Protein AF-A0A423W7C4-F1 (afdb_monomer_lite)

Sequence (1079 aa):
MPYPRAEAPSHVPDEETIESLLGQRNQTSKASSKVKPLQELNYLQRQRTGIIEPGKRKLRIQGDPWGHYFSWAGNVAHPEDARIYDILNPLCQRLQEYKMKETEDVTAIRELLDMVPTTDVQALASNLADDGRYEILVNDDTEIVITCRIGSKSVRLMQAMDIDANDSNSFGATKRAALSASKTRQLTPDPPMTIDLQQYLMALKLVQDSKWHELEERGQSIKDMKEEVGTGKTGHEASSKKLVQLHKEEARYKKDLTKFFKSLRATIREQYWLQKTAQQRALCRNACLEVQQSEETE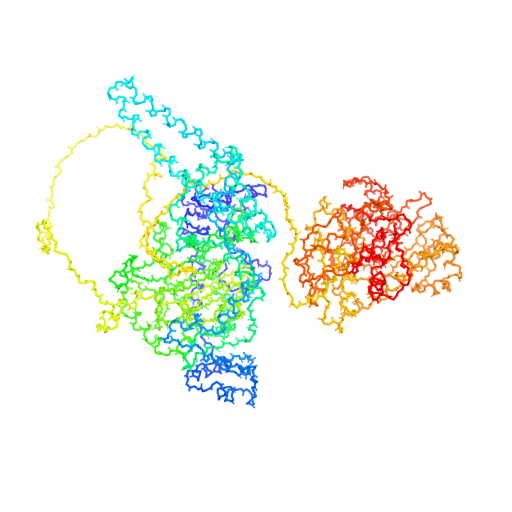LQRILSVVKDHWQNKWNKLWLDDDFFHHYLLDQTAAQHGWDLVEDDIFIVTDRNRQVIFANIENLGELLFGREAMETLVRCLDMWTFFTPLPRPETSRHVVDEHIRRLHPGLDPSAVSIDHLHKAVMAVAHYGCWARKGDPYGKNMVRTLDTKFARSDMLDYPHALFPDFARAALGMASKMARFLIQPLDPAYYDECVRVFSSLPENARVSTDDEDFISLFALGVNGYTQRHRDVKDIDGGLAGLFSIGDYEGGNLCVPELGIKVPYRPGTCLIIRGGALDHLVQDFTGTRYFIICTNHESCRQHALRKMGDPRAKALPVDNKPLVGSQGGFDDSHDGAKDKDAPDDEDLGGGGLSEEDLDESDESDDDDMAAPCVNYRTDADDDLTYTNKQLHGPNVLLIEKKKTFDIAQDTMPPSQTVVIGAGVIGLSCALELQSAGQDDNNNSITIIARDFPTTFALVDPSTQINFTSPWGGAHNRWVPPTPGGPAHEARDHRLALATFRRMRALRAGHPEAGITFLRGVEYLESPGPEYEALARGGPDSAAAAALGIEGFRVLRGDELPDDRVRLGFEYDTWCVNPMVYCAFLLNRFVFRGGRVVRREVRDPGEVFEMRDLGGPVTMVVNASGTGFGDPKSFIIRGQTCLVANPCDATVTRQYADGRWAFSVPRGFEGGTIIGGTKEPDNWDRAPSPEVRERLCRDFVATYPSIADGSGSVTVLGDVVGRRPARRGGARLEREEVAPGRTVVHAYGLGGRGYELSWGVAETVAGLVAGAAGSTRARM

Secondary structure (DSSP, 8-state):
--S-GGGS-TTS-TTHHHHHHHTS---SSTTGGGSPBGGGS-HHHHTTS----TTS-BS-BTBBSS-BB-TTBSS-B-TT-GGGHHHHHHHHHHHHH------HHHHHHHHHHHHTTTS-HHHHHHHHSGGG-EEEEEESSSEEEEEEEETTEEEEEEEETT--TT-TTTGGGSHHHHHHHHHHHHH--PPPPPHHHHHHHHHHHHTT-HHHHHHHHHHHHHHHHHHHHHTT-S-HHHHHHHHHHHHHHHHHHHHHHHHHHHHHHHHHHHIIIIIS-HHHHHHHHHHHHHHTT---HHHHHHHHHHHHT--GGGG-GGGS--HHHHHHHHHHHHHHTSEE---SEEEEE-TT--EEEEEETTHHHHHH-HHHHHHHHHHHHHHHHHSPPBPP-TTT-TTHHHHHHH-GGG-TTTS-GGGGGG---EEEEEEEEEPTT-TT--SEEE-TTTTTTT-S--HHHHHHHHHHIIIIIHHHHHHHHHHHHHH-HHHHHHHHHHHHHS-TTT----STT---SEEEEEES----SEE-TTBPTT--EEEEEEEEEEE--EEEGGGTEEE---TT-EEEE-TTTS-BEE--EEEEEEEEEEE-BHHHHHHHHHHHT-TTSPPPP---S------------------------------PPPTTSSSSS--SS--S---S-EETT--S-----------------------------SS-PPEEEEEE--SHHHHHHHHHHHHHTTT-TTEEEEEEESS----GGG--TTTSTT--TTT---B----PPPTT--HHHHHHHHHHHHHHHHHHHHHHH-GGG-EEEEEEEEEESS--HHHHHHHTTSSS-HHHHHTT-TT-EEPPGGGSSSTT--EEEEEEEEEE-HHHHHHHHHHHHHHTT-EEEE---SSGGGGGG--TTSS-EEEEEE--SS-SS-TTEEEEEEEEEEES---SEEEEEE-TTS-EEEEEE-TTT--EEEE---EET----SPPHHHHHHHHHHHHHH-GGGS-TTSS--EEEEEEEEEEEETTS-EEEEEEEETTEEEEEEE-BGGGTTTTHHHHHHHHHHHHTT-S-------

pLDDT: mean 82.15, std 19.83, range [21.61, 98.44]

Radius of gyration: 36.12 Å; chains: 1; bounding box: 104×90×93 Å

Organism: Cytospora chrysosperma (NCBI:txid252740)

Structure (mmCIF, N/CA/C/O backbone):
data_AF-A0A423W7C4-F1
#
_entry.id   AF-A0A423W7C4-F1
#
loop_
_atom_site.group_PDB
_atom_site.id
_atom_site.type_symbol
_atom_site.label_atom_id
_atom_site.label_alt_id
_atom_site.label_comp_id
_atom_site.label_asym_id
_atom_site.label_entity_id
_atom_site.label_seq_id
_atom_site.pdbx_PDB_ins_code
_atom_site.Cartn_x
_atom_site.Cartn_y
_atom_site.Cartn_z
_atom_site.occupancy
_atom_site.B_iso_or_equiv
_atom_site.auth_seq_id
_atom_site.auth_comp_id
_atom_site.auth_asym_id
_atom_site.auth_atom_id
_atom_site.pdbx_PDB_model_num
ATOM 1 N N . MET A 1 1 ? -15.620 -19.522 -20.533 1.00 50.84 1 MET A N 1
ATOM 2 C CA . MET A 1 1 ? -16.108 -20.436 -19.477 1.00 50.84 1 MET A CA 1
ATOM 3 C C . MET A 1 1 ? -17.087 -19.665 -18.594 1.00 50.84 1 MET A C 1
ATOM 5 O O . MET A 1 1 ? -16.634 -18.763 -17.905 1.00 50.84 1 MET A O 1
ATOM 9 N N . PRO A 1 2 ? -18.402 -19.941 -18.636 1.00 48.75 2 PRO A N 1
ATOM 10 C CA . PRO A 1 2 ? -19.407 -19.268 -17.795 1.00 48.75 2 PRO A CA 1
ATOM 11 C C . PRO A 1 2 ? -19.483 -19.833 -16.355 1.00 48.75 2 PRO A C 1
ATOM 13 O O . PRO A 1 2 ? -20.507 -19.694 -15.691 1.00 48.75 2 PRO A O 1
ATOM 16 N N . TYR A 1 3 ? -18.427 -20.502 -15.878 1.00 52.16 3 TYR A N 1
ATOM 17 C CA . TYR A 1 3 ? -18.395 -21.204 -14.589 1.00 52.16 3 TYR A CA 1
ATOM 18 C C . TYR A 1 3 ? -17.648 -20.381 -13.517 1.00 52.16 3 TYR A C 1
ATOM 20 O O . TYR A 1 3 ? -16.704 -19.666 -13.870 1.00 52.16 3 TYR A O 1
ATOM 28 N N . PRO A 1 4 ? -18.021 -20.483 -12.225 1.00 51.31 4 PRO A N 1
ATOM 29 C CA . PRO A 1 4 ? -17.250 -19.978 -11.094 1.00 51.31 4 PRO A CA 1
ATOM 30 C C . PRO A 1 4 ? -15.826 -20.514 -11.111 1.00 51.31 4 PRO A C 1
ATOM 32 O O . PRO A 1 4 ? -15.572 -21.631 -11.572 1.00 51.31 4 PRO A O 1
ATOM 35 N N . ARG A 1 5 ? -14.888 -19.741 -10.557 1.00 51.41 5 ARG A N 1
ATOM 36 C CA . ARG A 1 5 ? -13.474 -20.122 -10.552 1.00 51.41 5 ARG A CA 1
ATOM 37 C C . ARG A 1 5 ? -13.242 -21.488 -9.903 1.00 51.41 5 ARG A C 1
ATOM 39 O O . ARG A 1 5 ? -12.449 -22.271 -10.421 1.00 51.41 5 ARG A O 1
ATOM 46 N N . ALA A 1 6 ? -13.971 -21.789 -8.831 1.00 52.22 6 ALA A N 1
ATOM 47 C CA . ALA A 1 6 ? -13.904 -23.065 -8.124 1.00 52.22 6 ALA A CA 1
ATOM 48 C C . ALA A 1 6 ? -14.233 -24.299 -8.994 1.00 52.22 6 ALA A C 1
ATOM 50 O O . ALA A 1 6 ? -13.788 -25.403 -8.683 1.00 52.22 6 ALA A O 1
ATOM 51 N N . GLU A 1 7 ? -14.985 -24.129 -10.086 1.00 54.44 7 GLU A N 1
ATOM 52 C CA . GLU A 1 7 ? -15.352 -25.203 -11.021 1.00 54.44 7 GLU A CA 1
ATOM 53 C C . GLU A 1 7 ? -14.369 -25.325 -12.199 1.00 54.44 7 GLU A C 1
ATOM 55 O O . GLU A 1 7 ? -14.372 -26.326 -12.920 1.00 54.44 7 GLU A O 1
ATOM 60 N N . ALA A 1 8 ? -13.503 -24.326 -12.402 1.00 52.47 8 ALA A N 1
ATOM 61 C CA . ALA A 1 8 ? -12.466 -24.372 -13.421 1.00 52.47 8 ALA A CA 1
ATOM 62 C C . ALA A 1 8 ? -11.263 -25.202 -12.923 1.00 52.47 8 ALA A C 1
ATOM 64 O O . ALA A 1 8 ? -10.787 -24.983 -11.806 1.00 52.47 8 ALA A O 1
ATOM 65 N N . PRO A 1 9 ? -10.719 -26.133 -13.731 1.00 50.97 9 PRO A N 1
ATOM 66 C CA . PRO A 1 9 ? -9.531 -26.899 -13.364 1.00 50.97 9 PRO A CA 1
ATOM 67 C C . PRO A 1 9 ? -8.367 -26.009 -12.893 1.00 50.97 9 PRO A C 1
ATOM 69 O O . PRO A 1 9 ? -8.157 -24.912 -13.409 1.00 50.97 9 PRO A O 1
ATOM 72 N N . SER A 1 10 ? -7.553 -26.495 -11.952 1.00 43.53 10 SER A N 1
ATOM 73 C CA . SER A 1 10 ? -6.454 -25.720 -11.338 1.00 43.53 10 SER A CA 1
ATOM 74 C C . SER A 1 10 ? -5.362 -25.248 -12.311 1.00 43.53 10 SER A C 1
ATOM 76 O O . SER A 1 10 ? -4.554 -24.398 -11.955 1.00 43.53 10 SER A O 1
ATOM 78 N N . HIS A 1 11 ? -5.329 -25.786 -13.532 1.00 42.53 11 HIS A N 1
ATOM 79 C CA . HIS A 1 11 ? -4.391 -25.416 -14.595 1.00 42.53 11 HIS A CA 1
ATOM 80 C C . HIS A 1 11 ? -4.951 -24.381 -15.583 1.00 42.53 11 HIS A C 1
ATOM 82 O O . HIS A 1 11 ? -4.221 -23.943 -16.467 1.00 42.53 11 HIS A O 1
ATOM 88 N N . VAL A 1 12 ? -6.233 -24.024 -15.464 1.00 40.00 12 VAL A N 1
ATOM 89 C CA . VAL A 1 12 ? -6.873 -22.980 -16.268 1.00 40.00 12 VAL A CA 1
ATOM 90 C C . VAL A 1 12 ? -6.557 -21.621 -15.632 1.00 40.00 12 VAL A C 1
ATOM 92 O O . VAL A 1 12 ? -6.913 -21.437 -14.466 1.00 40.00 12 VAL A O 1
ATOM 95 N N . PRO A 1 13 ? -5.884 -20.686 -16.326 1.00 49.12 13 PRO A N 1
ATOM 96 C CA . PRO A 1 13 ? -5.660 -19.327 -15.826 1.00 49.12 13 PRO A CA 1
ATOM 97 C C . PRO A 1 13 ? -6.981 -18.548 -15.702 1.00 49.12 13 PRO A C 1
ATOM 99 O O . PRO A 1 13 ? -7.876 -18.726 -16.527 1.00 49.12 13 PRO A O 1
ATOM 102 N N . ASP A 1 14 ? -7.095 -17.628 -14.737 1.00 48.34 14 ASP A N 1
ATOM 103 C CA . ASP A 1 14 ? -8.279 -16.746 -14.567 1.00 48.34 14 ASP A CA 1
ATOM 104 C C . ASP A 1 14 ? -8.577 -15.902 -15.827 1.00 48.34 14 ASP A C 1
ATOM 106 O O . ASP A 1 14 ? -9.700 -15.468 -16.098 1.00 48.34 14 ASP A O 1
ATOM 110 N N . GLU A 1 15 ? -7.538 -15.722 -16.632 1.00 54.56 15 GLU A N 1
ATOM 111 C CA . GLU A 1 15 ? -7.458 -14.911 -17.837 1.00 54.56 15 GLU A CA 1
ATOM 112 C C . GLU A 1 15 ? -8.025 -15.631 -19.070 1.00 54.56 15 GLU A C 1
ATOM 114 O O . GLU A 1 15 ? -8.334 -14.980 -20.065 1.00 54.56 15 GLU A O 1
ATOM 119 N N . GLU A 1 16 ? -8.271 -16.947 -19.004 1.00 61.59 16 GLU A N 1
ATOM 120 C CA . GLU A 1 16 ? -8.528 -17.790 -20.181 1.00 61.59 16 GLU A CA 1
ATOM 121 C C . GLU A 1 16 ? -9.729 -17.320 -21.017 1.00 61.59 16 GLU A C 1
ATOM 123 O O . GLU A 1 16 ? -9.721 -17.412 -22.241 1.00 61.59 16 GLU A O 1
ATOM 128 N N . THR A 1 17 ? -10.771 -16.765 -20.389 1.00 66.62 17 THR A N 1
ATOM 129 C CA . THR A 1 17 ? -11.941 -16.278 -21.138 1.00 66.62 17 THR A CA 1
ATOM 130 C C . THR A 1 17 ? -11.703 -14.899 -21.763 1.00 66.62 17 THR A C 1
ATOM 132 O O . THR A 1 17 ? -12.075 -14.728 -22.919 1.00 66.62 17 THR A O 1
ATOM 135 N N . ILE A 1 18 ? -11.058 -13.944 -21.076 1.00 75.56 18 ILE A N 1
ATOM 136 C CA . ILE A 1 18 ? -10.733 -12.638 -21.691 1.00 75.56 18 ILE A CA 1
ATOM 137 C C . ILE A 1 18 ? -9.652 -12.825 -22.756 1.00 75.56 18 ILE A C 1
ATOM 139 O O . ILE A 1 18 ? -9.803 -12.342 -23.872 1.00 75.56 18 ILE A O 1
ATOM 143 N N . GLU A 1 19 ? -8.606 -13.598 -22.473 1.00 73.00 19 GLU A N 1
ATOM 144 C CA . GLU A 1 19 ? -7.581 -13.943 -23.456 1.00 73.00 19 GLU A CA 1
ATOM 145 C C . GLU A 1 19 ? -8.164 -14.684 -24.661 1.00 73.00 19 GLU A C 1
ATOM 147 O O . GLU A 1 19 ? -7.761 -14.421 -25.796 1.00 73.00 19 GLU A O 1
ATOM 152 N N . SER A 1 20 ? -9.136 -15.579 -24.453 1.00 75.75 20 SER A N 1
ATOM 153 C CA . SER A 1 20 ? -9.864 -16.221 -25.553 1.00 75.75 20 SER A CA 1
ATOM 154 C C . SER A 1 20 ? -10.657 -15.205 -26.379 1.00 75.75 20 SER A C 1
ATOM 156 O O . SER A 1 20 ? -10.642 -15.281 -27.610 1.00 75.75 20 SER A O 1
ATOM 158 N N . LEU A 1 21 ? -11.289 -14.209 -25.744 1.00 79.31 21 LEU A N 1
ATOM 159 C CA . LEU A 1 21 ? -11.977 -13.125 -26.454 1.00 79.31 21 LEU A CA 1
ATOM 160 C C . LEU A 1 21 ? -10.997 -12.271 -27.271 1.00 79.31 21 LEU A C 1
ATOM 162 O O . LEU A 1 21 ? -11.236 -12.088 -28.471 1.00 79.31 21 LEU A O 1
ATOM 166 N N . LEU A 1 22 ? -9.878 -11.854 -26.667 1.00 80.44 22 LEU A N 1
ATOM 167 C CA . LEU A 1 22 ? -8.764 -11.139 -27.313 1.00 80.44 22 LEU A CA 1
ATOM 168 C C . LEU A 1 22 ? -8.119 -11.958 -28.447 1.00 80.44 22 LEU A C 1
ATOM 170 O O . LEU A 1 22 ? -7.477 -11.410 -29.348 1.00 80.44 22 LEU A O 1
ATOM 174 N N . GLY A 1 23 ? -8.312 -13.279 -28.426 1.00 78.56 23 GLY A N 1
ATOM 175 C CA . GLY A 1 23 ? -7.709 -14.211 -29.367 1.00 78.56 23 GLY A CA 1
ATOM 176 C C . GLY A 1 23 ? -8.435 -14.503 -30.650 1.00 78.56 23 GLY A C 1
ATOM 177 O O . GLY A 1 23 ? -7.897 -15.222 -31.495 1.00 78.56 23 GLY A O 1
ATOM 178 N N . GLN A 1 24 ? -9.612 -13.925 -30.851 1.00 81.31 24 GLN A N 1
ATOM 179 C CA . GLN A 1 24 ? -10.356 -14.121 -32.087 1.00 81.31 24 GLN A CA 1
ATOM 180 C C . GLN A 1 24 ? -10.406 -12.828 -32.888 1.00 81.31 24 GLN A C 1
ATOM 182 O O . GLN A 1 24 ? -10.507 -11.731 -32.349 1.00 81.31 24 GLN A O 1
ATOM 187 N N . ARG A 1 25 ? -10.348 -12.965 -34.212 1.00 84.06 25 ARG A N 1
ATOM 188 C CA . ARG A 1 25 ? -10.375 -11.828 -35.135 1.00 84.06 25 ARG A CA 1
ATOM 189 C C . ARG A 1 25 ? -11.736 -11.140 -35.139 1.00 84.06 25 ARG A C 1
ATOM 191 O O . ARG A 1 25 ? -12.763 -11.804 -35.249 1.00 84.06 25 ARG A O 1
ATOM 198 N N . ASN A 1 26 ? -11.714 -9.813 -35.159 1.00 85.56 26 ASN A N 1
ATOM 199 C CA . ASN A 1 26 ? -12.873 -8.999 -35.493 1.00 85.56 26 ASN A CA 1
ATOM 200 C C . ASN A 1 26 ? -13.035 -8.937 -37.023 1.00 85.56 26 ASN A C 1
ATOM 202 O O . ASN A 1 26 ? -12.111 -8.543 -37.736 1.00 85.56 26 ASN A O 1
ATOM 206 N N . GLN A 1 27 ? -14.197 -9.356 -37.526 1.00 82.25 27 GLN A N 1
ATOM 207 C CA . GLN A 1 27 ? -14.521 -9.388 -38.957 1.00 82.25 27 GLN A CA 1
ATOM 208 C C . GLN A 1 27 ? -15.587 -8.354 -39.360 1.00 82.25 27 GLN A C 1
ATOM 210 O O . GLN A 1 27 ? -16.037 -8.378 -40.503 1.00 82.25 27 GLN A O 1
ATOM 215 N N . THR A 1 28 ? -15.978 -7.439 -38.462 1.00 77.19 28 THR A N 1
ATOM 216 C CA . THR A 1 28 ? -17.050 -6.455 -38.711 1.00 77.19 28 THR A CA 1
ATOM 217 C C . THR A 1 28 ? -16.696 -5.437 -39.797 1.00 77.19 28 THR A C 1
ATOM 219 O O . THR A 1 28 ? -17.584 -4.934 -40.480 1.00 77.19 28 THR A O 1
ATOM 222 N N . SER A 1 29 ? -15.405 -5.162 -40.028 1.00 78.69 29 SER A N 1
ATOM 223 C CA . SER A 1 29 ? -14.942 -4.267 -41.092 1.00 78.69 29 SER A CA 1
ATOM 224 C C . SER A 1 29 ? -13.652 -4.761 -41.751 1.00 78.69 29 SER A C 1
ATOM 226 O O . SER A 1 29 ? -12.850 -5.487 -41.162 1.00 78.69 29 SER A O 1
ATOM 228 N N . LYS A 1 30 ? -13.378 -4.287 -42.973 1.00 76.62 30 LYS A N 1
ATOM 229 C CA . LYS A 1 30 ? -12.125 -4.573 -43.700 1.00 76.62 30 LYS A CA 1
ATOM 230 C C . LYS A 1 30 ? -10.877 -3.997 -43.007 1.00 76.62 30 LYS A C 1
ATOM 232 O O . LYS A 1 30 ? -9.755 -4.410 -43.310 1.00 76.62 30 LYS A O 1
ATOM 237 N N . ALA A 1 31 ? -11.046 -3.003 -42.132 1.00 74.19 31 ALA A N 1
ATOM 238 C CA . ALA A 1 31 ? -9.961 -2.394 -41.366 1.00 74.19 31 ALA A CA 1
ATOM 239 C C . ALA A 1 31 ? -9.659 -3.191 -40.085 1.00 74.19 31 ALA A C 1
ATOM 241 O O . ALA A 1 31 ? -8.486 -3.491 -39.826 1.00 74.19 31 ALA A O 1
ATOM 242 N N . SER A 1 32 ? -10.696 -3.595 -39.340 1.00 74.94 32 SER A N 1
ATOM 243 C CA . SER A 1 32 ? -10.579 -4.451 -38.148 1.00 74.94 32 SER A CA 1
ATOM 244 C C . SER A 1 32 ? -10.126 -5.870 -38.508 1.00 74.94 32 SER A C 1
ATOM 246 O O . SER A 1 32 ? -9.252 -6.414 -37.836 1.00 74.94 32 SER A O 1
ATOM 248 N N . SER A 1 33 ? -10.535 -6.399 -39.669 1.00 79.19 33 SER A N 1
ATOM 249 C CA . SER A 1 33 ? -10.112 -7.721 -40.166 1.00 79.19 33 SER A CA 1
ATOM 250 C C . SER A 1 33 ? -8.611 -7.849 -40.459 1.00 79.19 33 SER A C 1
ATOM 252 O O . SER A 1 33 ? -8.104 -8.955 -40.658 1.00 79.19 33 SER A O 1
ATOM 254 N N . LYS A 1 34 ? -7.887 -6.723 -40.538 1.00 82.50 34 LYS A N 1
ATOM 255 C CA . LYS A 1 34 ? -6.426 -6.682 -40.723 1.00 82.50 34 LYS A CA 1
ATOM 256 C C . LYS A 1 34 ? -5.661 -6.639 -39.399 1.00 82.50 34 LYS A C 1
ATOM 258 O O . LYS A 1 34 ? -4.431 -6.704 -39.421 1.00 82.50 34 LYS A O 1
ATOM 263 N N . VAL A 1 35 ? -6.337 -6.452 -38.265 1.00 85.19 35 VAL A N 1
ATOM 264 C CA . VAL A 1 35 ? -5.711 -6.516 -36.940 1.00 85.19 35 VAL A CA 1
ATOM 265 C C . VAL A 1 35 ? -5.502 -7.980 -36.580 1.00 85.19 35 VAL A C 1
ATOM 267 O O . VAL A 1 35 ? -6.437 -8.775 -36.598 1.00 85.19 35 VAL A O 1
ATOM 270 N N . LYS A 1 36 ? -4.257 -8.341 -36.271 1.00 86.00 36 LYS A N 1
ATOM 271 C CA . LYS A 1 36 ? -3.949 -9.672 -35.750 1.00 86.00 36 LYS A CA 1
ATOM 272 C C . LYS A 1 36 ? -4.377 -9.750 -34.281 1.00 86.00 36 LYS A C 1
ATOM 274 O O . LYS A 1 36 ? -4.036 -8.819 -33.550 1.00 86.00 36 LYS A O 1
ATOM 279 N N . PRO A 1 37 ? -5.064 -10.820 -33.854 1.00 88.31 37 PRO A N 1
ATOM 280 C CA . PRO A 1 37 ? -5.343 -11.073 -32.448 1.00 88.31 37 PRO A CA 1
ATOM 281 C C . PRO A 1 37 ? -4.047 -11.392 -31.694 1.00 88.31 37 PRO A C 1
ATOM 283 O O . PRO A 1 37 ? -3.040 -11.773 -32.303 1.00 88.31 37 PRO A O 1
ATOM 286 N N . LEU A 1 38 ? -4.079 -11.254 -30.371 1.00 83.44 38 LEU A N 1
ATOM 287 C CA . LEU A 1 38 ? -2.935 -11.407 -29.466 1.00 83.44 38 LEU A CA 1
ATOM 288 C C . LEU A 1 38 ? -2.125 -12.700 -29.714 1.00 83.44 38 LEU A C 1
ATOM 290 O O . LEU A 1 38 ? -0.892 -12.689 -29.738 1.00 83.44 38 LEU A O 1
ATOM 294 N N . GLN A 1 39 ? -2.808 -13.810 -29.979 1.00 83.81 39 GLN A N 1
ATOM 295 C CA . GLN A 1 39 ? -2.260 -15.154 -30.172 1.00 83.81 39 GLN A CA 1
ATOM 296 C C . GLN A 1 39 ? -1.478 -15.268 -31.487 1.00 83.81 39 GLN A C 1
ATOM 298 O O . GLN A 1 39 ? -0.548 -16.064 -31.581 1.00 83.81 39 GLN A O 1
ATOM 303 N N . GLU A 1 40 ? -1.799 -14.442 -32.486 1.00 87.75 40 GLU A N 1
ATOM 304 C CA . GLU A 1 40 ? -1.090 -14.387 -33.769 1.00 87.75 40 GLU A CA 1
ATOM 305 C C . GLU A 1 40 ? 0.123 -13.440 -33.755 1.00 87.75 40 GLU A C 1
ATOM 307 O O . GLU A 1 40 ? 0.877 -13.372 -34.735 1.00 87.75 40 GLU A O 1
ATOM 312 N N . LEU A 1 41 ? 0.313 -12.680 -32.672 1.00 84.25 41 LEU A N 1
ATOM 313 C CA . LEU A 1 41 ? 1.458 -11.796 -32.493 1.00 84.25 41 LEU A CA 1
ATOM 314 C C . LEU A 1 41 ? 2.626 -12.547 -31.852 1.00 84.25 41 LEU A C 1
ATOM 316 O O . LEU A 1 41 ? 2.485 -13.171 -30.798 1.00 84.25 41 LEU A O 1
ATOM 320 N N . ASN A 1 42 ? 3.812 -12.424 -32.450 1.00 84.38 42 ASN A N 1
ATOM 321 C CA . ASN A 1 42 ? 5.050 -12.900 -31.830 1.00 84.38 42 ASN A CA 1
ATOM 322 C C . ASN A 1 42 ? 5.511 -11.970 -30.688 1.00 84.38 42 ASN A C 1
ATOM 324 O O . ASN A 1 42 ? 5.035 -10.844 -30.568 1.00 84.38 42 ASN A O 1
ATOM 328 N N . TYR A 1 43 ? 6.474 -12.412 -29.874 1.00 74.31 43 TYR A N 1
ATOM 329 C CA . TYR A 1 43 ? 6.962 -11.668 -28.700 1.00 74.31 43 TYR A CA 1
ATOM 330 C C . TYR A 1 43 ? 7.353 -10.206 -28.997 1.00 74.31 43 TYR A C 1
ATOM 332 O O . TYR A 1 43 ? 6.924 -9.290 -28.300 1.00 74.31 43 TYR A O 1
ATOM 340 N N . LEU A 1 44 ? 8.114 -9.961 -30.070 1.00 75.50 44 LEU A N 1
ATOM 341 C CA . LEU A 1 44 ? 8.534 -8.605 -30.449 1.00 75.50 44 LEU A CA 1
ATOM 342 C C . LEU A 1 44 ? 7.372 -7.754 -30.970 1.00 75.50 44 LEU A C 1
ATOM 344 O O . LEU A 1 44 ? 7.377 -6.537 -30.801 1.00 75.50 44 LEU A O 1
ATOM 348 N N . GLN A 1 45 ? 6.390 -8.382 -31.618 1.00 77.69 45 GLN A N 1
ATOM 349 C CA . GLN A 1 45 ? 5.167 -7.713 -32.040 1.00 77.69 45 GLN A CA 1
ATOM 350 C C . GLN A 1 45 ? 4.319 -7.331 -30.832 1.00 77.69 45 GLN A C 1
ATOM 352 O O . GLN A 1 45 ? 3.899 -6.183 -30.795 1.00 77.69 45 GLN A O 1
ATOM 357 N N . ARG A 1 46 ? 4.153 -8.230 -29.846 1.00 76.69 46 ARG A N 1
ATOM 358 C CA . ARG A 1 46 ? 3.463 -7.979 -28.563 1.00 76.69 46 ARG A CA 1
ATOM 359 C C . ARG A 1 46 ? 4.087 -6.815 -27.790 1.00 76.69 46 ARG A C 1
ATOM 361 O O . ARG A 1 46 ? 3.381 -5.942 -27.323 1.00 76.69 46 ARG A O 1
ATOM 368 N N . GLN A 1 47 ? 5.415 -6.740 -27.747 1.00 68.62 47 GLN A N 1
ATOM 369 C CA . GLN A 1 47 ? 6.150 -5.639 -27.102 1.00 68.62 47 GLN A CA 1
ATOM 370 C C . GLN A 1 47 ? 5.987 -4.275 -27.803 1.00 68.62 47 GLN A C 1
ATOM 372 O O . GLN A 1 47 ? 6.296 -3.241 -27.223 1.00 68.62 47 GLN A O 1
ATOM 377 N N . ARG A 1 48 ? 5.548 -4.252 -29.068 1.00 70.19 48 ARG A N 1
ATOM 378 C CA . ARG A 1 48 ? 5.414 -3.030 -29.887 1.00 70.19 48 ARG A CA 1
ATOM 379 C C . ARG A 1 48 ? 3.972 -2.708 -30.250 1.00 70.19 48 ARG A C 1
ATOM 381 O O . ARG A 1 48 ? 3.729 -1.830 -31.078 1.00 70.19 48 ARG A O 1
ATOM 388 N N . THR A 1 49 ? 3.020 -3.444 -29.696 1.00 70.69 49 THR A N 1
ATOM 389 C CA . THR A 1 49 ? 1.615 -3.186 -29.959 1.00 70.69 49 THR A CA 1
ATOM 390 C C . THR A 1 49 ? 1.215 -1.837 -29.392 1.00 70.69 49 THR A C 1
ATOM 392 O O . THR A 1 49 ? 1.700 -1.427 -28.346 1.00 70.69 49 THR A O 1
ATOM 395 N N . GLY A 1 50 ? 0.335 -1.117 -30.078 1.00 66.94 50 GLY A N 1
ATOM 396 C CA . GLY A 1 50 ? -0.046 0.218 -29.636 1.00 66.94 50 GLY A CA 1
ATOM 397 C C . GLY A 1 50 ? -0.939 0.198 -28.387 1.00 66.94 50 GLY A C 1
ATOM 398 O O . GLY A 1 50 ? -2.132 -0.055 -28.517 1.00 66.94 50 GLY A O 1
ATOM 399 N N . ILE A 1 51 ? -0.404 0.630 -27.249 1.00 73.06 51 ILE A N 1
ATOM 400 C CA . ILE A 1 51 ? -0.950 0.495 -25.882 1.00 73.06 51 ILE A CA 1
ATOM 401 C C . ILE A 1 51 ? -1.884 1.663 -25.441 1.00 73.06 51 ILE A C 1
ATOM 403 O O . ILE A 1 51 ? -2.021 1.981 -24.284 1.00 73.06 51 ILE A O 1
ATOM 407 N N . ILE A 1 52 ? -2.632 2.279 -26.362 1.00 76.12 52 ILE A N 1
ATOM 408 C CA . ILE A 1 52 ? -3.507 3.459 -26.115 1.00 76.12 52 ILE A CA 1
ATOM 409 C C . ILE A 1 52 ? -2.789 4.669 -25.488 1.00 76.12 52 ILE A C 1
ATOM 411 O O . ILE A 1 52 ? -1.673 4.597 -24.989 1.00 76.12 52 ILE A O 1
ATOM 415 N N . GLU A 1 53 ? -3.400 5.842 -25.605 1.00 69.38 53 GLU A N 1
ATOM 416 C CA . GLU A 1 53 ? -2.837 7.037 -24.997 1.00 69.38 53 GLU A CA 1
ATOM 417 C C . GLU A 1 53 ? -3.971 7.822 -24.295 1.00 69.38 53 GLU A C 1
ATOM 419 O O . GLU A 1 53 ? -4.915 8.234 -24.982 1.00 69.38 53 GLU A O 1
ATOM 424 N N . PRO A 1 54 ? -3.936 8.034 -22.958 1.00 64.62 54 PRO A N 1
ATOM 425 C CA . PRO A 1 54 ? -5.096 8.499 -22.188 1.00 64.62 54 PRO A CA 1
ATOM 426 C C . PRO A 1 54 ? -5.647 9.832 -22.663 1.00 64.62 54 PRO A C 1
ATOM 428 O O . PRO A 1 54 ? -5.027 10.836 -22.384 1.00 64.62 54 PRO A O 1
ATOM 431 N N . GLY A 1 55 ? -6.788 9.855 -23.353 1.00 67.81 55 GLY A N 1
ATOM 432 C CA . GLY A 1 55 ? -7.408 11.039 -23.971 1.00 67.81 55 GLY A CA 1
ATOM 433 C C . GLY A 1 55 ? -7.598 10.927 -25.467 1.00 67.81 55 GLY A C 1
ATOM 434 O O . GLY A 1 55 ? -8.514 11.530 -26.007 1.00 67.81 55 GLY A O 1
ATOM 435 N N . LYS A 1 56 ? -6.804 10.115 -26.159 1.00 76.12 56 LYS A N 1
ATOM 436 C CA . LYS A 1 56 ? -7.020 9.910 -27.590 1.00 76.12 56 LYS A CA 1
ATOM 437 C C . LYS A 1 56 ? -7.972 8.756 -27.791 1.00 76.12 56 LYS A C 1
ATOM 439 O O . LYS A 1 56 ? -7.792 7.700 -27.195 1.00 76.12 56 LYS A O 1
ATOM 444 N N . ARG A 1 57 ? -8.955 8.942 -28.670 1.00 83.19 57 ARG A N 1
ATOM 445 C CA . ARG A 1 57 ? -9.769 7.830 -29.156 1.00 83.19 57 ARG A CA 1
ATOM 446 C C . ARG A 1 57 ? -8.862 6.871 -29.924 1.00 83.19 57 ARG A C 1
ATOM 448 O O . ARG A 1 57 ? -8.059 7.298 -30.751 1.00 83.19 57 ARG A O 1
ATOM 455 N N . LYS A 1 58 ? -9.005 5.577 -29.669 1.00 84.44 58 LYS A N 1
ATOM 456 C CA . LYS A 1 58 ? -8.318 4.516 -30.393 1.00 84.44 58 LYS A CA 1
ATOM 457 C C . LYS A 1 58 ? -9.270 3.346 -30.605 1.00 84.44 58 LYS A C 1
ATOM 459 O O . LYS A 1 58 ? -9.438 2.503 -29.736 1.00 84.44 58 LYS A O 1
ATOM 464 N N . LEU A 1 59 ? -9.865 3.304 -31.794 1.00 82.56 59 LEU A N 1
ATOM 465 C CA . LEU A 1 59 ? -10.750 2.217 -32.240 1.00 82.56 59 LEU A CA 1
ATOM 466 C C . LEU A 1 59 ? -9.987 1.006 -32.791 1.00 82.56 59 LEU A C 1
ATOM 468 O O . LEU A 1 59 ? -10.578 0.025 -33.221 1.00 82.56 59 LEU A O 1
ATOM 472 N N . ARG A 1 60 ? -8.657 1.098 -32.863 1.00 78.44 60 ARG A N 1
ATOM 473 C CA . ARG A 1 60 ? -7.811 0.046 -33.414 1.00 78.44 60 ARG A CA 1
ATOM 474 C C . ARG A 1 60 ? -6.624 -0.199 -32.503 1.00 78.44 60 ARG A C 1
ATOM 476 O O . ARG A 1 60 ? -5.662 0.575 -32.498 1.00 78.44 60 ARG A O 1
ATOM 483 N N . ILE A 1 61 ? -6.682 -1.297 -31.763 1.00 85.44 61 ILE A N 1
ATOM 484 C CA . ILE A 1 61 ? -5.635 -1.722 -30.841 1.00 85.44 61 ILE A CA 1
ATOM 485 C C . ILE A 1 61 ? -4.967 -2.961 -31.441 1.00 85.44 61 ILE A C 1
ATOM 487 O O . ILE A 1 61 ? -5.600 -3.949 -31.788 1.00 85.44 61 ILE A O 1
ATOM 491 N N . GLN A 1 62 ? -3.662 -2.893 -31.692 1.00 85.50 62 GLN A N 1
ATOM 492 C CA . GLN A 1 62 ? -2.972 -3.992 -32.367 1.00 85.50 62 GLN A CA 1
ATOM 493 C C . GLN A 1 62 ? -2.869 -5.189 -31.426 1.00 85.50 62 GLN A C 1
ATOM 495 O O . GLN A 1 62 ? -2.084 -5.099 -30.512 1.00 85.50 62 GLN A O 1
ATOM 500 N N . GLY A 1 63 ? -3.531 -6.316 -31.673 1.00 85.44 63 GLY A N 1
ATOM 501 C CA . GLY A 1 63 ? -3.542 -7.446 -30.727 1.00 85.44 63 GLY A CA 1
ATOM 502 C C . GLY A 1 63 ? -4.859 -7.579 -29.977 1.00 85.44 63 GLY A C 1
ATOM 503 O O . GLY A 1 63 ? -5.156 -8.663 -29.494 1.00 85.44 63 GLY A O 1
ATOM 504 N N . ASP A 1 64 ? -5.668 -6.524 -29.976 1.00 87.62 64 ASP A N 1
ATOM 505 C CA . ASP A 1 64 ? -7.031 -6.527 -29.469 1.00 87.62 64 ASP A CA 1
ATOM 506 C C . ASP A 1 64 ? -7.972 -6.019 -30.580 1.00 87.62 64 ASP A C 1
ATOM 508 O O . ASP A 1 64 ? -8.135 -4.812 -30.780 1.00 87.62 64 ASP A O 1
ATOM 512 N N . PRO A 1 65 ? -8.523 -6.932 -31.397 1.00 85.44 65 PRO A N 1
ATOM 513 C CA . PRO A 1 65 ? -9.281 -6.556 -32.582 1.00 85.44 65 PRO A CA 1
ATOM 514 C C . PRO A 1 65 ? -10.703 -6.054 -32.271 1.00 85.44 65 PRO A C 1
ATOM 516 O O . PRO A 1 65 ? -11.338 -5.505 -33.172 1.00 85.44 65 PRO A O 1
ATOM 519 N N . TRP A 1 66 ? -11.196 -6.236 -31.044 1.00 87.25 66 TRP A N 1
ATOM 520 C CA . TRP A 1 66 ? -12.523 -5.801 -30.588 1.00 87.25 66 TRP A CA 1
ATOM 521 C C . TRP A 1 66 ? -12.453 -4.614 -29.610 1.00 87.25 66 TRP A C 1
ATOM 523 O O . TRP A 1 66 ? -13.456 -3.934 -29.409 1.00 87.25 66 TRP A O 1
ATOM 533 N N . GLY A 1 67 ? -11.276 -4.340 -29.041 1.00 88.69 67 GLY A N 1
ATOM 534 C CA . GLY A 1 67 ? -11.056 -3.278 -28.071 1.00 88.69 67 GLY A CA 1
ATOM 535 C C . GLY A 1 67 ? -11.117 -1.867 -28.646 1.00 88.69 67 GLY A C 1
ATOM 536 O O . GLY A 1 67 ? -10.362 -1.477 -29.545 1.00 88.69 67 GLY A O 1
ATOM 537 N N . HIS A 1 68 ? -12.000 -1.067 -28.061 1.00 86.25 68 HIS A N 1
ATOM 538 C CA . HIS A 1 68 ? -12.203 0.346 -28.332 1.00 86.25 68 HIS A CA 1
ATOM 539 C C . HIS A 1 68 ? -11.810 1.160 -27.097 1.00 86.25 68 HIS A C 1
ATOM 541 O O . HIS A 1 68 ? -12.420 1.054 -26.034 1.00 86.25 68 HIS A O 1
ATOM 547 N N . TYR A 1 69 ? -10.813 2.034 -27.238 1.00 86.12 69 TYR A N 1
ATOM 548 C CA . TYR A 1 69 ? -10.528 3.055 -26.236 1.00 86.12 69 TYR A CA 1
ATOM 549 C C . TYR A 1 69 ? -11.172 4.371 -26.650 1.00 86.12 69 TYR A C 1
ATOM 551 O O . TYR A 1 69 ? -10.680 5.061 -27.546 1.00 86.12 69 TYR A O 1
ATOM 559 N N . PHE A 1 70 ? -12.288 4.735 -26.028 1.00 83.25 70 PHE A N 1
ATOM 560 C CA . PHE A 1 70 ? -12.895 6.033 -26.296 1.00 83.25 70 PHE A CA 1
ATOM 561 C C . PHE A 1 70 ? -12.102 7.146 -25.615 1.00 83.25 70 PHE A C 1
ATOM 563 O O . PHE A 1 70 ? -11.514 6.988 -24.545 1.00 83.25 70 PHE A O 1
ATOM 570 N N . SER A 1 71 ? -12.105 8.318 -26.238 1.00 75.06 71 SER A N 1
ATOM 571 C CA . SER A 1 71 ? -11.383 9.491 -25.751 1.00 75.06 71 SER A CA 1
ATOM 572 C C . SER A 1 71 ? -11.925 10.028 -24.422 1.00 75.06 71 SER A C 1
ATOM 574 O O . SER A 1 71 ? -11.280 10.881 -23.818 1.00 75.06 71 SER A O 1
ATOM 576 N N . TRP A 1 72 ? -13.060 9.519 -23.951 1.00 74.38 72 TRP A N 1
ATOM 577 C CA . TRP A 1 72 ? -13.681 9.793 -22.657 1.00 74.38 72 TRP A CA 1
ATOM 578 C C . TRP A 1 72 ? -13.710 8.565 -21.739 1.00 74.38 72 TRP A C 1
ATOM 580 O O . TRP A 1 72 ? -14.161 8.697 -20.604 1.00 74.38 72 TRP A O 1
ATOM 590 N N . ALA A 1 73 ? -13.243 7.394 -22.193 1.00 76.38 73 ALA A N 1
ATOM 591 C CA . ALA A 1 73 ? -13.351 6.158 -21.430 1.00 76.38 73 ALA A CA 1
ATOM 592 C C . ALA A 1 73 ? -12.197 5.958 -20.436 1.00 76.38 73 ALA A C 1
ATOM 594 O O . ALA A 1 73 ? -11.045 6.352 -20.683 1.00 76.38 73 ALA A O 1
ATOM 595 N N . GLY A 1 74 ? -12.526 5.356 -19.292 1.00 78.56 74 GLY A N 1
ATOM 596 C CA . GLY A 1 74 ? -11.588 4.934 -18.248 1.00 78.56 74 GLY A CA 1
ATOM 597 C C . GLY A 1 74 ? -10.949 3.563 -18.507 1.00 78.56 74 GLY A C 1
ATOM 598 O O . GLY A 1 74 ? -10.005 3.195 -17.809 1.00 78.56 74 GLY A O 1
ATOM 599 N N . ASN A 1 75 ? -11.437 2.839 -19.518 1.00 88.25 75 ASN A N 1
ATOM 600 C CA . ASN A 1 75 ? -11.059 1.477 -19.896 1.00 88.25 75 ASN A CA 1
ATOM 601 C C . ASN A 1 75 ? -11.003 1.293 -21.421 1.00 88.25 75 ASN A C 1
ATOM 603 O O . ASN A 1 75 ? -11.507 2.118 -22.185 1.00 88.25 75 ASN A O 1
ATOM 607 N N . VAL A 1 76 ? -10.429 0.167 -21.850 1.00 88.56 76 VAL A N 1
ATOM 608 C CA . VAL A 1 76 ? -10.619 -0.377 -23.200 1.00 88.56 76 VAL A CA 1
ATOM 609 C C . VAL A 1 76 ? -11.846 -1.278 -23.188 1.00 88.56 76 VAL A C 1
ATOM 611 O O . VAL A 1 76 ? -11.858 -2.293 -22.498 1.00 88.56 76 VAL A O 1
ATOM 614 N N . ALA A 1 77 ? -12.870 -0.886 -23.935 1.00 89.25 77 ALA A N 1
ATOM 615 C CA . ALA A 1 77 ? -14.171 -1.537 -23.938 1.00 89.25 77 ALA A CA 1
ATOM 616 C C . ALA A 1 77 ? -14.400 -2.363 -25.199 1.00 89.25 77 ALA A C 1
ATOM 618 O O . ALA A 1 77 ? -13.826 -2.071 -26.244 1.00 89.25 77 ALA A O 1
ATOM 619 N N . HIS A 1 78 ? -15.298 -3.340 -25.118 1.00 89.94 78 HIS A N 1
ATOM 620 C CA . HIS A 1 78 ? -15.598 -4.275 -26.205 1.00 89.94 78 HIS A CA 1
ATOM 621 C C . HIS A 1 78 ? -17.077 -4.234 -26.615 1.00 89.94 78 HIS A C 1
ATOM 623 O O . HIS A 1 78 ? -17.722 -5.278 -26.696 1.00 89.94 78 HIS A O 1
ATOM 629 N N . PRO A 1 79 ? -17.654 -3.047 -26.875 1.00 87.19 79 PRO A N 1
ATOM 630 C CA . PRO A 1 79 ? -19.103 -2.886 -26.961 1.00 87.19 79 PRO A CA 1
ATOM 631 C C . PRO A 1 79 ? -19.773 -3.624 -28.126 1.00 87.19 79 PRO A C 1
ATOM 633 O O . PRO A 1 79 ? -20.966 -3.907 -28.070 1.00 87.19 79 PRO A O 1
ATOM 636 N N . GLU A 1 80 ? -19.016 -3.941 -29.176 1.00 85.06 80 GLU A N 1
ATOM 637 C CA . GLU A 1 80 ? -19.501 -4.654 -30.364 1.00 85.06 80 GLU A CA 1
ATOM 638 C C . GLU A 1 80 ? -19.342 -6.176 -30.256 1.00 85.06 80 GLU A C 1
ATOM 640 O O . GLU A 1 80 ? -19.786 -6.913 -31.140 1.00 85.06 80 GLU A O 1
ATOM 645 N N . ASP A 1 81 ? -18.693 -6.666 -29.199 1.00 86.19 81 ASP A N 1
ATOM 646 C CA . ASP A 1 81 ? -18.380 -8.079 -29.055 1.00 86.19 81 ASP A CA 1
ATOM 647 C C . ASP A 1 81 ? -19.601 -8.884 -28.592 1.00 86.19 81 ASP A C 1
ATOM 649 O O . ASP A 1 81 ? -19.813 -9.138 -27.406 1.00 86.19 81 ASP A O 1
ATOM 653 N N . ALA A 1 82 ? -20.403 -9.333 -29.558 1.00 84.06 82 ALA A N 1
ATOM 654 C CA . ALA A 1 82 ? -21.612 -10.117 -29.311 1.00 84.06 82 ALA A CA 1
ATOM 655 C C . ALA A 1 82 ? -21.359 -11.427 -28.535 1.00 84.06 82 ALA A C 1
ATOM 657 O O . ALA A 1 82 ? -22.280 -11.964 -27.923 1.00 84.06 82 ALA A O 1
ATOM 658 N N . ARG A 1 83 ? -20.122 -11.944 -28.505 1.00 84.19 83 ARG A N 1
ATOM 659 C CA . ARG A 1 83 ? -19.774 -13.169 -27.757 1.00 84.19 83 ARG A CA 1
ATOM 660 C C . ARG A 1 83 ? -19.886 -12.971 -26.250 1.00 84.19 83 ARG A C 1
ATOM 662 O O . ARG A 1 83 ? -19.996 -13.946 -25.511 1.00 84.19 83 ARG A O 1
ATOM 669 N N . ILE A 1 84 ? -19.875 -11.720 -25.783 1.00 85.06 84 ILE A N 1
ATOM 670 C CA . ILE A 1 84 ? -20.058 -11.421 -24.367 1.00 85.06 84 ILE A CA 1
ATOM 671 C C . ILE A 1 84 ? -21.414 -11.925 -23.856 1.00 85.06 84 ILE A C 1
ATOM 673 O O . ILE A 1 84 ? -21.514 -12.268 -22.683 1.00 85.06 84 ILE A O 1
ATOM 677 N N . TYR A 1 85 ? -22.447 -12.004 -24.708 1.00 84.94 85 TYR A N 1
ATOM 678 C CA . TYR A 1 85 ? -23.776 -12.484 -24.312 1.00 84.94 85 TYR A CA 1
ATOM 679 C C . TYR A 1 85 ? -23.721 -13.902 -23.765 1.00 84.94 85 TYR A C 1
ATOM 681 O O . TYR A 1 85 ? -24.320 -14.184 -22.728 1.00 84.94 85 TYR A O 1
ATOM 689 N N . ASP A 1 86 ? -22.945 -14.762 -24.422 1.00 84.25 86 ASP A N 1
ATOM 690 C CA . ASP A 1 86 ? -22.772 -16.164 -24.046 1.00 84.25 86 ASP A CA 1
ATOM 691 C C . ASP A 1 86 ? -22.041 -16.324 -22.698 1.00 84.25 86 ASP A C 1
ATOM 693 O O . ASP A 1 86 ? -21.988 -17.421 -22.142 1.00 84.25 86 ASP A O 1
ATOM 697 N N . ILE A 1 87 ? -21.475 -15.236 -22.160 1.00 85.00 87 ILE A N 1
ATOM 698 C CA . ILE A 1 87 ? -20.748 -15.201 -20.888 1.00 85.00 87 ILE A CA 1
ATOM 699 C C . ILE A 1 87 ? -21.550 -14.442 -19.824 1.00 85.00 87 ILE A C 1
ATOM 701 O O . ILE A 1 87 ? -21.826 -14.989 -18.759 1.00 85.00 87 ILE A O 1
ATOM 705 N N . LEU A 1 88 ? -21.930 -13.190 -20.095 1.00 88.38 88 LEU A N 1
ATOM 706 C CA . LEU A 1 88 ? -22.588 -12.306 -19.133 1.00 88.38 88 LEU A CA 1
ATOM 707 C C . LEU A 1 88 ? -24.007 -12.752 -18.794 1.00 88.38 88 LEU A C 1
ATOM 709 O O . LEU A 1 88 ? -24.382 -12.695 -17.626 1.00 88.38 88 LEU A O 1
ATOM 713 N N . ASN A 1 89 ? -24.793 -13.211 -19.772 1.00 90.06 89 ASN A N 1
ATOM 714 C CA . ASN A 1 89 ? -26.181 -13.589 -19.513 1.00 90.06 89 ASN A CA 1
ATOM 715 C C . ASN A 1 89 ? -26.283 -14.797 -18.552 1.00 90.06 89 ASN A C 1
ATOM 717 O O . ASN A 1 89 ? -26.983 -14.679 -17.546 1.00 90.06 89 ASN A O 1
ATOM 721 N N . PRO A 1 90 ? -25.528 -15.905 -18.735 1.00 90.12 90 PRO A N 1
ATOM 722 C CA . PRO A 1 90 ? -25.487 -16.989 -17.747 1.00 90.12 90 PRO A CA 1
ATOM 723 C C . PRO A 1 90 ? -25.025 -16.547 -16.352 1.00 90.12 90 PRO A C 1
ATOM 725 O O . PRO A 1 90 ? -25.597 -16.982 -15.353 1.00 90.12 90 PRO A O 1
ATOM 728 N N . LEU A 1 91 ? -24.024 -15.660 -16.264 1.00 91.62 91 LEU A N 1
ATOM 729 C CA . LEU A 1 91 ? -23.572 -15.111 -14.979 1.00 91.62 91 LEU A CA 1
ATOM 730 C C . LEU A 1 91 ? -24.689 -14.312 -14.294 1.00 91.62 91 LEU A C 1
ATOM 732 O O . LEU A 1 91 ? -24.929 -14.492 -13.101 1.00 91.62 91 LEU A 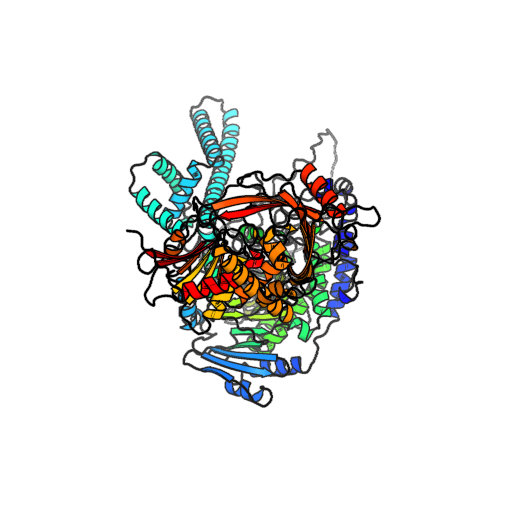O 1
ATOM 736 N N . CYS A 1 92 ? -25.407 -13.473 -15.047 1.00 95.00 92 CYS A N 1
ATOM 737 C CA . CYS A 1 92 ? -26.535 -12.700 -14.530 1.00 95.00 92 CYS A CA 1
ATOM 738 C C . CYS A 1 92 ? -27.685 -13.604 -14.067 1.00 95.00 92 CYS A C 1
ATOM 740 O O . CYS A 1 92 ? -28.282 -13.337 -13.025 1.00 95.00 92 CYS A O 1
ATOM 742 N N . GLN A 1 93 ? -27.995 -14.671 -14.806 1.00 93.88 93 GLN A N 1
ATOM 743 C CA . GLN A 1 93 ? -29.018 -15.648 -14.418 1.00 93.88 93 GLN A CA 1
ATOM 744 C C . GLN A 1 93 ? -28.633 -16.363 -13.118 1.00 93.88 93 GLN A C 1
ATOM 746 O O . GLN A 1 93 ? -29.412 -16.352 -12.167 1.00 93.88 93 GLN A O 1
ATOM 751 N N . ARG A 1 94 ? -27.400 -16.877 -13.025 1.00 92.69 94 ARG A N 1
ATOM 752 C CA . ARG A 1 94 ? -26.891 -17.550 -11.818 1.00 92.69 94 ARG A CA 1
ATOM 753 C C . ARG A 1 94 ? -26.899 -16.629 -10.597 1.00 92.69 94 ARG A C 1
ATOM 755 O O . ARG A 1 94 ? -27.304 -17.040 -9.514 1.00 92.69 94 ARG A O 1
ATOM 762 N N . LEU A 1 95 ? -26.513 -15.362 -10.762 1.00 95.12 95 LEU A N 1
ATOM 763 C CA . LEU A 1 95 ? -26.565 -14.377 -9.675 1.00 95.12 95 LEU A CA 1
ATOM 764 C C . LEU A 1 95 ? -27.982 -14.150 -9.134 1.00 95.12 95 LEU A C 1
ATOM 766 O O . LEU A 1 95 ? -28.157 -13.981 -7.929 1.00 95.12 95 LEU A O 1
ATOM 770 N N . GLN A 1 96 ? -28.996 -14.177 -10.000 1.00 94.38 96 GLN A N 1
ATOM 771 C CA . GLN A 1 96 ? -30.400 -14.009 -9.606 1.00 94.38 96 GLN A CA 1
ATOM 772 C C . GLN A 1 96 ? -30.979 -15.243 -8.882 1.00 94.38 96 GLN A C 1
ATOM 774 O O . GLN A 1 96 ? -31.958 -15.128 -8.125 1.00 94.38 96 GLN A O 1
ATOM 779 N N . GLU A 1 97 ? -30.376 -16.419 -9.077 1.00 94.62 97 GLU A N 1
ATOM 780 C CA . GLU A 1 97 ? -30.752 -17.662 -8.396 1.00 94.62 97 GLU A CA 1
ATOM 781 C C . GLU A 1 97 ? -30.298 -17.686 -6.932 1.00 94.62 97 GLU A C 1
ATOM 783 O O . GLU A 1 97 ? -31.039 -18.198 -6.087 1.00 94.62 97 GLU A O 1
ATOM 788 N N . TYR A 1 98 ? -29.145 -17.088 -6.600 1.00 94.56 98 TYR A N 1
ATOM 789 C CA . TYR A 1 98 ? -28.672 -17.029 -5.215 1.00 94.56 98 TYR A CA 1
ATOM 790 C C . TYR A 1 98 ? -29.656 -16.268 -4.319 1.00 94.56 98 TYR A C 1
ATOM 792 O O . TYR A 1 98 ? -30.082 -15.144 -4.603 1.00 94.56 98 TYR A O 1
ATOM 800 N N . LYS A 1 99 ? -30.014 -16.896 -3.197 1.00 93.56 99 LYS A N 1
ATOM 801 C CA . LYS A 1 99 ? -30.875 -16.321 -2.159 1.00 93.56 99 LYS A CA 1
ATOM 802 C C . LYS A 1 99 ? -30.060 -16.037 -0.907 1.00 93.56 99 LYS A C 1
ATOM 804 O O . LYS A 1 99 ? -29.037 -16.681 -0.677 1.00 93.56 99 LYS A O 1
ATOM 809 N N . MET A 1 100 ? -30.530 -15.075 -0.113 1.00 94.44 100 MET A N 1
ATOM 810 C CA . MET A 1 100 ? -29.969 -14.852 1.215 1.00 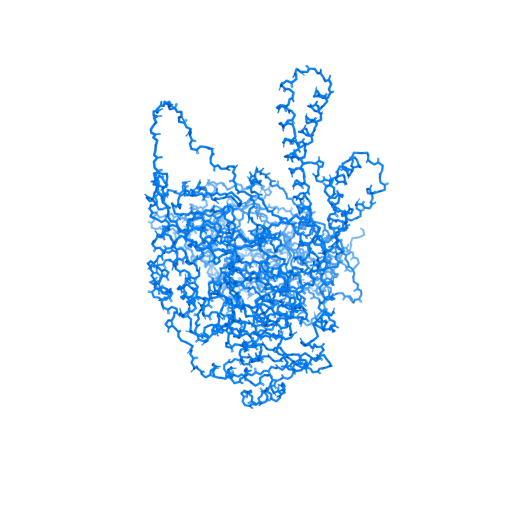94.44 100 MET A CA 1
ATOM 811 C C . MET A 1 100 ? -30.106 -16.129 2.045 1.00 94.44 100 MET A C 1
ATOM 813 O O . MET A 1 100 ? -31.150 -16.784 2.033 1.00 94.44 100 MET A O 1
ATOM 817 N N . LYS A 1 101 ? -29.034 -16.488 2.739 1.00 94.12 101 LYS A N 1
ATOM 818 C CA . LYS A 1 101 ? -28.981 -17.606 3.668 1.00 94.12 101 LYS A CA 1
ATOM 819 C C . LYS A 1 101 ? -29.520 -17.155 5.018 1.00 94.12 101 LYS A C 1
ATOM 821 O O . LYS A 1 101 ? -29.164 -16.090 5.501 1.00 94.12 101 LYS A O 1
ATOM 826 N N . GLU A 1 102 ? -30.304 -18.015 5.648 1.00 92.69 102 GLU A N 1
ATOM 827 C CA . GLU A 1 102 ? -30.782 -17.832 7.020 1.00 92.69 102 GLU A CA 1
ATOM 828 C C . GLU A 1 102 ? -29.952 -18.736 7.943 1.00 92.69 102 GLU A C 1
ATOM 830 O O . GLU A 1 102 ? -30.383 -19.817 8.344 1.00 92.69 102 GLU A O 1
ATOM 835 N N . THR A 1 103 ? -28.691 -18.354 8.169 1.00 93.50 103 THR A N 1
ATOM 836 C CA . THR A 1 103 ? -27.806 -19.023 9.138 1.00 93.50 103 THR A CA 1
ATOM 837 C C . THR A 1 103 ? -27.997 -18.431 10.534 1.00 93.50 103 THR A C 1
ATOM 839 O O . THR A 1 103 ? -28.508 -17.323 10.667 1.00 93.50 103 THR A O 1
ATOM 842 N N . GLU A 1 104 ? -27.527 -19.130 11.572 1.00 90.81 104 GLU A N 1
ATOM 843 C CA . GLU A 1 104 ? -27.567 -18.630 12.957 1.00 90.81 104 GLU A CA 1
ATOM 844 C C . GLU A 1 104 ? -26.897 -17.252 13.095 1.00 90.81 104 GLU A C 1
ATOM 846 O O . GLU A 1 104 ? -27.484 -16.346 13.679 1.00 90.81 104 GLU A O 1
ATOM 851 N N . ASP A 1 105 ? -25.724 -17.059 12.477 1.00 91.44 105 ASP A N 1
ATOM 852 C CA . ASP A 1 105 ? -25.037 -15.761 12.453 1.00 91.44 105 ASP A CA 1
ATOM 853 C C . ASP A 1 105 ? -25.884 -14.677 11.753 1.00 91.44 105 ASP A C 1
ATOM 855 O O . ASP A 1 105 ? -25.955 -13.551 12.236 1.00 91.44 105 ASP A O 1
ATOM 859 N N . VAL A 1 106 ? -26.555 -14.983 10.631 1.00 94.69 106 VAL A N 1
ATOM 860 C CA . VAL A 1 106 ? -27.408 -14.002 9.925 1.00 94.69 106 VAL A CA 1
ATOM 861 C C . VAL A 1 106 ? -28.620 -13.618 10.770 1.00 94.69 106 VAL A C 1
ATOM 863 O O . VAL A 1 106 ? -28.956 -12.436 10.844 1.00 94.69 106 VAL A O 1
ATOM 866 N N . THR A 1 107 ? -29.257 -14.588 11.428 1.00 93.38 107 THR A N 1
ATOM 867 C CA . THR A 1 107 ? -30.376 -14.329 12.341 1.00 93.38 107 THR A CA 1
ATOM 868 C C . THR A 1 107 ? -29.931 -13.462 13.517 1.00 93.38 107 THR A C 1
ATOM 870 O O . THR A 1 107 ? -30.570 -12.450 13.790 1.00 93.38 107 THR A O 1
ATOM 873 N N . ALA A 1 108 ? -28.798 -13.783 14.146 1.00 92.25 108 ALA A N 1
ATOM 874 C CA . ALA A 1 108 ? -28.279 -13.023 15.279 1.00 92.25 108 ALA A CA 1
ATOM 875 C C . ALA A 1 108 ? -27.882 -11.585 14.895 1.00 92.25 108 ALA A C 1
ATOM 877 O O . ALA A 1 108 ? -28.131 -10.641 15.645 1.00 92.25 108 ALA A O 1
ATOM 878 N N . ILE A 1 109 ? -27.319 -11.387 13.697 1.00 95.19 109 ILE A N 1
ATOM 879 C CA . ILE A 1 109 ? -27.054 -10.043 13.168 1.00 95.19 109 ILE A CA 1
ATOM 880 C C . ILE A 1 109 ? -28.362 -9.297 12.923 1.00 95.19 109 ILE A C 1
ATOM 882 O O . ILE A 1 109 ? -28.458 -8.130 13.281 1.00 95.19 109 ILE A O 1
ATOM 886 N N . ARG A 1 110 ? -29.383 -9.937 12.346 1.00 95.38 110 ARG A N 1
ATOM 887 C CA . ARG A 1 110 ? -30.683 -9.292 12.117 1.00 95.38 110 ARG A CA 1
ATOM 888 C C . ARG A 1 110 ? -31.310 -8.818 13.432 1.00 95.38 110 ARG A C 1
ATOM 890 O O . ARG A 1 110 ? -31.714 -7.664 13.519 1.00 95.38 110 ARG A O 1
ATOM 897 N N . GLU A 1 111 ? -31.293 -9.665 14.460 1.00 93.94 111 GLU A N 1
ATOM 898 C CA . GLU A 1 111 ? -31.753 -9.313 15.809 1.00 93.94 111 GLU A CA 1
ATOM 899 C C . GLU A 1 111 ? -30.961 -8.135 16.400 1.00 93.94 111 GLU A C 1
ATOM 901 O O . GLU A 1 111 ? -31.559 -7.207 16.947 1.00 93.94 111 GLU A O 1
ATOM 906 N N . LEU A 1 112 ? -29.631 -8.115 16.232 1.00 95.31 112 LEU A N 1
ATOM 907 C CA . LEU A 1 112 ? -28.803 -6.966 16.610 1.00 95.31 112 LEU A CA 1
ATOM 908 C C . LEU A 1 112 ? -29.267 -5.687 15.905 1.00 95.31 112 LEU A C 1
ATOM 910 O O . LEU A 1 112 ? -29.498 -4.674 16.568 1.00 95.31 112 LEU A O 1
ATOM 914 N N . LEU A 1 113 ? -29.396 -5.726 14.578 1.00 97.00 113 LEU A N 1
ATOM 915 C CA . LEU A 1 113 ? -29.755 -4.561 13.771 1.00 97.00 113 LEU A CA 1
ATOM 916 C C . LEU A 1 113 ? -31.141 -4.011 14.143 1.00 97.00 113 LEU A C 1
ATOM 918 O O . LEU A 1 113 ? -31.292 -2.796 14.236 1.00 97.00 113 LEU A O 1
ATOM 922 N N . ASP A 1 114 ? -32.118 -4.879 14.423 1.00 95.75 114 ASP A N 1
ATOM 923 C CA . ASP A 1 114 ? -33.471 -4.488 14.850 1.00 95.75 114 ASP A CA 1
ATOM 924 C C . ASP A 1 114 ? -33.480 -3.800 16.228 1.00 95.75 114 ASP A C 1
ATOM 926 O O . ASP A 1 114 ? -34.282 -2.899 16.500 1.00 95.75 114 ASP A O 1
ATOM 930 N N . MET A 1 115 ? -32.585 -4.217 17.126 1.00 95.38 115 MET A N 1
ATOM 931 C CA . MET A 1 115 ? -32.525 -3.685 18.487 1.00 95.38 115 MET A CA 1
ATOM 932 C C . MET A 1 115 ? -31.749 -2.365 18.592 1.00 95.38 115 MET A C 1
ATOM 934 O O . MET A 1 115 ? -32.060 -1.566 19.483 1.00 95.38 115 MET A O 1
ATOM 938 N N . VAL A 1 116 ? -30.778 -2.109 17.704 1.00 96.19 116 VAL A N 1
ATOM 939 C CA . VAL A 1 116 ? -29.898 -0.919 17.739 1.00 96.19 116 VAL A CA 1
ATOM 940 C C . VAL A 1 116 ? -30.664 0.409 17.865 1.00 96.19 116 VAL A C 1
ATOM 942 O O . VAL A 1 116 ? -30.327 1.186 18.760 1.00 96.19 116 VAL A O 1
ATOM 945 N N . PRO A 1 117 ? -31.708 0.702 17.063 1.00 94.19 117 PRO A N 1
ATOM 946 C CA . PRO A 1 117 ? -32.370 2.011 17.123 1.00 94.19 117 PRO A CA 1
ATOM 947 C C . PRO A 1 117 ? -33.189 2.237 18.404 1.00 94.19 117 PRO A C 1
ATOM 949 O O . PRO A 1 117 ? -33.509 3.373 18.766 1.00 94.19 117 PRO A O 1
ATOM 952 N N . THR A 1 118 ? -33.575 1.159 19.095 1.00 92.75 118 THR A N 1
ATOM 953 C CA . THR A 1 118 ? -34.585 1.198 20.166 1.00 92.75 118 THR A CA 1
ATOM 954 C C . THR A 1 118 ? -34.039 0.849 21.548 1.00 92.75 118 THR A C 1
ATOM 956 O O . THR A 1 118 ? -34.670 1.193 22.551 1.00 92.75 118 THR A O 1
ATOM 959 N N . THR A 1 119 ? -32.863 0.228 21.626 1.00 93.50 119 THR A N 1
ATOM 960 C CA . THR A 1 119 ? -32.284 -0.294 22.869 1.00 93.50 119 THR A CA 1
ATOM 961 C C . THR A 1 119 ? -31.089 0.550 23.312 1.00 93.50 119 THR A C 1
ATOM 963 O O . THR A 1 119 ? -30.309 1.029 22.495 1.00 93.50 119 THR A O 1
ATOM 966 N N . ASP A 1 120 ? -30.939 0.754 24.623 1.00 92.00 120 ASP A N 1
ATOM 967 C CA . ASP A 1 120 ? -29.732 1.360 25.200 1.00 92.00 120 ASP A CA 1
ATOM 968 C C . ASP A 1 120 ? -28.484 0.519 24.879 1.00 92.00 120 ASP A C 1
ATOM 970 O O . ASP A 1 120 ? -28.556 -0.706 24.914 1.00 92.00 120 ASP A O 1
ATOM 974 N N . VAL A 1 121 ? -27.339 1.149 24.595 1.00 90.56 121 VAL A N 1
ATOM 975 C CA . VAL A 1 121 ? -26.135 0.445 24.114 1.00 90.56 121 VAL A CA 1
ATOM 976 C C . VAL A 1 121 ? -25.597 -0.592 25.114 1.00 90.56 121 VAL A C 1
ATOM 978 O O . VAL A 1 121 ? -25.125 -1.653 24.703 1.00 90.56 121 VAL A O 1
ATOM 981 N N . GLN A 1 122 ? -25.717 -0.349 26.426 1.00 89.06 122 GLN A N 1
ATOM 982 C CA . GLN A 1 122 ? -25.314 -1.318 27.454 1.00 89.06 122 GLN A CA 1
ATOM 983 C C . GLN A 1 122 ? -26.330 -2.451 27.574 1.00 89.06 122 GLN A C 1
ATOM 985 O O . GLN A 1 122 ? -25.945 -3.614 27.691 1.00 89.06 122 GLN A O 1
ATOM 990 N N . ALA A 1 123 ? -27.624 -2.128 27.512 1.00 89.81 123 ALA A N 1
ATOM 991 C CA . ALA A 1 123 ? -28.678 -3.138 27.501 1.00 89.81 123 ALA A CA 1
ATOM 992 C C . ALA A 1 123 ? -28.598 -4.025 26.248 1.00 89.81 123 ALA A C 1
ATOM 994 O O . ALA A 1 123 ? -28.766 -5.236 26.348 1.00 89.81 123 ALA A O 1
ATOM 995 N N . LEU A 1 124 ? -28.284 -3.443 25.089 1.00 88.94 124 LEU A N 1
ATOM 996 C CA . LEU A 1 124 ? -28.077 -4.143 23.825 1.00 88.94 124 LEU A CA 1
ATOM 997 C C . LEU A 1 124 ? -26.948 -5.168 23.957 1.00 88.94 124 LEU A C 1
ATOM 999 O O . LEU A 1 124 ? -27.160 -6.350 23.694 1.00 88.94 124 LEU A O 1
ATOM 1003 N N . ALA A 1 125 ? -25.786 -4.733 24.454 1.00 86.69 125 ALA A N 1
ATOM 1004 C CA . ALA A 1 125 ? -24.651 -5.617 24.692 1.00 86.69 125 ALA A CA 1
ATOM 1005 C C . ALA A 1 125 ? -24.972 -6.702 25.734 1.00 86.69 125 ALA A C 1
ATOM 1007 O O . ALA A 1 125 ? -24.638 -7.862 25.531 1.00 86.69 125 ALA A O 1
ATOM 1008 N N . SER A 1 126 ? -25.670 -6.363 26.821 1.00 87.31 126 SER A N 1
ATOM 1009 C CA . SER A 1 126 ? -26.049 -7.341 27.846 1.00 87.31 126 SER A CA 1
ATOM 1010 C C . SER A 1 126 ? -27.055 -8.386 27.354 1.00 87.31 126 SER A C 1
ATOM 1012 O O . SER A 1 126 ? -27.027 -9.510 27.850 1.00 87.31 126 SER A O 1
ATOM 1014 N N . ASN A 1 127 ? -27.965 -8.014 26.452 1.00 85.81 127 ASN A N 1
ATOM 1015 C CA . ASN A 1 127 ? -29.028 -8.895 25.967 1.00 85.81 127 ASN A CA 1
ATOM 1016 C C . ASN A 1 127 ? -28.545 -9.847 24.869 1.00 85.81 127 ASN A C 1
ATOM 1018 O O . ASN A 1 127 ? -29.047 -10.964 24.787 1.00 85.81 127 ASN A O 1
ATOM 1022 N N . LEU A 1 128 ? -27.609 -9.396 24.027 1.00 83.44 128 LEU A N 1
ATOM 1023 C CA . LEU A 1 128 ? -27.177 -10.128 22.833 1.00 83.44 128 LEU A CA 1
ATOM 1024 C C . LEU A 1 128 ? -25.817 -10.812 22.978 1.00 83.44 128 LEU A C 1
ATOM 1026 O O . LEU A 1 128 ? -25.514 -11.701 22.188 1.00 83.44 128 LEU A O 1
ATOM 1030 N N . ALA A 1 129 ? -24.991 -10.410 23.948 1.00 84.25 129 ALA A N 1
ATOM 1031 C CA . ALA A 1 129 ? -23.683 -11.024 24.120 1.00 84.25 129 ALA A CA 1
ATOM 1032 C C . ALA A 1 129 ? -23.789 -12.499 24.521 1.00 84.25 129 ALA A C 1
ATOM 1034 O O . ALA A 1 129 ? -24.568 -12.859 25.411 1.00 84.25 129 ALA A O 1
ATOM 1035 N N . ASP A 1 130 ? -22.912 -13.325 23.951 1.00 75.44 130 ASP A N 1
ATOM 103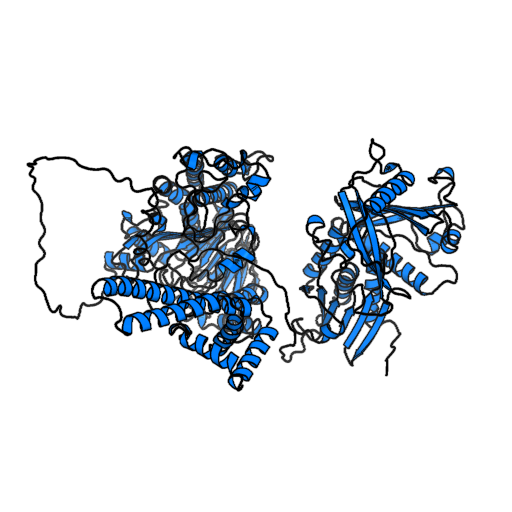6 C CA . ASP A 1 130 ? -22.742 -14.713 24.374 1.00 75.44 130 ASP A CA 1
ATOM 1037 C C . ASP A 1 130 ? -22.464 -14.765 25.896 1.00 75.44 130 ASP A C 1
ATOM 1039 O O . ASP A 1 130 ? -21.550 -14.113 26.417 1.00 75.44 130 ASP A O 1
ATOM 1043 N N . ASP A 1 131 ? -23.279 -15.520 26.637 1.00 74.62 131 ASP A N 1
ATOM 1044 C CA . ASP A 1 131 ? -23.252 -15.614 28.107 1.00 74.62 131 ASP A CA 1
ATOM 1045 C C . ASP A 1 131 ? -23.449 -14.276 28.866 1.00 74.62 131 ASP A C 1
ATOM 1047 O O . ASP A 1 131 ? -23.129 -14.189 30.055 1.00 74.62 131 ASP A O 1
ATOM 1051 N N . GLY A 1 132 ? -23.939 -13.220 28.204 1.00 73.94 132 GLY A N 1
ATOM 1052 C CA . GLY A 1 132 ? -24.119 -11.880 28.781 1.00 73.94 132 GLY A CA 1
ATOM 1053 C C . GLY A 1 132 ? -22.813 -11.117 29.047 1.00 73.94 132 GLY A C 1
ATOM 1054 O O . GLY A 1 132 ? -22.801 -10.172 29.839 1.00 73.94 132 GLY A O 1
ATOM 1055 N N . ARG A 1 133 ? -21.690 -11.530 28.437 1.00 83.75 133 ARG A N 1
ATOM 1056 C CA . ARG A 1 133 ? -20.361 -10.940 28.678 1.00 83.75 133 ARG A CA 1
ATOM 1057 C C . ARG A 1 133 ? -20.011 -9.858 27.651 1.00 83.75 133 ARG A C 1
ATOM 1059 O O . ARG A 1 133 ? -19.827 -10.153 26.475 1.00 83.75 133 ARG A O 1
ATOM 1066 N N . TYR A 1 134 ? -19.819 -8.625 28.115 1.00 92.50 134 TYR A N 1
ATOM 1067 C CA . TYR A 1 134 ? -19.353 -7.493 27.306 1.00 92.50 134 TYR A CA 1
ATOM 1068 C C . TYR A 1 134 ? -18.319 -6.649 28.066 1.00 92.50 134 TYR A C 1
ATOM 1070 O O . TYR A 1 134 ? -18.224 -6.721 29.293 1.00 92.50 134 TYR A O 1
ATOM 1078 N N . GLU A 1 135 ? -17.554 -5.837 27.338 1.00 93.56 135 GLU A N 1
ATOM 1079 C CA . GLU A 1 135 ? -16.541 -4.932 27.884 1.00 93.56 135 GLU A CA 1
ATOM 1080 C C . GLU A 1 135 ? -16.825 -3.487 27.458 1.00 93.56 135 GLU A C 1
ATOM 1082 O O . GLU A 1 135 ? -17.064 -3.207 26.285 1.00 93.56 135 GLU A O 1
ATOM 1087 N N . ILE A 1 136 ? -16.792 -2.557 28.415 1.00 95.44 136 ILE A N 1
ATOM 1088 C CA . ILE A 1 136 ? -16.897 -1.118 28.151 1.00 95.44 136 ILE A CA 1
ATOM 1089 C C . ILE A 1 136 ? -15.482 -0.582 27.924 1.00 95.44 136 ILE A C 1
ATOM 1091 O O . ILE A 1 136 ? -14.688 -0.530 28.861 1.00 95.44 136 ILE A O 1
ATOM 1095 N N . LEU A 1 137 ? -15.182 -0.174 26.691 1.00 94.12 137 LEU A N 1
ATOM 1096 C CA . LEU A 1 137 ? -13.879 0.367 26.298 1.00 94.12 137 LEU A CA 1
ATOM 1097 C C . LEU A 1 137 ? -13.757 1.857 26.641 1.00 94.12 137 LEU A C 1
ATOM 1099 O O . LEU A 1 137 ? -12.704 2.307 27.089 1.00 94.12 137 LEU A O 1
ATOM 1103 N N . VAL A 1 138 ? -14.839 2.616 26.441 1.00 94.31 138 VAL A N 1
ATOM 1104 C CA . VAL A 1 138 ? -14.915 4.060 26.714 1.00 94.31 138 VAL A CA 1
ATOM 1105 C C . VAL A 1 138 ? -16.290 4.393 27.287 1.00 94.31 138 VAL A C 1
ATOM 1107 O O . VAL A 1 138 ? -17.299 3.824 26.870 1.00 94.31 138 VAL A O 1
ATOM 1110 N N . ASN A 1 139 ? -16.329 5.296 28.263 1.00 95.56 139 ASN A N 1
ATOM 1111 C CA . ASN A 1 139 ? -17.559 5.858 28.812 1.00 95.56 139 ASN A CA 1
ATOM 1112 C C . ASN A 1 139 ? -17.253 7.241 29.399 1.00 95.56 139 ASN A C 1
ATOM 1114 O O . ASN A 1 139 ? -16.786 7.350 30.537 1.00 95.56 139 ASN A O 1
ATOM 1118 N N . ASP A 1 140 ? -17.470 8.280 28.600 1.00 93.25 140 ASP A N 1
ATOM 1119 C CA . ASP A 1 140 ? -17.259 9.673 28.984 1.00 93.25 140 ASP A CA 1
ATOM 1120 C C . ASP A 1 140 ? -18.389 10.593 28.482 1.00 93.25 140 ASP A C 1
ATOM 1122 O O . ASP A 1 140 ? -19.459 10.138 28.080 1.00 93.25 140 ASP A O 1
ATOM 1126 N N . ASP A 1 141 ? -18.199 11.914 28.578 1.00 90.31 141 ASP A N 1
ATOM 1127 C CA . ASP A 1 141 ? -19.208 12.896 28.166 1.00 90.31 141 ASP A CA 1
ATOM 1128 C C . ASP A 1 141 ? -19.382 12.999 26.641 1.00 90.31 141 ASP A C 1
ATOM 1130 O O . ASP A 1 141 ? -20.327 13.640 26.177 1.00 90.31 141 ASP A O 1
ATOM 1134 N N . THR A 1 142 ? -18.488 12.382 25.868 1.00 91.50 142 THR A N 1
ATOM 1135 C CA . THR A 1 142 ? -18.494 12.379 24.405 1.00 91.50 142 THR A CA 1
ATOM 1136 C C . THR A 1 142 ? -18.971 11.058 23.827 1.00 91.50 142 THR A C 1
ATOM 1138 O O . THR A 1 142 ? -19.674 11.081 22.818 1.00 91.50 142 THR A O 1
ATOM 1141 N N . GLU A 1 143 ? -18.651 9.915 24.438 1.00 94.31 143 GLU A N 1
ATOM 1142 C CA . GLU A 1 143 ? -19.019 8.609 23.893 1.00 94.31 143 GLU A CA 1
ATOM 1143 C C . GLU A 1 143 ? -19.130 7.472 24.908 1.00 94.31 143 GLU A C 1
ATOM 1145 O O . GLU A 1 143 ? -18.517 7.467 25.975 1.00 94.31 143 GLU A O 1
ATOM 1150 N N . ILE A 1 144 ? -19.897 6.459 24.505 1.00 96.62 144 ILE A N 1
ATOM 1151 C CA . ILE A 1 144 ? -19.923 5.138 25.128 1.00 96.62 144 ILE A CA 1
ATOM 1152 C C . ILE A 1 144 ? -19.515 4.126 24.059 1.00 96.62 144 ILE A C 1
ATOM 1154 O O . ILE A 1 144 ? -20.181 4.023 23.030 1.00 96.62 144 ILE A O 1
ATOM 1158 N N . VAL A 1 145 ? -18.441 3.374 24.301 1.00 96.81 145 VAL A N 1
ATOM 1159 C CA . VAL A 1 145 ? -17.935 2.338 23.391 1.00 96.81 145 VAL A CA 1
ATOM 1160 C C . VAL A 1 145 ? -17.907 1.001 24.112 1.00 96.81 145 VAL A C 1
ATOM 1162 O O . VAL A 1 145 ? -17.314 0.873 25.184 1.00 96.81 145 VAL A O 1
ATOM 1165 N N . ILE A 1 146 ? -18.533 -0.004 23.509 1.00 96.00 146 ILE A N 1
ATOM 1166 C CA . ILE A 1 146 ? -18.664 -1.356 24.055 1.00 96.00 146 ILE A CA 1
ATOM 1167 C C . ILE A 1 146 ? -18.206 -2.367 23.012 1.00 96.00 146 ILE A C 1
ATOM 1169 O O . ILE A 1 146 ? -18.500 -2.210 21.829 1.00 96.00 146 ILE A O 1
ATOM 1173 N N . THR A 1 147 ? -17.519 -3.417 23.451 1.00 95.69 147 THR A N 1
ATOM 1174 C CA . THR A 1 147 ? -17.243 -4.600 22.633 1.00 95.69 147 THR A CA 1
ATOM 1175 C C . THR A 1 147 ? -17.871 -5.845 23.254 1.00 95.69 147 THR A C 1
ATOM 1177 O O . THR A 1 147 ? -17.942 -5.993 24.478 1.00 95.69 147 THR A O 1
ATOM 1180 N N . CYS A 1 148 ? -18.381 -6.729 22.405 1.00 94.38 148 CYS A N 1
ATOM 1181 C CA . CYS A 1 148 ? -18.960 -8.009 22.788 1.00 94.38 148 CYS A CA 1
ATOM 1182 C C . CYS A 1 148 ? -18.825 -9.026 21.645 1.00 94.38 148 CYS A C 1
ATOM 1184 O O . CYS A 1 148 ? -18.251 -8.740 20.591 1.00 94.38 148 CYS A O 1
ATOM 1186 N N . ARG A 1 149 ? -19.335 -10.238 21.866 1.00 93.44 149 ARG A N 1
ATOM 1187 C CA . ARG A 1 149 ? -19.411 -11.288 20.851 1.00 93.44 149 ARG A CA 1
ATOM 1188 C C . ARG A 1 149 ? -20.851 -11.731 20.667 1.00 93.44 149 ARG A C 1
ATOM 1190 O O . ARG A 1 149 ? -21.554 -11.893 21.661 1.00 93.44 149 ARG A O 1
ATOM 1197 N N . ILE A 1 150 ? -21.243 -11.930 19.414 1.00 89.38 150 ILE A N 1
ATOM 1198 C CA . ILE A 1 150 ? -22.534 -12.503 19.035 1.00 89.38 150 ILE A CA 1
ATOM 1199 C C . ILE A 1 150 ? -22.235 -13.680 18.109 1.00 89.38 150 ILE A C 1
ATOM 1201 O O . ILE A 1 150 ? -21.771 -13.488 16.979 1.00 89.38 150 ILE A O 1
ATOM 1205 N N . GLY A 1 151 ? -22.429 -14.901 18.610 1.00 84.88 151 GLY A N 1
ATOM 1206 C CA . GLY A 1 151 ? -22.085 -16.118 17.882 1.00 84.88 151 GLY A CA 1
ATOM 1207 C C . GLY A 1 151 ? -20.602 -16.161 17.489 1.00 84.88 151 GLY A C 1
ATOM 1208 O O . GLY A 1 151 ? -19.686 -16.085 18.319 1.00 84.88 151 GLY A O 1
ATOM 1209 N N . SER A 1 152 ? -20.322 -16.289 16.190 1.00 86.69 152 SER A N 1
ATOM 1210 C CA . SER A 1 152 ? -18.932 -16.319 15.718 1.00 86.69 152 SER A CA 1
ATOM 1211 C C . SER A 1 152 ? -18.272 -14.932 15.636 1.00 86.69 152 SER A C 1
ATOM 1213 O O . SER A 1 152 ? -17.040 -14.866 15.572 1.00 86.69 152 SER A O 1
ATOM 1215 N N . LYS A 1 153 ? -19.040 -13.836 15.719 1.00 93.38 153 LYS A N 1
ATOM 1216 C CA . LYS A 1 153 ? -18.612 -12.480 15.336 1.00 93.38 153 LYS A CA 1
ATOM 1217 C C . LYS A 1 153 ? -18.211 -11.600 16.517 1.00 93.38 153 LYS A C 1
ATOM 1219 O O . LYS A 1 153 ? -18.843 -11.639 17.573 1.00 93.38 153 LYS A O 1
ATOM 1224 N N . SER A 1 154 ? -17.170 -10.786 16.337 1.00 95.69 154 SER A N 1
ATOM 1225 C CA . SER A 1 154 ? -16.883 -9.656 17.233 1.00 95.69 154 SER A CA 1
ATOM 1226 C C . SER A 1 154 ? -17.736 -8.441 16.867 1.00 95.69 154 SER A C 1
ATOM 1228 O O . SER A 1 154 ? -17.929 -8.127 15.694 1.00 95.69 154 SER A O 1
ATOM 1230 N N . VAL A 1 155 ? -18.264 -7.759 17.882 1.00 96.94 155 VAL A N 1
ATOM 1231 C CA . VAL A 1 155 ? -19.161 -6.614 17.712 1.00 96.94 155 VAL A CA 1
ATOM 1232 C C . VAL A 1 155 ? -18.663 -5.454 18.553 1.00 96.94 155 VAL A C 1
ATOM 1234 O O . VAL A 1 155 ? -18.533 -5.585 19.771 1.00 96.94 155 VAL A O 1
ATOM 1237 N N . ARG A 1 156 ? -18.460 -4.297 17.924 1.00 97.56 156 ARG A N 1
ATOM 1238 C CA . ARG A 1 156 ? -18.220 -3.026 18.604 1.00 97.56 156 ARG A CA 1
ATOM 1239 C C . ARG A 1 156 ? -19.383 -2.068 18.373 1.00 97.56 156 ARG A C 1
ATOM 1241 O O . ARG A 1 156 ? -19.788 -1.800 17.245 1.00 97.56 156 ARG A O 1
ATOM 1248 N N . LEU A 1 157 ? -19.906 -1.529 19.464 1.00 97.56 157 LEU A N 1
ATOM 1249 C CA . LEU A 1 157 ? -20.995 -0.564 19.477 1.00 97.56 157 LEU A CA 1
ATOM 1250 C C . LEU A 1 157 ? -20.481 0.751 20.041 1.00 97.56 157 LEU A C 1
ATOM 1252 O O . LEU A 1 157 ? -19.800 0.766 21.065 1.00 97.56 157 LEU A O 1
ATOM 1256 N N . MET A 1 158 ? -20.822 1.848 19.382 1.00 96.88 158 MET A N 1
ATOM 1257 C CA . MET A 1 158 ? -20.419 3.184 19.786 1.00 96.88 158 MET A CA 1
ATOM 1258 C C . MET A 1 158 ? -21.622 4.119 19.769 1.00 96.88 158 MET A C 1
ATOM 1260 O O . MET A 1 158 ? -22.258 4.308 18.737 1.00 96.88 158 MET A O 1
ATOM 1264 N N . GLN A 1 159 ? -21.906 4.750 20.902 1.00 97.56 159 GLN A N 1
ATOM 1265 C CA . GLN A 1 159 ? -22.885 5.824 20.987 1.00 97.56 159 GLN A CA 1
ATOM 1266 C C . GLN A 1 159 ? -22.161 7.161 21.152 1.00 97.56 159 GLN A C 1
ATOM 1268 O O . GLN A 1 159 ? -21.507 7.411 22.163 1.00 97.56 159 GLN A O 1
ATOM 1273 N N . ALA A 1 160 ? -22.275 8.020 20.144 1.00 96.50 160 ALA A N 1
ATOM 1274 C CA . ALA A 1 160 ? -21.699 9.353 20.092 1.00 96.50 160 ALA A CA 1
ATOM 1275 C C . ALA A 1 160 ? -22.610 10.370 20.794 1.00 96.50 160 ALA A C 1
ATOM 1277 O O . ALA A 1 160 ? -23.574 10.859 20.214 1.00 96.50 160 ALA A O 1
ATOM 1278 N N . MET A 1 161 ? -22.300 10.711 22.043 1.00 95.56 161 MET A N 1
ATOM 1279 C CA . MET A 1 161 ? -23.115 11.597 22.884 1.00 95.56 161 MET A CA 1
ATOM 1280 C C . MET A 1 161 ? -23.029 13.079 22.486 1.00 95.56 161 MET A C 1
ATOM 1282 O O . MET A 1 161 ? -23.898 13.870 22.864 1.00 95.56 161 MET A O 1
ATOM 1286 N N . ASP A 1 162 ? -22.006 13.457 21.717 1.00 94.00 162 ASP A N 1
ATOM 1287 C CA . ASP A 1 162 ? -21.750 14.814 21.225 1.00 94.00 162 ASP A CA 1
ATOM 1288 C C . ASP A 1 162 ? -22.148 15.038 19.751 1.00 94.00 162 ASP A C 1
ATOM 1290 O O . ASP A 1 162 ? -21.968 16.146 19.248 1.00 94.00 162 ASP A O 1
ATOM 1294 N N . ILE A 1 163 ? -22.730 14.036 19.078 1.00 95.31 163 ILE A N 1
ATOM 1295 C CA . ILE A 1 163 ? -23.309 14.148 17.726 1.00 95.31 163 ILE A CA 1
ATOM 1296 C C . ILE A 1 163 ? -24.840 14.120 17.819 1.00 95.31 163 ILE A C 1
ATOM 1298 O O . ILE A 1 163 ? -25.402 13.364 18.613 1.00 95.31 163 ILE A O 1
ATOM 1302 N N . ASP A 1 164 ? -25.509 14.916 16.982 1.00 94.44 164 ASP A N 1
ATOM 1303 C CA . ASP A 1 164 ? -26.955 14.856 16.741 1.00 94.44 164 ASP A CA 1
ATOM 1304 C C . ASP A 1 164 ? -27.215 14.753 15.233 1.00 94.44 164 ASP A C 1
ATOM 1306 O O . ASP A 1 164 ? -26.914 15.676 14.475 1.00 94.44 164 ASP A O 1
ATOM 1310 N N . ALA A 1 165 ? -27.775 13.631 14.784 1.00 90.94 165 ALA A N 1
ATOM 1311 C CA . ALA A 1 165 ? -28.011 13.373 13.369 1.00 90.94 165 ALA A CA 1
ATOM 1312 C C . ALA A 1 165 ? -29.053 14.318 12.740 1.00 90.94 165 ALA A C 1
ATOM 1314 O O . ALA A 1 165 ? -29.079 14.449 11.517 1.00 90.94 165 ALA A O 1
ATOM 1315 N N . ASN A 1 166 ? -29.868 15.010 13.547 1.00 89.50 166 ASN A N 1
ATOM 1316 C CA . ASN A 1 166 ? -30.816 16.024 13.071 1.00 89.50 166 ASN A CA 1
ATOM 1317 C C . ASN A 1 166 ? -30.205 17.434 12.994 1.00 89.50 166 ASN A C 1
ATOM 1319 O O . ASN A 1 166 ? -30.851 18.349 12.484 1.00 89.50 166 ASN A O 1
ATOM 1323 N N . ASP A 1 167 ? -28.979 17.623 13.488 1.00 89.12 167 ASP A N 1
ATOM 1324 C CA . ASP A 1 167 ? -28.202 18.850 13.322 1.00 89.12 167 ASP A CA 1
ATOM 1325 C C . ASP A 1 167 ? -26.934 18.544 12.522 1.00 89.12 167 ASP A C 1
ATOM 1327 O O . ASP A 1 167 ? -25.920 18.094 13.059 1.00 89.12 167 ASP A O 1
ATOM 1331 N N . SER A 1 168 ? -26.969 18.833 11.222 1.00 80.69 168 SER A N 1
ATOM 1332 C CA . SER A 1 168 ? -25.838 18.614 10.314 1.00 80.69 168 SER A CA 1
ATOM 1333 C C . SER A 1 168 ? -24.570 19.377 10.720 1.00 80.69 168 SER A C 1
ATOM 1335 O O . SER A 1 168 ? -23.466 18.959 10.368 1.00 80.69 168 SER A O 1
ATOM 1337 N N . ASN A 1 169 ? -24.688 20.450 11.513 1.00 83.81 169 ASN A N 1
ATOM 1338 C CA . ASN A 1 169 ? -23.527 21.179 12.025 1.00 83.81 169 ASN A CA 1
ATOM 1339 C C . ASN A 1 169 ? -22.831 20.446 13.180 1.00 83.81 169 ASN A C 1
ATOM 1341 O O . ASN A 1 169 ? -21.658 20.718 13.447 1.00 83.81 169 ASN A O 1
ATOM 1345 N N . SER A 1 170 ? -23.521 19.518 13.853 1.00 89.88 170 SER A N 1
ATOM 1346 C CA . SER A 1 170 ? -22.989 18.816 15.023 1.00 89.88 170 SER A CA 1
ATOM 1347 C C . SER A 1 170 ? -21.759 17.974 14.671 1.00 89.88 170 SER A C 1
ATOM 1349 O O . SER A 1 170 ? -20.757 18.041 15.379 1.00 89.88 170 SER A O 1
ATOM 1351 N N . PHE A 1 171 ? -21.778 17.283 13.525 1.00 88.12 171 PHE A N 1
ATOM 1352 C CA . PHE A 1 171 ? -20.726 16.364 13.072 1.00 88.12 171 PHE A CA 1
ATOM 1353 C C . PHE A 1 171 ? -19.325 16.995 13.092 1.00 88.12 171 PHE A C 1
ATOM 1355 O O . PHE A 1 171 ? -18.383 16.418 13.638 1.00 88.12 171 PHE A O 1
ATOM 1362 N N . GLY A 1 172 ? -19.191 18.212 12.556 1.00 84.88 172 GLY A N 1
ATOM 1363 C CA . GLY A 1 172 ? -17.917 18.939 12.505 1.00 84.88 172 GLY A CA 1
ATOM 1364 C C . GLY A 1 172 ? -17.584 19.749 13.765 1.00 84.88 172 GLY A C 1
ATOM 1365 O O . GLY A 1 172 ? -16.438 20.173 13.926 1.00 84.88 172 GLY A O 1
ATOM 1366 N N . ALA A 1 173 ? -18.558 19.979 14.651 1.00 87.38 173 ALA A N 1
ATOM 1367 C CA . ALA A 1 173 ? -18.427 20.824 15.843 1.00 87.38 173 ALA A CA 1
ATOM 1368 C C . ALA A 1 173 ? -18.083 20.042 17.128 1.00 87.38 173 ALA A C 1
ATOM 1370 O O . ALA A 1 173 ? -18.063 20.611 18.222 1.00 87.38 173 ALA A O 1
ATOM 1371 N N . THR A 1 174 ? -17.800 18.747 17.007 1.00 90.81 174 THR A N 1
ATOM 1372 C CA . THR A 1 174 ? -17.524 17.850 18.134 1.00 90.81 174 THR A CA 1
ATOM 1373 C C . THR A 1 174 ? -16.083 17.930 18.650 1.00 90.81 174 THR A C 1
ATOM 1375 O O . THR A 1 174 ? -15.148 18.310 17.933 1.00 90.81 174 THR A O 1
ATOM 1378 N N . LYS A 1 175 ? -15.866 17.504 19.907 1.00 88.38 175 LYS A N 1
ATOM 1379 C CA . LYS A 1 175 ? -14.511 17.394 20.486 1.00 88.38 175 LYS A CA 1
ATOM 1380 C C . LYS A 1 175 ? -13.670 16.372 19.711 1.00 88.38 175 LYS A C 1
ATOM 1382 O O . LYS A 1 175 ? -12.495 16.631 19.444 1.00 88.38 175 LYS A O 1
ATOM 1387 N N . ARG A 1 176 ? -14.279 15.253 19.300 1.00 88.88 176 ARG A N 1
ATOM 1388 C CA . ARG A 1 176 ? -13.643 14.203 18.484 1.00 88.88 176 ARG A CA 1
ATOM 1389 C C . ARG A 1 176 ? -13.184 14.714 17.115 1.00 88.88 176 ARG A C 1
ATOM 1391 O O . ARG A 1 176 ? -12.033 14.485 16.745 1.00 88.88 176 ARG A O 1
ATOM 1398 N N . ALA A 1 177 ? -14.010 15.486 16.403 1.00 88.56 177 ALA A N 1
ATOM 1399 C CA . ALA A 1 177 ? -13.661 16.012 15.088 1.00 88.56 177 ALA A CA 1
ATOM 1400 C C . ALA A 1 177 ? -12.550 17.059 15.214 1.00 88.56 177 ALA A C 1
ATOM 1402 O O . ALA A 1 177 ? -11.590 17.058 14.439 1.00 88.56 177 ALA A O 1
ATOM 1403 N N . ALA A 1 178 ? -12.613 17.904 16.250 1.00 88.31 178 ALA A N 1
ATOM 1404 C CA . ALA A 1 178 ? -11.550 18.852 16.563 1.00 88.31 178 ALA A CA 1
ATOM 1405 C C . ALA A 1 178 ? -10.220 18.149 16.893 1.00 88.31 178 ALA A C 1
ATOM 1407 O O . ALA A 1 178 ? -9.166 18.586 16.418 1.00 88.31 178 ALA A O 1
ATOM 1408 N N . LEU A 1 179 ? -10.259 17.049 17.656 1.00 87.88 179 LEU A N 1
ATOM 1409 C CA . LEU A 1 179 ? -9.087 16.233 17.975 1.00 87.88 179 LEU A CA 1
ATOM 1410 C C . LEU A 1 179 ? -8.518 15.559 16.721 1.00 87.88 179 LEU A C 1
ATOM 1412 O O . LEU A 1 179 ? -7.316 15.649 16.485 1.00 87.88 179 LEU A O 1
ATOM 1416 N N . SER A 1 180 ? -9.367 14.962 15.885 1.00 88.56 180 SER A N 1
ATOM 1417 C CA . SER A 1 180 ? -8.994 14.354 14.601 1.00 88.56 180 SER A CA 1
ATOM 1418 C C . SER A 1 180 ? -8.329 15.364 13.654 1.00 88.56 180 SER A C 1
ATOM 1420 O O . SER A 1 180 ? -7.231 15.130 13.133 1.00 88.56 180 SER A O 1
ATOM 1422 N N . ALA A 1 181 ? -8.917 16.556 13.504 1.00 84.75 181 ALA A N 1
ATOM 1423 C CA . ALA A 1 181 ? -8.335 17.636 12.711 1.00 84.75 181 ALA A CA 1
ATOM 1424 C C . ALA A 1 181 ? -7.023 18.159 13.320 1.00 84.75 181 ALA A C 1
ATOM 1426 O O . ALA A 1 181 ? -6.093 18.516 12.594 1.00 84.75 181 ALA A O 1
ATOM 1427 N N . SER A 1 182 ? -6.922 18.211 14.652 1.00 84.69 182 SER A N 1
ATOM 1428 C CA . SER A 1 182 ? -5.687 18.576 15.352 1.00 84.69 182 SER A CA 1
ATOM 1429 C C . SER A 1 182 ? -4.572 17.559 15.100 1.00 84.69 182 SER A C 1
ATOM 1431 O O . SER A 1 182 ? -3.497 17.963 14.663 1.00 84.69 182 SER A O 1
ATOM 1433 N N . LYS A 1 183 ? -4.842 16.255 15.270 1.00 85.69 183 LYS A N 1
ATOM 1434 C CA . LYS A 1 183 ? -3.903 15.163 14.958 1.00 85.69 183 LYS A CA 1
ATOM 1435 C C . LYS A 1 183 ? -3.419 15.262 13.509 1.00 85.69 183 LYS A C 1
ATOM 1437 O O . LYS A 1 183 ? -2.218 15.263 13.260 1.00 85.69 183 LYS A O 1
ATOM 1442 N N . THR A 1 184 ? -4.338 15.456 12.560 1.00 81.88 184 THR A N 1
ATOM 1443 C CA . THR A 1 184 ? -4.004 15.628 11.133 1.00 81.88 184 THR A CA 1
ATOM 1444 C C . THR A 1 184 ? -3.054 16.813 10.904 1.00 81.88 184 THR A C 1
ATOM 1446 O O . THR A 1 184 ? -2.030 16.671 10.236 1.00 81.88 184 THR A O 1
ATOM 1449 N N . ARG A 1 185 ? -3.339 17.978 11.508 1.00 82.94 185 ARG A N 1
ATOM 1450 C CA . ARG A 1 185 ? -2.476 19.173 11.419 1.00 82.94 185 ARG A CA 1
ATOM 1451 C C . ARG A 1 185 ? -1.112 18.982 12.083 1.00 82.94 185 ARG A C 1
ATOM 1453 O O . ARG A 1 185 ? -0.126 19.515 11.589 1.00 82.94 185 ARG A O 1
ATOM 1460 N N . GLN A 1 186 ? -1.045 18.242 13.187 1.00 82.06 186 GLN A N 1
ATOM 1461 C CA . GLN A 1 186 ? 0.217 17.936 13.868 1.00 82.06 186 GLN A CA 1
ATOM 1462 C C . GLN A 1 186 ? 1.101 17.010 13.029 1.00 82.06 186 GLN A C 1
ATOM 1464 O O . GLN A 1 186 ? 2.309 17.221 12.957 1.00 82.06 186 GLN A O 1
ATOM 1469 N N . LEU A 1 187 ? 0.501 16.025 12.355 1.00 80.12 187 LEU A N 1
ATOM 1470 C CA . LEU A 1 187 ? 1.214 15.098 11.475 1.00 80.12 187 LEU A CA 1
ATOM 1471 C C . LEU A 1 187 ? 1.745 15.777 10.200 1.00 80.12 187 LEU A C 1
ATOM 1473 O O . LEU A 1 187 ? 2.775 15.368 9.669 1.00 80.12 187 LEU A O 1
ATOM 1477 N N . THR A 1 188 ? 1.072 16.829 9.720 1.00 79.69 188 THR A N 1
ATOM 1478 C CA . THR A 1 188 ? 1.485 17.602 8.536 1.00 79.69 188 THR A CA 1
ATOM 1479 C C . THR A 1 188 ? 1.435 19.111 8.829 1.00 79.69 188 THR A C 1
ATOM 1481 O O . THR A 1 188 ? 0.488 19.792 8.437 1.00 79.69 188 THR A O 1
ATOM 1484 N N . PRO A 1 189 ? 2.453 19.672 9.507 1.00 76.88 189 PRO A N 1
ATOM 1485 C CA . PRO A 1 189 ? 2.426 21.060 9.984 1.00 76.88 189 PRO A CA 1
ATOM 1486 C C . PRO A 1 189 ? 2.714 22.110 8.896 1.00 76.88 189 PRO A C 1
ATOM 1488 O O . PRO A 1 189 ? 2.738 23.307 9.182 1.00 76.88 189 PRO A O 1
ATOM 1491 N N . ASP A 1 190 ? 2.987 21.694 7.655 1.00 80.25 190 ASP A N 1
ATOM 1492 C CA . ASP A 1 190 ? 3.283 22.624 6.567 1.00 80.25 190 ASP A CA 1
ATOM 1493 C C . ASP A 1 190 ? 2.046 23.472 6.210 1.00 80.25 190 ASP A C 1
ATOM 1495 O O . ASP A 1 190 ? 0.972 22.923 5.969 1.00 80.25 190 ASP A O 1
ATOM 1499 N N . PRO A 1 191 ? 2.176 24.809 6.117 1.00 81.56 191 PRO A N 1
ATOM 1500 C CA . PRO A 1 191 ? 1.064 25.654 5.703 1.00 81.56 191 PRO A CA 1
ATOM 1501 C C . PRO A 1 191 ? 0.751 25.459 4.207 1.00 81.56 191 PRO A C 1
ATOM 1503 O O . PRO A 1 191 ? 1.672 25.172 3.430 1.00 81.56 191 PRO A O 1
ATOM 1506 N N . PRO A 1 192 ? -0.505 25.699 3.774 1.00 81.81 192 PRO A N 1
ATOM 1507 C CA . PRO A 1 192 ? -0.876 25.696 2.359 1.00 81.81 192 PRO A CA 1
ATOM 1508 C C . PRO A 1 192 ? 0.025 26.604 1.506 1.00 81.81 192 PRO A C 1
ATOM 1510 O O . PRO A 1 192 ? 0.548 27.615 1.984 1.00 81.81 192 PRO A O 1
ATOM 1513 N N . MET A 1 193 ? 0.191 26.277 0.220 1.00 87.69 193 MET A N 1
ATOM 1514 C CA . MET A 1 193 ? 0.991 27.096 -0.694 1.00 87.69 193 MET A CA 1
ATOM 1515 C C . MET A 1 193 ? 0.344 28.467 -0.913 1.00 87.69 193 MET A C 1
ATOM 1517 O O . MET A 1 193 ? -0.757 28.557 -1.458 1.00 87.69 193 MET A O 1
ATOM 1521 N N . THR A 1 194 ? 1.055 29.547 -0.587 1.00 89.12 194 THR A N 1
ATOM 1522 C CA . THR A 1 194 ? 0.604 30.907 -0.918 1.00 89.12 194 THR A CA 1
ATOM 1523 C C . THR A 1 194 ? 0.599 31.134 -2.433 1.00 89.12 194 THR A C 1
ATOM 1525 O O . THR A 1 194 ? 1.320 30.465 -3.177 1.00 89.12 194 THR A O 1
ATOM 1528 N N . ILE A 1 195 ? -0.208 32.091 -2.902 1.00 90.06 195 ILE A N 1
ATOM 1529 C CA . ILE A 1 195 ? -0.249 32.491 -4.320 1.00 90.06 195 ILE A CA 1
ATOM 1530 C C . ILE A 1 195 ? 1.149 32.892 -4.802 1.00 90.06 195 ILE A C 1
ATOM 1532 O O . ILE A 1 195 ? 1.613 32.389 -5.822 1.00 90.06 195 ILE A O 1
ATOM 1536 N N . ASP A 1 196 ? 1.846 33.711 -4.019 1.00 90.19 196 ASP A N 1
ATOM 1537 C CA . ASP A 1 196 ? 3.199 34.169 -4.334 1.00 90.19 196 ASP A CA 1
ATOM 1538 C C . ASP A 1 196 ? 4.187 33.012 -4.496 1.00 90.19 196 ASP A C 1
ATOM 1540 O O . ASP A 1 196 ? 4.959 32.983 -5.452 1.00 90.19 196 ASP A O 1
ATOM 1544 N N . LEU A 1 197 ? 4.120 32.012 -3.612 1.00 92.62 197 LEU A N 1
ATOM 1545 C CA . LEU A 1 197 ? 4.973 30.830 -3.698 1.00 92.62 197 LEU A CA 1
ATOM 1546 C C . LEU A 1 197 ? 4.692 30.022 -4.966 1.00 92.62 197 LEU A C 1
ATOM 1548 O O . LEU A 1 197 ? 5.621 29.523 -5.603 1.00 92.62 197 LEU A O 1
ATOM 1552 N N . GLN A 1 198 ? 3.418 29.886 -5.338 1.00 92.94 198 GLN A N 1
ATOM 1553 C CA . GLN A 1 198 ? 3.033 29.214 -6.575 1.00 92.94 198 GLN A CA 1
ATOM 1554 C C . GLN A 1 198 ? 3.574 29.976 -7.790 1.00 92.94 198 GLN A C 1
ATOM 1556 O O . GLN A 1 198 ? 4.215 29.365 -8.641 1.00 92.94 198 GLN A O 1
ATOM 1561 N N . GLN A 1 199 ? 3.395 31.300 -7.841 1.00 93.12 199 GLN A N 1
ATOM 1562 C CA . GLN A 1 199 ? 3.908 32.146 -8.923 1.00 93.12 199 GLN A CA 1
ATOM 1563 C C . GLN A 1 199 ? 5.434 32.078 -9.036 1.00 93.12 199 GLN A C 1
ATOM 1565 O O . GLN A 1 199 ? 5.963 31.911 -10.132 1.00 93.12 199 GLN A O 1
ATOM 1570 N N . TYR A 1 200 ? 6.137 32.139 -7.905 1.00 92.75 200 TYR A N 1
ATOM 1571 C CA . TYR A 1 200 ? 7.591 32.029 -7.841 1.00 92.75 200 TYR A CA 1
ATOM 1572 C C . TYR A 1 200 ? 8.096 30.694 -8.401 1.00 92.75 200 TYR A C 1
ATOM 1574 O O . TYR A 1 200 ? 8.969 30.663 -9.268 1.00 92.75 200 TYR A O 1
ATOM 1582 N N . LEU A 1 201 ? 7.525 29.575 -7.950 1.00 93.31 201 LEU A N 1
ATOM 1583 C CA . LEU A 1 201 ? 7.934 28.249 -8.415 1.00 93.31 201 LEU A CA 1
ATOM 1584 C C . LEU A 1 201 ? 7.559 28.003 -9.883 1.00 93.31 201 LEU A C 1
ATOM 1586 O O . LEU A 1 201 ? 8.309 27.336 -10.596 1.00 93.31 201 LEU A O 1
ATOM 1590 N N . MET A 1 202 ? 6.435 28.558 -10.347 1.00 93.94 202 MET A N 1
ATOM 1591 C CA . MET A 1 202 ? 6.083 28.566 -11.767 1.00 93.94 202 MET A CA 1
ATOM 1592 C C . MET A 1 202 ? 7.110 29.354 -12.579 1.00 93.94 202 MET A C 1
ATOM 1594 O O . MET A 1 202 ? 7.582 28.834 -13.582 1.00 93.94 202 MET A O 1
ATOM 1598 N N . ALA A 1 203 ? 7.511 30.546 -12.127 1.00 91.56 203 ALA A N 1
ATOM 1599 C CA . ALA A 1 203 ? 8.515 31.365 -12.803 1.00 91.56 203 ALA A CA 1
ATOM 1600 C C . ALA A 1 203 ? 9.861 30.634 -12.909 1.00 91.56 203 ALA A C 1
ATOM 1602 O O . ALA A 1 203 ? 10.422 30.557 -13.997 1.00 91.56 203 ALA A O 1
ATOM 1603 N N . LEU A 1 204 ? 10.332 30.005 -11.824 1.00 89.75 204 LEU A N 1
ATOM 1604 C CA . LEU A 1 204 ? 11.565 29.206 -11.845 1.00 89.75 204 LEU A CA 1
ATOM 1605 C C . LEU A 1 204 ? 11.533 28.077 -12.879 1.00 89.75 204 LEU A C 1
ATOM 1607 O O . LEU A 1 204 ? 12.548 27.792 -13.509 1.00 89.75 204 LEU A O 1
ATOM 1611 N N . LYS A 1 205 ? 10.384 27.412 -13.035 1.00 89.94 205 LYS A N 1
ATOM 1612 C CA . LYS A 1 205 ? 10.241 26.323 -14.004 1.00 89.94 205 LYS A CA 1
ATOM 1613 C C . LYS A 1 205 ? 10.071 26.846 -15.429 1.00 89.94 205 LYS A C 1
ATOM 1615 O O . LYS A 1 205 ? 10.602 26.236 -16.348 1.00 89.94 205 LYS A O 1
ATOM 1620 N N . LEU A 1 206 ? 9.412 27.993 -15.591 1.00 89.56 206 LEU A N 1
ATOM 1621 C CA . LEU A 1 206 ? 9.192 28.652 -16.876 1.00 89.56 206 LEU A CA 1
ATOM 1622 C C . LEU A 1 206 ? 10.503 29.080 -17.549 1.00 89.56 206 LEU A C 1
ATOM 1624 O O . LEU A 1 206 ? 10.618 28.959 -18.762 1.00 89.56 206 LEU A O 1
ATOM 1628 N N . VAL A 1 207 ? 11.508 29.497 -16.764 1.00 83.06 207 VAL A N 1
ATOM 1629 C CA . VAL A 1 207 ? 12.859 29.869 -17.247 1.00 83.06 207 VAL A CA 1
ATOM 1630 C C . VAL A 1 207 ? 13.504 28.771 -18.105 1.00 83.06 207 VAL A C 1
ATOM 1632 O O . VAL A 1 207 ? 14.343 29.065 -18.949 1.00 83.06 207 VAL A O 1
ATOM 1635 N N . GLN A 1 208 ? 13.160 27.504 -17.864 1.00 80.06 208 GLN A N 1
ATOM 1636 C CA . GLN A 1 208 ? 13.810 26.340 -18.475 1.00 80.06 208 GLN A CA 1
ATOM 1637 C C . GLN A 1 208 ? 12.850 25.523 -19.357 1.00 80.06 208 GLN A C 1
ATOM 1639 O O . GLN A 1 208 ? 13.194 24.411 -19.760 1.00 80.06 208 GLN A O 1
ATOM 1644 N N . ASP A 1 209 ? 11.640 26.026 -19.625 1.00 85.19 209 ASP A N 1
ATOM 1645 C CA . ASP A 1 209 ? 10.586 25.271 -20.307 1.00 85.19 209 ASP A CA 1
ATOM 1646 C C . ASP A 1 209 ? 10.594 25.535 -21.823 1.00 85.19 209 ASP A C 1
ATOM 1648 O O . ASP A 1 209 ? 10.292 26.632 -22.293 1.00 85.19 209 ASP A O 1
ATOM 1652 N N . SER A 1 210 ? 10.917 24.511 -22.616 1.00 85.06 210 SER A N 1
ATOM 1653 C CA . SER A 1 210 ? 10.991 24.625 -24.079 1.00 85.06 210 SER A CA 1
ATOM 1654 C C . SER A 1 210 ? 9.645 24.950 -24.728 1.00 85.06 210 SER A C 1
ATOM 1656 O O . SER A 1 210 ? 9.602 25.679 -25.717 1.00 85.06 210 SER A O 1
ATOM 1658 N N . LYS A 1 211 ? 8.534 24.463 -24.162 1.00 87.06 211 LYS A N 1
ATOM 1659 C CA . LYS A 1 211 ? 7.188 24.712 -24.692 1.00 87.06 211 LYS A CA 1
ATOM 1660 C C . LYS A 1 211 ? 6.752 26.154 -24.449 1.00 87.06 211 LYS A C 1
ATOM 1662 O O . LYS A 1 211 ? 6.000 26.709 -25.249 1.00 87.06 211 LYS A O 1
ATOM 1667 N N . TRP A 1 212 ? 7.224 26.772 -23.367 1.00 88.44 212 TRP A N 1
ATOM 1668 C CA . TRP A 1 212 ? 7.051 28.207 -23.165 1.00 88.44 212 TRP A CA 1
ATOM 1669 C C . TRP A 1 212 ? 7.745 29.015 -24.260 1.00 88.44 212 TRP A C 1
ATOM 1671 O O . TRP A 1 212 ? 7.105 29.887 -24.837 1.00 88.44 212 TRP A O 1
ATOM 1681 N N . HIS A 1 213 ? 8.998 28.697 -24.595 1.00 86.81 213 HIS A N 1
ATOM 1682 C CA . HIS A 1 213 ? 9.720 29.409 -25.653 1.00 86.81 213 HIS A CA 1
ATOM 1683 C C . HIS A 1 213 ? 9.012 29.303 -27.014 1.00 86.81 213 HIS A C 1
ATOM 1685 O O . HIS A 1 213 ? 8.846 30.315 -27.690 1.00 86.81 213 HIS A O 1
ATOM 1691 N N . GLU A 1 214 ? 8.484 28.126 -27.372 1.00 89.00 214 GLU A N 1
ATOM 1692 C CA . GLU A 1 214 ? 7.660 27.955 -28.582 1.00 89.00 214 GLU A CA 1
ATOM 1693 C C . GLU A 1 214 ? 6.387 28.825 -28.563 1.00 89.00 214 GLU A C 1
ATOM 1695 O O . GLU A 1 214 ? 6.006 29.419 -29.575 1.00 89.00 214 GLU A O 1
ATOM 1700 N N . LEU A 1 215 ? 5.707 28.913 -27.413 1.00 88.38 215 LEU A N 1
ATOM 1701 C CA . LEU A 1 215 ? 4.523 29.761 -27.252 1.00 88.38 215 LEU A CA 1
ATOM 1702 C C . LEU A 1 215 ? 4.878 31.253 -27.291 1.00 88.38 215 LEU A C 1
ATOM 1704 O O . LEU A 1 215 ? 4.138 32.030 -27.890 1.00 88.38 215 LEU A O 1
ATOM 1708 N N . GLU A 1 216 ? 5.999 31.655 -26.698 1.00 88.19 216 GLU A N 1
ATOM 1709 C CA . GLU A 1 216 ? 6.493 33.033 -26.701 1.00 88.19 216 GLU A CA 1
ATOM 1710 C C . GLU A 1 216 ? 6.822 33.492 -28.132 1.00 88.19 216 GLU A C 1
ATOM 1712 O O . GLU A 1 216 ? 6.340 34.541 -28.570 1.00 88.19 216 GLU A O 1
ATOM 1717 N N . GLU A 1 217 ? 7.528 32.661 -28.906 1.00 88.81 217 GLU A N 1
ATOM 1718 C CA . GLU A 1 217 ? 7.814 32.901 -30.327 1.00 88.81 217 GLU A CA 1
ATOM 1719 C C . GLU A 1 217 ? 6.534 32.967 -31.173 1.00 88.81 217 GLU A C 1
ATOM 1721 O O . GLU A 1 217 ? 6.350 33.901 -31.961 1.00 88.81 217 GLU A O 1
ATOM 1726 N N . ARG A 1 218 ? 5.597 32.026 -30.978 1.00 89.88 218 ARG A N 1
ATOM 1727 C CA . ARG A 1 218 ? 4.289 32.038 -31.661 1.00 89.88 218 ARG A CA 1
ATOM 1728 C C . ARG A 1 218 ? 3.490 33.297 -31.317 1.00 89.88 218 ARG A C 1
ATOM 1730 O O . ARG A 1 218 ? 2.858 33.886 -32.194 1.00 89.88 218 ARG A O 1
ATOM 1737 N N . GLY A 1 219 ? 3.542 33.743 -30.064 1.00 88.75 219 GLY A N 1
ATOM 1738 C CA . GLY A 1 219 ? 2.923 34.983 -29.609 1.00 88.75 219 GLY A CA 1
ATOM 1739 C C . GLY A 1 219 ? 3.519 36.222 -30.279 1.00 88.75 219 GLY A C 1
ATOM 1740 O O . GLY A 1 219 ? 2.767 37.118 -30.672 1.00 88.75 219 GLY A O 1
ATOM 1741 N N . GLN A 1 220 ? 4.843 36.265 -30.457 1.00 87.69 220 GLN A N 1
ATOM 1742 C CA . GLN A 1 220 ? 5.514 37.348 -31.178 1.00 87.69 220 GLN A CA 1
ATOM 1743 C C . GLN A 1 220 ? 5.135 37.352 -32.664 1.00 87.69 220 GLN A C 1
ATOM 1745 O O . GLN A 1 220 ? 4.732 38.389 -33.182 1.00 87.69 220 GLN A O 1
ATOM 1750 N N . SER A 1 221 ? 5.113 36.184 -33.312 1.00 87.81 221 SER A N 1
ATOM 1751 C CA . SER A 1 221 ? 4.662 36.052 -34.703 1.00 87.81 221 SER A CA 1
ATOM 1752 C C . SER A 1 221 ? 3.224 36.559 -34.909 1.00 87.81 221 SER A C 1
ATOM 1754 O O . SER A 1 221 ? 2.940 37.256 -35.883 1.00 87.81 221 SER A O 1
ATOM 1756 N N . ILE A 1 222 ? 2.309 36.284 -33.968 1.00 87.88 222 ILE A N 1
ATOM 1757 C CA . ILE A 1 222 ? 0.933 36.811 -34.008 1.00 87.88 222 ILE A CA 1
ATOM 1758 C C . ILE A 1 222 ? 0.905 38.343 -33.884 1.00 87.88 222 ILE A C 1
ATOM 1760 O O . ILE A 1 222 ? 0.086 38.986 -34.546 1.00 87.88 222 ILE A O 1
ATOM 1764 N N . LYS A 1 223 ? 1.774 38.942 -33.058 1.00 86.81 223 LYS A N 1
ATOM 1765 C CA . LYS A 1 223 ? 1.889 40.407 -32.944 1.00 86.81 223 LYS A CA 1
ATOM 1766 C C . LYS A 1 223 ? 2.400 41.027 -34.243 1.00 86.81 223 LYS A C 1
ATOM 1768 O O . LYS A 1 223 ? 1.769 41.958 -34.737 1.00 86.81 223 LYS A O 1
ATOM 1773 N N . ASP A 1 224 ? 3.446 40.459 -34.833 1.00 85.81 224 ASP A N 1
ATOM 1774 C CA . ASP A 1 224 ? 4.029 40.949 -36.086 1.00 85.81 224 ASP A CA 1
ATOM 1775 C C . ASP A 1 224 ? 2.996 40.882 -37.230 1.00 85.81 224 ASP A C 1
ATOM 1777 O O . ASP A 1 224 ? 2.777 41.858 -37.950 1.00 85.81 224 ASP A O 1
ATOM 1781 N N . MET A 1 225 ? 2.241 39.777 -37.327 1.00 82.38 225 MET A N 1
ATOM 1782 C CA . MET A 1 225 ? 1.136 39.642 -38.288 1.00 82.38 225 MET A CA 1
ATOM 1783 C C . MET A 1 225 ? 0.020 40.680 -38.072 1.00 82.38 225 MET A C 1
ATOM 1785 O O . MET A 1 225 ? -0.574 41.157 -39.041 1.00 82.38 225 MET A O 1
ATOM 1789 N N . LYS A 1 226 ? -0.284 41.059 -36.821 1.00 82.00 226 LYS A N 1
ATOM 1790 C CA . LYS A 1 226 ? -1.257 42.127 -36.522 1.00 82.00 226 LYS A CA 1
ATOM 1791 C C . LYS A 1 226 ? -0.767 43.495 -36.990 1.00 82.00 226 LYS A C 1
ATOM 1793 O O . LYS A 1 226 ? -1.564 44.266 -37.525 1.00 82.00 226 LYS A O 1
ATOM 1798 N N . GLU A 1 227 ? 0.517 43.792 -36.815 1.00 80.69 227 GLU A N 1
ATOM 1799 C CA . GLU A 1 227 ? 1.123 45.050 -37.263 1.00 80.69 227 GLU A CA 1
ATOM 1800 C C . GLU A 1 227 ? 1.163 45.151 -38.798 1.00 80.69 227 GLU A C 1
ATOM 1802 O O . GLU A 1 227 ? 0.832 46.196 -39.369 1.00 80.69 227 GLU A O 1
ATOM 1807 N N . GLU A 1 228 ? 1.452 44.051 -39.498 1.00 72.88 228 GLU A N 1
ATOM 1808 C CA . GLU A 1 228 ? 1.398 43.991 -40.966 1.00 72.88 228 GLU A CA 1
ATOM 1809 C C . GLU A 1 228 ? -0.018 44.206 -41.525 1.00 72.88 228 GLU A C 1
ATOM 1811 O O . GLU A 1 228 ? -0.204 44.877 -42.544 1.00 72.88 228 GLU A O 1
ATOM 1816 N N . VAL A 1 229 ? -1.040 43.671 -40.850 1.00 70.19 229 VAL A N 1
ATOM 1817 C CA . VAL A 1 229 ? -2.449 43.857 -41.232 1.00 70.19 229 VAL A CA 1
ATOM 1818 C C . VAL A 1 229 ? -2.939 45.275 -40.896 1.00 70.19 229 VAL A C 1
ATOM 1820 O O . VAL A 1 229 ? -3.698 45.857 -41.673 1.00 70.19 229 VAL A O 1
ATOM 1823 N N . GLY A 1 230 ? -2.469 45.868 -39.792 1.00 62.53 230 GLY A N 1
ATOM 1824 C CA . GLY A 1 230 ? -2.820 47.225 -39.353 1.00 62.53 230 GLY A CA 1
ATOM 1825 C C . GLY A 1 230 ? -2.177 48.363 -40.161 1.00 62.53 230 GLY A C 1
ATOM 1826 O O . GLY A 1 230 ? -2.698 49.476 -40.164 1.00 62.53 230 GLY A O 1
ATOM 1827 N N . THR A 1 231 ? -1.085 48.101 -40.889 1.00 57.69 231 THR A N 1
ATOM 1828 C CA . THR A 1 231 ? -0.326 49.113 -41.660 1.00 57.69 231 THR A CA 1
ATOM 1829 C C . THR A 1 231 ? -0.774 49.289 -43.122 1.00 57.69 231 THR A C 1
ATOM 1831 O O . THR A 1 231 ? -0.165 50.053 -43.872 1.00 57.69 231 THR A O 1
ATOM 1834 N N . GLY A 1 232 ? -1.873 48.649 -43.545 1.00 56.31 232 GLY A N 1
ATOM 1835 C CA . GLY A 1 232 ? -2.603 49.028 -44.766 1.00 56.31 232 GLY A CA 1
ATOM 1836 C C . GLY A 1 232 ? -1.931 48.700 -46.108 1.00 56.31 232 GLY A C 1
ATOM 1837 O O . GLY A 1 232 ? -2.175 49.395 -47.092 1.00 56.31 232 GLY A O 1
ATOM 1838 N N . LYS A 1 233 ? -1.100 47.651 -46.197 1.00 53.69 233 LYS A N 1
ATOM 1839 C CA . LYS A 1 233 ? -0.381 47.290 -47.442 1.00 53.69 233 LYS A CA 1
ATOM 1840 C C . LYS A 1 233 ? -1.005 46.180 -48.306 1.00 53.69 233 LYS A C 1
ATOM 1842 O O . LYS A 1 233 ? -0.346 45.704 -49.227 1.00 53.69 233 LYS A O 1
ATOM 1847 N N . THR A 1 234 ? -2.256 45.761 -48.087 1.00 50.28 234 THR A N 1
ATOM 1848 C CA . THR A 1 234 ? -2.892 44.722 -48.934 1.00 50.28 234 THR A CA 1
ATOM 1849 C C . THR A 1 234 ? -4.342 45.043 -49.316 1.00 50.28 234 THR A C 1
ATOM 1851 O O . THR A 1 234 ? -5.092 45.610 -48.527 1.00 50.28 234 THR A O 1
ATOM 1854 N N . GLY A 1 235 ? -4.718 44.716 -50.562 1.00 52.56 235 GLY A N 1
ATOM 1855 C CA . GLY A 1 235 ? -6.016 45.035 -51.174 1.00 52.56 235 GLY A CA 1
ATOM 1856 C C . GLY A 1 235 ? -7.232 44.408 -50.472 1.00 52.56 235 GLY A C 1
ATOM 1857 O O . GLY A 1 235 ? -7.134 43.348 -49.852 1.00 52.56 235 GLY A O 1
ATOM 1858 N N . HIS A 1 236 ? -8.385 45.078 -50.593 1.00 52.62 236 HIS A N 1
ATOM 1859 C CA . HIS A 1 236 ? -9.580 44.901 -49.752 1.00 52.62 236 HIS A CA 1
ATOM 1860 C C . HIS A 1 236 ? -10.140 43.465 -49.616 1.00 52.62 236 HIS A C 1
ATOM 1862 O O . HIS A 1 236 ? -10.608 43.128 -48.533 1.00 52.62 236 HIS A O 1
ATOM 1868 N N . GLU A 1 237 ? -10.055 42.585 -50.623 1.00 47.72 237 GLU A N 1
ATOM 1869 C CA . GLU A 1 237 ? -10.589 41.205 -50.521 1.00 47.72 237 GLU A CA 1
ATOM 1870 C C . GLU A 1 237 ? -9.617 40.191 -49.888 1.00 47.72 237 GLU A C 1
ATOM 1872 O O . GLU A 1 237 ? -10.041 39.287 -49.164 1.00 47.72 237 GLU A O 1
ATOM 1877 N N . ALA A 1 238 ? -8.302 40.351 -50.085 1.00 50.00 238 ALA A N 1
ATOM 1878 C CA . ALA A 1 238 ? -7.282 39.491 -49.468 1.00 50.00 238 ALA A CA 1
ATOM 1879 C C . ALA A 1 238 ? -7.101 39.773 -47.961 1.00 50.00 238 ALA A C 1
ATOM 1881 O O . ALA A 1 238 ? -6.583 38.932 -47.222 1.00 50.00 238 ALA A O 1
ATOM 1882 N N . SER A 1 239 ? -7.554 40.946 -47.506 1.00 58.12 239 SER A N 1
ATOM 1883 C CA . SER A 1 239 ? -7.457 41.422 -46.124 1.00 58.12 239 SER A CA 1
ATOM 1884 C C . SER A 1 239 ? -8.456 40.730 -45.176 1.00 58.12 239 SER A C 1
ATOM 1886 O O . SER A 1 239 ? -8.094 40.382 -44.054 1.00 58.12 239 SER A O 1
ATOM 1888 N N . SER A 1 240 ? -9.677 40.411 -45.636 1.00 62.44 240 SER A N 1
ATOM 1889 C CA . SER A 1 240 ? -10.735 39.826 -44.786 1.00 62.44 240 SER A CA 1
ATOM 1890 C C . SER A 1 240 ? -10.470 38.362 -44.386 1.00 62.44 240 SER A C 1
ATOM 1892 O O . SER A 1 240 ? -10.544 38.020 -43.205 1.00 62.44 240 SER A O 1
ATOM 1894 N N . LYS A 1 241 ? -10.062 37.496 -45.330 1.00 68.31 241 LYS A N 1
ATOM 1895 C CA . LYS A 1 241 ? -9.722 36.084 -45.035 1.00 68.31 241 LYS A CA 1
ATOM 1896 C C . LYS A 1 241 ? -8.501 35.952 -44.116 1.00 68.31 241 LYS A C 1
ATOM 1898 O O . LYS A 1 241 ? -8.497 35.105 -43.225 1.00 68.31 241 LYS A O 1
ATOM 1903 N N . LYS A 1 242 ? -7.488 36.812 -44.297 1.00 71.50 242 LYS A N 1
ATOM 1904 C CA . LYS A 1 242 ? -6.310 36.872 -43.415 1.00 71.50 242 LYS A CA 1
ATOM 1905 C C . LYS A 1 242 ? -6.677 37.318 -41.997 1.00 71.50 242 LYS A C 1
ATOM 1907 O O . LYS A 1 242 ? -6.163 36.737 -41.048 1.00 71.50 242 LYS A O 1
ATOM 1912 N N . LEU A 1 243 ? -7.605 38.270 -41.844 1.00 75.38 243 LEU A N 1
ATOM 1913 C CA . LEU A 1 243 ? -8.117 38.690 -40.532 1.00 75.38 243 LEU A CA 1
ATOM 1914 C C . LEU A 1 243 ? -8.846 37.557 -39.795 1.00 75.38 243 LEU A C 1
ATOM 1916 O O . LEU A 1 243 ? -8.603 37.338 -38.612 1.00 75.38 243 LEU A O 1
ATOM 1920 N N . VAL A 1 244 ? -9.711 36.808 -40.492 1.00 80.62 244 VAL A N 1
ATOM 1921 C CA . VAL A 1 244 ? -10.431 35.663 -39.902 1.00 80.62 244 VAL A CA 1
ATOM 1922 C C . VAL A 1 244 ? -9.455 34.576 -39.449 1.00 80.62 244 VAL A C 1
ATOM 1924 O O . VAL A 1 244 ? -9.599 34.045 -38.348 1.00 80.62 244 VAL A O 1
ATOM 1927 N N . GLN A 1 245 ? -8.439 34.270 -40.262 1.00 80.69 245 GLN A N 1
ATOM 1928 C CA . GLN A 1 245 ? -7.408 33.297 -39.899 1.00 80.69 245 GLN A CA 1
ATOM 1929 C C . GLN A 1 245 ? -6.581 33.762 -38.691 1.00 80.69 245 GLN A C 1
ATOM 1931 O O . GLN A 1 245 ? -6.326 32.967 -37.789 1.00 80.69 245 GLN A O 1
ATOM 1936 N N . LEU A 1 246 ? -6.224 35.049 -38.634 1.00 83.38 246 LEU A N 1
ATOM 1937 C CA . LEU A 1 246 ? -5.505 35.649 -37.509 1.00 83.38 246 LEU A CA 1
ATOM 1938 C C . LEU A 1 246 ? -6.329 35.610 -36.212 1.00 83.38 246 LEU A C 1
ATOM 1940 O O . LEU A 1 246 ? -5.791 35.269 -35.163 1.00 83.38 246 LEU A O 1
ATOM 1944 N N . HIS A 1 247 ? -7.636 35.888 -36.274 1.00 84.12 247 HIS A N 1
ATOM 1945 C CA . HIS A 1 247 ? -8.529 35.774 -35.114 1.00 84.12 247 HIS A CA 1
ATOM 1946 C C . HIS A 1 247 ? -8.667 34.328 -34.618 1.00 84.12 247 HIS A C 1
ATOM 1948 O O . HIS A 1 247 ? -8.629 34.094 -33.409 1.00 84.12 247 HIS A O 1
ATOM 1954 N N . LYS A 1 248 ? -8.800 33.350 -35.527 1.00 85.19 248 LYS A N 1
ATOM 1955 C CA . LYS A 1 248 ? -8.835 31.922 -35.164 1.00 85.19 248 LYS A CA 1
ATOM 1956 C C . LYS A 1 248 ? -7.528 31.482 -34.502 1.00 85.19 248 LYS A C 1
ATOM 1958 O O . LYS A 1 248 ? -7.559 30.807 -33.474 1.00 85.19 248 LYS A O 1
ATOM 1963 N N . GLU A 1 249 ? -6.395 31.897 -35.061 1.00 86.69 249 GLU A N 1
ATOM 1964 C CA . GLU A 1 249 ? -5.073 31.568 -34.530 1.00 86.69 249 GLU A CA 1
ATOM 1965 C C . GLU A 1 249 ? -4.811 32.239 -33.175 1.00 86.69 249 GLU A C 1
ATOM 1967 O O . GLU A 1 249 ? -4.310 31.595 -32.256 1.00 86.69 249 GLU A O 1
ATOM 1972 N N . GLU A 1 250 ? -5.240 33.489 -32.989 1.00 86.56 250 GLU A N 1
ATOM 1973 C CA . GLU A 1 250 ? -5.172 34.176 -31.698 1.00 86.56 250 GLU A CA 1
ATOM 1974 C C . GLU A 1 250 ? -6.049 33.499 -30.635 1.00 86.56 250 GLU A C 1
ATOM 1976 O O . GLU A 1 250 ? -5.616 33.329 -29.493 1.00 86.56 250 GLU A O 1
ATOM 1981 N N . ALA A 1 251 ? -7.274 33.099 -30.988 1.00 83.69 251 ALA A N 1
ATOM 1982 C CA . ALA A 1 251 ? -8.157 32.373 -30.078 1.00 83.69 251 ALA A CA 1
ATOM 1983 C C . ALA A 1 251 ? -7.538 31.029 -29.657 1.00 83.69 251 ALA A C 1
ATOM 1985 O O . ALA A 1 251 ? -7.541 30.686 -28.471 1.00 83.69 251 ALA A O 1
ATOM 1986 N N . ARG A 1 252 ? -6.939 30.300 -30.609 1.00 85.12 252 ARG A N 1
ATOM 1987 C CA . ARG A 1 252 ? -6.227 29.043 -30.351 1.00 85.12 252 ARG A CA 1
ATOM 1988 C C . ARG A 1 252 ? -5.002 29.256 -29.465 1.00 85.12 252 ARG A C 1
ATOM 1990 O O . ARG A 1 252 ? -4.855 28.551 -28.472 1.00 85.12 252 ARG A O 1
ATOM 1997 N N . TYR A 1 253 ? -4.182 30.261 -29.768 1.00 87.69 253 TYR A N 1
ATOM 1998 C CA . TYR A 1 253 ? -3.027 30.643 -28.960 1.00 87.69 253 TYR A CA 1
ATOM 1999 C C . TYR A 1 253 ? -3.427 30.981 -27.517 1.00 87.69 253 TYR A C 1
ATOM 2001 O O . TYR A 1 253 ? -2.854 30.430 -26.582 1.00 87.69 253 TYR A O 1
ATOM 2009 N N . LYS A 1 254 ? -4.467 31.804 -27.310 1.00 86.38 254 LYS A N 1
ATOM 2010 C CA . LYS A 1 254 ? -4.982 32.128 -25.965 1.00 86.38 254 LYS A CA 1
ATOM 2011 C C . LYS A 1 254 ? -5.437 30.879 -25.200 1.00 86.38 254 LYS A C 1
ATOM 2013 O O . LYS A 1 254 ? -5.135 30.751 -24.009 1.00 86.38 254 LYS A O 1
ATOM 2018 N N . LYS A 1 255 ? -6.132 29.954 -25.877 1.00 82.75 255 LYS A N 1
ATOM 2019 C CA . LYS A 1 255 ? -6.561 28.664 -25.306 1.00 82.75 255 LYS A CA 1
ATOM 2020 C C . LYS A 1 255 ? -5.356 27.806 -24.902 1.00 82.75 255 LYS A C 1
ATOM 2022 O O . LYS A 1 255 ? -5.320 27.308 -23.775 1.00 82.75 255 LYS A O 1
ATOM 2027 N N . ASP A 1 256 ? -4.359 27.678 -25.778 1.00 84.50 256 ASP A N 1
ATOM 2028 C CA . ASP A 1 256 ? -3.130 26.919 -25.519 1.00 84.50 256 ASP A CA 1
ATOM 2029 C C . ASP A 1 256 ? -2.333 27.515 -24.349 1.00 84.50 256 ASP A C 1
ATOM 2031 O O . ASP A 1 256 ? -1.905 26.778 -23.461 1.00 84.50 256 ASP A O 1
ATOM 2035 N N . LEU A 1 257 ? -2.222 28.844 -24.292 1.00 87.00 257 LEU A N 1
ATOM 2036 C CA . LEU A 1 257 ? -1.534 29.586 -23.236 1.00 87.00 257 LEU A CA 1
ATOM 2037 C C . LEU A 1 257 ? -2.198 29.379 -21.870 1.00 87.00 257 LEU A C 1
ATOM 2039 O O . LEU A 1 257 ? -1.546 29.015 -20.892 1.00 87.00 257 LEU A O 1
ATOM 2043 N N . THR A 1 258 ? -3.524 29.518 -21.811 1.00 84.81 258 THR A N 1
ATOM 2044 C CA . THR A 1 258 ? -4.303 29.277 -20.585 1.00 84.81 258 THR A CA 1
ATOM 2045 C C . THR A 1 258 ? -4.135 27.841 -20.096 1.00 84.81 258 THR A C 1
ATOM 2047 O O . THR A 1 258 ? -3.977 27.602 -18.894 1.00 84.81 258 THR A O 1
ATOM 2050 N N . LYS A 1 259 ? -4.135 26.869 -21.016 1.00 80.88 259 LYS A N 1
ATOM 2051 C CA . LYS A 1 259 ? -3.953 25.458 -20.670 1.00 80.88 259 LYS A CA 1
ATOM 2052 C C . LYS A 1 259 ? -2.527 25.147 -20.215 1.00 80.88 259 LYS A C 1
ATOM 2054 O O . LYS A 1 259 ? -2.363 24.405 -19.249 1.00 80.88 259 LYS A O 1
ATOM 2059 N N . PHE A 1 260 ? -1.522 25.752 -20.843 1.00 87.75 260 PHE A N 1
ATOM 2060 C CA . PHE A 1 260 ? -0.125 25.636 -20.435 1.00 87.75 260 PHE A CA 1
ATOM 2061 C C . PHE A 1 260 ? 0.080 26.112 -18.991 1.00 87.75 260 PHE A C 1
ATOM 2063 O O . PHE A 1 260 ? 0.530 25.325 -18.161 1.00 87.75 260 PHE A O 1
ATOM 2070 N N . PHE A 1 261 ? -0.343 27.334 -18.643 1.00 88.69 261 PHE A N 1
ATOM 2071 C CA . PHE A 1 261 ? -0.189 27.848 -17.275 1.00 88.69 261 PHE A CA 1
ATOM 2072 C C . PHE A 1 261 ? -0.995 27.044 -16.245 1.00 88.69 261 PHE A C 1
ATOM 2074 O O . PHE A 1 261 ? -0.519 26.833 -15.128 1.00 88.69 261 PHE A O 1
ATOM 2081 N N . LYS A 1 262 ? -2.181 26.536 -16.616 1.00 84.12 262 LYS A N 1
ATOM 2082 C CA . LYS A 1 262 ? -2.958 25.616 -15.764 1.00 84.12 262 LYS A CA 1
ATOM 2083 C C . LYS A 1 262 ? -2.178 24.328 -15.475 1.00 84.12 262 LYS A C 1
ATOM 2085 O O . LYS A 1 262 ? -2.096 23.920 -14.318 1.00 84.12 262 LYS A O 1
ATOM 2090 N N . SER A 1 263 ? -1.588 23.718 -16.504 1.00 82.12 263 SER A N 1
ATOM 2091 C CA . SER A 1 263 ? -0.779 22.500 -16.375 1.00 82.12 263 SER A CA 1
ATOM 2092 C C . SER A 1 263 ? 0.486 22.745 -15.557 1.00 82.12 263 SER A C 1
ATOM 2094 O O . SER A 1 263 ? 0.766 21.994 -14.629 1.00 82.12 263 SER A O 1
ATOM 2096 N N . LEU A 1 264 ? 1.218 23.822 -15.856 1.00 88.44 264 LEU A N 1
ATOM 2097 C CA . LEU A 1 264 ? 2.439 24.203 -15.149 1.00 88.44 264 LEU A CA 1
ATOM 2098 C C . LEU A 1 264 ? 2.183 24.340 -13.646 1.00 88.44 264 LEU A C 1
ATOM 2100 O O . LEU A 1 264 ? 2.926 23.804 -12.827 1.00 88.44 264 LEU A O 1
ATOM 2104 N N . ARG A 1 265 ? 1.091 25.014 -13.281 1.00 88.44 265 ARG A N 1
ATOM 2105 C CA . ARG A 1 265 ? 0.686 25.191 -11.889 1.00 88.44 265 ARG A CA 1
ATOM 2106 C C . ARG A 1 265 ? 0.364 23.870 -11.192 1.00 88.44 265 ARG A C 1
ATOM 2108 O O . ARG A 1 265 ? 0.834 23.654 -10.077 1.00 88.44 265 ARG A O 1
ATOM 2115 N N . ALA A 1 266 ? -0.403 22.990 -11.839 1.00 82.12 266 ALA A N 1
ATOM 2116 C CA . ALA A 1 266 ? -0.718 21.666 -11.304 1.00 82.12 266 ALA A CA 1
ATOM 2117 C C . ALA A 1 266 ? 0.556 20.837 -11.075 1.00 82.12 266 ALA A C 1
ATOM 2119 O O . ALA A 1 266 ? 0.753 20.313 -9.981 1.00 82.12 266 ALA A O 1
ATOM 2120 N N . THR A 1 267 ? 1.473 20.818 -12.049 1.00 84.50 267 THR A N 1
ATOM 2121 C CA . THR A 1 267 ? 2.781 20.162 -11.920 1.00 84.50 267 THR A CA 1
ATOM 2122 C C . THR A 1 267 ? 3.590 20.735 -10.758 1.00 84.50 267 THR A C 1
ATOM 2124 O O . THR A 1 267 ? 4.174 19.979 -9.989 1.00 84.50 267 THR A O 1
ATOM 2127 N N . ILE A 1 268 ? 3.633 22.059 -10.585 1.00 91.00 268 ILE A N 1
ATOM 2128 C CA . ILE A 1 268 ? 4.357 22.682 -9.469 1.00 91.00 268 ILE A CA 1
ATOM 2129 C C . ILE A 1 268 ? 3.756 22.295 -8.116 1.00 91.00 268 ILE A C 1
ATOM 2131 O O . ILE A 1 268 ? 4.520 21.973 -7.204 1.00 91.00 268 ILE A O 1
ATOM 2135 N N . ARG A 1 269 ? 2.423 22.290 -7.982 1.00 88.56 269 ARG A N 1
ATOM 2136 C CA . ARG A 1 269 ? 1.737 21.848 -6.757 1.00 88.56 269 ARG A CA 1
ATOM 2137 C C . ARG A 1 269 ? 2.037 20.380 -6.450 1.00 88.56 269 ARG A C 1
ATOM 2139 O O . ARG A 1 269 ? 2.454 20.073 -5.336 1.00 88.56 269 ARG A O 1
ATOM 2146 N N . GLU A 1 270 ? 1.940 19.496 -7.444 1.00 85.94 270 GLU A N 1
ATOM 2147 C CA . GLU A 1 270 ? 2.292 18.079 -7.294 1.00 85.94 270 GLU A CA 1
ATOM 2148 C C . GLU A 1 270 ? 3.748 17.910 -6.844 1.00 85.94 270 GLU A C 1
ATOM 2150 O O . GLU A 1 270 ? 4.035 17.255 -5.841 1.00 85.94 270 GLU A O 1
ATOM 2155 N N . GLN A 1 271 ? 4.688 18.535 -7.560 1.00 88.00 271 GLN A N 1
ATOM 2156 C CA . GLN A 1 271 ? 6.111 18.454 -7.242 1.00 88.00 271 GLN A CA 1
ATOM 2157 C C . GLN A 1 271 ? 6.391 18.998 -5.839 1.00 88.00 271 GLN A C 1
ATOM 2159 O O . GLN A 1 271 ? 7.180 18.422 -5.092 1.00 88.00 271 GLN A O 1
ATOM 2164 N N . TYR A 1 272 ? 5.754 20.104 -5.460 1.00 91.56 272 TYR A N 1
ATOM 2165 C CA . TYR A 1 272 ? 5.927 20.710 -4.149 1.00 91.56 272 TYR A CA 1
ATOM 2166 C C . TYR A 1 272 ? 5.391 19.823 -3.019 1.00 91.56 272 TYR A C 1
ATOM 2168 O O . TYR A 1 272 ? 6.088 19.625 -2.024 1.00 91.56 272 TYR A O 1
ATOM 2176 N N . TRP A 1 273 ? 4.202 19.243 -3.152 1.00 89.00 273 TRP A N 1
ATOM 2177 C CA . TRP A 1 273 ? 3.625 18.432 -2.079 1.00 89.00 273 TRP A CA 1
ATOM 2178 C C . TRP A 1 273 ? 4.160 17.007 -2.046 1.00 89.00 273 TRP A C 1
ATOM 2180 O O . TRP A 1 273 ? 4.597 16.548 -0.989 1.00 89.00 273 TRP A O 1
ATOM 2190 N N . LEU A 1 274 ? 4.200 16.336 -3.195 1.00 85.81 274 LEU A N 1
ATOM 2191 C CA . LEU A 1 274 ? 4.466 14.899 -3.271 1.00 85.81 274 LEU A CA 1
ATOM 2192 C C . LEU A 1 274 ? 5.944 14.580 -3.509 1.00 85.81 274 LEU A C 1
ATOM 2194 O O . LEU A 1 274 ? 6.438 13.551 -3.055 1.00 85.81 274 LEU A O 1
ATOM 2198 N N . GLN A 1 275 ? 6.692 15.479 -4.157 1.00 86.25 275 GLN A N 1
ATOM 2199 C CA . GLN A 1 275 ? 8.106 15.242 -4.476 1.00 86.25 275 GLN A CA 1
ATOM 2200 C C . GLN A 1 275 ? 9.079 16.022 -3.583 1.00 86.25 275 GLN A C 1
ATOM 2202 O O . GLN A 1 275 ? 10.253 15.649 -3.522 1.00 86.25 275 GLN A O 1
ATOM 2207 N N . LYS A 1 276 ? 8.639 17.059 -2.843 1.00 83.31 276 LYS A N 1
ATOM 2208 C CA . LYS A 1 276 ? 9.505 17.819 -1.914 1.00 83.31 276 LYS A CA 1
ATOM 2209 C C . LYS A 1 276 ? 9.363 17.404 -0.443 1.00 83.31 276 LYS A C 1
ATOM 2211 O O . LYS A 1 276 ? 8.318 16.916 -0.031 1.00 83.31 276 LYS A O 1
ATOM 2216 N N . THR A 1 277 ? 10.445 17.455 0.353 1.00 84.88 277 THR A N 1
ATOM 2217 C CA . THR A 1 277 ? 10.369 17.274 1.824 1.00 84.88 277 THR A CA 1
ATOM 2218 C C . THR A 1 277 ? 9.782 18.523 2.451 1.00 84.88 277 THR A C 1
ATOM 2220 O O . THR A 1 277 ? 9.863 19.596 1.854 1.00 84.88 277 THR A O 1
ATOM 2223 N N . ALA A 1 278 ? 9.306 18.412 3.693 1.00 78.94 278 ALA A N 1
ATOM 2224 C CA . ALA A 1 278 ? 8.966 19.564 4.524 1.00 78.94 278 ALA A CA 1
ATOM 2225 C C . ALA A 1 278 ? 10.081 20.628 4.518 1.00 78.94 278 ALA A C 1
ATOM 2227 O O . ALA A 1 278 ? 9.824 21.807 4.288 1.00 78.94 278 ALA A O 1
ATOM 2228 N N . GLN A 1 279 ? 11.354 20.224 4.609 1.00 80.31 279 GLN A N 1
ATOM 2229 C CA . GLN A 1 279 ? 12.471 21.174 4.527 1.00 80.31 279 GLN A CA 1
ATOM 2230 C C . GLN A 1 279 ? 12.678 21.778 3.149 1.00 80.31 279 GLN A C 1
ATOM 2232 O O . GLN A 1 279 ? 13.068 22.940 3.007 1.00 80.31 279 GLN A O 1
ATOM 2237 N N . GLN A 1 280 ? 12.468 20.990 2.097 1.00 86.12 280 GLN A N 1
ATOM 2238 C CA . GLN A 1 280 ? 12.537 21.532 0.751 1.00 86.12 280 GLN A CA 1
ATOM 2239 C C . GLN A 1 280 ? 11.470 22.576 0.508 1.00 86.12 280 GLN A C 1
ATOM 2241 O O . GLN A 1 280 ? 11.820 23.639 -0.003 1.00 86.12 280 GLN A O 1
ATOM 2246 N N . ARG A 1 281 ? 10.238 22.288 0.929 1.00 91.62 281 ARG A N 1
ATOM 2247 C CA . ARG A 1 281 ? 9.119 23.221 0.926 1.00 91.62 281 ARG A CA 1
ATOM 2248 C C . ARG A 1 281 ? 9.436 24.472 1.746 1.00 91.62 281 ARG A C 1
ATOM 2250 O O . ARG A 1 281 ? 9.244 25.573 1.242 1.00 91.62 281 ARG A O 1
ATOM 2257 N N . ALA A 1 282 ? 10.035 24.318 2.928 1.00 86.50 282 ALA A N 1
ATOM 2258 C CA . ALA A 1 282 ? 10.470 25.434 3.765 1.00 86.50 282 ALA A CA 1
ATOM 2259 C C . ALA A 1 282 ? 11.474 26.360 3.062 1.00 86.50 282 ALA A C 1
ATOM 2261 O O . ALA A 1 282 ? 11.223 27.561 3.010 1.00 86.50 282 ALA A O 1
ATOM 2262 N N . LEU A 1 283 ? 12.556 25.851 2.442 1.00 88.56 283 LEU A N 1
ATOM 2263 C CA . LEU A 1 283 ? 13.429 26.795 1.716 1.00 88.56 283 LEU A CA 1
ATOM 2264 C C . LEU A 1 283 ? 12.791 27.337 0.432 1.00 88.56 283 LEU A C 1
ATOM 2266 O O . LEU A 1 283 ? 13.187 28.411 0.011 1.00 88.56 283 LEU A O 1
ATOM 2270 N N . CYS A 1 284 ? 11.827 26.653 -0.199 1.00 89.69 284 CYS A N 1
ATOM 2271 C CA . CYS A 1 284 ? 11.073 27.266 -1.300 1.00 89.69 284 CYS A CA 1
ATOM 2272 C C . CYS A 1 284 ? 10.281 28.489 -0.808 1.00 89.69 284 CYS A C 1
ATOM 2274 O O . CYS A 1 284 ? 10.264 29.506 -1.494 1.00 89.69 284 CYS A O 1
ATOM 2276 N N . ARG A 1 285 ? 9.681 28.414 0.392 1.00 92.50 285 ARG A N 1
ATOM 2277 C CA . ARG A 1 285 ? 9.014 29.556 1.040 1.00 92.50 285 ARG A CA 1
ATOM 2278 C C . ARG A 1 285 ? 9.995 30.688 1.339 1.00 92.50 285 ARG A C 1
ATOM 2280 O O . ARG A 1 285 ? 9.718 31.824 0.975 1.00 92.50 285 ARG A O 1
ATOM 2287 N N . ASN A 1 286 ? 11.152 30.379 1.923 1.00 88.69 286 ASN A N 1
ATOM 2288 C CA . ASN A 1 286 ? 12.159 31.398 2.240 1.00 88.69 286 ASN A CA 1
ATOM 2289 C C . ASN A 1 286 ? 12.731 32.055 0.975 1.00 88.69 286 ASN A C 1
ATOM 2291 O O . ASN A 1 286 ? 12.776 33.276 0.895 1.00 88.69 286 ASN A O 1
ATOM 2295 N N . ALA A 1 287 ? 13.072 31.264 -0.045 1.00 87.88 287 ALA A N 1
ATOM 2296 C CA . ALA A 1 287 ? 13.584 31.787 -1.311 1.00 87.88 287 ALA A CA 1
ATOM 2297 C C . ALA A 1 287 ? 12.550 32.667 -2.039 1.00 87.88 287 ALA A C 1
ATOM 2299 O O . ALA A 1 287 ? 12.911 33.676 -2.636 1.00 87.88 287 ALA A O 1
ATOM 2300 N N . CYS A 1 288 ? 11.256 32.335 -1.947 1.00 89.69 288 CYS A N 1
ATOM 2301 C CA . CYS A 1 288 ? 10.184 33.195 -2.454 1.00 89.69 288 CYS A CA 1
ATOM 2302 C C . CYS A 1 288 ? 10.180 34.572 -1.764 1.00 89.69 288 CYS A C 1
ATOM 2304 O O . CYS A 1 288 ? 10.036 35.586 -2.443 1.00 89.69 288 CYS A O 1
ATOM 2306 N N . LEU A 1 289 ? 10.357 34.617 -0.436 1.00 86.38 289 LEU A N 1
ATOM 2307 C CA . LEU A 1 289 ? 10.408 35.871 0.329 1.00 86.38 289 LEU A CA 1
ATOM 2308 C C . LEU A 1 289 ? 11.643 36.713 -0.025 1.00 86.38 289 LEU A C 1
ATOM 2310 O O . LEU A 1 289 ? 11.535 37.929 -0.155 1.00 86.38 289 LEU A O 1
ATOM 2314 N N . GLU A 1 290 ? 12.800 36.075 -0.216 1.00 83.62 290 GLU A N 1
ATOM 2315 C CA . GLU A 1 290 ? 14.043 36.749 -0.617 1.00 83.62 290 GLU A CA 1
ATOM 2316 C C . GLU A 1 290 ? 13.934 37.355 -2.023 1.00 83.62 290 GLU A C 1
ATOM 2318 O O . GLU A 1 290 ? 14.322 38.501 -2.245 1.00 83.62 290 GLU A O 1
ATOM 2323 N N . VAL A 1 291 ? 13.343 36.627 -2.976 1.00 79.44 291 VAL A N 1
ATOM 2324 C CA . VAL A 1 291 ? 13.175 37.108 -4.357 1.00 79.44 291 VAL A CA 1
ATOM 2325 C C . VAL A 1 291 ? 12.185 38.263 -4.448 1.00 79.44 291 VAL A C 1
ATOM 2327 O O . VAL A 1 291 ? 12.404 39.181 -5.234 1.00 79.44 291 VAL A O 1
ATOM 2330 N N . GLN A 1 292 ? 11.146 38.293 -3.609 1.00 73.31 292 GLN A N 1
ATOM 2331 C CA . GLN A 1 292 ? 10.256 39.457 -3.509 1.00 73.31 292 GLN A CA 1
ATOM 2332 C C . GLN A 1 292 ? 10.987 40.748 -3.096 1.00 73.31 292 GLN A C 1
ATOM 2334 O O . GLN A 1 292 ? 10.461 41.834 -3.329 1.00 73.31 292 GLN A O 1
ATOM 2339 N N . GLN A 1 293 ? 12.186 40.639 -2.515 1.00 71.94 293 GLN A N 1
ATOM 2340 C CA . GLN A 1 293 ? 13.019 41.758 -2.064 1.00 71.94 293 GLN A CA 1
ATOM 2341 C C . GLN A 1 293 ? 14.245 42.007 -2.967 1.00 71.94 293 GLN A C 1
ATOM 2343 O O . GLN A 1 293 ? 15.018 42.924 -2.700 1.00 71.94 293 GLN A O 1
ATOM 2348 N N . SER A 1 294 ? 14.437 41.202 -4.019 1.00 66.81 294 SER A N 1
ATOM 2349 C CA . SER A 1 294 ? 15.613 41.229 -4.900 1.00 66.81 294 SER A CA 1
ATOM 2350 C C . SER A 1 294 ? 15.425 42.141 -6.121 1.00 66.81 294 SER A C 1
ATOM 2352 O O . SER A 1 294 ? 14.345 42.186 -6.710 1.00 66.81 294 SER A O 1
ATOM 2354 N N . GLU A 1 295 ? 16.507 42.802 -6.553 1.00 66.06 295 GLU A N 1
ATOM 2355 C CA . GLU A 1 295 ? 16.584 43.614 -7.785 1.00 66.06 295 GLU A CA 1
ATOM 2356 C C . GLU A 1 295 ? 16.942 42.790 -9.045 1.00 66.06 295 GLU A C 1
ATOM 2358 O O . GLU A 1 295 ? 17.242 43.351 -10.099 1.00 66.06 295 GLU A O 1
ATOM 2363 N N . GLU A 1 296 ? 16.941 41.455 -8.965 1.00 66.19 296 GLU A N 1
ATOM 2364 C CA . GLU A 1 296 ? 17.283 40.580 -10.094 1.00 66.19 296 GLU A CA 1
ATOM 2365 C C . GLU A 1 296 ? 16.303 40.744 -11.271 1.00 66.19 296 GLU A C 1
ATOM 2367 O O . GLU A 1 296 ? 15.141 40.339 -11.216 1.00 66.19 296 GLU A O 1
ATOM 2372 N N . THR A 1 297 ? 16.780 41.326 -12.372 1.00 66.75 297 THR A N 1
ATOM 2373 C CA . THR A 1 297 ? 15.926 41.814 -13.464 1.00 66.75 297 THR A CA 1
ATOM 2374 C C . THR A 1 297 ? 15.254 40.709 -14.280 1.00 66.75 297 THR A C 1
ATOM 2376 O O . THR A 1 297 ? 14.112 40.882 -14.705 1.00 66.75 297 THR A O 1
ATOM 2379 N N . GLU A 1 298 ? 15.911 39.563 -14.479 1.00 79.81 298 GLU A N 1
ATOM 2380 C CA . GLU A 1 298 ? 15.393 38.502 -15.355 1.00 79.81 298 GLU A CA 1
ATOM 2381 C C . GLU A 1 298 ? 14.316 37.640 -14.681 1.00 79.81 298 GLU A C 1
ATOM 2383 O O . GLU A 1 298 ? 13.255 37.397 -15.259 1.00 79.81 298 GLU A O 1
ATOM 2388 N N . LEU A 1 299 ? 14.524 37.235 -13.425 1.00 79.81 299 LEU A N 1
ATOM 2389 C CA . LEU A 1 299 ? 13.511 36.486 -12.680 1.00 79.81 299 LEU A CA 1
ATOM 2390 C C . LEU A 1 299 ? 12.267 37.344 -12.405 1.00 79.81 299 LEU A C 1
ATOM 2392 O O . LEU A 1 299 ? 11.149 36.838 -12.492 1.00 79.81 299 LEU A O 1
ATOM 2396 N N . GLN A 1 300 ? 12.437 38.647 -12.149 1.00 82.06 300 GLN A N 1
ATOM 2397 C CA . GLN A 1 300 ? 11.316 39.583 -12.010 1.00 82.06 300 GLN A CA 1
ATOM 2398 C C . GLN A 1 300 ? 10.539 39.762 -13.323 1.00 82.06 300 GLN A C 1
ATOM 2400 O O . GLN A 1 300 ? 9.306 39.804 -13.300 1.00 82.06 300 GLN A O 1
ATOM 2405 N N . ARG A 1 301 ? 11.225 39.788 -14.478 1.00 85.94 301 ARG A N 1
ATOM 2406 C CA . ARG A 1 301 ? 10.579 39.802 -15.802 1.00 85.94 301 ARG A CA 1
ATOM 2407 C C . ARG A 1 301 ? 9.691 38.572 -15.993 1.00 85.94 301 ARG A C 1
ATOM 2409 O O . ARG A 1 301 ? 8.523 38.708 -16.349 1.00 85.94 301 ARG A O 1
ATOM 2416 N N . ILE A 1 302 ? 10.216 37.380 -15.712 1.00 87.81 302 ILE A N 1
ATOM 2417 C CA . ILE A 1 302 ? 9.478 36.117 -15.872 1.00 87.81 302 ILE A CA 1
ATOM 2418 C C . ILE A 1 302 ? 8.347 35.998 -14.840 1.00 87.81 302 ILE A C 1
ATOM 2420 O O . ILE A 1 302 ? 7.256 35.525 -15.159 1.00 87.81 302 ILE A O 1
ATOM 2424 N N . LEU A 1 303 ? 8.551 36.487 -13.617 1.00 89.25 303 LEU A N 1
ATOM 2425 C CA . LEU A 1 303 ? 7.495 36.557 -12.610 1.00 89.25 303 LEU A CA 1
ATOM 2426 C C . LEU A 1 303 ? 6.334 37.459 -13.062 1.00 89.25 303 LEU A C 1
ATOM 2428 O O . LEU A 1 303 ? 5.178 37.120 -12.808 1.00 89.25 303 LEU A O 1
ATOM 2432 N N . SER A 1 304 ? 6.617 38.567 -13.760 1.00 89.12 304 SER A N 1
ATOM 2433 C CA . SER A 1 304 ? 5.577 39.408 -14.373 1.00 89.12 304 SER A CA 1
ATOM 2434 C C . SER A 1 304 ? 4.756 38.623 -15.391 1.00 89.12 304 SER A C 1
ATOM 2436 O O . SER A 1 304 ? 3.533 38.663 -15.334 1.00 89.12 304 SER A O 1
ATOM 2438 N N . VAL A 1 305 ? 5.405 37.826 -16.247 1.00 91.69 305 VAL A N 1
ATOM 2439 C CA . VAL A 1 305 ? 4.711 36.968 -17.223 1.00 91.69 305 VAL A CA 1
ATOM 2440 C C . VAL A 1 305 ? 3.756 35.992 -16.528 1.00 91.69 305 VAL A C 1
ATOM 2442 O O . VAL A 1 305 ? 2.604 35.844 -16.936 1.00 91.69 305 VAL A O 1
ATOM 2445 N N . VAL A 1 306 ? 4.199 35.343 -15.445 1.00 92.62 306 VAL A N 1
ATOM 2446 C CA . VAL A 1 306 ? 3.338 34.435 -14.666 1.00 92.62 306 VAL A CA 1
ATOM 2447 C C . VAL A 1 306 ? 2.147 35.180 -14.054 1.00 92.62 306 VAL A C 1
ATOM 2449 O O . VAL A 1 306 ? 1.039 34.643 -14.040 1.00 92.62 306 VAL A O 1
ATOM 2452 N N . LYS A 1 307 ? 2.353 36.408 -13.564 1.00 92.44 307 LYS A N 1
ATOM 2453 C CA . LYS A 1 307 ? 1.289 37.254 -12.999 1.00 92.44 307 LYS A CA 1
ATOM 2454 C C . LYS A 1 307 ? 0.283 37.705 -14.058 1.00 92.44 307 LYS A C 1
ATOM 2456 O O . LYS A 1 307 ? -0.915 37.638 -13.800 1.00 92.44 307 LYS A O 1
ATOM 2461 N N . ASP A 1 308 ? 0.744 38.074 -15.249 1.00 91.44 308 ASP A N 1
ATOM 2462 C CA . ASP A 1 308 ? -0.111 38.499 -16.367 1.00 91.44 308 ASP A CA 1
ATOM 2463 C C . ASP A 1 308 ? -1.015 37.363 -16.873 1.00 91.44 308 ASP A C 1
ATOM 2465 O O . ASP A 1 308 ? -2.123 37.597 -17.359 1.00 91.44 308 ASP A O 1
ATOM 2469 N N . HIS A 1 309 ? -0.565 36.115 -16.718 1.00 91.06 309 HIS A N 1
ATOM 2470 C CA . HIS A 1 309 ? -1.326 34.912 -17.059 1.00 91.06 309 HIS A CA 1
ATOM 2471 C C . HIS A 1 309 ? -1.978 34.221 -15.852 1.00 91.06 309 HIS A C 1
ATOM 2473 O O . HIS A 1 309 ? -2.521 33.116 -15.981 1.00 91.06 309 HIS A O 1
ATOM 2479 N N . TRP A 1 310 ? -1.969 34.862 -14.681 1.00 91.44 310 TRP A N 1
ATOM 2480 C CA . TRP A 1 310 ? -2.607 34.338 -13.481 1.00 91.44 310 TRP A CA 1
ATOM 2481 C C . TRP A 1 310 ? -4.134 34.411 -13.596 1.00 91.44 310 TRP A C 1
ATOM 2483 O O . TRP A 1 310 ? -4.717 35.469 -13.827 1.00 91.44 310 TRP A O 1
ATOM 2493 N N . GLN A 1 311 ? -4.818 33.278 -13.427 1.00 86.94 311 GLN A N 1
ATOM 2494 C CA . GLN A 1 311 ? -6.270 33.221 -13.605 1.00 86.94 311 GLN A CA 1
ATOM 2495 C C . GLN A 1 311 ? -6.996 33.740 -12.359 1.00 86.94 311 GLN A C 1
ATOM 2497 O O . GLN A 1 311 ? -6.716 33.302 -11.248 1.00 86.94 311 GLN A O 1
ATOM 2502 N N . ASN A 1 312 ? -8.008 34.596 -12.535 1.00 82.25 312 ASN A N 1
ATOM 2503 C CA . ASN A 1 312 ? -8.759 35.192 -11.417 1.00 82.25 312 ASN A CA 1
ATOM 2504 C C . ASN A 1 312 ? -9.342 34.167 -10.433 1.00 82.25 312 ASN A C 1
ATOM 2506 O O . ASN A 1 312 ? -9.409 34.434 -9.234 1.00 82.25 312 ASN A O 1
ATOM 2510 N N . LYS A 1 313 ? -9.750 32.989 -10.918 1.00 78.75 313 LYS A N 1
ATOM 2511 C CA . LYS A 1 313 ? -10.253 31.910 -10.057 1.00 78.75 313 LYS A CA 1
ATOM 2512 C C . LYS A 1 313 ? -9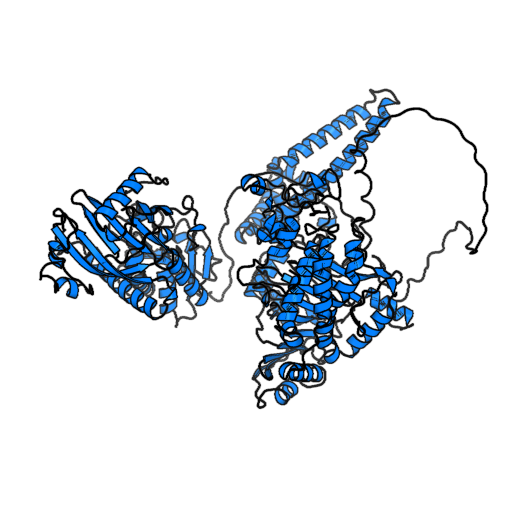.201 31.368 -9.087 1.00 78.75 313 LYS A C 1
ATOM 2514 O O . LYS A 1 313 ? -9.562 30.988 -7.986 1.00 78.75 313 LYS A O 1
ATOM 2519 N N . TRP A 1 314 ? -7.912 31.439 -9.427 1.00 83.69 314 TRP A N 1
ATOM 2520 C CA . TRP A 1 314 ? -6.810 31.018 -8.553 1.00 83.69 314 TRP A CA 1
ATOM 2521 C C . TRP A 1 314 ? -6.582 31.942 -7.352 1.00 83.69 314 TRP A C 1
ATOM 2523 O O . TRP A 1 314 ? -5.826 31.598 -6.447 1.00 83.69 314 TRP A O 1
ATOM 2533 N N . ASN A 1 315 ? -7.224 33.114 -7.336 1.00 79.56 315 ASN A N 1
ATOM 2534 C CA . ASN A 1 315 ? -7.234 34.010 -6.178 1.00 79.56 315 ASN A CA 1
ATOM 2535 C C . ASN A 1 315 ? -8.318 33.640 -5.161 1.00 79.56 315 ASN A C 1
ATOM 2537 O O . ASN A 1 315 ? -8.278 34.090 -4.017 1.00 79.56 315 ASN A O 1
ATOM 2541 N N . LYS A 1 316 ? -9.316 32.860 -5.580 1.00 70.00 316 LYS A N 1
ATOM 2542 C CA . LYS A 1 316 ? -10.455 32.486 -4.752 1.00 70.00 316 LYS A CA 1
ATOM 2543 C C . LYS A 1 316 ? -10.175 31.102 -4.177 1.00 70.00 316 LYS A C 1
ATOM 2545 O O . LYS A 1 316 ? -10.440 30.102 -4.830 1.00 70.00 316 LYS A O 1
ATOM 2550 N N . LEU A 1 317 ? -9.624 31.062 -2.961 1.00 51.69 317 LEU A N 1
ATOM 2551 C CA . LEU A 1 317 ? -9.245 29.818 -2.270 1.00 51.69 317 LEU A CA 1
ATOM 2552 C C . LEU A 1 317 ? -10.387 28.787 -2.204 1.00 51.69 317 LEU A C 1
ATOM 2554 O O . LEU A 1 317 ? -10.109 27.603 -2.252 1.00 51.69 317 LEU A O 1
ATOM 2558 N N . TRP A 1 318 ? -11.649 29.227 -2.157 1.00 50.16 318 TRP A N 1
ATOM 2559 C CA . TRP A 1 318 ? -12.838 28.360 -2.149 1.00 50.16 318 TRP A CA 1
ATOM 2560 C C . TRP A 1 318 ? -13.250 27.807 -3.532 1.00 50.16 318 TRP A C 1
ATOM 2562 O O . TRP A 1 318 ? -14.274 27.149 -3.639 1.00 50.16 318 TRP A O 1
ATOM 2572 N N . LEU A 1 319 ? -12.539 28.143 -4.616 1.00 51.06 319 LEU A N 1
ATOM 2573 C CA . LEU A 1 319 ? -12.815 27.713 -6.003 1.00 51.06 319 LEU A CA 1
ATOM 2574 C C . LEU A 1 319 ? -11.630 26.943 -6.619 1.00 51.06 319 LEU A C 1
ATOM 2576 O O . LEU A 1 319 ? -11.673 26.588 -7.799 1.00 51.06 319 LEU A O 1
ATOM 2580 N N . ASP A 1 320 ? -10.538 26.754 -5.872 1.00 57.47 320 ASP A N 1
ATOM 2581 C CA . ASP A 1 320 ? -9.249 26.317 -6.419 1.00 57.47 320 ASP A CA 1
ATOM 2582 C C . ASP A 1 320 ? -8.370 25.592 -5.379 1.00 57.47 320 ASP A C 1
ATOM 2584 O O . ASP A 1 320 ? -7.233 25.990 -5.084 1.00 57.47 320 ASP A O 1
ATOM 2588 N N . ASP A 1 321 ? -8.912 24.497 -4.845 1.00 66.50 321 ASP A N 1
ATOM 2589 C CA . ASP A 1 321 ? -8.260 23.654 -3.842 1.00 66.50 321 ASP A CA 1
ATOM 2590 C C . ASP A 1 321 ? -6.941 23.035 -4.324 1.00 66.50 321 ASP A C 1
ATOM 2592 O O . ASP A 1 321 ? -6.683 22.818 -5.516 1.00 66.50 321 ASP A O 1
ATOM 2596 N N . ASP A 1 322 ? -6.064 22.752 -3.363 1.00 79.44 322 ASP A N 1
ATOM 2597 C CA . ASP A 1 322 ? -4.777 22.105 -3.597 1.00 79.44 322 ASP A CA 1
ATOM 2598 C C . ASP A 1 322 ? -4.884 20.603 -3.311 1.00 79.44 322 ASP A C 1
ATOM 2600 O O . ASP A 1 322 ? -4.527 20.116 -2.239 1.00 79.44 322 ASP A O 1
ATOM 2604 N N . PHE A 1 323 ? -5.410 19.856 -4.282 1.00 76.94 323 PHE A N 1
ATOM 2605 C CA . PHE A 1 323 ? -5.692 18.421 -4.147 1.00 76.94 323 PHE A CA 1
ATOM 2606 C C . PHE A 1 323 ? -4.471 17.578 -3.752 1.00 76.94 323 PHE A C 1
ATOM 2608 O O . PHE A 1 323 ? -4.613 16.581 -3.053 1.00 76.94 323 PHE A O 1
ATOM 2615 N N . PHE A 1 324 ? -3.256 17.989 -4.131 1.00 85.00 324 PHE A N 1
ATOM 2616 C CA . PHE A 1 324 ? -2.031 17.287 -3.736 1.00 85.00 324 PHE A CA 1
ATOM 2617 C C . PHE A 1 324 ? -1.675 17.519 -2.263 1.00 85.00 324 PHE A C 1
ATOM 2619 O O . PHE A 1 324 ? -1.132 16.626 -1.612 1.00 85.00 324 PHE A O 1
ATOM 2626 N N . HIS A 1 325 ? -1.999 18.698 -1.726 1.00 85.88 325 HIS A N 1
ATOM 2627 C CA . HIS A 1 325 ? -1.891 18.968 -0.297 1.00 85.88 325 HIS A CA 1
ATOM 2628 C C . HIS A 1 325 ? -2.900 18.135 0.496 1.00 85.88 325 HIS A C 1
ATOM 2630 O O . HIS A 1 325 ? -2.520 17.500 1.477 1.00 85.88 325 HIS A O 1
ATOM 2636 N N . HIS A 1 326 ? -4.158 18.095 0.044 1.00 82.19 326 HIS A N 1
ATOM 2637 C CA . HIS A 1 326 ? -5.202 17.276 0.663 1.00 82.19 326 HIS A CA 1
ATOM 2638 C C . HIS A 1 326 ? -4.841 15.793 0.641 1.00 82.19 326 HIS A C 1
ATOM 2640 O O . HIS A 1 326 ? -4.852 15.162 1.689 1.00 82.19 326 HIS A O 1
ATOM 2646 N N . TYR A 1 327 ? -4.389 15.272 -0.502 1.00 85.19 327 TYR A N 1
ATOM 2647 C CA . TYR A 1 327 ? -3.891 13.902 -0.607 1.00 85.19 327 TYR A CA 1
ATOM 2648 C C . TYR A 1 327 ? -2.776 13.602 0.405 1.00 85.19 327 TYR A C 1
ATOM 2650 O O . TYR A 1 327 ? -2.824 12.584 1.091 1.00 85.19 327 TYR A O 1
ATOM 2658 N N . LEU A 1 328 ? -1.785 14.493 0.541 1.00 86.69 328 LEU A N 1
ATOM 2659 C CA . LEU A 1 328 ? -0.707 14.325 1.519 1.00 86.69 328 LEU A CA 1
ATOM 2660 C C . LEU A 1 328 ? -1.243 14.301 2.959 1.00 86.69 328 LEU A C 1
ATOM 2662 O O . LEU A 1 328 ? -0.844 13.434 3.737 1.00 86.69 328 LEU A O 1
ATOM 2666 N N . LEU A 1 329 ? -2.129 15.239 3.308 1.00 86.38 329 LEU A N 1
ATOM 2667 C CA . LEU A 1 329 ? -2.766 15.313 4.627 1.00 86.38 329 LEU A CA 1
ATOM 2668 C C . LEU A 1 329 ? -3.535 14.030 4.938 1.00 86.38 329 LEU A C 1
ATOM 2670 O O . LEU A 1 329 ? -3.355 13.434 5.999 1.00 86.38 329 LEU A O 1
ATOM 2674 N N . ASP A 1 330 ? -4.356 13.600 3.988 1.00 88.19 330 ASP A N 1
ATOM 2675 C CA . ASP A 1 330 ? -5.273 12.484 4.132 1.00 88.19 330 ASP A CA 1
ATOM 2676 C C . ASP A 1 330 ? -4.555 11.146 4.189 1.00 88.19 330 ASP A C 1
ATOM 2678 O O . ASP A 1 330 ? -4.866 10.341 5.057 1.00 88.19 330 ASP A O 1
ATOM 2682 N N . GLN A 1 331 ? -3.549 10.916 3.344 1.00 87.06 331 GLN A N 1
ATOM 2683 C CA . GLN A 1 331 ? -2.738 9.699 3.416 1.00 87.06 331 GLN A CA 1
ATOM 2684 C C . GLN A 1 331 ? -1.952 9.625 4.727 1.00 87.06 331 GLN A C 1
ATOM 2686 O O . GLN A 1 331 ? -1.866 8.563 5.343 1.00 87.06 331 GLN A O 1
ATOM 2691 N N . THR A 1 332 ? -1.422 10.756 5.200 1.00 86.62 332 THR A N 1
ATOM 2692 C CA . THR A 1 332 ? -0.695 10.803 6.476 1.00 86.62 332 THR A CA 1
ATOM 2693 C C . THR A 1 332 ? -1.637 10.531 7.655 1.00 86.62 332 THR A C 1
ATOM 2695 O O . THR A 1 332 ? -1.305 9.753 8.552 1.00 86.62 332 THR A O 1
ATOM 2698 N N . ALA A 1 333 ? -2.835 11.123 7.649 1.00 87.44 333 ALA A N 1
ATOM 2699 C CA . ALA A 1 333 ? -3.852 10.885 8.669 1.00 87.44 333 ALA A CA 1
ATOM 2700 C C . ALA A 1 333 ? -4.439 9.465 8.595 1.00 87.44 333 ALA A C 1
ATOM 2702 O O . ALA A 1 333 ? -4.622 8.831 9.630 1.00 87.44 333 ALA A O 1
ATOM 2703 N N . ALA A 1 334 ? -4.635 8.910 7.400 1.00 88.06 334 ALA A N 1
ATOM 2704 C CA . ALA A 1 334 ? -5.052 7.523 7.221 1.00 88.06 334 ALA A CA 1
ATOM 2705 C C . ALA A 1 334 ? -4.028 6.551 7.806 1.00 88.06 334 ALA A C 1
ATOM 2707 O O . ALA A 1 334 ? -4.402 5.569 8.440 1.00 88.06 334 ALA A O 1
ATOM 2708 N N . GLN A 1 335 ? -2.731 6.823 7.649 1.00 86.25 335 GLN A N 1
ATOM 2709 C CA . GLN A 1 335 ? -1.673 5.954 8.165 1.00 86.25 335 GLN A CA 1
ATOM 2710 C C . GLN A 1 335 ? -1.490 6.063 9.684 1.00 86.25 335 GLN A C 1
ATOM 2712 O O . GLN A 1 335 ? -1.241 5.043 10.329 1.00 86.25 335 GLN A O 1
ATOM 2717 N N . HIS A 1 336 ? -1.617 7.264 10.257 1.00 84.62 336 HIS A N 1
ATOM 2718 C CA . HIS A 1 336 ? -1.167 7.534 11.631 1.00 84.62 336 HIS A CA 1
ATOM 2719 C C . HIS A 1 336 ? -2.158 8.302 12.519 1.00 84.62 336 HIS A C 1
ATOM 2721 O O . HIS A 1 336 ? -1.933 8.416 13.720 1.00 84.62 336 HIS A O 1
ATOM 2727 N N . GLY A 1 337 ? -3.208 8.886 11.946 1.00 81.88 337 GLY A N 1
ATOM 2728 C CA . GLY A 1 337 ? -4.106 9.827 12.621 1.00 81.88 337 GLY A CA 1
ATOM 2729 C C . GLY A 1 337 ? -5.424 9.236 13.125 1.00 81.88 337 GLY A C 1
ATOM 2730 O O . GLY A 1 337 ? -5.990 9.802 14.063 1.00 81.88 337 GLY A O 1
ATOM 2731 N N . TRP A 1 338 ? -5.895 8.131 12.535 1.00 92.38 338 TRP A N 1
ATOM 2732 C CA . TRP A 1 338 ? -7.188 7.509 12.852 1.00 92.38 338 TRP A CA 1
ATOM 2733 C C . TRP A 1 338 ? -7.058 6.067 13.332 1.00 92.38 338 TRP A C 1
ATOM 2735 O O . TRP A 1 338 ? -6.270 5.286 12.787 1.00 92.38 338 TRP A O 1
ATOM 2745 N N . ASP A 1 339 ? -7.872 5.724 14.327 1.00 93.06 339 ASP A N 1
ATOM 2746 C CA . ASP A 1 339 ? -7.833 4.431 15.005 1.00 93.06 339 ASP A CA 1
ATOM 2747 C C . ASP A 1 339 ? -8.503 3.348 14.149 1.00 93.06 339 ASP A C 1
ATOM 2749 O O . ASP A 1 339 ? -9.591 3.554 13.611 1.00 93.06 339 ASP A O 1
ATOM 2753 N N . LEU A 1 340 ? -7.840 2.197 13.990 1.00 96.56 340 LEU A N 1
ATOM 2754 C CA . LEU A 1 340 ? -8.384 1.064 13.240 1.00 96.56 340 LEU A CA 1
ATOM 2755 C C . LEU A 1 340 ? -9.329 0.250 14.131 1.00 96.56 340 LEU A C 1
ATOM 2757 O O . LEU A 1 340 ? -8.904 -0.281 15.156 1.00 96.56 340 LEU A O 1
ATOM 2761 N N . VAL A 1 341 ? -10.589 0.120 13.721 1.00 96.88 341 VAL A N 1
ATOM 2762 C CA . VAL A 1 341 ? -11.576 -0.744 14.382 1.00 96.88 341 VAL A CA 1
ATOM 2763 C C . VAL A 1 341 ? -11.678 -2.060 13.614 1.00 96.88 341 VAL A C 1
ATOM 2765 O O . VAL A 1 341 ? -12.273 -2.093 12.545 1.00 96.88 341 VAL A O 1
ATOM 2768 N N . GLU A 1 342 ? -11.076 -3.129 14.140 1.00 95.62 342 GLU A N 1
ATOM 2769 C CA . GLU A 1 342 ? -10.962 -4.433 13.454 1.00 95.62 342 GLU A CA 1
ATOM 2770 C C . GLU A 1 342 ? -12.104 -5.422 13.746 1.00 95.62 342 GLU A C 1
ATOM 2772 O O . GLU A 1 342 ? -12.056 -6.557 13.272 1.00 95.62 342 GLU A O 1
ATOM 2777 N N . ASP A 1 343 ? -13.104 -5.028 14.539 1.00 96.81 343 ASP A N 1
ATOM 2778 C CA . ASP A 1 343 ? -14.259 -5.873 14.858 1.00 96.81 343 ASP A CA 1
ATOM 2779 C C . ASP A 1 343 ? -15.071 -6.231 13.595 1.00 96.81 343 ASP A C 1
ATOM 2781 O O . ASP A 1 343 ? -15.216 -5.402 12.693 1.00 96.81 343 ASP A O 1
ATOM 2785 N N . ASP A 1 344 ? -15.624 -7.452 13.540 1.00 97.25 344 ASP A N 1
ATOM 2786 C CA . ASP A 1 344 ? -16.393 -7.936 12.380 1.00 97.25 344 ASP A CA 1
ATOM 2787 C C . ASP A 1 344 ? -17.616 -7.050 12.102 1.00 97.25 344 ASP A C 1
ATOM 2789 O O . ASP A 1 344 ? -18.003 -6.853 10.949 1.00 97.25 344 ASP A O 1
ATOM 2793 N N . ILE A 1 345 ? -18.233 -6.535 13.169 1.00 98.00 345 ILE A N 1
ATOM 2794 C CA . ILE A 1 345 ? -19.386 -5.639 13.131 1.00 98.00 345 ILE A CA 1
ATOM 2795 C C . ILE A 1 345 ? -19.054 -4.398 13.947 1.00 98.00 345 ILE A C 1
ATOM 2797 O O . ILE A 1 345 ? -18.727 -4.487 15.130 1.00 98.00 345 ILE A O 1
ATOM 2801 N N . PHE A 1 346 ? -19.202 -3.228 13.339 1.00 98.44 346 PHE A N 1
ATOM 2802 C CA . PHE A 1 346 ? -19.045 -1.955 14.025 1.00 98.44 346 PHE A CA 1
ATOM 2803 C C . PHE A 1 346 ? -20.218 -1.029 13.719 1.00 98.44 346 PHE A C 1
ATOM 2805 O O . PHE A 1 346 ? -20.473 -0.736 12.556 1.00 98.44 346 PHE A O 1
ATOM 2812 N N . ILE A 1 347 ? -20.932 -0.565 14.746 1.00 98.44 347 ILE A N 1
ATOM 2813 C CA . ILE A 1 347 ? -22.113 0.297 14.590 1.00 98.44 347 ILE A CA 1
ATOM 2814 C C . ILE A 1 347 ? -21.957 1.544 15.453 1.00 98.44 347 ILE A C 1
ATOM 2816 O O . ILE A 1 347 ? -21.626 1.459 16.636 1.00 98.44 347 ILE A O 1
ATOM 2820 N N . VAL A 1 348 ? -22.237 2.698 14.852 1.00 98.06 348 VAL A N 1
ATOM 2821 C CA . VAL A 1 348 ? -22.199 4.007 15.496 1.00 98.06 348 VAL A CA 1
ATOM 2822 C C . VAL A 1 348 ? -23.574 4.652 15.446 1.00 98.06 348 VAL A C 1
ATOM 2824 O O . VAL A 1 348 ? -24.152 4.838 14.369 1.00 98.06 348 VAL A O 1
ATOM 2827 N N . THR A 1 349 ? -24.068 5.061 16.608 1.00 97.81 349 THR A N 1
ATOM 2828 C CA . THR A 1 349 ? -25.278 5.874 16.744 1.00 97.81 349 THR A CA 1
ATOM 2829 C C . THR A 1 349 ? -24.958 7.243 17.326 1.00 97.81 349 THR A C 1
ATOM 2831 O O . THR A 1 349 ? -23.967 7.408 18.031 1.00 97.81 349 THR A O 1
ATOM 2834 N N . ASP A 1 350 ? -25.811 8.227 17.074 1.00 96.12 350 ASP A N 1
ATOM 2835 C CA . ASP A 1 350 ? -25.749 9.541 17.713 1.00 96.12 350 ASP A CA 1
ATOM 2836 C C . ASP A 1 350 ? -26.316 9.514 19.153 1.00 96.12 350 ASP A C 1
ATOM 2838 O O . ASP A 1 350 ? -26.699 8.464 19.693 1.00 96.12 350 ASP A O 1
ATOM 2842 N N . ARG A 1 351 ? -26.423 10.689 19.783 1.00 94.81 351 ARG A N 1
ATOM 2843 C CA . ARG A 1 351 ? -26.973 10.844 21.139 1.00 94.81 351 ARG A CA 1
ATOM 2844 C C . ARG A 1 351 ? -28.441 10.422 21.266 1.00 94.81 351 ARG A C 1
ATOM 2846 O O . ARG A 1 351 ? -28.893 10.112 22.367 1.00 94.81 351 ARG A O 1
ATOM 2853 N N . ASN A 1 352 ? -29.172 10.420 20.154 1.00 94.38 352 ASN A N 1
ATOM 2854 C CA . ASN A 1 352 ? -30.582 10.065 20.042 1.00 94.38 352 ASN A CA 1
ATOM 2855 C C . ASN A 1 352 ? -30.780 8.615 19.558 1.00 94.38 352 ASN A C 1
ATOM 2857 O O . ASN A 1 352 ? -31.918 8.213 19.317 1.00 94.38 352 ASN A O 1
ATOM 2861 N N . ARG A 1 353 ? -29.693 7.829 19.463 1.00 94.44 353 ARG A N 1
ATOM 2862 C CA . ARG A 1 353 ? -29.639 6.454 18.932 1.00 94.44 353 ARG A CA 1
ATOM 2863 C C . ARG A 1 353 ? -29.974 6.336 17.439 1.00 94.44 353 ARG A C 1
ATOM 2865 O O . ARG A 1 353 ? -30.249 5.243 16.954 1.00 94.44 353 ARG A O 1
ATOM 2872 N N . GLN A 1 354 ? -29.912 7.429 16.686 1.00 95.31 354 GLN A N 1
ATOM 2873 C CA . GLN A 1 354 ? -29.984 7.376 15.231 1.00 95.31 354 GLN A CA 1
ATOM 2874 C C . GLN A 1 354 ? -28.653 6.884 14.675 1.00 95.31 354 GLN A C 1
ATOM 2876 O O . GLN A 1 354 ? -27.585 7.376 15.038 1.00 95.31 354 GLN A O 1
ATOM 2881 N N . VAL A 1 355 ? -28.712 5.906 13.779 1.00 96.94 355 VAL A N 1
ATOM 2882 C CA . VAL A 1 355 ? -27.517 5.305 13.186 1.00 96.94 355 VAL A CA 1
ATOM 2883 C C . VAL A 1 355 ? -26.844 6.307 12.259 1.00 96.94 355 VAL A C 1
ATOM 2885 O O . VAL A 1 355 ? -27.497 6.884 11.388 1.00 96.94 355 VAL A O 1
ATOM 2888 N N . ILE A 1 356 ? -25.538 6.512 12.439 1.00 96.06 356 ILE A N 1
ATOM 2889 C CA . ILE A 1 356 ? -24.721 7.412 11.608 1.00 96.06 356 ILE A CA 1
ATOM 2890 C C . ILE A 1 356 ? -23.710 6.657 10.740 1.00 96.06 356 ILE A C 1
ATOM 2892 O O . ILE A 1 356 ? -23.355 7.136 9.661 1.00 96.06 356 ILE A O 1
ATOM 2896 N N . PHE A 1 357 ? -23.274 5.480 11.195 1.00 98.25 357 PHE A N 1
ATOM 2897 C CA . PHE A 1 357 ? -22.324 4.617 10.501 1.00 98.25 357 PHE A CA 1
ATOM 2898 C C . PHE A 1 357 ? -22.520 3.162 10.938 1.00 98.25 357 PHE A C 1
ATOM 2900 O O . PHE A 1 357 ? -22.721 2.907 12.123 1.00 98.25 357 PHE A O 1
ATOM 2907 N N . ALA A 1 358 ? -22.421 2.205 10.020 1.00 98.44 358 ALA A N 1
ATOM 2908 C CA . ALA A 1 358 ? -22.303 0.790 10.366 1.00 98.44 358 ALA A CA 1
ATOM 2909 C C . ALA A 1 358 ? -21.445 0.050 9.338 1.00 98.44 358 ALA A C 1
ATOM 2911 O O . ALA A 1 358 ? -21.603 0.289 8.148 1.00 98.44 358 ALA A O 1
ATOM 2912 N N . ASN A 1 359 ? -20.577 -0.858 9.781 1.00 98.19 359 ASN A N 1
ATOM 2913 C CA . ASN A 1 359 ? -19.707 -1.691 8.953 1.00 98.19 359 ASN A CA 1
ATOM 2914 C C . ASN A 1 359 ? -19.869 -3.162 9.341 1.00 98.19 359 ASN A C 1
ATOM 2916 O O . ASN A 1 359 ? -19.758 -3.482 10.524 1.00 98.19 359 ASN A O 1
ATOM 2920 N N . ILE A 1 360 ? -20.097 -4.040 8.360 1.00 98.19 360 ILE A N 1
ATOM 2921 C CA . ILE A 1 360 ? -20.060 -5.494 8.555 1.00 98.19 360 ILE A CA 1
ATOM 2922 C C . ILE A 1 360 ? -19.089 -6.121 7.553 1.00 98.19 360 ILE A C 1
ATOM 2924 O O . ILE A 1 360 ? -19.331 -6.135 6.339 1.00 98.19 360 ILE A O 1
ATOM 2928 N N . GLU A 1 361 ? -18.002 -6.679 8.080 1.00 97.06 361 GLU A N 1
ATOM 2929 C CA . GLU A 1 361 ? -16.998 -7.397 7.301 1.00 97.06 361 GLU A CA 1
ATOM 2930 C C . GLU A 1 361 ? -17.565 -8.710 6.751 1.00 97.06 361 GLU A C 1
ATOM 2932 O O . GLU A 1 361 ? -18.265 -9.456 7.440 1.00 97.06 361 GLU A O 1
ATOM 2937 N N . ASN A 1 362 ? -17.226 -9.026 5.498 1.00 94.62 362 ASN A N 1
ATOM 2938 C CA . ASN A 1 362 ? -17.651 -10.253 4.812 1.00 94.62 362 ASN A CA 1
ATOM 2939 C C . ASN A 1 362 ? -19.183 -10.462 4.737 1.00 94.62 362 ASN A C 1
ATOM 2941 O O . ASN A 1 362 ? -19.634 -11.601 4.575 1.00 94.62 362 ASN A O 1
ATOM 2945 N N . LEU A 1 363 ? -20.002 -9.402 4.827 1.00 96.94 363 LEU A N 1
ATOM 2946 C CA . LEU A 1 363 ? -21.466 -9.515 4.770 1.00 96.94 363 LEU A CA 1
ATOM 2947 C C . LEU A 1 363 ? -21.950 -10.230 3.497 1.00 96.94 363 LEU A C 1
ATOM 2949 O O . LEU A 1 363 ? -22.864 -11.051 3.561 1.00 96.94 363 LEU A O 1
ATOM 2953 N N . GLY A 1 364 ? -21.326 -9.965 2.347 1.00 96.31 364 GLY A N 1
ATOM 2954 C CA . GLY A 1 364 ? -21.695 -10.611 1.086 1.00 96.31 364 GLY A CA 1
ATOM 2955 C C . GLY A 1 364 ? -21.493 -12.132 1.106 1.00 96.31 364 GLY A C 1
ATOM 2956 O O . GLY A 1 364 ? -22.380 -12.883 0.690 1.00 96.31 364 GLY A O 1
ATOM 2957 N N . GLU A 1 365 ? -20.369 -12.605 1.656 1.00 95.12 365 GLU A N 1
ATOM 2958 C CA . GLU A 1 365 ? -20.128 -14.042 1.849 1.00 95.12 365 GLU A CA 1
ATOM 2959 C C . GLU A 1 365 ? -21.090 -14.644 2.878 1.00 95.12 365 GLU A C 1
ATOM 2961 O O . GLU A 1 365 ? -21.562 -15.768 2.693 1.00 95.12 365 GLU A O 1
ATOM 2966 N N . LEU A 1 366 ? -21.403 -13.903 3.943 1.00 95.56 366 LEU A N 1
ATOM 2967 C CA . LEU A 1 366 ? -22.314 -14.357 4.987 1.00 95.56 366 LEU A CA 1
ATOM 2968 C C . LEU A 1 366 ? -23.737 -14.559 4.444 1.00 95.56 366 LEU A C 1
ATOM 2970 O O . LEU A 1 366 ? -24.342 -15.608 4.668 1.00 95.56 366 LEU A O 1
ATOM 2974 N N . LEU A 1 367 ? -24.242 -13.583 3.686 1.00 97.19 367 LEU A N 1
ATOM 2975 C CA . LEU A 1 367 ? -25.600 -13.604 3.149 1.00 97.19 367 LEU A CA 1
ATOM 2976 C C . LEU A 1 367 ? -25.744 -14.548 1.957 1.00 97.19 367 LEU A C 1
ATOM 2978 O O . LEU A 1 367 ? -26.746 -15.244 1.869 1.00 97.19 367 LEU A O 1
ATOM 2982 N N . PHE A 1 368 ? -24.781 -14.606 1.039 1.00 96.44 368 PHE A N 1
ATOM 2983 C CA . PHE A 1 368 ? -24.968 -15.322 -0.234 1.00 96.44 368 PHE A CA 1
ATOM 2984 C C . PHE A 1 368 ? -23.986 -16.478 -0.446 1.00 96.44 368 PHE A C 1
ATOM 2986 O O . PHE A 1 368 ? -24.231 -17.369 -1.258 1.00 96.44 368 PHE A O 1
ATOM 2993 N N . GLY A 1 369 ? -22.911 -16.546 0.339 1.00 94.31 369 GLY A N 1
ATOM 2994 C CA . GLY A 1 369 ? -21.826 -17.508 0.173 1.00 94.31 369 GLY A CA 1
ATOM 2995 C C . GLY A 1 369 ? -20.714 -17.020 -0.751 1.00 94.31 369 GLY A C 1
ATOM 2996 O O . GLY A 1 369 ? -20.918 -16.183 -1.629 1.00 94.31 369 GLY A O 1
ATOM 2997 N N . ARG A 1 370 ? -19.529 -17.612 -0.572 1.00 92.25 370 ARG A N 1
ATOM 2998 C CA . ARG A 1 370 ? -18.330 -17.311 -1.364 1.00 92.25 370 ARG A CA 1
ATOM 2999 C C . ARG A 1 370 ? -18.539 -17.486 -2.868 1.00 92.25 370 ARG A C 1
ATOM 3001 O O . ARG A 1 370 ? -18.150 -16.626 -3.641 1.00 92.25 370 ARG A O 1
ATOM 3008 N N . GLU A 1 371 ? -19.208 -18.556 -3.281 1.00 91.44 371 GLU A N 1
ATOM 3009 C CA . GLU A 1 371 ? -19.462 -18.841 -4.698 1.00 91.44 371 GLU A CA 1
ATOM 3010 C C . GLU A 1 371 ? -20.267 -17.725 -5.391 1.00 91.44 371 GLU A C 1
ATOM 3012 O O . GLU A 1 371 ? -19.983 -17.351 -6.531 1.00 91.44 371 GLU A O 1
ATOM 3017 N N . ALA A 1 372 ? -21.236 -17.136 -4.683 1.00 94.19 372 ALA A N 1
ATOM 3018 C CA . ALA A 1 372 ? -22.005 -16.006 -5.185 1.00 94.19 372 ALA A CA 1
ATOM 3019 C C . ALA A 1 372 ? -21.135 -14.745 -5.314 1.00 94.19 372 ALA A C 1
ATOM 3021 O O . ALA A 1 372 ? -21.241 -14.034 -6.312 1.00 94.19 372 ALA A O 1
ATOM 3022 N N . MET A 1 373 ? -20.229 -14.505 -4.357 1.00 95.31 373 MET A N 1
ATOM 3023 C CA . MET A 1 373 ? -19.250 -13.411 -4.420 1.00 95.31 373 MET A CA 1
ATOM 3024 C C . MET A 1 373 ? -18.269 -13.582 -5.586 1.00 95.31 373 MET A C 1
ATOM 3026 O O . MET A 1 373 ? -18.071 -12.644 -6.352 1.00 95.31 373 MET A O 1
ATOM 3030 N N . GLU A 1 374 ? -17.722 -14.780 -5.796 1.00 92.75 374 GLU A N 1
ATOM 3031 C CA . GLU A 1 374 ? -16.850 -15.082 -6.943 1.00 92.75 374 GLU A CA 1
ATOM 3032 C C . GLU A 1 374 ? -17.584 -14.885 -8.280 1.00 92.75 374 GLU A C 1
ATOM 3034 O O . GLU A 1 374 ? -17.047 -14.289 -9.217 1.00 92.75 374 GLU A O 1
ATOM 3039 N N . THR A 1 375 ? -18.844 -15.332 -8.357 1.00 93.12 375 THR A N 1
ATOM 3040 C CA . THR A 1 375 ? -19.697 -15.123 -9.538 1.00 93.12 375 THR A CA 1
ATOM 3041 C C . THR A 1 375 ? -19.939 -13.628 -9.781 1.00 93.12 375 THR A C 1
ATOM 3043 O O . THR A 1 375 ? -19.916 -13.179 -10.929 1.00 93.12 375 THR A O 1
ATOM 3046 N N . LEU A 1 376 ? -20.133 -12.839 -8.717 1.00 95.81 376 LEU A N 1
ATOM 3047 C CA . LEU A 1 376 ? -20.342 -11.395 -8.808 1.00 95.81 376 LEU A CA 1
ATOM 3048 C C . LEU A 1 376 ? -19.085 -10.672 -9.293 1.00 95.81 376 LEU A C 1
ATOM 3050 O O . LEU A 1 376 ? -19.184 -9.879 -10.226 1.00 95.81 376 LEU A O 1
ATOM 3054 N N . VAL A 1 377 ? -17.909 -10.986 -8.734 1.00 94.25 377 VAL A N 1
ATOM 3055 C CA . VAL A 1 377 ? -16.623 -10.451 -9.219 1.00 94.25 377 VAL A CA 1
ATOM 3056 C C . VAL A 1 377 ? -16.467 -10.740 -10.705 1.00 94.25 377 VAL A C 1
ATOM 3058 O O . VAL A 1 377 ? -16.160 -9.836 -11.477 1.00 94.25 377 VAL A O 1
ATOM 3061 N N . ARG A 1 378 ? -16.762 -11.973 -11.132 1.00 90.31 378 ARG A N 1
ATOM 3062 C CA . ARG A 1 378 ? -16.666 -12.345 -12.542 1.00 90.31 378 ARG A CA 1
ATOM 3063 C C . ARG A 1 378 ? -17.644 -11.573 -13.428 1.00 90.31 378 ARG A C 1
ATOM 3065 O O . ARG A 1 378 ? -17.278 -11.170 -14.529 1.00 90.31 378 ARG A O 1
ATOM 3072 N N . CYS A 1 379 ? -18.876 -11.372 -12.967 1.00 93.50 379 CYS A N 1
ATOM 3073 C CA . CYS A 1 379 ? -19.880 -10.584 -13.678 1.00 93.50 379 CYS A CA 1
ATOM 3074 C C . CYS A 1 379 ? -19.433 -9.123 -13.844 1.00 93.50 379 CYS A C 1
ATOM 3076 O O . CYS A 1 379 ? -19.517 -8.580 -14.944 1.00 93.50 379 CYS A O 1
ATOM 3078 N N . LEU A 1 380 ? -18.893 -8.514 -12.783 1.00 95.12 380 LEU A N 1
ATOM 3079 C CA . LEU A 1 380 ? -18.368 -7.148 -12.810 1.00 95.12 380 LEU A CA 1
ATOM 3080 C C . LEU A 1 380 ? -17.148 -7.026 -13.726 1.00 95.12 380 LEU A C 1
ATOM 3082 O O . LEU A 1 380 ? -17.116 -6.129 -14.562 1.00 95.12 380 LEU A O 1
ATOM 3086 N N . ASP A 1 381 ? -16.197 -7.954 -13.645 1.00 91.12 381 ASP A N 1
ATOM 3087 C CA . ASP A 1 381 ? -15.029 -8.006 -14.529 1.00 91.12 381 ASP A CA 1
ATOM 3088 C C . ASP A 1 381 ? -15.452 -8.034 -16.007 1.00 91.12 381 ASP A C 1
ATOM 3090 O O . ASP A 1 381 ? -15.089 -7.148 -16.784 1.00 91.12 381 ASP A O 1
ATOM 3094 N N . MET A 1 382 ? -16.361 -8.946 -16.374 1.00 90.50 382 MET A N 1
ATOM 3095 C CA . MET A 1 382 ? -16.894 -9.021 -17.740 1.00 90.50 382 MET A CA 1
ATOM 3096 C C . MET A 1 382 ? -17.666 -7.766 -18.148 1.00 90.50 382 MET A C 1
ATOM 3098 O O . MET A 1 382 ? -17.513 -7.303 -19.277 1.00 90.50 382 MET A O 1
ATOM 3102 N N . TRP A 1 383 ? -18.464 -7.184 -17.251 1.00 93.44 383 TRP A N 1
ATOM 3103 C CA . TRP A 1 383 ? -19.194 -5.947 -17.529 1.00 93.44 383 TRP A CA 1
ATOM 3104 C C . TRP A 1 383 ? -18.245 -4.773 -17.794 1.00 93.44 383 TRP A C 1
ATOM 3106 O O . TRP A 1 383 ? -18.470 -3.981 -18.709 1.00 93.44 383 TRP A O 1
ATOM 3116 N N . THR A 1 384 ? -17.158 -4.682 -17.028 1.00 91.62 384 THR A N 1
ATOM 3117 C CA . THR A 1 384 ? -16.161 -3.607 -17.131 1.00 91.62 384 THR A CA 1
ATOM 3118 C C . THR A 1 384 ? -15.208 -3.774 -18.307 1.00 91.62 384 THR A C 1
ATOM 3120 O O . THR A 1 384 ? -14.711 -2.784 -18.831 1.00 91.62 384 THR A O 1
ATOM 3123 N N . PHE A 1 385 ? -14.995 -5.001 -18.777 1.00 89.31 385 PHE A N 1
ATOM 3124 C CA . PHE A 1 385 ? -14.332 -5.279 -20.050 1.00 89.31 385 PHE A CA 1
ATOM 3125 C C . PHE A 1 385 ? -15.225 -4.930 -21.250 1.00 89.31 385 PHE A C 1
ATOM 3127 O O . PHE A 1 385 ? -14.763 -4.424 -22.275 1.00 89.31 385 PHE A O 1
ATOM 3134 N N . PHE A 1 386 ? -16.521 -5.209 -21.123 1.00 90.19 386 PHE A N 1
ATOM 3135 C CA . PHE A 1 386 ? -17.487 -5.085 -22.204 1.00 90.19 386 PHE A CA 1
ATOM 3136 C C . PHE A 1 386 ? -17.944 -3.646 -22.446 1.00 90.19 386 PHE A C 1
ATOM 3138 O O . PHE A 1 386 ? -17.957 -3.172 -23.582 1.00 90.19 386 PHE A O 1
ATOM 3145 N N . THR A 1 387 ? -18.310 -2.940 -21.380 1.00 89.94 387 THR A N 1
ATOM 3146 C CA . THR A 1 387 ? -18.939 -1.623 -21.477 1.00 89.94 387 THR A CA 1
ATOM 3147 C C . THR A 1 387 ? -17.909 -0.501 -21.398 1.00 89.94 387 THR A C 1
ATOM 3149 O O . THR A 1 387 ? -16.962 -0.577 -20.613 1.00 89.94 387 THR A O 1
ATOM 3152 N N . PRO A 1 388 ? -18.046 0.563 -22.204 1.00 87.25 388 PRO A N 1
ATOM 3153 C CA . PRO A 1 388 ? -17.190 1.725 -22.070 1.00 87.25 388 PRO A CA 1
ATOM 3154 C C . PRO A 1 388 ? -17.580 2.499 -20.819 1.00 87.25 388 PRO A C 1
ATOM 3156 O O . PRO A 1 388 ? -18.690 3.011 -20.687 1.00 87.25 388 PRO A O 1
ATOM 3159 N N . LEU A 1 389 ? -16.637 2.562 -19.890 1.00 87.19 389 LEU A N 1
ATOM 3160 C CA . LEU A 1 389 ? -16.801 3.213 -18.606 1.00 87.19 389 LEU A CA 1
ATOM 3161 C C . LEU A 1 389 ? -16.332 4.657 -18.712 1.00 87.19 389 LEU A C 1
ATOM 3163 O O . LEU A 1 389 ? -15.358 4.927 -19.419 1.00 87.19 389 LEU A O 1
ATOM 3167 N N . PRO A 1 390 ? -16.964 5.597 -17.999 1.00 81.12 390 PRO A N 1
ATOM 3168 C CA . PRO A 1 390 ? -16.507 6.974 -17.989 1.00 81.12 390 PRO A CA 1
ATOM 3169 C C . PRO A 1 390 ? -15.092 7.052 -17.418 1.00 81.12 390 PRO A C 1
ATOM 3171 O O . PRO A 1 390 ? -14.691 6.267 -16.553 1.00 81.12 390 PRO A O 1
ATOM 3174 N N . ARG A 1 391 ? -14.318 8.035 -17.877 1.00 72.19 391 ARG A N 1
ATOM 3175 C CA . ARG A 1 391 ? -13.119 8.410 -17.141 1.00 72.19 391 ARG A CA 1
ATOM 3176 C C . ARG A 1 391 ? -13.487 8.824 -15.726 1.00 72.19 391 ARG A C 1
ATOM 3178 O O . ARG A 1 391 ? -14.517 9.475 -15.547 1.00 72.19 391 ARG A O 1
ATOM 3185 N N . PRO A 1 392 ? -12.614 8.530 -14.755 1.00 64.19 392 PRO A N 1
ATOM 3186 C CA . PRO A 1 392 ? -12.737 9.100 -13.427 1.00 64.19 392 PRO A CA 1
ATOM 3187 C C . PRO A 1 392 ? -12.907 10.624 -13.532 1.00 64.19 392 PRO A C 1
ATOM 3189 O O . PRO A 1 392 ? -12.167 11.299 -14.255 1.00 64.19 392 PRO A O 1
ATOM 3192 N N . GLU A 1 393 ? -13.932 11.158 -12.869 1.00 55.41 393 GLU A N 1
ATOM 3193 C CA . GLU A 1 393 ? -14.303 12.577 -12.873 1.00 55.41 393 GLU A CA 1
ATOM 3194 C C . GLU A 1 393 ? -13.116 13.494 -12.536 1.00 55.41 393 GLU A C 1
ATOM 3196 O O . GLU A 1 393 ? -12.720 13.654 -11.387 1.00 55.41 393 GLU A O 1
ATOM 3201 N N . THR A 1 394 ? -12.535 14.150 -13.538 1.00 49.22 394 THR A N 1
ATOM 3202 C CA . THR A 1 394 ? -11.242 14.851 -13.389 1.00 49.22 394 THR A CA 1
ATOM 3203 C C . THR A 1 394 ? -11.160 15.913 -12.272 1.00 49.22 394 THR A C 1
ATOM 3205 O O . THR A 1 394 ? -10.052 16.266 -11.875 1.00 49.22 394 THR A O 1
ATOM 3208 N N . SER A 1 395 ? -12.282 16.407 -11.729 1.00 45.12 395 SER A N 1
ATOM 3209 C CA . SER A 1 395 ? -12.331 17.272 -10.535 1.00 45.12 395 SER A CA 1
ATOM 3210 C C . SER A 1 395 ? -12.097 16.525 -9.209 1.00 45.12 395 SER A C 1
ATOM 3212 O O . SER A 1 395 ? -11.515 17.096 -8.291 1.00 45.12 395 SER A O 1
ATOM 3214 N N . ARG A 1 396 ? -12.489 15.248 -9.107 1.00 50.22 396 ARG A N 1
ATOM 3215 C CA . ARG A 1 396 ? -12.234 14.346 -7.960 1.00 50.22 396 ARG A CA 1
ATOM 3216 C C . ARG A 1 396 ? -10.956 13.522 -8.106 1.00 50.22 396 ARG A C 1
ATOM 3218 O O . ARG A 1 396 ? -10.518 12.862 -7.173 1.00 50.22 396 ARG A O 1
ATOM 3225 N N . HIS A 1 397 ? -10.344 13.602 -9.279 1.00 60.78 397 HIS A N 1
ATOM 3226 C CA . HIS A 1 397 ? -9.325 12.677 -9.757 1.00 60.78 397 HIS A CA 1
ATOM 3227 C C . HIS A 1 397 ? -8.042 13.406 -10.189 1.00 60.78 397 HIS A C 1
ATOM 3229 O O . HIS A 1 397 ? -7.263 12.931 -11.009 1.00 60.78 397 HIS A O 1
ATOM 3235 N N . VAL A 1 398 ? -7.790 14.590 -9.612 1.00 61.72 398 VAL A N 1
ATOM 3236 C CA . VAL A 1 398 ? -6.596 15.413 -9.898 1.00 61.72 398 VAL A CA 1
ATOM 3237 C C . VAL A 1 398 ? -5.290 14.681 -9.560 1.00 61.72 398 VAL A C 1
ATOM 3239 O O . VAL A 1 398 ? -4.249 14.969 -10.148 1.00 61.72 398 VAL A O 1
ATOM 3242 N N . VAL A 1 399 ? -5.347 13.704 -8.651 1.00 71.00 399 VAL A N 1
ATOM 3243 C CA . VAL A 1 399 ? -4.208 12.855 -8.283 1.00 71.00 399 VAL A CA 1
ATOM 3244 C C . VAL A 1 399 ? -4.210 11.506 -9.003 1.00 71.00 399 VAL A C 1
ATOM 3246 O O . VAL A 1 399 ? -3.308 10.719 -8.769 1.00 71.00 399 VAL A O 1
ATOM 3249 N N . ASP A 1 400 ? -5.144 11.218 -9.908 1.00 73.19 400 ASP A N 1
ATOM 3250 C CA . ASP A 1 400 ? -5.248 9.894 -10.537 1.00 73.19 400 ASP A CA 1
ATOM 3251 C C . ASP A 1 400 ? -4.015 9.509 -11.338 1.00 73.19 400 ASP A C 1
ATOM 3253 O O . ASP A 1 400 ? -3.611 8.353 -11.329 1.00 73.19 400 ASP A O 1
ATOM 3257 N N . GLU A 1 401 ? -3.380 10.463 -12.018 1.00 74.56 401 GLU A N 1
ATOM 3258 C CA . GLU A 1 401 ? -2.100 10.186 -12.669 1.00 74.56 401 GLU A CA 1
ATOM 3259 C C . GLU A 1 401 ? -1.020 9.821 -11.646 1.00 74.56 401 GLU A C 1
ATOM 3261 O O . GLU A 1 401 ? -0.179 8.966 -11.912 1.00 74.56 401 GLU A O 1
ATOM 3266 N N . HIS A 1 402 ? -1.045 10.447 -10.467 1.00 77.94 402 HIS A N 1
ATOM 3267 C CA . HIS A 1 402 ? -0.176 10.065 -9.362 1.00 77.94 402 HIS A CA 1
ATOM 3268 C C . HIS A 1 402 ? -0.523 8.656 -8.858 1.00 77.94 402 HIS A C 1
ATOM 3270 O O . HIS A 1 402 ? 0.386 7.847 -8.707 1.00 77.94 402 HIS A O 1
ATOM 3276 N N . ILE A 1 403 ? -1.807 8.319 -8.703 1.00 81.25 403 ILE A N 1
ATOM 3277 C CA . ILE A 1 403 ? -2.262 6.971 -8.326 1.00 81.25 403 ILE A CA 1
ATOM 3278 C C . ILE A 1 403 ? -1.830 5.927 -9.365 1.00 81.25 403 ILE A C 1
ATOM 3280 O O . ILE A 1 403 ? -1.248 4.915 -8.995 1.00 81.25 403 ILE A O 1
ATOM 3284 N N . ARG A 1 404 ? -2.003 6.180 -10.668 1.00 80.25 404 ARG A N 1
ATOM 3285 C CA . ARG A 1 404 ? -1.520 5.287 -11.741 1.00 80.25 404 ARG A CA 1
ATOM 3286 C C . ARG A 1 404 ? 0.001 5.121 -11.712 1.00 80.25 404 ARG A C 1
ATOM 3288 O O . ARG A 1 404 ? 0.501 4.037 -11.985 1.00 80.25 404 ARG A O 1
ATOM 3295 N N . ARG A 1 405 ? 0.753 6.162 -11.329 1.00 79.19 405 ARG A N 1
ATOM 3296 C CA . ARG A 1 405 ? 2.208 6.058 -11.113 1.00 79.19 405 ARG A CA 1
ATOM 3297 C C . ARG A 1 405 ? 2.569 5.211 -9.889 1.00 79.19 405 ARG A C 1
ATOM 3299 O O . ARG A 1 405 ? 3.612 4.562 -9.915 1.00 79.19 405 ARG A O 1
ATOM 3306 N N . LEU A 1 406 ? 1.747 5.220 -8.838 1.00 79.62 406 LEU A N 1
ATOM 3307 C CA . LEU A 1 406 ? 1.904 4.332 -7.678 1.00 79.62 406 LEU A CA 1
ATOM 3308 C C . LEU A 1 406 ? 1.518 2.884 -8.011 1.00 79.62 406 LEU A C 1
ATOM 3310 O O . LEU A 1 406 ? 2.142 1.960 -7.495 1.00 79.62 406 LEU A O 1
ATOM 3314 N N . HIS A 1 407 ? 0.568 2.702 -8.934 1.00 83.69 407 HIS A N 1
ATOM 3315 C CA . HIS A 1 407 ? 0.031 1.410 -9.365 1.00 83.69 407 HIS A CA 1
ATOM 3316 C C . HIS A 1 407 ? 0.193 1.201 -10.878 1.00 83.69 407 HIS A C 1
ATOM 3318 O O . HIS A 1 407 ? -0.786 1.322 -11.616 1.00 83.69 407 HIS A O 1
ATOM 3324 N N . PRO A 1 408 ? 1.395 0.846 -11.378 1.00 79.38 408 PRO A N 1
ATOM 3325 C CA . PRO A 1 408 ? 1.651 0.730 -12.818 1.00 79.38 408 PRO A CA 1
ATOM 3326 C C . PRO A 1 408 ? 0.733 -0.253 -13.559 1.00 79.38 408 PRO A C 1
ATOM 3328 O O . PRO A 1 408 ? 0.493 -0.079 -14.748 1.00 79.38 408 PRO A O 1
ATOM 3331 N N . GLY A 1 409 ? 0.179 -1.258 -12.867 1.00 82.44 409 GLY A N 1
ATOM 3332 C CA . GLY A 1 409 ? -0.820 -2.179 -13.431 1.00 82.44 409 GLY A CA 1
ATOM 3333 C C . GLY A 1 409 ? -2.156 -1.515 -13.794 1.00 82.44 409 GLY A C 1
ATOM 3334 O O . GLY A 1 409 ? -2.922 -2.073 -14.572 1.00 82.44 409 GLY A O 1
ATOM 3335 N N . LEU A 1 410 ? -2.421 -0.316 -13.269 1.00 84.94 410 LEU A N 1
ATOM 3336 C CA . LEU A 1 410 ? -3.569 0.519 -13.620 1.00 84.94 410 LEU A CA 1
ATOM 3337 C C . LEU A 1 410 ? -3.233 1.558 -14.692 1.00 84.94 410 LEU A C 1
ATOM 3339 O O . LEU A 1 410 ? -4.129 2.273 -15.135 1.00 84.94 410 LEU A O 1
ATOM 3343 N N . ASP A 1 411 ? -1.971 1.707 -15.101 1.00 81.31 411 ASP A N 1
ATOM 3344 C CA . ASP A 1 411 ? -1.599 2.625 -16.173 1.00 81.31 411 ASP A CA 1
ATOM 3345 C C . ASP A 1 411 ? -1.730 1.911 -17.524 1.00 81.31 411 ASP A C 1
ATOM 3347 O O . ASP A 1 411 ? -0.865 1.103 -17.881 1.00 81.31 411 ASP A O 1
ATOM 3351 N N . PRO A 1 412 ? -2.775 2.213 -18.319 1.00 78.25 412 PRO A N 1
ATOM 3352 C CA . PRO A 1 412 ? -2.968 1.552 -19.590 1.00 78.25 412 PRO A CA 1
ATOM 3353 C C . PRO A 1 412 ? -1.812 1.807 -20.546 1.00 78.25 412 PRO A C 1
ATOM 3355 O O . PRO A 1 412 ? -1.651 0.997 -21.435 1.00 78.25 412 PRO A O 1
ATOM 3358 N N . SER A 1 413 ? -1.023 2.879 -20.370 1.00 75.62 413 SER A N 1
ATOM 3359 C CA . SER A 1 413 ? 0.148 3.182 -21.199 1.00 75.62 413 SER A CA 1
ATOM 3360 C C . SER A 1 413 ? 1.387 2.338 -20.849 1.00 75.62 413 SER A C 1
ATOM 3362 O O . SER A 1 413 ? 2.324 2.257 -21.647 1.00 75.62 413 SER A O 1
ATOM 3364 N N . ALA A 1 414 ? 1.394 1.709 -19.668 1.00 77.31 414 ALA A N 1
ATOM 3365 C CA . ALA A 1 414 ? 2.519 0.944 -19.133 1.00 77.31 414 ALA A CA 1
ATOM 3366 C C . ALA A 1 414 ? 2.311 -0.581 -19.186 1.00 77.31 414 ALA A C 1
ATOM 3368 O O . ALA A 1 414 ? 3.291 -1.327 -19.124 1.00 77.31 414 ALA A O 1
ATOM 3369 N N . VAL A 1 415 ? 1.065 -1.053 -19.300 1.00 80.19 415 VAL A N 1
ATOM 3370 C CA . VAL A 1 415 ? 0.732 -2.488 -19.359 1.00 80.19 415 VAL A CA 1
ATOM 3371 C C . VAL A 1 415 ? 0.825 -3.064 -20.775 1.00 80.19 415 VAL A C 1
ATOM 3373 O O . VAL A 1 415 ? 0.690 -2.362 -21.775 1.00 80.19 415 VAL A O 1
ATOM 3376 N N . SER A 1 416 ? 1.032 -4.376 -20.879 1.00 79.88 416 SER A N 1
ATOM 3377 C CA . SER A 1 416 ? 0.931 -5.098 -22.150 1.00 79.88 416 SER A CA 1
ATOM 3378 C C . SER A 1 416 ? -0.533 -5.349 -22.540 1.00 79.88 416 SER A C 1
ATOM 3380 O O . SER A 1 416 ? -1.438 -5.217 -21.721 1.00 79.88 416 SER A O 1
ATOM 3382 N N . ILE A 1 417 ? -0.794 -5.728 -23.796 1.00 79.06 417 ILE A N 1
ATOM 3383 C CA . ILE A 1 417 ? -2.173 -5.918 -24.287 1.00 79.06 417 ILE A CA 1
ATOM 3384 C C . ILE A 1 417 ? -2.924 -7.043 -23.587 1.00 79.06 417 ILE A C 1
ATOM 3386 O O . ILE A 1 417 ? -4.113 -6.910 -23.322 1.00 79.06 417 ILE A O 1
ATOM 3390 N N . ASP A 1 418 ? -2.230 -8.119 -23.244 1.00 77.56 418 ASP A N 1
ATOM 3391 C CA . ASP A 1 418 ? -2.755 -9.209 -22.425 1.00 77.56 418 ASP A CA 1
ATOM 3392 C C . ASP A 1 418 ? -3.225 -8.729 -21.042 1.00 77.56 418 ASP A C 1
ATOM 3394 O O . ASP A 1 418 ? -4.189 -9.268 -20.515 1.00 77.56 418 ASP A O 1
ATOM 3398 N N . HIS A 1 419 ? -2.656 -7.644 -20.510 1.00 80.69 419 HIS A N 1
ATOM 3399 C CA . HIS A 1 419 ? -3.039 -7.051 -19.223 1.00 80.69 419 HIS A CA 1
ATOM 3400 C C . HIS A 1 419 ? -3.911 -5.790 -19.356 1.00 80.69 419 HIS A C 1
ATOM 3402 O O . HIS A 1 419 ? -4.336 -5.224 -18.349 1.00 80.69 419 HIS A O 1
ATOM 3408 N N . LEU A 1 420 ? -4.217 -5.345 -20.580 1.00 81.06 420 LEU A N 1
ATOM 3409 C CA . LEU A 1 420 ? -4.918 -4.081 -20.835 1.00 81.06 420 LEU A CA 1
ATOM 3410 C C . LEU A 1 420 ? -6.331 -4.056 -20.246 1.00 81.06 420 LEU A C 1
ATOM 3412 O O . LEU A 1 420 ? -6.790 -3.016 -19.780 1.00 81.06 420 LEU A O 1
ATOM 3416 N N . HIS A 1 421 ? -6.986 -5.215 -20.200 1.00 81.31 421 HIS A N 1
ATOM 3417 C CA . HIS A 1 421 ? -8.298 -5.384 -19.580 1.00 81.31 421 HIS A CA 1
ATOM 3418 C C . HIS A 1 421 ? -8.298 -5.152 -18.058 1.00 81.31 421 HIS A C 1
ATOM 3420 O O . HIS A 1 421 ? -9.353 -4.871 -17.503 1.00 81.31 421 HIS A O 1
ATOM 3426 N N . LYS A 1 422 ? -7.138 -5.237 -17.385 1.00 82.50 422 LYS A N 1
ATOM 3427 C CA . LYS A 1 422 ? -6.997 -4.982 -15.939 1.00 82.50 422 LYS A CA 1
ATOM 3428 C C . LYS A 1 422 ? -6.647 -3.527 -15.620 1.00 82.50 422 LYS A C 1
ATOM 3430 O O . LYS A 1 422 ? -6.868 -3.079 -14.498 1.00 82.50 422 LYS A O 1
ATOM 3435 N N . ALA A 1 423 ? -6.158 -2.762 -16.600 1.00 85.06 423 ALA A N 1
ATOM 3436 C CA . ALA A 1 423 ? -5.786 -1.353 -16.442 1.00 85.06 423 ALA A CA 1
ATOM 3437 C C . ALA A 1 423 ? -7.002 -0.408 -16.480 1.00 85.06 423 ALA A C 1
ATOM 3439 O O . ALA A 1 423 ? -7.024 0.612 -17.177 1.00 85.06 423 ALA A O 1
ATOM 3440 N N . VAL A 1 424 ? -8.039 -0.768 -15.728 1.00 87.00 424 VAL A N 1
ATOM 3441 C CA . VAL A 1 424 ? -9.313 -0.057 -15.657 1.00 87.00 424 VAL A CA 1
ATOM 3442 C C . VAL A 1 424 ? -9.357 0.758 -14.381 1.00 87.00 424 VAL A C 1
ATOM 3444 O O . VAL A 1 424 ? -9.115 0.231 -13.299 1.00 87.00 424 VAL A O 1
ATOM 3447 N N . MET A 1 425 ? -9.704 2.037 -14.512 1.00 87.12 425 MET A N 1
ATOM 3448 C CA . MET A 1 425 ? -10.089 2.876 -13.383 1.00 87.12 425 MET A CA 1
ATOM 3449 C C . MET A 1 425 ? -11.252 3.764 -13.813 1.00 87.12 425 MET A C 1
ATOM 3451 O O . MET A 1 425 ? -11.106 4.515 -14.781 1.00 87.12 425 MET A O 1
ATOM 3455 N N . ALA A 1 426 ? -12.395 3.649 -13.138 1.00 86.75 426 ALA A N 1
ATOM 3456 C CA . ALA A 1 426 ? -13.625 4.356 -13.498 1.00 86.75 426 ALA A CA 1
ATOM 3457 C C . ALA A 1 426 ? -14.649 4.373 -12.352 1.00 86.75 426 ALA A C 1
ATOM 3459 O O . ALA A 1 426 ? -14.601 3.522 -11.464 1.00 86.75 426 ALA A O 1
ATOM 3460 N N . VAL A 1 427 ? -15.605 5.306 -12.425 1.00 88.00 427 VAL A N 1
ATOM 3461 C CA . VAL A 1 427 ? -16.829 5.321 -11.606 1.00 88.00 427 VAL A CA 1
ATOM 3462 C C . VAL A 1 427 ? -18.023 5.605 -12.518 1.00 88.00 427 VAL A C 1
ATOM 3464 O O . VAL A 1 427 ? -18.149 6.709 -13.040 1.00 88.00 427 VAL A O 1
ATOM 3467 N N . ALA A 1 428 ? -18.877 4.606 -12.734 1.00 90.25 428 ALA A N 1
ATOM 3468 C CA . ALA A 1 428 ? -20.079 4.704 -13.562 1.00 90.25 428 ALA A CA 1
ATOM 3469 C C . ALA A 1 428 ? -21.331 4.877 -12.694 1.00 90.25 428 ALA A C 1
ATOM 3471 O O . ALA A 1 428 ? -21.504 4.156 -11.712 1.00 90.25 428 ALA A O 1
ATOM 3472 N N . HIS A 1 429 ? -22.226 5.788 -13.072 1.00 92.06 429 HIS A N 1
ATOM 3473 C CA . HIS A 1 429 ? -23.448 6.085 -12.331 1.00 92.06 429 HIS A CA 1
ATOM 3474 C C . HIS A 1 429 ? -24.669 5.496 -13.036 1.00 92.06 429 HIS A C 1
ATOM 3476 O O . HIS A 1 429 ? -25.054 5.975 -14.098 1.00 92.06 429 HIS A O 1
ATOM 3482 N N . TYR A 1 430 ? -25.335 4.511 -12.442 1.00 94.44 430 TYR A N 1
ATOM 3483 C CA . TYR A 1 430 ? -26.531 3.870 -12.989 1.00 94.44 430 TYR A CA 1
ATOM 3484 C C . TYR A 1 430 ? -27.782 4.278 -12.203 1.00 94.44 430 TYR A C 1
ATOM 3486 O O . TYR A 1 430 ? -27.885 4.002 -11.016 1.00 94.44 430 TYR A O 1
ATOM 3494 N N . GLY A 1 431 ? -28.746 4.941 -12.839 1.00 94.81 431 GLY A N 1
ATOM 3495 C CA . GLY A 1 431 ? -29.940 5.471 -12.182 1.00 94.81 431 GLY A CA 1
ATOM 3496 C C . GLY A 1 431 ? -30.454 6.752 -12.830 1.00 94.81 431 GLY A C 1
ATOM 3497 O O . GLY A 1 431 ? -30.335 6.966 -14.044 1.00 94.81 431 GLY A O 1
ATOM 3498 N N . CYS A 1 432 ? -31.010 7.632 -12.001 1.00 93.25 432 CYS A N 1
ATOM 3499 C CA . CYS A 1 432 ? -31.507 8.931 -12.437 1.00 93.25 432 CYS A CA 1
ATOM 3500 C C . CYS A 1 432 ? -31.295 10.036 -11.402 1.00 93.25 432 CYS A C 1
ATOM 3502 O O . CYS A 1 432 ? -31.175 9.783 -10.207 1.00 93.25 432 CYS A O 1
ATOM 3504 N N . TRP A 1 433 ? -31.326 11.272 -11.887 1.00 90.69 433 TRP A N 1
ATOM 3505 C CA . TRP A 1 433 ? -31.337 12.503 -11.097 1.00 90.69 433 TRP A CA 1
ATOM 3506 C C . TRP A 1 433 ? -32.038 13.613 -11.890 1.00 90.69 433 TRP A C 1
ATOM 3508 O O . TRP A 1 433 ? -32.463 13.393 -13.026 1.00 90.69 433 TRP A O 1
ATOM 3518 N N . ALA A 1 434 ? -32.202 14.805 -11.323 1.00 87.81 434 ALA A N 1
ATOM 3519 C CA . ALA A 1 434 ? -32.650 15.963 -12.095 1.00 87.81 434 ALA A CA 1
ATOM 3520 C C . ALA A 1 434 ? -31.506 16.580 -12.912 1.00 87.81 434 ALA A C 1
ATOM 3522 O O . ALA A 1 434 ? -30.339 16.438 -12.550 1.00 87.81 434 ALA A O 1
ATOM 3523 N N . ARG A 1 435 ? -31.832 17.281 -14.006 1.00 81.69 435 ARG A N 1
ATOM 3524 C CA . ARG A 1 435 ? -30.842 18.045 -14.789 1.00 81.69 435 ARG A CA 1
ATOM 3525 C C . ARG A 1 435 ? -29.999 18.964 -13.900 1.00 81.69 435 ARG A C 1
ATOM 3527 O O . ARG A 1 435 ? -30.475 19.467 -12.878 1.00 81.69 435 ARG A O 1
ATOM 3534 N N . LYS A 1 436 ? -28.758 19.226 -14.318 1.00 71.38 436 LYS A N 1
ATOM 3535 C CA . LYS A 1 436 ? -27.901 20.219 -13.660 1.00 71.38 436 LYS A CA 1
ATOM 3536 C C . LYS A 1 436 ? -28.647 21.558 -13.531 1.00 71.38 436 LYS A C 1
ATOM 3538 O O . LYS A 1 436 ? -29.387 21.954 -14.428 1.00 71.38 436 LYS A O 1
ATOM 3543 N N . GLY A 1 437 ? -28.510 22.208 -12.376 1.00 75.69 437 GLY A N 1
ATOM 3544 C CA . GLY A 1 437 ? -29.222 23.453 -12.062 1.00 75.69 437 GLY A CA 1
ATOM 3545 C C . GLY A 1 437 ? -30.690 23.286 -11.637 1.00 75.69 437 GLY A C 1
ATOM 3546 O O . GLY A 1 437 ? -31.354 24.284 -11.367 1.00 75.69 437 GLY A O 1
ATOM 3547 N N . ASP A 1 438 ? -31.213 22.057 -11.526 1.00 81.75 438 ASP A N 1
ATOM 3548 C CA . ASP A 1 438 ? -32.573 21.791 -11.040 1.00 81.75 438 ASP A CA 1
ATOM 3549 C C . ASP A 1 438 ? -32.582 21.192 -9.617 1.00 81.75 438 ASP A C 1
ATOM 3551 O O . ASP A 1 438 ? -32.800 19.990 -9.434 1.00 81.75 438 ASP A O 1
ATOM 3555 N N . PRO A 1 439 ? -32.407 22.015 -8.563 1.00 83.06 439 PRO A N 1
ATOM 3556 C CA . PRO A 1 439 ? -32.470 21.547 -7.177 1.00 83.06 439 PRO A CA 1
ATOM 3557 C C . PRO A 1 439 ? -33.898 21.200 -6.733 1.00 83.06 439 PRO A C 1
ATOM 3559 O O . PRO A 1 439 ? -34.105 20.780 -5.592 1.00 83.06 439 PRO A O 1
ATOM 3562 N N . TYR A 1 440 ? -34.887 21.428 -7.600 1.00 87.56 440 TYR A N 1
ATOM 3563 C CA . TYR A 1 440 ? -36.295 21.209 -7.327 1.00 87.56 440 TYR A CA 1
ATOM 3564 C C . TYR A 1 440 ? -36.735 19.822 -7.804 1.00 87.56 440 TYR A C 1
ATOM 3566 O O . TYR A 1 440 ? -37.733 19.319 -7.304 1.00 87.56 440 TYR A O 1
ATOM 3574 N N . GLY A 1 441 ? -36.044 19.169 -8.737 1.00 88.56 441 GLY A N 1
ATOM 3575 C CA . GLY A 1 441 ? -36.488 17.878 -9.272 1.00 88.56 441 GLY A CA 1
ATOM 3576 C C . GLY A 1 441 ? -37.678 18.002 -10.228 1.00 88.56 441 GLY A C 1
ATOM 3577 O O . GLY A 1 441 ? -38.610 17.195 -10.182 1.00 88.56 441 GLY A O 1
ATOM 3578 N N . LYS A 1 442 ? -37.705 19.049 -11.063 1.00 88.75 442 LYS A N 1
ATOM 3579 C CA . LYS A 1 442 ? -38.711 19.201 -12.128 1.00 88.75 442 LYS A CA 1
ATOM 3580 C C . LYS A 1 442 ? -38.409 18.278 -13.310 1.00 88.75 442 LYS A C 1
ATOM 3582 O O . LYS A 1 442 ? -39.317 17.640 -13.832 1.00 88.75 442 LYS A O 1
ATOM 3587 N N . ASN A 1 443 ? -37.144 18.197 -13.707 1.00 87.75 443 ASN A N 1
ATOM 3588 C CA . ASN A 1 443 ? -36.695 17.576 -14.948 1.00 87.75 443 ASN A CA 1
ATOM 3589 C C . ASN A 1 443 ? -35.837 16.344 -14.655 1.00 87.75 443 ASN A C 1
ATOM 3591 O O . ASN A 1 443 ? -34.609 16.399 -14.732 1.00 87.75 443 ASN A O 1
ATOM 3595 N N . MET A 1 444 ? -36.495 15.235 -14.310 1.00 91.69 444 MET A N 1
ATOM 3596 C CA . MET A 1 444 ? -35.828 13.954 -14.066 1.00 91.69 444 MET A CA 1
ATOM 3597 C C . MET A 1 444 ? -35.278 13.352 -15.359 1.00 91.69 444 MET A C 1
ATOM 3599 O O . MET A 1 444 ? -35.969 13.293 -16.377 1.00 91.69 444 MET A O 1
ATOM 3603 N N . VAL A 1 445 ? -34.043 12.862 -15.305 1.00 88.56 445 VAL A N 1
ATOM 3604 C CA . VAL A 1 445 ? -33.338 12.242 -16.427 1.00 88.56 445 VAL A CA 1
ATOM 3605 C C . VAL A 1 445 ? -32.545 11.020 -15.967 1.00 88.56 445 VAL A C 1
ATOM 3607 O O . VAL A 1 445 ? -32.029 10.978 -14.853 1.00 88.56 445 VAL A O 1
ATOM 3610 N N . ARG A 1 446 ? -32.396 10.027 -16.849 1.00 90.44 446 ARG A N 1
ATOM 3611 C CA . ARG A 1 446 ? -31.385 8.978 -16.657 1.00 90.44 446 ARG A CA 1
ATOM 3612 C C . ARG A 1 446 ? -29.983 9.572 -16.736 1.00 90.44 446 ARG A C 1
ATOM 3614 O O . ARG A 1 446 ? -29.746 10.471 -17.553 1.00 90.44 446 ARG A O 1
ATOM 3621 N N . THR A 1 447 ? -29.072 9.022 -15.942 1.00 88.38 447 THR A N 1
ATOM 3622 C CA . THR A 1 447 ? -27.644 9.341 -16.037 1.00 88.38 447 THR A CA 1
ATOM 3623 C C . THR A 1 447 ? -27.091 8.982 -17.419 1.00 88.38 447 THR A C 1
ATOM 3625 O O . THR A 1 447 ? -27.662 8.161 -18.146 1.00 88.38 447 THR A O 1
ATOM 3628 N N . LEU A 1 448 ? -25.957 9.582 -17.785 1.00 84.69 448 LEU A N 1
ATOM 3629 C CA . LEU A 1 448 ? -25.294 9.296 -19.059 1.00 84.69 448 LEU A CA 1
ATOM 3630 C C . LEU A 1 448 ? -24.847 7.831 -19.170 1.00 84.69 448 LEU A C 1
ATOM 3632 O O . LEU A 1 448 ? -24.969 7.263 -20.251 1.00 84.69 448 LEU A O 1
ATOM 3636 N N . ASP A 1 449 ? -24.396 7.208 -18.074 1.00 86.94 449 ASP A N 1
ATOM 3637 C CA . ASP A 1 449 ? -23.966 5.801 -18.088 1.00 86.94 449 ASP A CA 1
ATOM 3638 C C . ASP A 1 449 ? -25.158 4.845 -18.243 1.00 86.94 449 ASP A C 1
ATOM 3640 O O . ASP A 1 449 ? -25.068 3.872 -18.981 1.00 86.94 449 ASP A O 1
ATOM 3644 N N . THR A 1 450 ? -26.319 5.161 -17.654 1.00 89.56 450 THR A N 1
ATOM 3645 C CA . THR A 1 450 ? -27.555 4.365 -17.846 1.00 89.56 450 THR A CA 1
ATOM 3646 C C . THR A 1 450 ? -28.089 4.465 -19.271 1.00 89.56 450 THR A C 1
ATOM 3648 O O . THR A 1 450 ? -28.712 3.539 -19.786 1.00 89.56 450 THR A O 1
ATOM 3651 N N . LYS A 1 451 ? -27.901 5.628 -19.901 1.00 86.38 451 LYS A N 1
ATOM 3652 C CA . LYS A 1 451 ? -28.276 5.857 -21.298 1.00 86.38 451 LYS A CA 1
ATOM 3653 C C . LYS A 1 451 ? -27.219 5.379 -22.281 1.00 86.38 451 LYS A C 1
ATOM 3655 O O . LYS A 1 451 ? -27.473 5.502 -23.467 1.00 86.38 451 LYS A O 1
ATOM 3660 N N . PHE A 1 452 ? -26.037 4.976 -21.811 1.00 83.06 452 PHE A N 1
ATOM 3661 C CA . PHE A 1 452 ? -24.876 4.729 -22.663 1.00 83.06 452 PHE A CA 1
ATOM 3662 C C . PHE A 1 452 ? -24.615 5.878 -23.663 1.00 83.06 452 PHE A C 1
ATOM 3664 O O . PHE A 1 452 ? -24.085 5.682 -24.748 1.00 83.06 452 PHE A O 1
ATOM 3671 N N . ALA A 1 453 ? -24.951 7.117 -23.287 1.00 75.00 453 ALA A N 1
ATOM 3672 C CA . ALA A 1 453 ? -25.093 8.239 -24.223 1.00 75.00 453 ALA A CA 1
ATOM 3673 C C . ALA A 1 453 ? -23.766 8.771 -24.792 1.00 75.00 453 ALA A C 1
ATOM 3675 O O . ALA A 1 453 ? -23.766 9.692 -25.597 1.00 75.00 453 ALA A O 1
ATOM 3676 N N . ARG A 1 454 ? -22.626 8.228 -24.352 1.00 69.56 454 ARG A N 1
ATOM 3677 C CA . ARG A 1 454 ? -21.291 8.683 -24.769 1.00 69.56 454 ARG A CA 1
ATOM 3678 C C . ARG A 1 454 ? -20.769 7.965 -26.019 1.00 69.56 454 ARG A C 1
ATOM 3680 O O . ARG A 1 454 ? -19.683 8.286 -26.503 1.00 69.56 454 ARG A O 1
ATOM 3687 N N . SER A 1 455 ? -21.502 6.983 -26.546 1.00 67.06 455 SER A N 1
ATOM 3688 C CA . SER A 1 455 ? -21.216 6.391 -27.854 1.00 67.06 455 SER A CA 1
ATOM 3689 C C . SER A 1 455 ? -22.471 5.817 -28.496 1.00 67.06 455 SER A C 1
ATOM 3691 O O . SER A 1 455 ? -23.225 5.090 -27.863 1.00 67.06 455 SER A O 1
ATOM 3693 N N . ASP A 1 456 ? -22.594 6.037 -29.802 1.00 61.97 456 ASP A N 1
ATOM 3694 C CA . ASP A 1 456 ? -23.679 5.487 -30.624 1.00 61.97 456 ASP A CA 1
ATOM 3695 C C . ASP A 1 456 ? -23.506 3.990 -30.963 1.00 61.97 456 ASP A C 1
ATOM 3697 O O . ASP A 1 456 ? -24.324 3.412 -31.668 1.00 61.97 456 ASP A O 1
ATOM 3701 N N . MET A 1 457 ? -22.440 3.338 -30.478 1.00 60.25 457 MET A N 1
ATOM 3702 C CA . MET A 1 457 ? -22.056 1.959 -30.825 1.00 60.25 457 MET A CA 1
ATOM 3703 C C . MET A 1 457 ? -22.406 0.964 -29.700 1.00 60.25 457 MET A C 1
ATOM 3705 O O . MET A 1 457 ? -21.591 0.101 -29.374 1.00 60.25 457 MET A O 1
ATOM 3709 N N . LEU A 1 458 ? -23.559 1.124 -29.029 1.00 64.31 458 LEU A N 1
ATOM 3710 C CA . LEU A 1 458 ? -23.842 0.478 -27.730 1.00 64.31 458 LEU A CA 1
ATOM 3711 C C . LEU A 1 458 ? -25.170 -0.295 -27.634 1.00 64.31 458 LEU A C 1
ATOM 3713 O O . LEU A 1 458 ? -25.677 -0.508 -26.530 1.00 64.31 458 LEU A O 1
ATOM 3717 N N . ASP A 1 459 ? -25.687 -0.804 -28.755 1.00 72.69 459 ASP A N 1
ATOM 3718 C CA . ASP A 1 459 ? -26.914 -1.621 -28.784 1.00 72.69 459 ASP A CA 1
ATOM 3719 C C . ASP A 1 459 ? -26.841 -2.836 -27.841 1.00 72.69 459 ASP A C 1
ATOM 3721 O O . ASP A 1 459 ? -27.803 -3.160 -27.139 1.00 72.69 459 ASP A O 1
ATOM 3725 N N . TYR A 1 460 ? -25.677 -3.488 -27.772 1.00 82.88 460 TYR A N 1
ATOM 3726 C CA . TYR A 1 460 ? -25.494 -4.686 -26.962 1.00 82.88 460 TYR A CA 1
ATOM 3727 C C . TYR A 1 460 ? -25.428 -4.411 -25.441 1.00 82.88 460 TYR A C 1
ATOM 3729 O O . TYR A 1 460 ? -26.186 -5.037 -24.691 1.00 82.88 460 TYR A O 1
ATOM 3737 N N . PRO A 1 461 ? -24.607 -3.458 -24.939 1.00 86.44 461 PRO A N 1
ATOM 3738 C CA . PRO A 1 461 ? -24.691 -3.009 -23.546 1.00 86.44 461 PRO A CA 1
ATOM 3739 C C . PRO A 1 461 ? -26.100 -2.606 -23.119 1.00 86.44 461 PRO A C 1
ATOM 3741 O O . PRO A 1 461 ? -26.554 -3.020 -22.052 1.00 86.44 461 PRO A O 1
ATOM 3744 N N . HIS A 1 462 ? -26.821 -1.873 -23.971 1.00 86.81 462 HIS A N 1
ATOM 3745 C CA . HIS A 1 462 ? -28.200 -1.478 -23.702 1.00 86.81 462 HIS A CA 1
ATOM 3746 C C . HIS A 1 462 ? -29.132 -2.669 -23.478 1.00 86.81 462 HIS A C 1
ATOM 3748 O O . HIS A 1 462 ? -29.946 -2.644 -22.554 1.00 86.81 462 HIS A O 1
ATOM 3754 N N . ALA A 1 463 ? -29.017 -3.702 -24.311 1.00 88.44 463 ALA A N 1
ATOM 3755 C CA . ALA A 1 463 ? -29.867 -4.881 -24.224 1.00 88.44 463 ALA A CA 1
ATOM 3756 C C . ALA A 1 463 ? -29.537 -5.779 -23.016 1.00 88.44 463 ALA A C 1
ATOM 3758 O O . ALA A 1 463 ? -30.455 -6.365 -22.450 1.00 88.44 463 ALA A O 1
ATOM 3759 N N . LEU A 1 464 ? -28.271 -5.865 -22.585 1.00 90.88 464 LEU A N 1
ATOM 3760 C CA . LEU A 1 464 ? -27.867 -6.650 -21.402 1.00 90.88 464 LEU A CA 1
ATOM 3761 C C . LEU A 1 464 ? -28.058 -5.919 -20.071 1.00 90.88 464 LEU A C 1
ATOM 3763 O O . LEU A 1 464 ? -28.158 -6.559 -19.023 1.00 90.88 464 LEU A O 1
ATOM 3767 N N . PHE A 1 465 ? -28.095 -4.586 -20.089 1.00 93.81 465 PHE A N 1
ATOM 3768 C CA . PHE A 1 465 ? -28.126 -3.783 -18.872 1.00 93.81 465 PHE A CA 1
ATOM 3769 C C . PHE A 1 465 ? -29.257 -4.146 -17.889 1.00 93.81 465 PHE A C 1
ATOM 3771 O O . PHE A 1 465 ? -28.970 -4.213 -16.695 1.00 93.81 465 PHE A O 1
ATOM 3778 N N . PRO A 1 466 ? -30.507 -4.438 -18.310 1.00 94.25 466 PRO A N 1
ATOM 3779 C CA . PRO A 1 466 ? -31.557 -4.842 -17.372 1.00 94.25 466 PRO A CA 1
ATOM 3780 C C . PRO A 1 466 ? -31.234 -6.125 -16.593 1.00 94.25 466 PRO A C 1
ATOM 3782 O O . PRO A 1 466 ? -31.542 -6.209 -15.405 1.00 94.25 466 PRO A O 1
ATOM 3785 N N . ASP A 1 467 ? -30.609 -7.115 -17.237 1.00 95.25 467 ASP A N 1
ATOM 3786 C CA . ASP A 1 467 ? -30.208 -8.364 -16.578 1.00 95.25 467 ASP A CA 1
ATOM 3787 C C . ASP A 1 467 ? -29.014 -8.142 -15.650 1.00 95.25 467 ASP A C 1
ATOM 3789 O O . ASP A 1 467 ? -29.013 -8.632 -14.520 1.00 95.25 467 ASP A O 1
ATOM 3793 N N . PHE A 1 468 ? -28.045 -7.329 -16.080 1.00 96.75 468 PHE A N 1
ATOM 3794 C CA . PHE A 1 468 ? -26.931 -6.903 -15.235 1.00 96.75 468 PHE A CA 1
ATOM 3795 C C . PHE A 1 468 ? -27.410 -6.142 -13.990 1.00 96.75 468 PHE A C 1
ATOM 3797 O O . PHE A 1 468 ? -26.948 -6.419 -12.883 1.00 96.75 468 PHE A O 1
ATOM 3804 N N . ALA A 1 469 ? -28.364 -5.219 -14.147 1.00 97.19 469 ALA A N 1
ATOM 3805 C CA . ALA A 1 469 ? -28.923 -4.438 -13.049 1.00 97.19 469 ALA A CA 1
ATOM 3806 C C . ALA A 1 469 ? -29.633 -5.332 -12.021 1.00 97.19 469 ALA A C 1
ATOM 3808 O O . ALA A 1 469 ? -29.343 -5.234 -10.829 1.00 97.19 469 ALA A O 1
ATOM 3809 N N . ARG A 1 470 ? -30.494 -6.261 -12.461 1.00 97.06 470 ARG A N 1
ATOM 3810 C CA . ARG A 1 470 ? -31.156 -7.231 -11.564 1.00 97.06 470 ARG A CA 1
ATOM 3811 C C . ARG A 1 470 ? -30.180 -8.174 -10.863 1.00 97.06 470 ARG A C 1
ATOM 3813 O O . ARG A 1 470 ? -30.419 -8.579 -9.727 1.00 97.06 470 ARG A O 1
ATOM 3820 N N . ALA A 1 471 ? -29.085 -8.525 -11.532 1.00 96.81 471 ALA A N 1
ATOM 3821 C CA . ALA A 1 471 ? -28.061 -9.405 -10.993 1.00 96.81 471 ALA A CA 1
ATOM 3822 C C . ALA A 1 471 ? -27.104 -8.674 -10.036 1.00 96.81 471 ALA A C 1
ATOM 3824 O O . ALA A 1 471 ? -27.171 -8.859 -8.822 1.00 96.81 471 ALA A O 1
ATOM 3825 N N . ALA A 1 472 ? -26.207 -7.845 -10.570 1.00 96.88 472 ALA A N 1
ATOM 3826 C CA . ALA A 1 472 ? -25.101 -7.257 -9.821 1.00 96.88 472 ALA A CA 1
ATOM 3827 C C . ALA A 1 472 ? -25.552 -6.104 -8.912 1.00 96.88 472 ALA A C 1
ATOM 3829 O O . ALA A 1 472 ? -25.278 -6.123 -7.710 1.00 96.88 472 ALA A O 1
ATOM 3830 N N . LEU A 1 473 ? -26.283 -5.123 -9.459 1.00 98.00 473 LEU A N 1
ATOM 3831 C CA . LEU A 1 473 ? -26.778 -3.985 -8.669 1.00 98.00 473 LEU A CA 1
ATOM 3832 C C . LEU A 1 473 ? -27.850 -4.433 -7.665 1.00 98.00 473 LEU A C 1
ATOM 3834 O O . LEU A 1 473 ? -27.854 -3.969 -6.528 1.00 98.00 473 LEU A O 1
ATOM 3838 N N . GLY A 1 474 ? -28.693 -5.400 -8.037 1.00 97.12 474 GLY A N 1
ATOM 3839 C CA . GLY A 1 474 ? -29.693 -5.993 -7.146 1.00 97.12 474 GLY A CA 1
ATOM 3840 C C . GLY A 1 474 ? -29.098 -6.725 -5.950 1.00 97.12 474 GLY A C 1
ATOM 3841 O O . GLY A 1 474 ? -29.657 -6.675 -4.856 1.00 97.12 474 GLY A O 1
ATOM 3842 N N . MET A 1 475 ? -27.936 -7.360 -6.104 1.00 96.31 475 MET A N 1
ATOM 3843 C CA . MET A 1 475 ? -27.238 -7.978 -4.978 1.00 96.31 475 MET A CA 1
ATOM 3844 C C . MET A 1 475 ? -26.722 -6.927 -3.986 1.00 96.31 475 MET A C 1
ATOM 3846 O O . MET A 1 475 ? -26.917 -7.078 -2.780 1.00 96.31 475 MET A O 1
ATOM 3850 N N . ALA A 1 476 ? -26.143 -5.826 -4.481 1.00 97.31 476 ALA A N 1
ATOM 3851 C CA . ALA A 1 476 ? -25.735 -4.696 -3.644 1.00 97.31 476 ALA A CA 1
ATOM 3852 C C . ALA A 1 476 ? -26.934 -4.009 -2.966 1.00 97.31 476 ALA A C 1
ATOM 3854 O O . ALA A 1 476 ? -26.884 -3.751 -1.765 1.00 97.31 476 ALA A O 1
ATOM 3855 N N . SER A 1 477 ? -28.035 -3.806 -3.699 1.00 97.56 477 SER A N 1
ATOM 3856 C CA . SER A 1 477 ? -29.299 -3.261 -3.180 1.00 97.56 477 SER A CA 1
ATOM 3857 C C . SER A 1 477 ? -29.836 -4.094 -2.011 1.00 97.56 477 SER A C 1
ATOM 3859 O O . SER A 1 477 ? -30.164 -3.558 -0.957 1.00 97.56 477 SER A O 1
ATOM 3861 N N . LYS A 1 478 ? -29.822 -5.425 -2.142 1.00 97.50 478 LYS A N 1
ATOM 3862 C CA . LYS A 1 478 ? -30.200 -6.374 -1.085 1.00 97.50 478 LYS A CA 1
ATOM 3863 C C . LYS A 1 478 ? -29.323 -6.269 0.167 1.00 97.50 478 LYS A C 1
ATOM 3865 O O . LYS A 1 478 ? -29.850 -6.318 1.276 1.00 97.50 478 LYS A O 1
ATOM 3870 N N . MET A 1 479 ? -28.005 -6.112 0.014 1.00 97.44 479 MET A N 1
ATOM 3871 C CA . MET A 1 479 ? -27.090 -5.920 1.153 1.00 97.44 479 MET A CA 1
ATOM 3872 C C . MET A 1 479 ? -27.310 -4.569 1.837 1.00 97.44 479 MET A C 1
ATOM 3874 O O . MET A 1 479 ? -27.384 -4.507 3.062 1.00 97.44 479 MET A O 1
ATOM 3878 N N . ALA A 1 480 ? -27.499 -3.502 1.057 1.00 97.94 480 ALA A N 1
ATOM 3879 C CA . ALA A 1 480 ? -27.851 -2.192 1.591 1.00 97.94 480 ALA A CA 1
ATOM 3880 C C . ALA A 1 480 ? -29.204 -2.235 2.324 1.00 97.94 480 ALA A C 1
ATOM 3882 O O . ALA A 1 480 ? -29.308 -1.703 3.425 1.00 97.94 480 ALA A O 1
ATOM 3883 N N . ARG A 1 481 ? -30.216 -2.924 1.773 1.00 98.06 481 ARG A N 1
ATOM 3884 C CA . ARG A 1 481 ? -31.525 -3.137 2.415 1.00 98.06 481 ARG A CA 1
ATOM 3885 C C . ARG A 1 481 ? -31.387 -3.865 3.749 1.00 98.06 481 ARG A C 1
ATOM 3887 O O . ARG A 1 481 ? -31.977 -3.422 4.726 1.00 98.06 481 ARG A O 1
ATOM 3894 N N . PHE A 1 482 ? -30.574 -4.925 3.799 1.00 98.12 482 PHE A N 1
ATOM 3895 C CA . PHE A 1 482 ? -30.322 -5.706 5.015 1.00 98.12 482 PHE A CA 1
ATOM 3896 C C . PHE A 1 482 ? -29.809 -4.848 6.182 1.00 98.12 482 PHE A C 1
ATOM 3898 O O . PHE A 1 482 ? -30.140 -5.133 7.327 1.00 98.12 482 PHE A O 1
ATOM 3905 N N . LEU A 1 483 ? -29.045 -3.787 5.899 1.00 98.44 483 LEU A N 1
ATOM 3906 C CA . LEU A 1 483 ? -28.579 -2.833 6.907 1.00 98.44 483 LEU A CA 1
ATOM 3907 C C . LEU A 1 483 ? -29.577 -1.689 7.136 1.00 98.44 483 LEU A C 1
ATOM 3909 O O . LEU A 1 483 ? -29.966 -1.432 8.268 1.00 98.44 483 LEU A O 1
ATOM 3913 N N . ILE A 1 484 ? -29.991 -0.989 6.077 1.00 98.38 484 ILE A N 1
ATOM 3914 C CA . ILE A 1 484 ? -30.757 0.264 6.178 1.00 98.38 484 ILE A CA 1
ATOM 3915 C C . ILE A 1 484 ? -32.163 0.025 6.733 1.00 98.38 484 ILE A C 1
ATOM 3917 O O . ILE A 1 484 ? -32.616 0.803 7.565 1.00 98.38 484 ILE A O 1
ATOM 3921 N N . GLN A 1 485 ? -32.852 -1.031 6.296 1.00 97.62 485 GLN A N 1
ATOM 3922 C CA . GLN A 1 485 ? -34.237 -1.288 6.696 1.00 97.62 485 GLN A CA 1
ATOM 3923 C C . GLN A 1 485 ? -34.407 -1.449 8.219 1.00 97.62 485 GLN A C 1
ATOM 3925 O O . GLN A 1 485 ? -35.275 -0.769 8.765 1.00 97.62 485 GLN A O 1
ATOM 3930 N N . PRO A 1 486 ? -33.619 -2.288 8.923 1.00 97.88 486 PRO A N 1
ATOM 3931 C CA . PRO A 1 486 ? -33.722 -2.390 10.379 1.00 97.88 486 PRO A CA 1
ATOM 3932 C C . PRO A 1 486 ? -33.122 -1.181 11.116 1.00 97.88 486 PRO A C 1
ATOM 3934 O O . PRO A 1 486 ? -33.661 -0.762 12.137 1.00 97.88 486 PRO A O 1
ATOM 3937 N N . LEU A 1 487 ? -32.040 -0.582 10.599 1.00 97.81 487 LEU A N 1
ATOM 3938 C CA . LEU A 1 487 ? -31.313 0.496 11.285 1.00 97.81 487 LEU A CA 1
ATOM 3939 C C . LEU A 1 487 ? -31.971 1.882 11.159 1.00 97.81 487 LEU A C 1
ATOM 3941 O O . LEU A 1 487 ? -31.818 2.712 12.056 1.00 97.81 487 LEU A O 1
ATOM 3945 N N . ASP A 1 488 ? -32.692 2.151 10.068 1.00 97.00 488 ASP A N 1
ATOM 3946 C CA . ASP A 1 488 ? -33.482 3.374 9.866 1.00 97.00 488 ASP A CA 1
ATOM 3947 C C . ASP A 1 488 ? -34.747 3.083 9.018 1.00 97.00 488 ASP A C 1
ATOM 3949 O O . ASP A 1 488 ? -34.813 3.415 7.826 1.00 97.00 488 ASP A O 1
ATOM 3953 N N . PRO A 1 489 ? -35.783 2.461 9.621 1.00 96.38 489 PRO A N 1
ATOM 3954 C CA . PRO A 1 489 ? -36.993 2.050 8.904 1.00 96.38 489 PRO A CA 1
ATOM 3955 C C . PRO A 1 489 ? -37.736 3.226 8.261 1.00 96.38 489 PRO A C 1
ATOM 3957 O O . PRO A 1 489 ? -38.291 3.109 7.169 1.00 96.38 489 PRO A O 1
ATOM 3960 N N . ALA A 1 490 ? -37.730 4.387 8.924 1.00 95.00 490 ALA A N 1
ATOM 3961 C CA . ALA A 1 490 ? -38.404 5.585 8.438 1.00 95.00 490 ALA A CA 1
ATOM 3962 C C . ALA A 1 490 ? -37.738 6.132 7.168 1.00 95.00 490 ALA A C 1
ATOM 3964 O O . ALA A 1 490 ? -38.437 6.505 6.218 1.00 95.00 490 ALA A O 1
ATOM 3965 N N . TYR A 1 491 ? -36.400 6.153 7.135 1.00 96.12 491 TYR A N 1
ATOM 3966 C CA . TYR A 1 491 ? -35.647 6.517 5.940 1.00 96.12 491 TYR A CA 1
ATOM 3967 C C . TYR A 1 491 ? -35.845 5.500 4.810 1.00 96.12 491 TYR A C 1
ATOM 3969 O O . TYR A 1 491 ? -36.092 5.907 3.672 1.00 96.12 491 TYR A O 1
ATOM 3977 N N . TYR A 1 492 ? -35.804 4.196 5.108 1.00 97.88 492 TYR A N 1
ATOM 3978 C CA . TYR A 1 492 ? -36.072 3.144 4.121 1.00 97.88 492 TYR A CA 1
ATOM 3979 C C . TYR A 1 492 ? -37.448 3.318 3.460 1.00 97.88 492 TYR A C 1
ATOM 3981 O O . TYR A 1 492 ? -37.545 3.391 2.232 1.00 97.88 492 TYR A O 1
ATOM 3989 N N . ASP A 1 493 ? -38.503 3.491 4.259 1.00 97.44 493 ASP A N 1
ATOM 3990 C CA . ASP A 1 493 ? -39.865 3.702 3.762 1.00 97.44 493 ASP A CA 1
ATOM 3991 C C . ASP A 1 493 ? -39.985 4.976 2.910 1.00 97.44 493 ASP A C 1
ATOM 3993 O O . ASP A 1 493 ? -40.739 5.022 1.932 1.00 97.44 493 ASP A O 1
ATOM 3997 N N . GLU A 1 494 ? -39.262 6.041 3.269 1.00 96.50 494 GLU A N 1
ATOM 3998 C CA . GLU A 1 494 ? -39.185 7.246 2.443 1.00 96.50 494 GLU A CA 1
ATOM 3999 C C . GLU A 1 494 ? -38.510 6.962 1.102 1.00 96.50 494 GLU A C 1
ATOM 4001 O O . GLU A 1 494 ? -39.051 7.354 0.068 1.00 96.50 494 GLU A O 1
ATOM 4006 N N . CYS A 1 495 ? -37.402 6.226 1.094 1.00 97.75 495 CYS A N 1
ATOM 4007 C CA . CYS A 1 495 ? -36.696 5.843 -0.125 1.00 97.75 495 CYS A CA 1
ATOM 4008 C C . CYS A 1 495 ? -37.565 4.989 -1.061 1.00 97.75 495 CYS A C 1
ATOM 4010 O O . CYS A 1 495 ? -37.616 5.263 -2.262 1.00 97.75 495 CYS A O 1
ATOM 4012 N N . VAL A 1 496 ? -38.337 4.035 -0.526 1.00 97.56 496 VAL A N 1
ATOM 4013 C CA . VAL A 1 496 ? -39.314 3.245 -1.300 1.00 97.56 496 VAL A CA 1
ATOM 4014 C C . VAL A 1 496 ? -40.370 4.151 -1.946 1.00 97.56 496 VAL A C 1
ATOM 4016 O O . VAL A 1 496 ? -40.674 4.014 -3.136 1.00 97.56 496 VAL A O 1
ATOM 4019 N N . ARG A 1 497 ? -40.914 5.127 -1.200 1.00 96.25 497 ARG A N 1
ATOM 4020 C CA . ARG A 1 497 ? -41.877 6.109 -1.742 1.00 96.25 497 ARG A CA 1
ATOM 4021 C C . ARG A 1 497 ? -41.250 7.010 -2.802 1.00 96.25 497 ARG A C 1
ATOM 4023 O O . ARG A 1 497 ? -41.906 7.314 -3.804 1.00 96.25 497 ARG A O 1
ATOM 4030 N N . VAL A 1 498 ? -40.004 7.437 -2.591 1.00 95.62 498 VAL A N 1
ATOM 4031 C CA . VAL A 1 498 ? -39.242 8.239 -3.554 1.00 95.62 498 VAL A CA 1
ATOM 4032 C C . VAL A 1 498 ? -39.073 7.454 -4.846 1.00 95.62 498 VAL A C 1
ATOM 4034 O O . VAL A 1 498 ? -39.535 7.922 -5.886 1.00 95.62 498 VAL A O 1
ATOM 4037 N N . PHE A 1 499 ? -38.517 6.243 -4.778 1.00 96.19 499 PHE A N 1
ATOM 4038 C CA . PHE A 1 499 ? -38.323 5.375 -5.936 1.00 96.19 499 PHE A CA 1
ATOM 4039 C C . PHE A 1 499 ? -39.639 5.129 -6.682 1.00 96.19 499 PHE A C 1
ATOM 4041 O O . PHE A 1 499 ? -39.733 5.380 -7.884 1.00 96.19 499 PHE A O 1
ATOM 4048 N N . SER A 1 500 ? -40.698 4.765 -5.951 1.00 95.19 500 SER A N 1
ATOM 4049 C CA . SER A 1 500 ? -42.045 4.519 -6.487 1.00 95.19 500 SER A CA 1
ATOM 4050 C C . SER A 1 500 ? -42.699 5.742 -7.136 1.00 95.19 500 SER A C 1
ATOM 4052 O O . SER A 1 500 ? -43.654 5.599 -7.904 1.00 95.19 500 SER A O 1
ATOM 4054 N N . SER A 1 501 ? -42.194 6.946 -6.869 1.00 95.00 501 SER A N 1
ATOM 4055 C CA . SER A 1 501 ? -42.709 8.193 -7.436 1.00 95.00 501 SER A CA 1
ATOM 4056 C C . SER A 1 501 ? -41.981 8.634 -8.708 1.00 95.00 501 SER A C 1
ATOM 4058 O O . SER A 1 501 ? -42.558 9.415 -9.470 1.00 95.00 501 SER A O 1
ATOM 4060 N N . LEU A 1 502 ? -40.774 8.126 -8.977 1.00 94.69 502 LEU A N 1
ATOM 4061 C CA . LEU A 1 502 ? -39.951 8.506 -10.134 1.00 94.69 502 LEU A CA 1
ATOM 4062 C C . LEU A 1 502 ? -40.600 8.129 -11.480 1.00 94.69 502 LEU A C 1
ATOM 4064 O O . LEU A 1 502 ? -41.429 7.227 -11.523 1.00 94.69 502 LEU A O 1
ATOM 4068 N N . PRO A 1 503 ? -40.246 8.748 -12.614 1.00 92.19 503 PRO A N 1
ATOM 4069 C CA . PRO A 1 503 ? -40.725 8.286 -13.921 1.00 92.19 503 PRO A CA 1
ATOM 4070 C C . PRO A 1 503 ? -40.259 6.850 -14.223 1.00 92.19 503 PRO A C 1
ATOM 4072 O O . PRO A 1 503 ? -39.090 6.538 -14.019 1.00 92.19 503 PRO A O 1
ATOM 4075 N N . GLU A 1 504 ? -41.137 5.972 -14.723 1.00 88.25 504 GLU A N 1
ATOM 4076 C CA . GLU A 1 504 ? -40.794 4.562 -15.018 1.00 88.25 504 GLU A CA 1
ATOM 4077 C C . GLU A 1 504 ? -39.608 4.442 -15.983 1.00 88.25 504 GLU A C 1
ATOM 4079 O O . GLU A 1 504 ? -38.675 3.675 -15.761 1.00 88.25 504 GLU A O 1
ATOM 4084 N N . ASN A 1 505 ? -39.584 5.284 -17.015 1.00 84.62 505 ASN A N 1
ATOM 4085 C CA . ASN A 1 505 ? -38.495 5.359 -17.983 1.00 84.62 505 ASN A CA 1
ATOM 4086 C C . ASN A 1 505 ? -37.205 5.983 -17.423 1.00 84.62 505 ASN A C 1
ATOM 4088 O O . ASN A 1 505 ? -36.224 6.067 -18.155 1.00 84.62 505 ASN A O 1
ATOM 4092 N N . ALA A 1 506 ? -37.185 6.443 -16.170 1.00 85.00 506 ALA A N 1
ATOM 4093 C CA . ALA A 1 506 ? -35.998 6.971 -15.504 1.00 85.00 506 ALA A CA 1
ATOM 4094 C C . ALA A 1 506 ? -35.383 5.975 -14.511 1.00 85.00 506 ALA A C 1
ATOM 4096 O O . ALA A 1 506 ? -34.172 5.998 -14.316 1.00 85.00 506 ALA A O 1
ATOM 4097 N N . ARG A 1 507 ? -36.186 5.075 -13.935 1.00 88.94 507 ARG A N 1
ATOM 4098 C CA . ARG A 1 507 ? -35.730 4.119 -12.918 1.00 88.94 507 ARG A CA 1
ATOM 4099 C C . ARG A 1 507 ? -34.810 3.047 -13.504 1.00 88.94 507 ARG A C 1
ATOM 4101 O O . ARG A 1 507 ? -34.938 2.662 -14.671 1.00 88.94 507 ARG A O 1
ATOM 4108 N N . VAL A 1 508 ? -33.917 2.553 -12.652 1.00 93.56 508 VAL A N 1
ATOM 4109 C CA . VAL A 1 508 ? -33.176 1.304 -12.841 1.00 93.56 508 VAL A CA 1
ATOM 4110 C C . VAL A 1 508 ? -33.724 0.331 -11.811 1.00 93.56 508 VAL A C 1
ATOM 4112 O O . VAL A 1 508 ? -33.486 0.516 -10.622 1.00 93.56 508 VAL A O 1
ATOM 4115 N N . SER A 1 509 ? -34.502 -0.647 -12.267 1.00 93.69 509 SER A N 1
ATOM 4116 C CA . SER A 1 509 ? -35.106 -1.634 -11.374 1.00 93.69 509 SER A CA 1
ATOM 4117 C C . SER A 1 509 ? -34.195 -2.827 -11.150 1.00 93.69 509 SER A C 1
ATOM 4119 O O . SER A 1 509 ? -33.627 -3.360 -12.108 1.00 93.69 509 SER A O 1
ATOM 4121 N N . THR A 1 510 ? -34.079 -3.246 -9.893 1.00 94.81 510 THR A N 1
ATOM 4122 C CA . THR A 1 510 ? -33.197 -4.338 -9.476 1.00 94.81 510 THR A CA 1
ATOM 4123 C C . THR A 1 510 ? -33.954 -5.520 -8.878 1.00 94.81 510 THR A C 1
ATOM 4125 O O . THR A 1 510 ? -33.607 -6.662 -9.181 1.00 94.81 510 THR A O 1
ATOM 4128 N N . ASP A 1 511 ? -35.011 -5.275 -8.101 1.00 90.75 511 ASP A N 1
ATOM 4129 C CA . ASP A 1 511 ? -35.978 -6.277 -7.640 1.00 90.75 511 ASP A CA 1
ATOM 4130 C C . ASP A 1 511 ? -37.342 -5.637 -7.286 1.00 90.75 511 ASP A C 1
ATOM 4132 O O . ASP A 1 511 ? -37.573 -4.459 -7.542 1.00 90.75 511 ASP A O 1
ATOM 4136 N N . ASP A 1 512 ? -38.280 -6.417 -6.738 1.00 88.94 512 ASP A N 1
ATOM 4137 C CA . ASP A 1 512 ? -39.621 -5.926 -6.365 1.00 88.94 512 ASP A CA 1
ATOM 4138 C C . ASP A 1 512 ? -39.617 -5.010 -5.119 1.00 88.94 512 ASP A C 1
ATOM 4140 O O . ASP A 1 512 ? -40.637 -4.413 -4.775 1.00 88.94 512 ASP A O 1
ATOM 4144 N N . GLU A 1 513 ? -38.479 -4.892 -4.436 1.00 91.56 513 GLU A N 1
ATOM 4145 C CA . GLU A 1 513 ? -38.275 -4.146 -3.192 1.00 91.56 513 GLU A CA 1
ATOM 4146 C C . GLU A 1 513 ? -37.262 -2.998 -3.409 1.00 91.56 513 GLU A C 1
ATOM 4148 O O . GLU A 1 513 ? -36.434 -2.683 -2.545 1.00 91.56 513 GLU A O 1
ATOM 4153 N N . ASP A 1 514 ? -37.313 -2.381 -4.594 1.00 94.94 514 ASP A N 1
ATOM 4154 C CA . ASP A 1 514 ? -36.437 -1.284 -4.995 1.00 94.94 514 ASP A CA 1
ATOM 4155 C C . ASP A 1 514 ? -36.661 -0.012 -4.153 1.00 94.94 514 ASP A C 1
ATOM 4157 O O . ASP A 1 514 ? -37.771 0.516 -4.022 1.00 94.94 514 ASP A O 1
ATOM 4161 N N . PHE A 1 515 ? -35.558 0.547 -3.658 1.00 97.50 515 PHE A N 1
ATOM 4162 C CA . PHE A 1 515 ? -35.538 1.788 -2.877 1.00 97.50 515 PHE A CA 1
ATOM 4163 C C . PHE A 1 515 ? -34.356 2.703 -3.242 1.00 97.50 515 PHE A C 1
ATOM 4165 O O . PHE A 1 515 ? -34.122 3.700 -2.566 1.00 97.50 515 PHE A O 1
ATOM 4172 N N . ILE A 1 516 ? -33.597 2.377 -4.294 1.00 97.50 516 ILE A N 1
ATOM 4173 C CA . ILE A 1 516 ? -32.368 3.076 -4.691 1.00 97.50 516 ILE A CA 1
ATOM 4174 C C . ILE A 1 516 ? -32.601 3.829 -6.000 1.00 97.50 516 ILE A C 1
ATOM 4176 O O . ILE A 1 516 ? -32.935 3.234 -7.021 1.00 97.50 516 ILE A O 1
ATOM 4180 N N . SER A 1 517 ? -32.413 5.148 -5.991 1.00 96.19 517 SER A N 1
ATOM 4181 C CA . SER A 1 517 ? -32.529 5.972 -7.205 1.00 96.19 517 SER A CA 1
ATOM 4182 C C . SER A 1 517 ? -31.229 6.084 -8.005 1.00 96.19 517 SER A C 1
ATOM 4184 O O . SER A 1 517 ? -31.283 6.416 -9.195 1.00 96.19 517 SER A O 1
ATOM 4186 N N . LEU A 1 518 ? -30.080 5.799 -7.381 1.00 95.56 518 LEU A N 1
ATOM 4187 C CA . LEU A 1 518 ? -28.768 5.902 -8.009 1.00 95.56 518 LEU A CA 1
ATOM 4188 C C . LEU A 1 518 ? -27.773 4.870 -7.456 1.00 95.56 518 LEU A C 1
ATOM 4190 O O . LEU A 1 518 ? -27.548 4.779 -6.251 1.00 95.56 518 LEU A O 1
ATOM 4194 N N . PHE A 1 519 ? -27.121 4.146 -8.360 1.00 97.44 519 PHE A N 1
ATOM 4195 C CA . PHE A 1 519 ? -25.976 3.290 -8.078 1.00 97.44 519 PHE A CA 1
ATOM 4196 C C . PHE A 1 519 ? -24.692 3.921 -8.621 1.00 97.44 519 PHE A C 1
ATOM 4198 O O . PHE A 1 519 ? -24.694 4.418 -9.747 1.00 97.44 519 PHE A O 1
ATOM 4205 N N . ALA A 1 520 ? -23.584 3.844 -7.885 1.00 94.25 520 ALA A N 1
ATOM 4206 C CA . ALA A 1 520 ? -22.253 4.157 -8.410 1.00 94.25 520 ALA A CA 1
ATOM 4207 C C . ALA A 1 520 ? -21.376 2.898 -8.401 1.00 94.25 520 ALA A C 1
ATOM 4209 O O . ALA A 1 520 ? -21.043 2.382 -7.337 1.00 94.25 520 ALA A O 1
ATOM 4210 N N . LEU A 1 521 ? -21.014 2.397 -9.584 1.00 95.38 521 LEU A N 1
ATOM 4211 C CA . LEU A 1 521 ? -20.090 1.278 -9.761 1.00 95.38 521 LEU A CA 1
ATOM 4212 C C . LEU A 1 521 ? -18.678 1.818 -9.985 1.00 95.38 521 LEU A C 1
ATOM 4214 O O . LEU A 1 521 ? -18.383 2.374 -11.044 1.00 95.38 521 LEU A O 1
ATOM 4218 N N . GLY A 1 522 ? -17.803 1.622 -9.009 1.00 93.06 522 GLY A N 1
ATOM 4219 C CA . GLY A 1 522 ? -16.388 1.936 -9.114 1.00 93.06 522 GLY A CA 1
ATOM 4220 C C . GLY A 1 522 ? -15.524 0.717 -9.405 1.00 93.06 522 GLY A C 1
ATOM 4221 O O . GLY A 1 522 ? -15.771 -0.372 -8.890 1.00 93.06 522 GLY A O 1
ATOM 4222 N N . VAL A 1 523 ? -14.479 0.924 -10.203 1.00 93.00 523 VAL A N 1
ATOM 4223 C CA . VAL A 1 523 ? -13.462 -0.078 -10.551 1.00 93.00 523 VAL A CA 1
ATOM 4224 C C . VAL A 1 523 ? -12.099 0.544 -10.314 1.00 93.00 523 VAL A C 1
ATOM 4226 O O . VAL A 1 523 ? -11.805 1.577 -10.913 1.00 93.00 523 VAL A O 1
ATOM 4229 N N . ASN A 1 524 ? -11.310 -0.035 -9.408 1.00 90.94 524 ASN A N 1
ATOM 4230 C CA . ASN A 1 524 ? -9.991 0.439 -8.967 1.00 90.94 524 ASN A CA 1
ATOM 4231 C C . ASN A 1 524 ? -9.920 1.949 -8.667 1.00 90.94 524 ASN A C 1
ATOM 4233 O O . ASN A 1 524 ? -8.852 2.554 -8.726 1.00 90.94 524 ASN A O 1
ATOM 4237 N N . GLY A 1 525 ? -11.063 2.578 -8.384 1.00 82.31 525 GLY A N 1
ATOM 4238 C CA . GLY A 1 525 ? -11.156 4.014 -8.178 1.00 82.31 525 GLY A CA 1
ATOM 4239 C C . GLY A 1 525 ? -10.504 4.403 -6.860 1.00 82.31 525 GLY A C 1
ATOM 4240 O O . GLY A 1 525 ? -10.832 3.832 -5.817 1.00 82.31 525 GLY A O 1
ATOM 4241 N N . TYR A 1 526 ? -9.615 5.394 -6.908 1.00 81.50 526 TYR A N 1
ATOM 4242 C CA . TYR A 1 526 ? -9.142 6.064 -5.705 1.00 81.50 526 TYR A CA 1
ATOM 4243 C C . TYR A 1 526 ? -10.201 7.051 -5.210 1.00 81.50 526 TYR A C 1
ATOM 4245 O O . TYR A 1 526 ? -10.674 7.905 -5.961 1.00 81.50 526 TYR A O 1
ATOM 4253 N N . THR A 1 527 ? -10.558 6.937 -3.935 1.00 83.31 527 THR A N 1
ATOM 4254 C CA . THR A 1 527 ? -11.567 7.782 -3.298 1.00 83.31 527 THR A CA 1
ATOM 4255 C C . THR A 1 527 ? -10.877 8.788 -2.383 1.00 83.31 527 THR A C 1
ATOM 4257 O O . THR A 1 527 ? -10.474 8.448 -1.270 1.00 83.31 527 THR A O 1
ATOM 4260 N N . GLN A 1 528 ? -10.735 10.027 -2.861 1.00 82.50 528 GLN A N 1
ATOM 4261 C CA . GLN A 1 528 ? -10.284 11.166 -2.049 1.00 82.50 528 GLN A CA 1
ATOM 4262 C C . GLN A 1 528 ? -11.306 11.517 -0.962 1.00 82.50 528 GLN A C 1
ATOM 4264 O O . GLN A 1 528 ? -12.458 11.094 -1.035 1.00 82.50 528 GLN A O 1
ATOM 4269 N N . ARG A 1 529 ? -10.905 12.320 0.029 1.00 85.38 529 ARG A N 1
ATOM 4270 C CA . ARG A 1 529 ? -11.829 12.839 1.044 1.00 85.38 529 ARG A CA 1
ATOM 4271 C C . ARG A 1 529 ? -12.927 13.689 0.408 1.00 85.38 529 ARG A C 1
ATOM 4273 O O . ARG A 1 529 ? -12.634 14.701 -0.229 1.00 85.38 529 ARG A O 1
ATOM 4280 N N . HIS A 1 530 ? -14.181 13.312 0.635 1.00 83.38 530 HIS A N 1
ATOM 4281 C CA . HIS A 1 530 ? -15.347 14.017 0.102 1.00 83.38 530 HIS A CA 1
ATOM 4282 C C . HIS A 1 530 ? -16.601 13.806 0.962 1.00 83.38 530 HIS A C 1
ATOM 4284 O O . HIS A 1 530 ? -16.591 13.002 1.896 1.00 83.38 530 HIS A O 1
ATOM 4290 N N . ARG A 1 531 ? -17.669 14.539 0.607 1.00 84.88 531 ARG A N 1
ATOM 4291 C CA . ARG A 1 531 ? -19.046 14.326 1.072 1.00 84.88 531 ARG A CA 1
ATOM 4292 C C . ARG A 1 531 ? -20.003 14.178 -0.100 1.00 84.88 531 ARG A C 1
ATOM 4294 O O . ARG A 1 531 ? -19.861 14.847 -1.132 1.00 84.88 531 ARG A O 1
ATOM 4301 N N . ASP A 1 532 ? -21.050 13.403 0.123 1.00 85.62 532 ASP A N 1
ATOM 4302 C CA . ASP A 1 532 ? -22.101 13.125 -0.854 1.00 85.62 532 ASP A CA 1
ATOM 4303 C C . ASP A 1 532 ? -23.257 14.115 -0.698 1.00 85.62 532 ASP A C 1
ATOM 4305 O O . ASP A 1 532 ? -24.390 13.774 -0.378 1.00 85.62 532 ASP A O 1
ATOM 4309 N N . VAL A 1 533 ? -22.969 15.404 -0.882 1.00 83.44 533 VAL A N 1
ATOM 4310 C CA . VAL A 1 533 ? -23.917 16.502 -0.600 1.00 83.44 533 VAL A CA 1
ATOM 4311 C C . VAL A 1 533 ? -25.157 16.528 -1.503 1.00 83.44 533 VAL A C 1
ATOM 4313 O O . VAL A 1 533 ? -26.049 17.355 -1.306 1.00 83.44 533 VAL A O 1
ATOM 4316 N N . LYS A 1 534 ? -25.198 15.701 -2.552 1.00 86.94 534 LYS A N 1
ATOM 4317 C CA . LYS A 1 534 ? -26.376 15.553 -3.417 1.00 86.94 534 LYS A CA 1
ATOM 4318 C C . LYS A 1 534 ? -27.263 14.380 -3.017 1.00 86.94 534 LYS A C 1
ATOM 4320 O O . LYS A 1 534 ? -28.356 14.264 -3.585 1.00 86.94 534 LYS A O 1
ATOM 4325 N N . ASP A 1 535 ? -26.838 13.567 -2.060 1.00 90.81 535 ASP A N 1
ATOM 4326 C CA . ASP A 1 535 ? -27.684 12.553 -1.451 1.00 90.81 535 ASP A CA 1
ATOM 4327 C C . ASP A 1 535 ? -28.791 13.218 -0.629 1.00 90.81 535 ASP A C 1
ATOM 4329 O O . ASP A 1 535 ? -28.733 14.414 -0.330 1.00 90.81 535 ASP A O 1
ATOM 4333 N N . ILE A 1 536 ? -29.842 12.460 -0.315 1.00 92.81 536 ILE A N 1
ATOM 4334 C CA . ILE A 1 536 ? -30.914 12.929 0.564 1.00 92.81 536 ILE A CA 1
ATOM 4335 C C . ILE A 1 536 ? -30.291 13.471 1.852 1.00 92.81 536 ILE A C 1
ATOM 4337 O O . ILE A 1 536 ? -29.455 12.814 2.471 1.00 92.81 536 ILE A O 1
ATOM 4341 N N . ASP A 1 537 ? -30.715 14.667 2.255 1.00 87.19 537 ASP A N 1
ATOM 4342 C CA . ASP A 1 537 ? -30.230 15.283 3.487 1.00 87.19 537 ASP A CA 1
ATOM 4343 C C . ASP A 1 537 ? -30.563 14.402 4.700 1.00 87.19 537 ASP A C 1
ATOM 4345 O O . ASP A 1 537 ? -31.703 13.958 4.866 1.00 87.19 537 ASP A O 1
ATOM 4349 N N . GLY A 1 538 ? -29.550 14.097 5.513 1.00 86.94 538 GLY A N 1
ATOM 4350 C CA . GLY A 1 538 ? -29.657 13.099 6.578 1.00 86.94 538 GLY A CA 1
ATOM 4351 C C . GLY A 1 538 ? -29.940 11.673 6.078 1.00 86.94 538 GLY A C 1
ATOM 4352 O O . GLY A 1 538 ? -30.434 10.853 6.842 1.00 86.94 538 GLY A O 1
ATOM 4353 N N . GLY A 1 539 ? -29.671 11.351 4.815 1.00 92.06 539 GLY A N 1
ATOM 4354 C CA . GLY A 1 539 ? -29.833 10.007 4.269 1.00 92.06 539 GLY A CA 1
ATOM 4355 C C . GLY A 1 539 ? -28.656 9.081 4.574 1.00 92.06 539 GLY A C 1
ATOM 4356 O O . GLY A 1 539 ? -27.552 9.527 4.891 1.00 92.06 539 GLY A O 1
ATOM 4357 N N . LEU A 1 540 ? -28.902 7.775 4.463 1.00 96.38 540 LEU A N 1
ATOM 4358 C CA . LEU A 1 540 ? -27.880 6.729 4.481 1.00 96.38 540 LEU A CA 1
ATOM 4359 C C . LEU A 1 540 ? -27.580 6.259 3.053 1.00 96.38 540 LEU A C 1
ATOM 4361 O O . LEU A 1 540 ? -28.504 5.982 2.280 1.00 96.38 540 LEU A O 1
ATOM 4365 N N . ALA A 1 541 ? -26.294 6.122 2.740 1.00 96.81 541 ALA A N 1
ATOM 4366 C CA . ALA A 1 541 ? -25.795 5.447 1.548 1.00 96.81 541 ALA A CA 1
ATOM 4367 C C . ALA A 1 541 ? -25.209 4.088 1.944 1.00 96.81 541 ALA A C 1
ATOM 4369 O O . ALA A 1 541 ? -24.524 3.985 2.962 1.00 96.81 541 ALA A O 1
ATOM 4370 N N . GLY A 1 542 ? -25.478 3.051 1.150 1.00 97.69 542 GLY A N 1
ATOM 4371 C CA . GLY A 1 542 ? -24.875 1.727 1.305 1.00 97.69 542 GLY A CA 1
ATOM 4372 C C . GLY A 1 542 ? -23.653 1.583 0.410 1.00 97.69 542 GLY A C 1
ATOM 4373 O O . GLY A 1 542 ? -23.737 1.846 -0.783 1.00 97.69 542 GLY A O 1
ATOM 4374 N N . LEU A 1 543 ? -22.522 1.166 0.962 1.00 97.44 543 LEU A N 1
ATOM 4375 C CA . LEU A 1 543 ? -21.275 0.975 0.239 1.00 97.44 543 LEU A CA 1
ATOM 4376 C C . LEU A 1 543 ? -20.874 -0.499 0.334 1.00 97.44 543 LEU A C 1
ATOM 4378 O O . LEU A 1 543 ? -20.699 -1.047 1.421 1.00 97.44 543 LEU A O 1
ATOM 4382 N N . PHE A 1 544 ? -20.746 -1.151 -0.816 1.00 97.62 544 PHE A N 1
ATOM 4383 C CA . PHE A 1 544 ? -20.349 -2.549 -0.928 1.00 97.62 544 PHE A CA 1
ATOM 4384 C C . PHE A 1 544 ? -19.021 -2.655 -1.672 1.00 97.62 544 PHE A C 1
ATOM 4386 O O . PHE A 1 544 ? -18.888 -2.080 -2.752 1.00 97.62 544 PHE A O 1
ATOM 4393 N N . SER A 1 545 ? -18.057 -3.398 -1.128 1.00 96.38 545 SER A N 1
ATOM 4394 C CA . SER A 1 545 ? -16.741 -3.597 -1.745 1.00 96.38 545 SER A CA 1
ATOM 4395 C C . SER A 1 545 ? -16.464 -5.072 -1.987 1.00 96.38 545 SER A C 1
ATOM 4397 O O . SER A 1 545 ? -16.772 -5.919 -1.154 1.00 96.38 545 SER A O 1
ATOM 4399 N N . ILE A 1 546 ? -15.890 -5.396 -3.143 1.00 96.62 546 ILE A N 1
ATOM 4400 C CA . ILE A 1 546 ? -15.633 -6.771 -3.579 1.00 96.62 546 ILE A CA 1
ATOM 4401 C C . ILE A 1 546 ? -14.441 -6.809 -4.544 1.00 96.62 546 ILE A C 1
ATOM 4403 O O . ILE A 1 546 ? -14.041 -5.784 -5.090 1.00 96.62 546 ILE A O 1
ATOM 4407 N N . GLY A 1 547 ? -13.858 -7.981 -4.767 1.00 93.31 547 GLY A N 1
ATOM 4408 C CA . GLY A 1 547 ? -12.732 -8.181 -5.675 1.00 93.31 547 GLY A CA 1
ATOM 4409 C C . GLY A 1 547 ? -11.601 -8.942 -4.999 1.00 93.31 547 GLY A C 1
ATOM 4410 O O . GLY A 1 547 ? -11.803 -9.562 -3.959 1.00 93.31 547 GLY A O 1
ATOM 4411 N N . ASP A 1 548 ? -10.422 -8.875 -5.599 1.00 90.56 548 ASP A N 1
ATOM 4412 C CA . ASP A 1 548 ? -9.201 -9.505 -5.104 1.00 90.56 548 ASP A CA 1
ATOM 4413 C C . ASP A 1 548 ? -8.166 -8.409 -4.836 1.00 90.56 548 ASP A C 1
ATOM 4415 O O . ASP A 1 548 ? -7.440 -7.979 -5.738 1.00 90.56 548 ASP A O 1
ATOM 4419 N N . TYR A 1 549 ? -8.196 -7.859 -3.620 1.00 92.62 549 TYR A N 1
ATOM 4420 C CA . TYR A 1 549 ? -7.326 -6.761 -3.210 1.00 92.62 549 TYR A CA 1
ATOM 4421 C C . TYR A 1 549 ? -6.991 -6.800 -1.714 1.00 92.62 549 TYR A C 1
ATOM 4423 O O . TYR A 1 549 ? -7.758 -7.301 -0.890 1.00 92.62 549 TYR A O 1
ATOM 4431 N N . GLU A 1 550 ? -5.853 -6.196 -1.370 1.00 90.50 550 GLU A N 1
ATOM 4432 C CA . GLU A 1 550 ? -5.372 -5.990 -0.003 1.00 90.50 550 GLU A CA 1
ATOM 4433 C C . GLU A 1 550 ? -5.240 -4.493 0.318 1.00 90.50 550 GLU A C 1
ATOM 4435 O O . GLU A 1 550 ? -4.921 -3.675 -0.548 1.00 90.50 550 GLU A O 1
ATOM 4440 N N . GLY A 1 551 ? -5.458 -4.126 1.584 1.00 89.50 551 GLY A N 1
ATOM 4441 C CA . GLY A 1 551 ? -5.458 -2.732 2.043 1.00 89.50 551 GLY A CA 1
ATOM 4442 C C . GLY A 1 551 ? -6.833 -2.069 1.926 1.00 89.50 551 GLY A C 1
ATOM 4443 O O . GLY A 1 551 ? -7.857 -2.735 2.056 1.00 89.50 551 GLY A O 1
ATOM 4444 N N . GLY A 1 552 ? -6.865 -0.749 1.708 1.00 90.88 552 GLY A N 1
ATOM 4445 C CA . GLY A 1 552 ? -8.114 -0.065 1.356 1.00 90.88 552 GLY A CA 1
ATOM 4446 C C . GLY A 1 552 ? -9.054 0.315 2.500 1.00 90.88 552 GLY A C 1
ATOM 4447 O O . GLY A 1 552 ? -10.245 0.424 2.251 1.00 90.88 552 GLY A O 1
ATOM 4448 N N . ASN A 1 553 ? -8.577 0.527 3.731 1.00 96.25 553 ASN A N 1
ATOM 4449 C CA . ASN A 1 553 ? -9.446 0.911 4.859 1.00 96.25 553 ASN A CA 1
ATOM 4450 C C . ASN A 1 553 ? -10.315 2.146 4.546 1.00 96.25 553 ASN A C 1
ATOM 4452 O O . ASN A 1 553 ? -9.799 3.153 4.046 1.00 96.25 553 ASN A O 1
ATOM 4456 N N . LEU A 1 554 ? -11.603 2.103 4.904 1.00 96.88 554 LEU A N 1
ATOM 4457 C CA . LEU A 1 554 ? -12.481 3.273 4.848 1.00 96.88 554 LEU A CA 1
ATOM 4458 C C . LEU A 1 554 ? -12.211 4.151 6.073 1.00 96.88 554 LEU A C 1
ATOM 4460 O O . LEU A 1 554 ? -12.296 3.689 7.209 1.00 96.88 554 LEU A O 1
ATOM 4464 N N . CYS A 1 555 ? -11.896 5.420 5.848 1.00 96.88 555 CYS A N 1
ATOM 4465 C CA . CYS A 1 555 ? -11.593 6.382 6.902 1.00 96.88 555 CYS A CA 1
ATOM 4466 C C . CYS A 1 555 ? -12.754 7.361 7.087 1.00 96.88 555 CYS A C 1
ATOM 4468 O O . CYS A 1 555 ? -13.259 7.890 6.097 1.00 96.88 555 CYS A O 1
ATOM 4470 N N . VAL A 1 556 ? -13.112 7.647 8.343 1.00 96.56 556 VAL A N 1
ATOM 4471 C CA . VAL A 1 556 ? -14.174 8.596 8.716 1.00 96.56 556 VAL A CA 1
ATOM 4472 C C . VAL A 1 556 ? -13.601 9.619 9.709 1.00 96.56 556 VAL A C 1
ATOM 4474 O O . VAL A 1 556 ? -13.603 9.390 10.925 1.00 96.56 556 VAL A O 1
ATOM 4477 N N . PRO A 1 557 ? -13.054 10.746 9.219 1.00 93.62 557 PRO A N 1
ATOM 4478 C CA . PRO A 1 557 ? -12.281 11.681 10.028 1.00 93.62 557 PRO A CA 1
ATOM 4479 C C . PRO A 1 557 ? -13.061 12.312 11.182 1.00 93.62 557 PRO A C 1
ATOM 4481 O O . PRO A 1 557 ? -12.484 12.473 12.257 1.00 93.62 557 PRO A O 1
ATOM 4484 N N . GLU A 1 558 ? -14.339 12.655 11.009 1.00 92.56 558 GLU A N 1
ATOM 4485 C CA . GLU A 1 558 ? -15.178 13.236 12.069 1.00 92.56 558 GLU A CA 1
ATOM 4486 C C . GLU A 1 558 ? -15.411 12.264 13.228 1.00 92.56 558 GLU A C 1
ATOM 4488 O O . GLU A 1 558 ? -15.606 12.702 14.359 1.00 92.56 558 GLU A O 1
ATOM 4493 N N . LEU A 1 559 ? -15.338 10.954 12.977 1.00 93.94 559 LEU A N 1
ATOM 4494 C CA . LEU A 1 559 ? -15.392 9.930 14.020 1.00 93.94 559 LEU A CA 1
ATOM 4495 C C . LEU A 1 559 ? -14.002 9.577 14.571 1.00 93.94 559 LEU A C 1
ATOM 4497 O O . LEU A 1 559 ? -13.910 8.915 15.596 1.00 93.94 559 LEU A O 1
ATOM 4501 N N . GLY A 1 560 ? -12.922 10.033 13.927 1.00 92.94 560 GLY A N 1
ATOM 4502 C CA . GLY A 1 560 ? -11.546 9.767 14.355 1.00 92.94 560 GLY A CA 1
ATOM 4503 C C . GLY A 1 560 ? -11.065 8.338 14.088 1.00 92.94 560 GLY A C 1
ATOM 4504 O O . GLY A 1 560 ? -10.042 7.933 14.637 1.00 92.94 560 GLY A O 1
ATOM 4505 N N . ILE A 1 561 ? -11.772 7.591 13.238 1.00 95.31 561 ILE A N 1
ATOM 4506 C CA . ILE A 1 561 ? -11.561 6.157 13.024 1.00 95.31 561 ILE A CA 1
ATOM 4507 C C . ILE A 1 561 ? -11.346 5.807 11.551 1.00 95.31 561 ILE A C 1
ATOM 4509 O O . ILE A 1 561 ? -11.644 6.577 10.632 1.00 95.31 561 ILE A O 1
ATOM 4513 N N . LYS A 1 562 ? -10.877 4.585 11.336 1.00 96.75 562 LYS A N 1
ATOM 4514 C CA . LYS A 1 562 ? -10.955 3.861 10.074 1.00 96.75 562 LYS A CA 1
ATOM 4515 C C . LYS A 1 562 ? -11.383 2.420 10.339 1.00 96.75 562 LYS A C 1
ATOM 4517 O O . LYS A 1 562 ? -11.075 1.861 11.391 1.00 96.75 562 LYS A O 1
ATOM 4522 N N . VAL A 1 563 ? -12.070 1.815 9.382 1.00 97.56 563 VAL A N 1
ATOM 4523 C CA . VAL A 1 563 ? -12.481 0.408 9.435 1.00 97.56 563 VAL A CA 1
ATOM 4524 C C . VAL A 1 563 ? -11.827 -0.369 8.296 1.00 97.56 563 VAL A C 1
ATOM 4526 O O . VAL A 1 563 ? -11.563 0.215 7.235 1.00 97.56 563 VAL A O 1
ATOM 4529 N N . PRO A 1 564 ? -11.561 -1.674 8.478 1.00 96.06 564 PRO A N 1
ATOM 4530 C CA . PRO A 1 564 ? -11.339 -2.571 7.362 1.00 96.06 564 PRO A CA 1
ATOM 4531 C C . PRO A 1 564 ? -12.457 -2.403 6.332 1.00 96.06 564 PRO A C 1
ATOM 4533 O O . PRO A 1 564 ? -13.614 -2.184 6.675 1.00 96.06 564 PRO A O 1
ATOM 4536 N N . TYR A 1 565 ? -12.086 -2.440 5.060 1.00 95.31 565 TYR A N 1
ATOM 4537 C CA . TYR A 1 565 ? -13.034 -2.376 3.955 1.00 95.31 565 TYR A CA 1
ATOM 4538 C C . TYR A 1 565 ? -12.623 -3.435 2.939 1.00 95.31 565 TYR A C 1
ATOM 4540 O O . TYR A 1 565 ? -12.165 -3.142 1.831 1.00 95.31 565 TYR A O 1
ATOM 4548 N N . ARG A 1 566 ? -12.660 -4.685 3.406 1.00 94.88 566 ARG A N 1
ATOM 4549 C CA . ARG A 1 566 ? -12.151 -5.873 2.714 1.00 94.88 566 ARG A CA 1
ATOM 4550 C C . ARG A 1 566 ? -13.137 -6.363 1.643 1.00 94.88 566 ARG A C 1
ATOM 4552 O O . ARG A 1 566 ? -14.287 -5.915 1.600 1.00 94.88 566 ARG A O 1
ATOM 4559 N N . PRO A 1 567 ? -12.711 -7.278 0.754 1.00 95.38 567 PRO A N 1
ATOM 4560 C CA . PRO A 1 567 ? -13.636 -7.936 -0.158 1.00 95.38 567 PRO A CA 1
ATOM 4561 C C . PRO A 1 567 ? -14.820 -8.573 0.580 1.00 95.38 567 PRO A C 1
ATOM 4563 O O . PRO A 1 567 ? -14.642 -9.329 1.527 1.00 95.38 567 PRO A O 1
ATOM 4566 N N . GLY A 1 568 ? -16.038 -8.270 0.135 1.00 94.50 568 GLY A N 1
ATOM 4567 C CA . GLY A 1 568 ? -17.277 -8.765 0.732 1.00 94.50 568 GLY A CA 1
ATOM 4568 C C . GLY A 1 568 ? -17.852 -7.882 1.844 1.00 94.50 568 GLY A C 1
ATOM 4569 O O . GLY A 1 568 ? -18.952 -8.179 2.314 1.00 94.50 568 GLY A O 1
ATOM 4570 N N . THR A 1 569 ? -17.168 -6.809 2.255 1.00 97.00 569 THR A N 1
ATOM 4571 C CA . THR A 1 569 ? -17.680 -5.845 3.240 1.00 97.00 569 THR A CA 1
ATOM 4572 C C . THR A 1 569 ? -18.859 -5.051 2.687 1.00 97.00 569 THR A C 1
ATOM 4574 O O . THR A 1 569 ? -18.835 -4.579 1.546 1.00 97.00 569 THR A O 1
ATOM 4577 N N . CYS A 1 570 ? -19.870 -4.842 3.530 1.00 98.19 570 CYS A N 1
ATOM 4578 C CA . CYS A 1 570 ? -20.923 -3.866 3.288 1.00 98.19 570 CYS A CA 1
ATOM 4579 C C . CYS A 1 570 ? -21.055 -2.941 4.496 1.00 98.19 570 CYS A C 1
ATOM 4581 O O . CYS A 1 570 ? -21.083 -3.393 5.643 1.00 98.19 570 CYS A O 1
ATOM 4583 N N . LEU A 1 571 ? -21.141 -1.646 4.224 1.00 97.69 571 LEU A N 1
ATOM 4584 C CA . LEU A 1 571 ? -21.270 -0.610 5.235 1.00 97.69 571 LEU A CA 1
ATOM 4585 C C . LEU A 1 571 ? -22.326 0.411 4.826 1.00 97.69 571 LEU A C 1
ATOM 4587 O O . LEU A 1 571 ? -22.648 0.545 3.648 1.00 97.69 571 LEU A O 1
ATOM 4591 N N . ILE A 1 572 ? -22.855 1.143 5.797 1.00 98.38 572 ILE A N 1
ATOM 4592 C CA . ILE A 1 572 ? -23.738 2.285 5.573 1.00 98.38 572 ILE A CA 1
ATOM 4593 C C . ILE A 1 572 ? -23.188 3.520 6.275 1.00 98.38 572 ILE A C 1
ATOM 4595 O O . ILE A 1 572 ? -22.607 3.432 7.358 1.00 98.38 572 ILE A O 1
ATOM 4599 N N . ILE A 1 573 ? -23.377 4.682 5.659 1.00 97.44 573 ILE A N 1
ATOM 4600 C CA . ILE A 1 573 ? -22.863 5.955 6.168 1.00 97.44 573 ILE A CA 1
ATOM 4601 C C . ILE A 1 573 ? -23.819 7.096 5.838 1.00 97.44 573 ILE A C 1
ATOM 4603 O O . ILE A 1 573 ? -24.432 7.122 4.769 1.00 97.44 573 ILE A O 1
ATOM 4607 N N . ARG A 1 574 ? -23.903 8.087 6.732 1.00 95.25 574 ARG A N 1
ATOM 4608 C CA . ARG A 1 574 ? -24.470 9.406 6.414 1.00 95.25 574 ARG A CA 1
ATOM 4609 C C . ARG A 1 574 ? -23.468 10.231 5.594 1.00 95.25 574 ARG A C 1
ATOM 4611 O O . ARG A 1 574 ? -22.886 11.190 6.100 1.00 95.25 574 ARG A O 1
ATOM 4618 N N . GLY A 1 575 ? -23.243 9.832 4.339 1.00 89.56 575 GLY A N 1
ATOM 4619 C CA . GLY A 1 575 ? -22.192 10.372 3.456 1.00 89.56 575 GLY A CA 1
ATOM 4620 C C . GLY A 1 575 ? -22.317 11.868 3.143 1.00 89.56 575 GLY A C 1
ATOM 4621 O O . GLY A 1 575 ? -21.316 12.538 2.898 1.00 89.56 575 GLY A O 1
ATOM 4622 N N . GLY A 1 576 ? -23.526 12.434 3.231 1.00 87.06 576 GLY A N 1
ATOM 4623 C CA . GLY A 1 576 ? -23.741 13.883 3.126 1.00 87.06 576 GLY A CA 1
ATOM 4624 C C . GLY A 1 576 ? -23.233 14.685 4.336 1.00 87.06 576 GLY A C 1
ATOM 4625 O O . GLY A 1 576 ? -22.949 15.876 4.204 1.00 87.06 576 GLY A O 1
ATOM 4626 N N . ALA A 1 577 ? -23.086 14.046 5.503 1.00 89.81 577 ALA A N 1
ATOM 4627 C CA . ALA A 1 577 ? -22.684 14.686 6.759 1.00 89.81 577 ALA A CA 1
ATOM 4628 C C . ALA A 1 577 ? -21.240 14.362 7.184 1.00 89.81 577 ALA A C 1
ATOM 4630 O O . ALA A 1 577 ? -20.583 15.207 7.794 1.00 89.81 577 ALA A O 1
ATOM 4631 N N . LEU A 1 578 ? -20.753 13.159 6.865 1.00 91.88 578 LEU A N 1
ATOM 4632 C CA . LEU A 1 578 ? -19.429 12.661 7.241 1.00 91.88 578 LEU A CA 1
ATOM 4633 C C . LEU A 1 578 ? -18.461 12.721 6.054 1.00 91.88 578 LEU A C 1
ATOM 4635 O O . LEU A 1 578 ? -18.736 12.133 5.003 1.00 91.88 578 LEU A O 1
ATOM 4639 N N . ASP A 1 579 ? -17.304 13.367 6.238 1.00 91.00 579 ASP A N 1
ATOM 4640 C CA . ASP A 1 579 ? -16.196 13.186 5.306 1.00 91.00 579 ASP A CA 1
ATOM 4641 C C . ASP A 1 579 ? -15.784 11.713 5.306 1.00 91.00 579 ASP A C 1
ATOM 4643 O O . ASP A 1 579 ? -15.715 11.052 6.348 1.00 91.00 579 ASP A O 1
ATOM 4647 N N . HIS A 1 580 ? -15.446 11.197 4.132 1.00 92.94 580 HIS A N 1
ATOM 4648 C CA . HIS A 1 580 ? -14.897 9.856 4.037 1.00 92.94 580 HIS A CA 1
ATOM 4649 C C . HIS A 1 580 ? -13.940 9.706 2.859 1.00 92.94 580 HIS A C 1
ATOM 4651 O O . HIS A 1 580 ? -14.001 10.438 1.868 1.00 92.94 580 HIS A O 1
ATOM 4657 N N . LEU A 1 581 ? -13.007 8.766 3.006 1.00 92.88 581 LEU A N 1
ATOM 4658 C CA . LEU A 1 581 ? -12.024 8.395 1.992 1.00 92.88 581 LEU A CA 1
ATOM 4659 C C . LEU A 1 581 ? -11.627 6.926 2.125 1.00 92.88 581 LEU A C 1
ATOM 4661 O O . LEU A 1 581 ? -11.888 6.292 3.148 1.00 92.88 581 LEU A O 1
ATOM 4665 N N . VAL A 1 582 ? -10.934 6.409 1.115 1.00 92.06 582 VAL A N 1
ATOM 4666 C CA . VAL A 1 582 ? -10.381 5.051 1.120 1.00 92.06 582 VAL A CA 1
ATOM 4667 C C . VAL A 1 582 ? -8.854 5.135 1.092 1.00 92.06 582 VAL A C 1
ATOM 4669 O O . VAL A 1 582 ? -8.277 5.850 0.270 1.00 92.06 582 VAL A O 1
ATOM 4672 N N . GLN A 1 583 ? -8.194 4.432 2.018 1.00 90.62 583 GLN A N 1
ATOM 4673 C CA . GLN A 1 583 ? -6.734 4.308 2.039 1.00 90.62 583 GLN A CA 1
ATOM 4674 C C . GLN A 1 583 ? -6.242 3.595 0.766 1.00 90.62 583 GLN A C 1
ATOM 4676 O O . GLN A 1 583 ? -6.995 2.879 0.114 1.00 90.62 583 GLN A O 1
ATOM 4681 N N . ASP A 1 584 ? -4.973 3.781 0.402 1.00 87.38 584 ASP A N 1
ATOM 4682 C CA . ASP A 1 584 ? -4.396 3.074 -0.742 1.00 87.38 584 ASP A CA 1
ATOM 4683 C C . ASP A 1 584 ? -4.496 1.537 -0.600 1.00 87.38 584 ASP A C 1
ATOM 4685 O O . ASP A 1 584 ? -4.496 0.996 0.515 1.00 87.38 584 ASP A O 1
ATOM 4689 N N . PHE A 1 585 ? -4.611 0.843 -1.732 1.00 90.75 585 PHE A N 1
ATOM 4690 C CA . PHE A 1 585 ? -4.806 -0.609 -1.812 1.00 90.75 585 PHE A CA 1
ATOM 4691 C C . PHE A 1 585 ? -4.083 -1.196 -3.026 1.00 90.75 585 PHE A C 1
ATOM 4693 O O . PHE A 1 585 ? -3.755 -0.481 -3.968 1.00 90.75 585 PHE A O 1
ATOM 4700 N N . THR A 1 586 ? -3.857 -2.508 -3.025 1.00 87.69 586 THR A N 1
ATOM 4701 C CA . THR A 1 586 ? -3.246 -3.236 -4.148 1.00 87.69 586 THR A CA 1
ATOM 4702 C C . THR A 1 586 ? -4.135 -4.391 -4.582 1.00 87.69 586 THR A C 1
ATOM 4704 O O . THR A 1 586 ? -4.619 -5.127 -3.729 1.00 87.69 586 THR A O 1
ATOM 4707 N N . GLY A 1 587 ? -4.314 -4.582 -5.889 1.00 88.81 587 GLY A N 1
ATOM 4708 C CA . GLY A 1 587 ? -5.177 -5.624 -6.459 1.00 88.81 587 GLY A CA 1
ATOM 4709 C C . GLY A 1 587 ? -6.363 -5.044 -7.231 1.00 88.81 587 GLY A C 1
ATOM 4710 O O . GLY A 1 587 ? -6.406 -3.842 -7.494 1.00 88.81 587 GLY A O 1
ATOM 4711 N N . THR A 1 588 ? -7.310 -5.902 -7.617 1.00 90.12 588 THR A N 1
ATOM 4712 C CA . THR A 1 588 ? -8.513 -5.503 -8.363 1.00 90.12 588 THR A CA 1
ATOM 4713 C C . THR A 1 588 ? -9.676 -5.304 -7.407 1.00 90.12 588 THR A C 1
ATOM 4715 O O . THR A 1 588 ? -10.170 -6.257 -6.803 1.00 90.12 588 THR A O 1
ATOM 4718 N N . ARG A 1 589 ? -10.145 -4.064 -7.297 1.00 93.75 589 ARG A N 1
ATOM 4719 C CA . ARG A 1 589 ? -11.241 -3.672 -6.413 1.00 93.75 589 ARG A CA 1
ATOM 4720 C C . ARG A 1 589 ? -12.433 -3.171 -7.214 1.00 93.75 589 ARG A C 1
ATOM 4722 O O . ARG A 1 589 ? -12.313 -2.231 -7.997 1.00 93.75 589 ARG A O 1
ATOM 4729 N N . TYR A 1 590 ? -13.601 -3.725 -6.927 1.00 96.12 590 TYR A N 1
ATOM 4730 C CA . TYR A 1 590 ? -14.892 -3.194 -7.339 1.00 96.12 590 TYR A CA 1
ATOM 4731 C C . TYR A 1 590 ? -15.631 -2.657 -6.120 1.00 96.12 590 TYR A C 1
ATOM 4733 O O . TYR A 1 590 ? -15.540 -3.211 -5.025 1.00 96.12 590 TYR A O 1
ATOM 4741 N N . PHE A 1 591 ? -16.404 -1.597 -6.312 1.00 96.06 591 PHE A N 1
ATOM 4742 C CA . PHE A 1 591 ? -17.340 -1.144 -5.296 1.00 96.06 591 PHE A CA 1
ATOM 4743 C C . PHE A 1 591 ? -18.654 -0.694 -5.908 1.00 96.06 591 PHE A C 1
ATOM 4745 O O . PHE A 1 591 ? -18.673 -0.134 -7.000 1.00 96.06 591 PHE A O 1
ATOM 4752 N N . ILE A 1 592 ? -19.750 -0.935 -5.197 1.00 97.81 592 ILE A N 1
ATOM 4753 C CA . ILE A 1 592 ? -21.087 -0.499 -5.584 1.00 97.81 592 ILE A CA 1
ATOM 4754 C C . ILE A 1 592 ? -21.642 0.349 -4.450 1.00 97.81 592 ILE A C 1
ATOM 4756 O O . ILE A 1 592 ? -21.798 -0.131 -3.327 1.00 97.81 592 ILE A O 1
ATOM 4760 N N . ILE A 1 593 ? -21.936 1.610 -4.752 1.00 96.19 593 ILE A N 1
ATOM 4761 C CA . ILE A 1 593 ? -22.618 2.520 -3.837 1.00 96.19 593 ILE A CA 1
ATOM 4762 C C . ILE A 1 593 ? -24.096 2.540 -4.192 1.00 96.19 593 ILE A C 1
ATOM 4764 O O . ILE A 1 593 ? -24.441 2.728 -5.354 1.00 96.19 593 ILE A O 1
ATOM 4768 N N . CYS A 1 594 ? -24.954 2.340 -3.202 1.00 97.94 594 CYS A N 1
ATOM 4769 C CA . CYS A 1 594 ? -26.404 2.405 -3.290 1.00 97.94 594 CYS A CA 1
ATOM 4770 C C . CYS A 1 594 ? -26.852 3.679 -2.572 1.00 97.94 594 CYS A C 1
ATOM 4772 O O . CYS A 1 594 ? -26.775 3.744 -1.344 1.00 97.94 594 CYS A O 1
ATOM 4774 N N . THR A 1 595 ? -27.297 4.688 -3.320 1.00 96.00 595 THR A N 1
ATOM 4775 C CA . THR A 1 595 ? -27.680 5.978 -2.740 1.00 96.00 595 THR A CA 1
ATOM 4776 C C . THR A 1 595 ? -28.979 6.536 -3.319 1.00 96.00 595 THR A C 1
ATOM 4778 O O . THR A 1 595 ? -29.487 6.103 -4.359 1.00 96.00 595 THR A O 1
ATOM 4781 N N . ASN A 1 596 ? -29.543 7.514 -2.614 1.00 96.25 596 ASN A N 1
ATOM 4782 C CA . ASN A 1 596 ? -30.714 8.247 -3.040 1.00 96.25 596 ASN A CA 1
ATOM 4783 C C . ASN A 1 596 ? -30.415 9.727 -3.194 1.00 96.25 596 ASN A C 1
ATOM 4785 O O . ASN A 1 596 ? -30.054 10.399 -2.237 1.00 96.25 596 ASN A O 1
ATOM 4789 N N . HIS A 1 597 ? -30.629 10.244 -4.401 1.00 93.50 597 HIS A N 1
ATOM 4790 C CA . HIS A 1 597 ? -30.324 11.632 -4.713 1.00 93.50 597 HIS A CA 1
ATOM 4791 C C . HIS A 1 597 ? -31.442 12.568 -4.214 1.00 93.50 597 HIS A C 1
ATOM 4793 O O . HIS A 1 597 ? -32.628 12.351 -4.469 1.00 93.50 597 HIS A O 1
ATOM 4799 N N . GLU A 1 598 ? -31.077 13.687 -3.588 1.00 94.06 598 GLU A N 1
ATOM 4800 C CA . GLU A 1 598 ? -32.010 14.710 -3.096 1.00 94.06 598 GLU A CA 1
ATOM 4801 C C . GLU A 1 598 ? -32.951 15.253 -4.188 1.00 94.06 598 GLU A C 1
ATOM 4803 O O . GLU A 1 598 ? -34.116 15.540 -3.928 1.00 94.06 598 GLU A O 1
ATOM 4808 N N . SER A 1 599 ? -32.504 15.354 -5.443 1.00 94.00 599 SER A N 1
ATOM 4809 C CA . SER A 1 599 ? -33.358 15.800 -6.550 1.00 94.00 599 SER A CA 1
ATOM 4810 C C . SER A 1 599 ? -34.488 14.806 -6.860 1.00 94.00 599 SER A C 1
ATOM 4812 O O . SER A 1 599 ? -35.622 15.224 -7.113 1.00 94.00 599 SER A O 1
ATOM 4814 N N . CYS A 1 600 ? -34.218 13.500 -6.743 1.00 95.12 600 CYS A N 1
ATOM 4815 C CA . CYS A 1 600 ? -35.220 12.436 -6.829 1.00 95.12 600 CYS A CA 1
ATOM 4816 C C . CYS A 1 600 ? -36.250 12.567 -5.705 1.00 95.12 600 CYS A C 1
ATOM 4818 O O . CYS A 1 600 ? -37.457 12.470 -5.939 1.00 95.12 600 CYS A O 1
ATOM 4820 N N . ARG A 1 601 ? -35.782 12.856 -4.487 1.00 95.69 601 ARG A N 1
ATOM 4821 C CA . ARG A 1 601 ? -36.658 13.111 -3.344 1.00 95.69 601 ARG A CA 1
ATOM 4822 C C . ARG A 1 601 ? -37.533 14.342 -3.559 1.00 95.69 601 ARG A C 1
ATOM 4824 O O . ARG A 1 601 ? -38.743 14.259 -3.376 1.00 95.69 601 ARG A O 1
ATOM 4831 N N . GLN A 1 602 ? -36.971 15.460 -4.014 1.00 95.75 602 GLN A N 1
ATOM 4832 C CA . GLN A 1 602 ? -37.730 16.684 -4.292 1.00 95.75 602 GLN A CA 1
ATOM 4833 C C . GLN A 1 602 ? -38.780 16.493 -5.397 1.00 95.75 602 GLN A C 1
ATOM 4835 O O . GLN A 1 602 ? -39.888 17.029 -5.299 1.00 95.75 602 GLN A O 1
ATOM 4840 N N . HIS A 1 603 ? -38.475 15.685 -6.417 1.00 94.56 603 HIS A N 1
ATOM 4841 C CA . HIS A 1 603 ? -39.455 15.254 -7.412 1.00 94.56 603 HIS A CA 1
ATOM 4842 C C . HIS A 1 603 ? -40.623 14.495 -6.765 1.00 94.56 603 HIS A C 1
ATOM 4844 O O . HIS A 1 603 ? -41.788 14.844 -6.975 1.00 94.56 603 HIS A O 1
ATOM 4850 N N . ALA A 1 604 ? -40.311 13.484 -5.951 1.00 95.25 604 ALA A N 1
ATOM 4851 C CA . ALA A 1 604 ? -41.303 12.652 -5.285 1.00 95.25 604 ALA A CA 1
ATOM 4852 C C . ALA A 1 604 ? -42.182 13.455 -4.315 1.00 95.25 604 ALA A C 1
ATOM 4854 O O . ALA A 1 604 ? -43.407 13.389 -4.407 1.00 95.25 604 ALA A O 1
ATOM 4855 N N . LEU A 1 605 ? -41.580 14.261 -3.433 1.00 95.31 605 LEU A N 1
ATOM 4856 C CA . LEU A 1 605 ? -42.299 15.111 -2.477 1.00 95.31 605 LEU A CA 1
ATOM 4857 C C . LEU A 1 605 ? -43.289 16.035 -3.191 1.00 95.31 605 LEU A C 1
ATOM 4859 O O . LEU A 1 605 ? -44.446 16.133 -2.787 1.00 95.31 605 LEU A O 1
ATOM 4863 N N . ARG A 1 606 ? -42.879 16.651 -4.307 1.00 93.00 606 ARG A N 1
ATOM 4864 C CA . ARG A 1 606 ? -43.773 17.491 -5.113 1.00 93.00 606 ARG A CA 1
ATOM 4865 C C . ARG A 1 606 ? -44.927 16.699 -5.709 1.00 93.00 606 ARG A C 1
ATOM 4867 O O . ARG A 1 606 ? -46.063 17.157 -5.649 1.00 93.00 606 ARG A O 1
ATOM 4874 N N . LYS A 1 607 ? -44.644 15.530 -6.282 1.00 92.19 607 LYS A N 1
ATOM 4875 C CA . LYS A 1 607 ? -45.669 14.656 -6.866 1.00 92.19 607 LYS A CA 1
ATOM 4876 C C . LYS A 1 607 ? -46.691 14.199 -5.819 1.00 92.19 607 LYS A C 1
ATOM 4878 O O . LYS A 1 607 ? -47.864 14.055 -6.145 1.00 92.19 607 LYS A O 1
ATOM 4883 N N . MET A 1 608 ? -46.254 14.020 -4.574 1.00 93.19 608 MET A N 1
ATOM 4884 C CA . MET A 1 608 ? -47.100 13.651 -3.435 1.00 93.19 608 MET A CA 1
ATOM 4885 C C . MET A 1 608 ? -47.805 14.846 -2.766 1.00 93.19 608 MET A C 1
ATOM 4887 O O . MET A 1 608 ? -48.651 14.633 -1.902 1.00 93.19 608 MET A O 1
ATOM 4891 N N . GLY A 1 609 ? -47.483 16.091 -3.138 1.00 90.94 609 GLY A N 1
ATOM 4892 C CA . GLY A 1 609 ? -48.009 17.289 -2.472 1.00 90.94 609 GLY A CA 1
ATOM 4893 C C . GLY A 1 609 ? -47.489 17.484 -1.041 1.00 90.94 609 GLY A C 1
ATOM 4894 O O . GLY A 1 609 ? -48.165 18.105 -0.224 1.00 90.94 609 GLY A O 1
ATOM 4895 N N . ASP A 1 610 ? -46.311 16.941 -0.722 1.00 92.56 610 ASP A N 1
ATOM 4896 C CA . ASP A 1 610 ? -45.707 17.024 0.608 1.00 92.56 610 ASP A CA 1
ATOM 4897 C C . ASP A 1 610 ? -45.161 18.446 0.872 1.00 92.56 610 ASP A C 1
ATOM 4899 O O . ASP A 1 610 ? -44.426 18.985 0.036 1.00 92.56 610 ASP A O 1
ATOM 4903 N N . PRO A 1 611 ? -45.472 19.070 2.025 1.00 89.88 611 PRO A N 1
ATOM 4904 C CA . PRO A 1 611 ? -45.027 20.428 2.351 1.00 89.88 611 PRO A CA 1
ATOM 4905 C C . PRO A 1 611 ? -43.504 20.575 2.486 1.00 89.88 611 PRO A C 1
ATOM 4907 O O . PRO A 1 611 ? -43.004 21.698 2.462 1.00 89.88 611 PRO A O 1
ATOM 4910 N N . ARG A 1 612 ? -42.755 19.472 2.616 1.00 90.06 612 ARG A N 1
ATOM 4911 C CA . ARG A 1 612 ? -41.283 19.468 2.624 1.00 90.06 612 ARG A CA 1
ATOM 4912 C C . ARG A 1 612 ? -40.679 19.725 1.238 1.00 90.06 612 ARG A C 1
ATOM 4914 O O . ARG A 1 612 ? -39.477 19.968 1.141 1.00 90.06 612 ARG A O 1
ATOM 4921 N N . ALA A 1 613 ? -41.473 19.661 0.163 1.00 90.19 613 ALA A N 1
ATOM 4922 C CA . ALA A 1 613 ? -41.000 19.978 -1.180 1.00 90.19 613 ALA A CA 1
ATOM 4923 C C . ALA A 1 613 ? -40.542 21.444 -1.266 1.00 90.19 613 ALA A C 1
ATOM 4925 O O . ALA A 1 613 ? -41.260 22.364 -0.871 1.00 90.19 613 ALA A O 1
ATOM 4926 N N . LYS A 1 614 ? -39.363 21.679 -1.849 1.00 87.25 614 LYS A N 1
ATOM 4927 C CA . LYS A 1 614 ? -38.845 23.028 -2.099 1.00 87.25 614 LYS A CA 1
ATOM 4928 C C . LYS A 1 614 ? -39.833 23.805 -2.968 1.00 87.25 614 LYS A C 1
ATOM 4930 O O . LYS A 1 614 ? -40.188 23.367 -4.071 1.00 87.25 614 LYS A O 1
ATOM 4935 N N . ALA A 1 615 ? -40.241 24.973 -2.468 1.00 83.94 615 ALA A N 1
ATOM 4936 C CA . ALA A 1 615 ? -41.097 25.895 -3.196 1.00 83.94 615 ALA A CA 1
ATOM 4937 C C . ALA A 1 615 ? -40.435 26.278 -4.520 1.00 83.94 615 ALA A C 1
ATOM 4939 O O . ALA A 1 615 ? -39.235 26.561 -4.579 1.00 83.94 615 ALA A O 1
ATOM 4940 N N . LEU A 1 616 ? -41.227 26.275 -5.589 1.00 82.00 616 LEU A N 1
ATOM 4941 C CA . LEU A 1 616 ? -40.740 26.749 -6.873 1.00 82.00 616 LEU A CA 1
ATOM 4942 C C . LEU A 1 616 ? -40.470 28.257 -6.783 1.00 82.00 616 LEU A C 1
ATOM 4944 O O . LEU A 1 616 ? -41.212 28.956 -6.087 1.00 82.00 616 LEU A O 1
ATOM 4948 N N . PRO A 1 617 ? -39.444 28.772 -7.483 1.00 75.12 617 PRO A N 1
ATOM 4949 C CA . PRO A 1 617 ? -39.266 30.208 -7.624 1.00 75.12 617 PRO A CA 1
ATOM 4950 C C . PRO A 1 617 ? -40.570 30.828 -8.126 1.00 75.12 617 PRO A C 1
ATOM 4952 O O . PRO A 1 617 ? -41.152 30.346 -9.098 1.00 75.12 617 PRO A O 1
ATOM 4955 N N . VAL A 1 618 ? -41.049 31.869 -7.447 1.00 62.50 618 VAL A N 1
ATOM 4956 C CA . VAL A 1 618 ? -42.158 32.678 -7.954 1.00 62.50 618 VAL A CA 1
ATOM 4957 C C . VAL A 1 618 ? -41.587 33.494 -9.107 1.00 62.50 618 VAL A C 1
ATOM 4959 O O . VAL A 1 618 ? -40.694 34.311 -8.877 1.00 62.50 618 VAL A O 1
ATOM 4962 N N . ASP A 1 619 ? -42.068 33.265 -10.328 1.00 54.06 619 ASP A N 1
ATOM 4963 C CA . ASP A 1 619 ? -41.682 34.030 -11.518 1.00 54.06 619 ASP A CA 1
ATOM 4964 C C . ASP A 1 619 ? -42.129 35.497 -11.379 1.00 54.06 619 ASP A C 1
ATOM 4966 O O . ASP A 1 619 ? -43.134 35.934 -11.930 1.00 54.06 619 ASP A O 1
ATOM 4970 N N . ASN A 1 620 ? -41.371 36.289 -10.621 1.00 41.91 620 ASN A N 1
ATOM 4971 C CA . ASN A 1 620 ? -41.520 37.735 -10.520 1.00 41.91 620 ASN A CA 1
ATOM 4972 C C . ASN A 1 620 ? -40.454 38.422 -11.377 1.00 41.91 620 ASN A C 1
ATOM 4974 O O . ASN A 1 620 ? -39.587 39.139 -10.880 1.00 41.91 620 ASN A O 1
ATOM 4978 N N . LYS A 1 621 ? -40.556 38.244 -12.695 1.00 30.80 621 LYS A N 1
ATOM 4979 C CA . LYS A 1 621 ? -40.181 39.288 -13.654 1.00 30.80 621 LYS A CA 1
ATOM 4980 C C . LYS A 1 621 ? -41.244 39.347 -14.751 1.00 30.80 621 LYS A C 1
ATOM 4982 O O . LYS A 1 621 ? -41.531 38.316 -15.354 1.00 30.80 621 LYS A O 1
ATOM 4987 N N . PRO A 1 622 ? -41.830 40.526 -15.031 1.00 31.80 622 PRO A N 1
ATOM 4988 C CA . PRO A 1 622 ? -42.750 40.663 -16.144 1.00 31.80 622 PRO A CA 1
ATOM 4989 C C . PRO A 1 622 ? -41.984 40.387 -17.436 1.00 31.80 622 PRO A C 1
ATOM 4991 O O . PRO A 1 622 ? -40.974 41.036 -17.716 1.00 31.80 622 PRO A O 1
ATOM 4994 N N . LEU A 1 623 ? -42.482 39.437 -18.224 1.00 35.50 623 LEU A N 1
ATOM 4995 C CA . LEU A 1 623 ? -42.119 39.294 -19.625 1.00 35.50 623 LEU A CA 1
ATOM 4996 C C . LEU A 1 623 ? -42.504 40.594 -20.341 1.00 35.50 623 LEU A C 1
ATOM 4998 O O . LEU A 1 623 ? -43.677 40.848 -20.617 1.00 35.50 623 LEU A O 1
ATOM 5002 N N . VAL A 1 624 ? -41.515 41.441 -20.624 1.00 31.39 624 VAL A N 1
ATOM 5003 C CA . VAL A 1 624 ? -41.650 42.467 -21.659 1.00 31.39 624 VAL A CA 1
ATOM 5004 C C . VAL A 1 624 ? -41.707 41.709 -22.982 1.00 31.39 624 VAL A C 1
ATOM 5006 O O . VAL A 1 624 ? -40.767 41.008 -23.346 1.00 31.39 624 VAL A O 1
ATOM 5009 N N . GLY A 1 625 ? -42.881 41.747 -23.604 1.00 29.53 625 GLY A N 1
ATOM 5010 C CA . GLY A 1 625 ? -43.316 40.731 -24.545 1.00 29.53 625 GLY A CA 1
ATOM 5011 C C . GLY A 1 625 ? -42.710 40.786 -25.943 1.00 29.53 625 GLY A C 1
ATOM 5012 O O . GLY A 1 625 ? -42.347 41.837 -26.464 1.00 29.53 625 GLY A O 1
ATOM 5013 N N . SER A 1 626 ? -42.792 39.638 -26.603 1.00 26.59 626 SER A N 1
ATOM 5014 C CA . SER A 1 626 ? -43.347 39.549 -27.948 1.00 26.59 626 SER A CA 1
ATOM 5015 C C . SER A 1 626 ? -44.394 38.429 -27.934 1.00 26.59 626 SER A C 1
ATOM 5017 O O . SER A 1 626 ? -44.150 37.313 -27.487 1.00 26.59 626 SER A O 1
ATOM 5019 N N . GLN A 1 627 ? -45.620 38.802 -28.290 1.00 28.53 627 GLN A N 1
ATOM 5020 C CA . GLN A 1 627 ? -46.819 37.969 -28.266 1.00 28.53 627 GLN A CA 1
ATOM 5021 C C . GLN A 1 627 ? -46.749 36.833 -29.293 1.00 28.53 627 GLN A C 1
ATOM 5023 O O . GLN A 1 627 ? -46.267 37.050 -30.402 1.00 28.53 627 GLN A O 1
ATOM 5028 N N . GLY A 1 628 ? -47.357 35.687 -28.970 1.00 25.73 628 GLY A N 1
ATOM 5029 C CA . GLY A 1 628 ? -47.752 34.705 -29.983 1.00 25.73 628 GLY A CA 1
ATOM 5030 C C . GLY A 1 628 ? -48.088 33.308 -29.459 1.00 25.73 628 GLY A C 1
ATOM 5031 O O . GLY A 1 628 ? -47.338 32.390 -29.733 1.00 25.73 628 GLY A O 1
ATOM 5032 N N . GLY A 1 629 ? -49.187 33.197 -28.702 1.00 25.42 629 GLY A N 1
ATOM 5033 C CA . GLY A 1 629 ? -50.075 32.031 -28.515 1.00 25.42 629 GLY A CA 1
ATOM 5034 C C . GLY A 1 629 ? -49.554 30.590 -28.646 1.00 25.42 629 GLY A C 1
ATOM 5035 O O . GLY A 1 629 ? -49.195 30.140 -29.726 1.00 25.42 629 GLY A O 1
ATOM 5036 N N . PHE A 1 630 ? -49.709 29.834 -27.555 1.00 30.09 630 PHE A N 1
ATOM 5037 C CA . PHE A 1 630 ? -50.016 28.400 -27.597 1.00 30.09 630 PHE A CA 1
ATOM 5038 C C . PHE A 1 630 ? -51.312 28.155 -28.389 1.00 30.09 630 PHE A C 1
ATOM 5040 O O . PHE A 1 630 ? -52.286 28.863 -28.134 1.00 30.09 630 PHE A O 1
ATOM 5047 N N . ASP A 1 631 ? -51.357 27.120 -29.233 1.00 24.61 631 ASP A N 1
ATOM 5048 C CA . ASP A 1 631 ? -52.458 26.148 -29.176 1.00 24.61 631 ASP A CA 1
ATOM 5049 C C . ASP A 1 631 ? -52.070 24.800 -29.807 1.00 24.61 631 ASP A C 1
ATOM 5051 O O . ASP A 1 631 ? -51.371 24.741 -30.821 1.00 24.61 631 ASP A O 1
ATOM 5055 N N . ASP A 1 632 ? -52.540 23.737 -29.163 1.00 31.34 632 ASP A N 1
ATOM 5056 C CA . ASP A 1 632 ? -52.506 22.346 -29.603 1.00 31.34 632 ASP A CA 1
ATOM 5057 C C . ASP A 1 632 ? -53.401 22.141 -30.838 1.00 31.34 632 ASP A C 1
ATOM 5059 O O . ASP A 1 632 ? -54.452 22.768 -30.961 1.00 31.34 632 ASP A O 1
ATOM 5063 N N . SER A 1 633 ? -53.056 21.192 -31.718 1.00 24.09 633 SER A N 1
ATOM 5064 C CA . SER A 1 633 ? -53.937 20.071 -32.121 1.00 24.09 633 SER A CA 1
ATOM 5065 C C . SER A 1 633 ? -53.576 19.424 -33.471 1.00 24.09 633 SER A C 1
ATOM 5067 O O . SER A 1 633 ? -52.939 19.994 -34.349 1.00 24.09 633 SER A O 1
ATOM 5069 N N . HIS A 1 634 ? -53.989 18.162 -33.537 1.00 27.23 634 HIS A N 1
ATOM 5070 C CA . HIS A 1 634 ? -53.807 17.085 -34.503 1.00 27.23 634 HIS A CA 1
ATOM 5071 C C . HIS A 1 634 ? -53.986 17.318 -36.020 1.00 27.23 634 HIS A C 1
ATOM 5073 O O . HIS A 1 634 ? -54.745 18.165 -36.474 1.00 27.23 634 HIS A O 1
ATOM 5079 N N . ASP A 1 635 ? -53.423 16.325 -36.728 1.00 26.94 635 ASP A N 1
ATOM 5080 C CA . ASP A 1 635 ? -53.919 15.644 -37.936 1.00 26.94 635 ASP A CA 1
ATOM 5081 C C . ASP A 1 635 ? -53.787 16.298 -39.318 1.00 26.94 635 ASP A C 1
ATOM 5083 O O . ASP A 1 635 ? -54.185 17.430 -39.567 1.00 26.94 635 ASP A O 1
ATOM 5087 N N . GLY A 1 636 ? -53.391 15.455 -40.285 1.00 23.14 636 GLY A N 1
ATOM 5088 C CA . GLY A 1 636 ? -53.919 15.544 -41.648 1.00 23.14 636 GLY A CA 1
ATOM 5089 C C . GLY A 1 636 ? -52.902 15.411 -42.777 1.00 23.14 636 GLY A C 1
ATOM 5090 O O . GLY A 1 636 ? -52.190 16.345 -43.111 1.00 23.14 636 GLY A O 1
ATOM 5091 N N . ALA A 1 637 ? -52.920 14.247 -43.423 1.00 27.45 637 ALA A N 1
ATOM 5092 C CA . ALA A 1 637 ? -52.215 13.896 -44.653 1.00 27.45 637 ALA A CA 1
ATOM 5093 C C . ALA A 1 637 ? -52.385 14.880 -45.833 1.00 27.45 637 ALA A C 1
ATOM 5095 O O . ALA A 1 637 ? -53.467 15.443 -46.007 1.00 27.45 637 ALA A O 1
ATOM 5096 N N . LYS A 1 638 ? -51.384 14.924 -46.734 1.00 25.03 638 LYS A N 1
ATOM 5097 C CA . LYS A 1 638 ? -51.492 14.593 -48.181 1.00 25.03 638 LYS A CA 1
ATOM 5098 C C . LYS A 1 638 ? -50.235 14.995 -48.973 1.00 25.03 638 LYS A C 1
ATOM 5100 O O . LYS A 1 638 ? -49.943 16.169 -49.134 1.00 25.03 638 LYS A O 1
ATOM 5105 N N . ASP A 1 639 ? -49.518 13.983 -49.456 1.00 26.41 639 ASP A N 1
ATOM 5106 C CA . ASP A 1 639 ? -49.388 13.625 -50.879 1.00 26.41 639 ASP A CA 1
ATOM 5107 C C . ASP A 1 639 ? -49.388 14.775 -51.922 1.00 26.41 639 ASP A C 1
ATOM 5109 O O . ASP A 1 639 ? -50.440 15.372 -52.162 1.00 26.41 639 ASP A O 1
ATOM 5113 N N . LYS A 1 640 ? -48.244 14.980 -52.608 1.00 26.03 640 LYS A N 1
ATOM 5114 C CA . LYS A 1 640 ? -48.040 14.794 -54.071 1.00 26.03 640 LYS A CA 1
ATOM 5115 C C . LYS A 1 640 ? -47.117 15.799 -54.791 1.00 26.03 640 LYS A C 1
ATOM 5117 O O . LYS A 1 640 ? -47.183 17.003 -54.583 1.00 26.03 640 LYS A O 1
ATOM 5122 N N . ASP A 1 641 ? -46.402 15.198 -55.748 1.00 24.89 641 ASP A N 1
ATOM 5123 C CA . ASP A 1 641 ? -45.907 15.699 -57.042 1.00 24.89 641 ASP A CA 1
ATOM 5124 C C . ASP A 1 641 ? -44.494 16.315 -57.148 1.00 24.89 641 ASP A C 1
ATOM 5126 O O . ASP A 1 641 ? -44.193 17.411 -56.682 1.00 24.89 641 ASP A O 1
ATOM 5130 N N . ALA A 1 642 ? -43.651 15.546 -57.853 1.00 30.36 642 ALA A N 1
ATOM 5131 C CA . ALA A 1 642 ? -42.338 15.856 -58.423 1.00 30.36 642 ALA A CA 1
ATOM 5132 C C . ALA A 1 642 ? -42.444 16.824 -59.640 1.00 30.36 642 ALA A C 1
ATOM 5134 O O . ALA A 1 642 ? -43.565 17.148 -60.046 1.00 30.36 642 ALA A O 1
ATOM 5135 N N . PRO A 1 643 ? -41.327 17.287 -60.253 1.00 33.47 643 PRO A N 1
ATOM 5136 C CA . PRO A 1 643 ? -40.586 16.427 -61.188 1.00 33.47 643 PRO A CA 1
ATOM 5137 C C . PRO A 1 643 ? -39.047 16.569 -61.200 1.00 33.47 643 PRO A C 1
ATOM 5139 O O . PRO A 1 643 ? -38.458 17.490 -60.638 1.00 33.47 643 PRO A O 1
ATOM 5142 N N . ASP A 1 644 ? -38.482 15.577 -61.885 1.00 25.88 644 ASP A N 1
ATOM 5143 C CA . ASP A 1 644 ? -37.128 15.315 -62.388 1.00 25.88 644 ASP A CA 1
ATOM 5144 C C . ASP A 1 644 ? -36.328 16.525 -62.929 1.00 25.88 644 ASP A C 1
ATOM 5146 O O . ASP A 1 644 ? -36.901 17.429 -63.534 1.00 25.88 644 ASP A O 1
ATOM 5150 N N . ASP A 1 645 ? -34.995 16.536 -62.748 1.00 26.89 645 ASP A N 1
ATOM 5151 C CA . ASP A 1 645 ? -34.042 16.196 -63.830 1.00 26.89 645 ASP A CA 1
ATOM 5152 C C . ASP A 1 645 ? -32.546 16.371 -63.453 1.00 26.89 645 ASP A C 1
ATOM 5154 O O . ASP A 1 645 ? -32.122 17.369 -62.873 1.00 26.89 645 ASP A O 1
ATOM 5158 N N . GLU A 1 646 ? -31.793 15.341 -63.859 1.00 26.78 646 GLU A N 1
ATOM 5159 C CA . GLU A 1 646 ? -30.424 15.276 -64.411 1.00 26.78 646 GLU A CA 1
ATOM 5160 C C . GLU A 1 646 ? -29.184 15.839 -63.670 1.00 26.78 646 GLU A C 1
ATOM 5162 O O . GLU A 1 646 ? -28.901 17.031 -63.622 1.00 26.78 646 GLU A O 1
ATOM 5167 N N . ASP A 1 647 ? -28.391 14.875 -63.175 1.00 29.41 647 ASP A N 1
ATOM 5168 C CA . ASP A 1 647 ? -27.002 14.556 -63.566 1.00 29.41 647 ASP A CA 1
ATOM 5169 C C . ASP A 1 647 ? -26.019 15.717 -63.834 1.00 29.41 647 ASP A C 1
ATOM 5171 O O . ASP A 1 647 ? -26.209 16.507 -64.751 1.00 29.41 647 ASP A O 1
ATOM 5175 N N . LEU A 1 648 ? -24.909 15.749 -63.078 1.00 26.80 648 LEU A N 1
ATOM 5176 C CA . LEU A 1 648 ? -23.534 15.911 -63.585 1.00 26.80 648 LEU A CA 1
ATOM 5177 C C . LEU A 1 648 ? -22.515 15.978 -62.426 1.00 26.80 648 LEU A C 1
ATOM 5179 O O . LEU A 1 648 ? -22.461 16.945 -61.671 1.00 26.80 648 LEU A O 1
ATOM 5183 N N . GLY A 1 649 ? -21.585 15.018 -62.412 1.00 23.55 649 GLY A N 1
ATOM 5184 C CA . GLY A 1 649 ? -20.168 15.331 -62.179 1.00 23.55 649 GLY A CA 1
ATOM 5185 C C . GLY A 1 649 ? -19.572 14.906 -60.840 1.00 23.55 649 GLY A C 1
ATOM 5186 O O . GLY A 1 649 ? -19.740 15.568 -59.823 1.00 23.55 649 GLY A O 1
ATOM 5187 N N . GLY A 1 650 ? -18.785 13.829 -60.869 1.00 27.31 650 GLY A N 1
ATOM 5188 C CA . GLY A 1 650 ? -18.077 13.303 -59.711 1.00 27.31 650 GLY A CA 1
ATOM 5189 C C . GLY A 1 650 ? -17.011 14.231 -59.117 1.00 27.31 650 GLY A C 1
ATOM 5190 O O . GLY A 1 650 ? -16.351 15.011 -59.800 1.00 27.31 650 GLY A O 1
ATOM 5191 N N . GLY A 1 651 ? -16.794 14.035 -57.821 1.00 24.02 651 GLY A N 1
ATOM 5192 C CA . GLY A 1 651 ? -15.665 14.540 -57.054 1.00 24.02 651 GLY A CA 1
ATOM 5193 C C . GLY A 1 651 ? -15.598 13.749 -55.757 1.00 24.02 651 GLY A C 1
ATOM 5194 O O . GLY A 1 651 ? -16.286 14.080 -54.800 1.00 24.02 651 GLY A O 1
ATOM 5195 N N . GLY A 1 652 ? -14.844 12.648 -55.757 1.00 29.53 652 GLY A N 1
ATOM 5196 C CA . GLY A 1 652 ? -14.623 11.850 -54.557 1.00 29.53 652 GLY A CA 1
ATOM 5197 C C . GLY A 1 652 ? -13.925 12.687 -53.489 1.00 29.53 652 GLY A C 1
ATOM 5198 O O . GLY A 1 652 ? -12.833 13.200 -53.732 1.00 29.53 652 GLY A O 1
ATOM 5199 N N . LEU A 1 653 ? -14.558 12.804 -52.325 1.00 25.72 653 LEU A N 1
ATOM 5200 C CA . LEU A 1 653 ? -13.923 13.263 -51.098 1.00 25.72 653 LEU A CA 1
ATOM 5201 C C . LEU A 1 653 ? -13.568 12.027 -50.267 1.00 25.72 653 LEU A C 1
ATOM 5203 O O . LEU A 1 653 ? -14.377 11.116 -50.088 1.00 25.72 653 LEU A O 1
ATOM 5207 N N . SER A 1 654 ? -12.302 11.966 -49.875 1.00 27.03 654 SER A N 1
ATOM 5208 C CA . SER A 1 654 ? -11.677 10.925 -49.067 1.00 27.03 654 SER A CA 1
ATOM 5209 C C . SER A 1 654 ? -12.205 10.907 -47.629 1.00 27.03 654 SER A C 1
ATOM 5211 O O . SER A 1 654 ? -12.645 11.928 -47.116 1.00 27.03 654 SER A O 1
ATOM 5213 N N . GLU A 1 655 ? -12.083 9.748 -46.974 1.00 30.28 655 GLU A N 1
ATOM 5214 C CA . GLU A 1 655 ? -12.410 9.420 -45.567 1.00 30.28 655 GLU A CA 1
ATOM 5215 C C . GLU A 1 655 ? -11.733 10.297 -44.473 1.00 30.28 655 GLU A C 1
ATOM 5217 O O . GLU A 1 655 ? -11.662 9.879 -43.322 1.00 30.28 655 GLU A O 1
ATOM 5222 N N . GLU A 1 656 ? -11.238 11.503 -44.770 1.00 29.36 656 GLU A N 1
ATOM 5223 C CA . GLU A 1 656 ? -10.503 12.353 -43.810 1.00 29.36 656 GLU A CA 1
ATOM 5224 C C . GLU A 1 656 ? -11.266 13.595 -43.303 1.00 29.36 656 GLU A C 1
ATOM 5226 O O . GLU A 1 656 ? -10.743 14.297 -42.444 1.00 29.36 656 GLU A O 1
ATOM 5231 N N . ASP A 1 657 ? -12.516 13.837 -43.721 1.00 25.44 657 ASP A N 1
ATOM 5232 C CA . ASP A 1 657 ? -13.238 15.087 -43.396 1.00 25.44 657 ASP A CA 1
ATOM 5233 C C . ASP A 1 657 ? -14.446 14.942 -42.434 1.00 25.44 657 ASP A C 1
ATOM 5235 O O . ASP A 1 657 ? -15.315 15.811 -42.404 1.00 25.44 657 ASP A O 1
ATOM 5239 N N . LEU A 1 658 ? -14.526 13.883 -41.615 1.00 26.19 658 LEU A N 1
ATOM 5240 C CA . LEU A 1 658 ? -15.658 13.665 -40.683 1.00 26.19 658 LEU A CA 1
ATOM 5241 C C . LEU A 1 658 ? -15.359 13.844 -39.179 1.00 26.19 658 LEU A C 1
ATOM 5243 O O . LEU A 1 658 ? -16.205 13.493 -38.367 1.00 26.19 658 LEU A O 1
ATOM 5247 N N . ASP A 1 659 ? -14.221 14.421 -38.777 1.00 28.36 659 ASP A N 1
ATOM 5248 C CA . ASP A 1 659 ? -13.810 14.436 -37.353 1.00 28.36 659 ASP A CA 1
ATOM 5249 C C . ASP A 1 659 ? -13.685 15.834 -36.698 1.00 28.36 659 ASP A C 1
ATOM 5251 O O . ASP A 1 659 ? -13.056 15.975 -35.649 1.00 28.36 659 ASP A O 1
ATOM 5255 N N . GLU A 1 660 ? -14.292 16.891 -37.253 1.00 29.36 660 GLU A N 1
ATOM 5256 C CA . GLU A 1 660 ? -14.284 18.227 -36.619 1.00 29.36 660 GLU A CA 1
ATOM 5257 C C . GLU A 1 660 ? -15.659 18.923 -36.589 1.00 29.36 660 GLU A C 1
ATOM 5259 O O . GLU A 1 660 ? -15.799 20.067 -37.015 1.00 29.36 660 GLU A O 1
ATOM 5264 N N . SER A 1 661 ? -16.671 18.273 -36.014 1.00 27.70 661 SER A N 1
ATOM 5265 C CA . SER A 1 661 ? -17.790 18.966 -35.357 1.00 27.70 661 SER A CA 1
ATOM 5266 C C . SER A 1 661 ? -18.587 17.976 -34.515 1.00 27.70 661 SER A C 1
ATOM 5268 O O . SER A 1 661 ? -19.409 17.265 -35.069 1.00 27.70 661 SER A O 1
ATOM 5270 N N . ASP A 1 662 ? -18.284 17.895 -33.219 1.00 27.11 662 ASP A N 1
ATOM 5271 C CA . ASP A 1 662 ? -19.241 17.598 -32.140 1.00 27.11 662 ASP A CA 1
ATOM 5272 C C . ASP A 1 662 ? -18.472 17.597 -30.813 1.00 27.11 662 ASP A C 1
ATOM 5274 O O . ASP A 1 662 ? -17.969 16.592 -30.320 1.00 27.11 662 ASP A O 1
ATOM 5278 N N . GLU A 1 663 ? -18.306 18.799 -30.267 1.00 29.64 663 GLU A N 1
ATOM 5279 C CA . GLU A 1 663 ? -17.729 19.042 -28.944 1.00 29.64 663 GLU A CA 1
ATOM 5280 C C . GLU A 1 663 ? -18.562 20.120 -28.213 1.00 29.64 663 GLU A C 1
ATOM 5282 O O . GLU A 1 663 ? -18.000 21.071 -27.668 1.00 29.64 663 GLU A O 1
ATOM 5287 N N . SER A 1 664 ? -19.904 20.034 -28.246 1.00 26.70 664 SER A N 1
ATOM 5288 C CA . SER A 1 664 ? -20.780 21.013 -27.565 1.00 26.70 664 SER A CA 1
ATOM 5289 C C . SER A 1 664 ? -21.826 20.478 -26.582 1.00 26.70 664 SER A C 1
ATOM 5291 O O . SER A 1 664 ? -22.469 21.308 -25.949 1.00 26.70 664 SER A O 1
ATOM 5293 N N . ASP A 1 665 ? -21.971 19.168 -26.357 1.00 26.53 665 ASP A N 1
ATOM 5294 C CA . ASP A 1 665 ? -23.153 18.659 -25.622 1.00 26.53 665 ASP A CA 1
ATOM 5295 C C . ASP A 1 665 ? -22.849 17.985 -24.260 1.00 26.53 665 ASP A C 1
ATOM 5297 O O . ASP A 1 665 ? -23.722 17.367 -23.655 1.00 26.53 665 ASP A O 1
ATOM 5301 N N . ASP A 1 666 ? -21.636 18.143 -23.716 1.00 33.53 666 ASP A N 1
ATOM 5302 C CA . ASP A 1 666 ? -21.171 17.397 -22.526 1.00 33.53 666 ASP A CA 1
ATOM 5303 C C . ASP A 1 666 ? -21.347 18.103 -21.153 1.00 33.53 666 ASP A C 1
ATOM 5305 O O . ASP A 1 666 ? -20.829 17.609 -20.150 1.00 33.53 666 ASP A O 1
ATOM 5309 N N . ASP A 1 667 ? -22.068 19.232 -21.040 1.00 30.58 667 ASP A N 1
ATOM 5310 C CA . ASP A 1 667 ? -22.077 20.048 -19.795 1.00 30.58 667 ASP A CA 1
ATOM 5311 C C . ASP A 1 667 ? -23.284 19.887 -18.847 1.00 30.58 667 ASP A C 1
ATOM 5313 O O . ASP A 1 667 ? -23.355 20.553 -17.806 1.00 30.58 667 ASP A O 1
ATOM 5317 N N . ASP A 1 668 ? -24.224 18.991 -19.151 1.00 31.94 668 ASP A N 1
ATOM 5318 C CA . ASP A 1 668 ? -25.581 19.073 -18.586 1.00 31.94 668 ASP A CA 1
ATOM 5319 C C . ASP A 1 668 ? -25.872 18.222 -17.331 1.00 31.94 668 ASP A C 1
ATOM 5321 O O . ASP A 1 668 ? -27.004 18.235 -16.837 1.00 31.94 668 ASP A O 1
ATOM 5325 N N . MET A 1 669 ? -24.902 17.492 -16.758 1.00 39.09 669 MET A N 1
ATOM 5326 C CA . MET A 1 669 ? -25.157 16.616 -15.594 1.00 39.09 669 MET A CA 1
ATOM 5327 C C . MET A 1 669 ? -24.032 16.654 -14.550 1.00 39.09 669 MET A C 1
ATOM 5329 O O . MET A 1 669 ? -22.941 16.138 -14.776 1.00 39.09 669 MET A O 1
ATOM 5333 N N . ALA A 1 670 ? -24.312 17.253 -13.387 1.00 35.38 670 ALA A N 1
ATOM 5334 C CA . ALA A 1 670 ? -23.396 17.298 -12.248 1.00 35.38 670 ALA A CA 1
ATOM 5335 C C . ALA A 1 670 ? -23.388 15.971 -11.472 1.00 35.38 670 ALA A C 1
ATOM 5337 O O . ALA A 1 670 ? -24.429 15.353 -11.269 1.00 35.38 670 ALA A O 1
ATOM 5338 N N . ALA A 1 671 ? -22.208 15.571 -11.006 1.00 41.03 671 ALA A N 1
ATOM 5339 C CA . ALA A 1 671 ? -22.003 14.372 -10.208 1.00 41.03 671 ALA A CA 1
ATOM 5340 C C . ALA A 1 671 ? -22.351 14.584 -8.709 1.00 41.03 671 ALA A C 1
ATOM 5342 O O . ALA A 1 671 ? -22.290 15.720 -8.231 1.00 41.03 671 ALA A O 1
ATOM 5343 N N . PRO A 1 672 ? -22.694 13.520 -7.950 1.00 39.34 672 PRO A N 1
ATOM 5344 C CA . PRO A 1 672 ? -23.358 13.634 -6.640 1.00 39.34 672 PRO A CA 1
ATOM 5345 C C . PRO A 1 672 ? -22.492 14.090 -5.442 1.00 39.34 672 PRO A C 1
ATOM 5347 O O . PRO A 1 672 ? -23.022 14.415 -4.380 1.00 39.34 672 PRO A O 1
ATOM 5350 N N . CYS A 1 673 ? -21.175 14.178 -5.594 1.00 44.38 673 CYS A N 1
ATOM 5351 C CA . CYS A 1 673 ? -20.241 14.402 -4.489 1.00 44.38 673 CYS A CA 1
ATOM 5352 C C . CYS A 1 673 ? -19.323 15.614 -4.719 1.00 44.38 673 CYS A C 1
ATOM 5354 O O . CYS A 1 673 ? -18.861 15.870 -5.839 1.00 44.38 673 CYS A O 1
ATOM 5356 N N . VAL A 1 674 ? -19.038 16.358 -3.649 1.00 37.66 674 VAL A N 1
ATOM 5357 C CA . VAL A 1 674 ? -18.247 17.599 -3.679 1.00 37.66 674 VAL A CA 1
ATOM 5358 C C . VAL A 1 674 ? -17.070 17.468 -2.707 1.00 37.66 674 VAL A C 1
ATOM 5360 O O . VAL A 1 674 ? -17.231 17.002 -1.578 1.00 37.66 674 VAL A O 1
ATOM 5363 N N . ASN A 1 675 ? -15.871 17.851 -3.156 1.00 33.22 675 ASN A N 1
ATOM 5364 C CA . ASN A 1 675 ? -14.678 17.889 -2.308 1.00 33.22 675 ASN A CA 1
ATOM 5365 C C . ASN A 1 675 ? -14.818 18.981 -1.232 1.00 33.22 675 ASN A C 1
ATOM 5367 O O . ASN A 1 675 ? -15.510 19.984 -1.416 1.00 33.22 675 ASN A O 1
ATOM 5371 N N . TYR A 1 676 ? -14.134 18.788 -0.107 1.00 30.91 676 TYR A N 1
ATOM 5372 C CA . TYR A 1 676 ? -14.160 19.683 1.049 1.00 30.91 676 TYR A CA 1
ATOM 5373 C C . TYR A 1 676 ? -13.881 21.160 0.671 1.00 30.91 676 TYR A C 1
ATOM 5375 O O . TYR A 1 676 ? -12.756 21.495 0.324 1.00 30.91 676 TYR A O 1
ATOM 5383 N N . ARG A 1 677 ? -14.900 22.030 0.851 1.00 35.97 677 ARG A N 1
ATOM 5384 C CA . ARG A 1 677 ? -14.926 23.519 0.732 1.00 35.97 677 ARG A CA 1
ATOM 5385 C C . ARG A 1 677 ? -15.133 24.177 -0.642 1.00 35.97 677 ARG A C 1
ATOM 5387 O O . ARG A 1 677 ? -14.573 25.242 -0.902 1.00 35.97 677 ARG A O 1
ATOM 5394 N N . THR A 1 678 ? -16.075 23.680 -1.439 1.00 32.62 678 THR A N 1
ATOM 5395 C CA . THR A 1 678 ? -16.590 24.432 -2.601 1.00 32.62 678 THR A CA 1
ATOM 5396 C C . THR A 1 678 ? -18.102 24.677 -2.490 1.00 32.62 678 THR A C 1
ATOM 5398 O O . THR A 1 678 ? -18.911 23.938 -3.037 1.00 32.62 678 THR A O 1
ATOM 5401 N N . ASP A 1 679 ? -18.490 25.745 -1.785 1.00 29.78 679 ASP A N 1
ATOM 5402 C CA . ASP A 1 679 ? -19.813 26.363 -1.953 1.00 29.78 679 ASP A CA 1
ATOM 5403 C C . ASP A 1 679 ? -19.697 27.477 -3.006 1.00 29.78 679 ASP A C 1
ATOM 5405 O O . ASP A 1 679 ? -19.098 28.520 -2.729 1.00 29.78 679 ASP A O 1
ATOM 5409 N N . ALA A 1 680 ? -20.233 27.230 -4.208 1.00 28.81 680 ALA A N 1
ATOM 5410 C CA . ALA A 1 680 ? -20.879 28.174 -5.143 1.00 28.81 680 ALA A CA 1
ATOM 5411 C C . ALA A 1 680 ? -20.730 27.728 -6.615 1.00 28.81 680 ALA A C 1
ATOM 5413 O O . ALA A 1 680 ? -19.673 27.269 -7.039 1.00 28.81 680 ALA A O 1
ATOM 5414 N N . ASP A 1 681 ? -21.818 27.918 -7.361 1.00 29.45 681 ASP A N 1
ATOM 5415 C CA . ASP A 1 681 ? -22.143 27.420 -8.703 1.00 29.45 681 ASP A CA 1
ATOM 5416 C C . ASP A 1 681 ? -21.167 27.702 -9.877 1.00 29.45 681 ASP A C 1
ATOM 5418 O O . ASP A 1 681 ? -20.497 28.733 -9.949 1.00 29.45 681 ASP A O 1
ATOM 5422 N N . ASP A 1 682 ? -21.260 26.756 -10.824 1.00 29.78 682 ASP A N 1
ATOM 5423 C CA . ASP A 1 682 ? -21.266 26.796 -12.301 1.00 29.78 682 ASP A CA 1
ATOM 5424 C C . ASP A 1 682 ? -20.029 27.029 -13.213 1.00 29.78 682 ASP A C 1
ATOM 5426 O O . ASP A 1 682 ? -19.165 27.885 -13.025 1.00 29.78 682 ASP A O 1
ATOM 5430 N N . ASP A 1 683 ? -20.097 26.217 -14.286 1.00 27.91 683 ASP A N 1
ATOM 5431 C CA . ASP A 1 683 ? -19.471 26.179 -15.620 1.00 27.91 683 ASP A CA 1
ATOM 5432 C C . ASP A 1 683 ? -17.988 25.810 -15.827 1.00 27.91 683 ASP A C 1
ATOM 5434 O O . ASP A 1 683 ? -17.070 26.566 -15.499 1.00 27.91 683 ASP A O 1
ATOM 5438 N N . LEU A 1 684 ? -17.763 24.666 -16.514 1.00 24.30 684 LEU A N 1
ATOM 5439 C CA . LEU A 1 684 ? -17.067 24.589 -17.818 1.00 24.30 684 LEU A CA 1
ATOM 5440 C C . LEU A 1 684 ? -16.898 23.142 -18.350 1.00 24.30 684 LEU A C 1
ATOM 5442 O O . LEU A 1 684 ? -16.210 22.320 -17.737 1.00 24.30 684 LEU A O 1
ATOM 5446 N N . THR A 1 685 ? -17.403 22.929 -19.566 1.00 23.83 685 THR A N 1
ATOM 5447 C CA . THR A 1 685 ? -17.257 21.765 -20.460 1.00 23.83 685 THR A CA 1
ATOM 5448 C C . THR A 1 685 ? -15.813 21.538 -20.922 1.00 23.83 685 THR A C 1
ATOM 5450 O O . THR A 1 685 ? -15.013 22.469 -21.070 1.00 23.83 685 THR A O 1
ATOM 5453 N N . TYR A 1 686 ? -15.476 20.272 -21.183 1.00 26.38 686 TYR A N 1
ATOM 5454 C CA . TYR A 1 686 ? -14.161 19.785 -21.638 1.00 26.38 686 TYR A CA 1
ATOM 5455 C C . TYR A 1 686 ? -14.028 19.759 -23.163 1.00 26.38 686 TYR A C 1
ATOM 5457 O O . TYR A 1 686 ? -15.040 19.922 -23.819 1.00 26.38 686 TYR A O 1
ATOM 5465 N N . THR A 1 687 ? -12.794 19.522 -23.677 1.00 25.98 687 THR A N 1
ATOM 5466 C CA . THR A 1 687 ? -12.454 18.558 -24.768 1.00 25.98 687 THR A CA 1
ATOM 5467 C C . THR A 1 687 ? -10.930 18.441 -25.092 1.00 25.98 687 THR A C 1
ATOM 5469 O O . THR A 1 687 ? -10.073 18.968 -24.371 1.00 25.98 687 THR A O 1
ATOM 5472 N N . ASN A 1 688 ? -10.538 17.712 -26.158 1.00 25.34 688 ASN A N 1
ATOM 5473 C CA . ASN A 1 688 ? -9.794 16.444 -26.088 1.00 25.34 688 ASN A CA 1
ATOM 5474 C C . ASN A 1 688 ? -8.532 16.344 -26.994 1.00 25.34 688 ASN A C 1
ATOM 5476 O O . ASN A 1 688 ? -8.272 15.309 -27.598 1.00 25.34 688 ASN A O 1
ATOM 5480 N N . LYS A 1 689 ? -7.713 17.404 -27.121 1.00 28.45 689 LYS A N 1
ATOM 5481 C CA . LYS A 1 689 ? -6.617 17.449 -28.134 1.00 28.45 689 LYS A CA 1
ATOM 5482 C C . LYS A 1 689 ? -5.165 17.562 -27.630 1.00 28.45 689 LYS A C 1
ATOM 5484 O O . LYS A 1 689 ? -4.279 17.761 -28.449 1.00 28.45 689 LYS A O 1
ATOM 5489 N N . GLN A 1 690 ? -4.848 17.476 -26.331 1.00 31.38 690 GLN A N 1
ATOM 5490 C CA . GLN A 1 690 ? -3.473 17.801 -25.855 1.00 31.38 690 GLN A CA 1
ATOM 5491 C C . GLN A 1 690 ? -2.736 16.636 -25.228 1.00 31.38 690 GLN A C 1
ATOM 5493 O O . GLN A 1 690 ? -2.354 16.625 -24.064 1.00 31.38 690 GLN A O 1
ATOM 5498 N N . LEU A 1 691 ? -2.588 15.649 -26.079 1.00 24.22 691 LEU A N 1
ATOM 5499 C CA . LEU A 1 691 ? -2.332 14.286 -25.746 1.00 24.22 691 LEU A CA 1
ATOM 5500 C C . LEU A 1 691 ? -1.021 13.876 -26.408 1.00 24.22 691 LEU A C 1
ATOM 5502 O O . LEU A 1 691 ? -0.961 13.765 -27.632 1.00 24.22 691 LEU A O 1
ATOM 5506 N N . HIS A 1 692 ? -0.025 13.639 -25.554 1.00 26.16 692 HIS A N 1
ATOM 5507 C CA . HIS A 1 692 ? 1.144 12.763 -25.750 1.00 26.16 692 HIS A CA 1
ATOM 5508 C C . HIS A 1 692 ? 2.458 13.357 -26.273 1.00 26.16 692 HIS A C 1
ATOM 5510 O O . HIS A 1 692 ? 2.695 13.414 -27.474 1.00 26.16 692 HIS A O 1
ATOM 5516 N N . GLY A 1 693 ? 3.322 13.670 -25.289 1.00 29.30 693 GLY A N 1
ATOM 5517 C CA . GLY A 1 693 ? 4.743 13.269 -25.180 1.00 29.30 693 GLY A CA 1
ATOM 5518 C C . GLY A 1 693 ? 5.792 13.982 -26.054 1.00 29.30 693 GLY A C 1
ATOM 5519 O O . GLY A 1 693 ? 5.411 14.683 -26.984 1.00 29.30 693 GLY A O 1
ATOM 5520 N N . PRO A 1 694 ? 7.117 13.781 -25.824 1.00 32.31 694 PRO A N 1
ATOM 5521 C CA . PRO A 1 694 ? 7.752 12.880 -24.846 1.00 32.31 694 PRO A CA 1
ATOM 5522 C C . PRO A 1 694 ? 8.952 13.480 -24.048 1.00 32.31 694 PRO A C 1
ATOM 5524 O O . PRO A 1 694 ? 9.486 14.533 -24.378 1.00 32.31 694 PRO A O 1
ATOM 5527 N N . ASN A 1 695 ? 9.440 12.685 -23.081 1.00 24.62 695 ASN A N 1
ATOM 5528 C CA . ASN A 1 695 ? 10.850 12.502 -22.685 1.00 24.62 695 ASN A CA 1
ATOM 5529 C C . ASN A 1 695 ? 11.495 13.227 -21.472 1.00 24.62 695 ASN A C 1
ATOM 5531 O O . ASN A 1 695 ? 11.675 14.436 -21.435 1.00 24.62 695 ASN A O 1
ATOM 5535 N N . VAL A 1 696 ? 12.043 12.344 -20.613 1.00 22.53 696 VAL A N 1
ATOM 5536 C CA . VAL A 1 696 ? 13.346 12.376 -19.908 1.00 22.53 696 VAL A CA 1
ATOM 5537 C C . VAL A 1 696 ? 13.365 12.737 -18.409 1.00 22.53 696 VAL A C 1
ATOM 5539 O O . VAL A 1 696 ? 13.189 13.871 -17.984 1.00 22.53 696 VAL A O 1
ATOM 5542 N N . LEU A 1 697 ? 13.642 11.670 -17.640 1.00 24.95 697 LEU A N 1
ATOM 5543 C CA . LEU A 1 697 ? 14.471 11.527 -16.432 1.00 24.95 697 LEU A CA 1
ATOM 5544 C C . LEU A 1 697 ? 15.183 12.794 -15.920 1.00 24.95 697 LEU A C 1
ATOM 5546 O O . LEU A 1 697 ? 15.900 13.428 -16.684 1.00 24.95 697 LEU A O 1
ATOM 5550 N N . LEU A 1 698 ? 15.149 13.031 -14.597 1.00 21.61 698 LEU A N 1
ATOM 5551 C CA . LEU A 1 698 ? 16.354 13.172 -13.756 1.00 21.61 698 LEU A CA 1
ATOM 5552 C C . LEU A 1 698 ? 16.028 13.332 -12.257 1.00 21.61 698 LEU A C 1
ATOM 5554 O O . LEU A 1 698 ? 14.962 13.775 -11.842 1.00 21.61 698 LEU A O 1
ATOM 5558 N N . ILE A 1 699 ? 17.005 12.886 -11.477 1.00 24.09 699 ILE A N 1
ATOM 5559 C CA . ILE A 1 699 ? 16.980 12.386 -10.103 1.00 24.09 699 ILE A CA 1
ATOM 5560 C C . ILE A 1 699 ? 17.431 13.466 -9.094 1.00 24.09 699 ILE A C 1
ATOM 5562 O O . ILE A 1 699 ? 18.354 14.224 -9.371 1.00 24.09 699 ILE A O 1
ATOM 5566 N N . GLU A 1 700 ? 16.800 13.435 -7.908 1.00 26.66 700 GLU A N 1
ATOM 5567 C CA . GLU A 1 700 ? 17.236 13.885 -6.563 1.00 26.66 700 GLU A CA 1
ATOM 5568 C C . GLU A 1 700 ? 17.611 15.354 -6.256 1.00 26.66 700 GLU A C 1
ATOM 5570 O O . GLU A 1 700 ? 18.520 15.946 -6.830 1.00 26.66 700 GLU A O 1
ATOM 5575 N N . LYS A 1 701 ? 17.054 15.867 -5.139 1.00 22.20 701 LYS A N 1
ATOM 5576 C CA . LYS A 1 701 ? 17.768 15.944 -3.832 1.00 22.20 701 LYS A CA 1
ATOM 5577 C C . LYS A 1 701 ? 16.933 16.623 -2.743 1.00 22.20 701 LYS A C 1
ATOM 5579 O O . LYS A 1 701 ? 16.861 17.852 -2.687 1.00 22.20 701 LYS A O 1
ATOM 5584 N N . LYS A 1 702 ? 16.340 15.811 -1.856 1.00 26.22 702 LYS A N 1
ATOM 5585 C CA . LYS A 1 702 ? 15.670 16.204 -0.603 1.00 26.22 702 LYS A CA 1
ATOM 5586 C C . LYS A 1 702 ? 16.679 16.540 0.499 1.00 26.22 702 LYS A C 1
ATOM 5588 O O . LYS A 1 702 ? 17.661 15.839 0.682 1.00 26.22 702 LYS A O 1
ATOM 5593 N N . LYS A 1 703 ? 16.387 17.648 1.184 1.00 40.56 703 LYS A N 1
ATOM 5594 C CA . LYS A 1 703 ? 17.049 18.231 2.363 1.00 40.56 703 LYS A CA 1
ATOM 5595 C C . LYS A 1 703 ? 16.614 17.514 3.638 1.00 40.56 703 LYS A C 1
ATOM 5597 O O . LYS A 1 703 ? 15.495 17.001 3.633 1.00 40.56 703 LYS A O 1
ATOM 5602 N N . THR A 1 704 ? 17.348 17.714 4.737 1.00 29.48 704 THR A N 1
ATOM 5603 C CA . THR A 1 704 ? 16.755 17.724 6.087 1.00 29.48 704 THR A CA 1
ATOM 5604 C C . THR A 1 704 ? 17.353 18.766 7.039 1.00 29.48 704 THR A C 1
ATOM 5606 O O . THR A 1 704 ? 18.538 19.059 6.959 1.00 29.48 704 THR A O 1
ATOM 5609 N N . PHE A 1 705 ? 16.472 19.303 7.893 1.00 24.30 705 PHE A N 1
ATOM 5610 C CA . PHE A 1 705 ? 16.611 19.965 9.204 1.00 24.30 705 PHE A CA 1
ATOM 5611 C C . PHE A 1 705 ? 15.199 20.225 9.803 1.00 24.30 705 PHE A C 1
ATOM 5613 O O . PHE A 1 705 ? 14.245 20.460 9.070 1.00 24.30 705 PHE A O 1
ATOM 5620 N N . ASP A 1 706 ? 15.038 20.110 11.121 1.00 29.19 706 ASP A N 1
ATOM 5621 C CA . ASP A 1 706 ? 13.765 19.790 11.812 1.00 29.19 706 ASP A CA 1
ATOM 5622 C C . ASP A 1 706 ? 12.798 20.885 12.253 1.00 29.19 706 ASP A C 1
ATOM 5624 O O . ASP A 1 706 ? 13.128 22.068 12.261 1.00 29.19 706 ASP A O 1
ATOM 5628 N N . ILE A 1 707 ? 11.659 20.386 12.770 1.00 28.88 707 ILE A N 1
ATOM 5629 C CA . ILE A 1 707 ? 10.635 21.010 13.627 1.00 28.88 707 ILE A CA 1
ATOM 5630 C C . ILE A 1 707 ? 10.752 20.491 15.095 1.00 28.88 707 ILE A C 1
ATOM 5632 O O . ILE A 1 707 ? 11.233 19.388 15.324 1.00 28.88 707 ILE A O 1
ATOM 5636 N N . ALA A 1 708 ? 10.310 21.290 16.081 1.00 28.88 708 ALA A N 1
ATOM 5637 C CA . ALA A 1 708 ? 10.289 21.047 17.546 1.00 28.88 708 ALA A CA 1
ATOM 5638 C C . ALA A 1 708 ? 8.855 20.705 18.070 1.00 28.88 708 ALA A C 1
ATOM 5640 O O . ALA A 1 708 ? 7.902 20.932 17.330 1.00 28.88 708 ALA A O 1
ATOM 5641 N N . GLN A 1 709 ? 8.598 20.187 19.293 1.00 40.50 709 GLN A N 1
ATOM 5642 C CA . GLN A 1 709 ? 8.569 20.937 20.580 1.00 40.50 709 GLN A CA 1
ATOM 5643 C C . GLN A 1 709 ? 8.402 20.034 21.847 1.00 40.50 709 GLN A C 1
ATOM 5645 O O . GLN A 1 709 ? 7.848 18.942 21.768 1.00 40.50 709 GLN A O 1
ATOM 5650 N N . ASP A 1 710 ? 8.874 20.530 23.007 1.00 30.97 710 ASP A N 1
ATOM 5651 C CA . ASP A 1 710 ? 9.020 19.908 24.352 1.00 30.97 710 ASP A CA 1
ATOM 5652 C C . ASP A 1 710 ? 7.854 19.023 24.882 1.00 30.97 710 ASP A C 1
ATOM 5654 O O . ASP A 1 710 ? 6.992 19.455 25.642 1.00 30.97 710 ASP A O 1
ATOM 5658 N N . THR A 1 711 ? 7.881 17.728 24.571 1.00 36.84 711 THR A N 1
ATOM 5659 C CA . THR A 1 711 ? 8.253 16.662 25.527 1.00 36.84 711 THR A CA 1
ATOM 5660 C C . THR A 1 711 ? 9.388 15.938 24.824 1.00 36.84 711 THR A C 1
ATOM 5662 O O . THR A 1 711 ? 9.231 15.659 23.638 1.00 36.84 711 THR A O 1
ATOM 5665 N N . MET A 1 712 ? 10.558 15.761 25.454 1.00 37.31 712 MET A N 1
ATOM 5666 C CA . MET A 1 712 ? 11.732 15.240 24.738 1.00 37.31 712 MET A CA 1
ATOM 5667 C C . MET A 1 712 ? 11.329 13.936 24.039 1.00 37.31 712 MET A C 1
ATOM 5669 O O . MET A 1 712 ? 10.998 12.976 24.737 1.00 37.31 712 MET A O 1
ATOM 5673 N N . PRO A 1 713 ? 11.282 13.916 22.695 1.00 48.59 713 PRO A N 1
ATOM 5674 C CA . PRO A 1 713 ? 10.864 12.731 21.970 1.00 48.59 713 PRO A CA 1
ATOM 5675 C C . PRO A 1 713 ? 11.774 11.567 22.376 1.00 48.59 713 PRO A C 1
ATOM 5677 O O . PRO A 1 713 ? 12.940 11.831 22.709 1.00 48.59 713 PRO A O 1
ATOM 5680 N N . PRO A 1 714 ? 11.298 10.309 22.333 1.00 58.50 714 PRO A N 1
ATOM 5681 C CA . PRO A 1 714 ? 12.147 9.168 22.635 1.00 58.50 714 PRO A CA 1
ATOM 5682 C C . PRO A 1 714 ? 13.429 9.289 21.815 1.00 58.50 714 PRO A C 1
ATOM 5684 O O . PRO A 1 714 ? 13.396 9.538 20.600 1.00 58.50 714 PRO A O 1
ATOM 5687 N N . SER A 1 715 ? 14.569 9.225 22.505 1.00 70.88 715 SER A N 1
ATOM 5688 C CA . SER A 1 715 ? 15.856 9.392 21.843 1.00 70.88 715 SER A CA 1
ATOM 5689 C C . SER A 1 715 ? 15.984 8.318 20.771 1.00 70.88 715 SER A C 1
ATOM 5691 O O . SER A 1 715 ? 15.568 7.184 20.978 1.00 70.88 715 SER A O 1
ATOM 5693 N N . GLN A 1 716 ? 16.494 8.678 19.602 1.00 85.19 716 GLN A N 1
ATOM 5694 C CA . GLN A 1 716 ? 16.593 7.751 18.484 1.00 85.19 716 GLN A CA 1
ATOM 5695 C C . GLN A 1 716 ? 17.957 7.072 18.498 1.00 85.19 716 GLN A C 1
ATOM 5697 O O . GLN A 1 716 ? 19.001 7.736 18.543 1.00 85.19 716 GLN A O 1
ATOM 5702 N N . THR A 1 717 ? 17.941 5.751 18.352 1.00 92.62 717 THR A N 1
ATOM 5703 C CA . THR A 1 717 ? 19.115 4.995 17.924 1.00 92.62 717 THR A CA 1
ATOM 5704 C C . THR A 1 717 ? 18.952 4.640 16.454 1.00 92.62 717 THR A C 1
ATOM 5706 O O . THR A 1 717 ? 18.024 3.931 16.064 1.00 92.62 717 THR A O 1
ATOM 5709 N N . VAL A 1 718 ? 19.857 5.132 15.612 1.00 96.19 718 VAL A N 1
ATOM 5710 C CA . VAL A 1 718 ? 19.755 4.950 14.162 1.00 96.19 718 VAL A CA 1
ATOM 5711 C C . VAL A 1 718 ? 20.818 3.991 13.658 1.00 96.19 718 VAL A C 1
ATOM 5713 O O . VAL A 1 718 ? 22.006 4.212 13.861 1.00 96.19 718 VAL A O 1
ATOM 5716 N N . VAL A 1 719 ? 20.410 2.954 12.936 1.00 98.06 719 VAL A N 1
ATOM 5717 C CA . VAL A 1 719 ? 21.313 2.029 12.254 1.00 98.06 719 VAL A CA 1
ATOM 5718 C C . VAL A 1 719 ? 21.424 2.417 10.783 1.00 98.06 719 VAL A C 1
ATOM 5720 O O . VAL A 1 719 ? 20.440 2.410 10.047 1.00 98.06 719 VAL A O 1
ATOM 5723 N N . ILE A 1 720 ? 22.633 2.752 10.337 1.00 97.75 720 ILE A N 1
ATOM 5724 C CA . ILE A 1 720 ? 22.915 3.073 8.938 1.00 97.75 720 ILE A CA 1
ATOM 5725 C C . ILE A 1 720 ? 23.247 1.792 8.180 1.00 97.75 720 ILE A C 1
ATOM 5727 O O . ILE A 1 720 ? 24.256 1.149 8.464 1.00 97.75 720 ILE A O 1
ATOM 5731 N N . GLY A 1 721 ? 22.454 1.494 7.156 1.00 96.06 721 GLY A N 1
ATOM 5732 C CA . GLY A 1 721 ? 22.600 0.349 6.265 1.00 96.06 721 GLY A CA 1
ATOM 5733 C C . GLY A 1 721 ? 21.608 -0.768 6.586 1.00 96.06 721 GLY A C 1
ATOM 5734 O O . GLY A 1 721 ? 21.479 -1.185 7.728 1.00 96.06 721 GLY A O 1
ATOM 5735 N N . ALA A 1 722 ? 20.945 -1.299 5.557 1.00 96.69 722 ALA A N 1
ATOM 5736 C CA . ALA A 1 722 ? 20.028 -2.440 5.654 1.00 96.69 722 ALA A CA 1
ATOM 5737 C C . ALA A 1 722 ? 20.666 -3.723 5.092 1.00 96.69 722 ALA A C 1
ATOM 5739 O O . ALA A 1 722 ? 19.995 -4.607 4.563 1.00 96.69 722 ALA A O 1
ATOM 5740 N N . GLY A 1 723 ? 21.999 -3.804 5.160 1.00 95.81 723 GLY A N 1
ATOM 5741 C CA . GLY A 1 723 ? 22.722 -5.051 4.926 1.00 95.81 723 GLY A CA 1
ATOM 5742 C C . GLY A 1 723 ? 22.613 -5.975 6.136 1.00 95.81 723 GLY A C 1
ATOM 5743 O O . GLY A 1 723 ? 22.101 -5.575 7.179 1.00 95.81 723 GLY A O 1
ATOM 5744 N N . VAL A 1 724 ? 23.157 -7.189 6.033 1.00 97.69 724 VAL A N 1
ATOM 5745 C CA . VAL A 1 724 ? 23.063 -8.190 7.111 1.00 97.69 724 VAL A CA 1
ATOM 5746 C C . VAL A 1 724 ? 23.531 -7.656 8.471 1.00 97.69 724 VAL A C 1
ATOM 5748 O O . VAL A 1 724 ? 22.880 -7.912 9.474 1.00 97.69 724 VAL A O 1
ATOM 5751 N N . ILE A 1 725 ? 24.597 -6.846 8.505 1.00 97.94 725 ILE A N 1
ATOM 5752 C CA . ILE A 1 725 ? 25.099 -6.248 9.751 1.00 97.94 725 ILE A CA 1
ATOM 5753 C C . ILE A 1 725 ? 24.090 -5.271 10.342 1.00 97.94 725 ILE A C 1
ATOM 5755 O O . ILE A 1 725 ? 23.773 -5.368 11.519 1.00 97.94 725 ILE A O 1
ATOM 5759 N N . GLY A 1 726 ? 23.564 -4.348 9.535 1.00 97.94 726 GLY A N 1
ATOM 5760 C CA . GLY A 1 726 ? 22.609 -3.362 10.026 1.00 97.94 726 GLY A CA 1
ATOM 5761 C C . GLY A 1 726 ? 21.298 -3.997 10.488 1.00 97.94 726 GLY A C 1
ATOM 5762 O O . GLY A 1 726 ? 20.804 -3.658 11.557 1.00 97.94 726 GLY A O 1
ATOM 5763 N N . LEU A 1 727 ? 20.791 -4.990 9.751 1.00 98.38 727 LEU A N 1
ATOM 5764 C CA . LEU A 1 727 ? 19.589 -5.739 10.128 1.00 98.38 727 LEU A CA 1
ATOM 5765 C C . LEU A 1 727 ? 19.782 -6.523 11.436 1.00 98.38 727 LEU A C 1
ATOM 5767 O O . LEU A 1 727 ? 18.934 -6.445 12.324 1.00 98.38 727 LEU A O 1
ATOM 5771 N N . SER A 1 728 ? 20.903 -7.238 11.587 1.00 98.38 728 SER A N 1
ATOM 5772 C CA . SER A 1 728 ? 21.225 -7.955 12.827 1.00 98.38 728 SER A CA 1
ATOM 5773 C C . SER A 1 728 ? 21.410 -6.999 14.008 1.00 98.38 728 SER A C 1
ATOM 5775 O O . SER A 1 728 ? 20.834 -7.236 15.066 1.00 98.38 728 SER A O 1
ATOM 5777 N N . CYS A 1 729 ? 22.146 -5.893 13.833 1.00 98.00 729 CYS A N 1
ATOM 5778 C CA . CYS A 1 729 ? 22.316 -4.874 14.872 1.00 98.00 729 CYS A CA 1
ATOM 5779 C C . CYS A 1 729 ? 20.975 -4.273 15.305 1.00 98.00 729 CYS A C 1
ATOM 5781 O O . CYS A 1 729 ? 20.724 -4.150 16.497 1.00 98.00 729 CYS A O 1
ATOM 5783 N N . ALA A 1 730 ? 20.104 -3.921 14.358 1.00 97.25 730 ALA A N 1
ATOM 5784 C CA . ALA A 1 730 ? 18.817 -3.306 14.666 1.00 97.25 730 ALA A CA 1
ATOM 5785 C C . ALA A 1 730 ? 17.900 -4.241 15.476 1.00 97.25 730 ALA A C 1
ATOM 5787 O O . ALA A 1 730 ? 17.294 -3.810 16.454 1.00 97.25 730 ALA A O 1
ATOM 5788 N N . LEU A 1 731 ? 17.848 -5.527 15.116 1.00 96.12 731 LEU A N 1
ATOM 5789 C CA . LEU A 1 731 ? 17.086 -6.540 15.854 1.00 96.12 731 LEU A CA 1
ATOM 5790 C C . LEU A 1 731 ? 17.663 -6.834 17.243 1.00 96.12 731 LEU A C 1
ATOM 5792 O O . LEU A 1 731 ? 16.900 -7.054 18.188 1.00 96.12 731 LEU A O 1
ATOM 5796 N N . GLU A 1 732 ? 18.990 -6.857 17.377 1.00 95.38 732 GLU A N 1
ATOM 5797 C CA . GLU A 1 732 ? 19.632 -7.069 18.677 1.00 95.38 732 GLU A CA 1
ATOM 5798 C C . GLU A 1 732 ? 19.381 -5.879 19.607 1.00 95.38 732 GLU A C 1
ATOM 5800 O O . GLU A 1 732 ? 19.032 -6.075 20.766 1.00 95.38 732 GLU A O 1
ATOM 5805 N N . LEU A 1 733 ? 19.443 -4.650 19.083 1.00 92.88 733 LEU A N 1
ATOM 5806 C CA . LEU A 1 733 ? 19.111 -3.440 19.836 1.00 92.88 733 LEU A CA 1
ATOM 5807 C C . LEU A 1 733 ? 17.641 -3.401 20.264 1.00 92.88 733 LEU A C 1
ATOM 5809 O O . LEU A 1 733 ? 17.366 -3.072 21.413 1.00 92.88 733 LEU A O 1
ATOM 5813 N N . GLN A 1 734 ? 16.707 -3.797 19.390 1.00 89.88 734 GLN A N 1
ATOM 5814 C CA . GLN A 1 734 ? 15.299 -3.947 19.779 1.00 89.88 734 GLN A CA 1
ATOM 5815 C C . GLN A 1 734 ? 15.124 -4.961 20.909 1.00 89.88 734 GLN A C 1
ATOM 5817 O O . GLN A 1 734 ? 14.307 -4.748 21.792 1.00 89.88 734 GLN A O 1
ATOM 5822 N N . SER A 1 735 ? 15.879 -6.061 20.885 1.00 86.44 735 SER A N 1
ATOM 5823 C CA . SER A 1 735 ? 15.769 -7.113 21.902 1.00 86.44 735 SER A CA 1
ATOM 5824 C C . SER A 1 735 ? 16.414 -6.692 23.230 1.00 86.44 735 SER A C 1
ATOM 5826 O O . SER A 1 735 ? 15.902 -7.033 24.288 1.00 86.44 735 SER A O 1
ATOM 5828 N N . ALA A 1 736 ? 17.505 -5.922 23.188 1.00 79.88 736 ALA A N 1
ATOM 5829 C CA . ALA A 1 736 ? 18.178 -5.400 24.377 1.00 79.88 736 ALA A CA 1
ATOM 5830 C C . ALA A 1 736 ? 17.439 -4.215 25.032 1.00 79.88 736 ALA A C 1
ATOM 5832 O O . ALA A 1 736 ? 17.611 -3.983 26.224 1.00 79.88 736 ALA A O 1
ATOM 5833 N N . GLY A 1 737 ? 16.640 -3.466 24.264 1.00 64.50 737 GLY A N 1
ATOM 5834 C CA . GLY A 1 737 ? 15.891 -2.286 24.715 1.00 64.50 737 GLY A CA 1
ATOM 5835 C C . GLY A 1 737 ? 14.427 -2.541 25.086 1.00 64.50 737 GLY A C 1
ATOM 5836 O O . GLY A 1 737 ? 13.690 -1.578 25.256 1.00 64.50 737 GLY A O 1
ATOM 5837 N N . GLN A 1 738 ? 13.986 -3.801 25.201 1.00 52.53 738 GLN A N 1
ATOM 5838 C CA . GLN A 1 738 ? 12.579 -4.158 25.465 1.00 52.53 738 GLN A CA 1
ATOM 5839 C C . GLN A 1 738 ? 12.008 -3.610 26.788 1.00 52.53 738 GLN A C 1
ATOM 5841 O O . GLN A 1 738 ? 10.790 -3.512 26.906 1.00 52.53 738 GLN A O 1
ATOM 5846 N N . ASP A 1 739 ? 12.863 -3.204 27.733 1.00 41.12 739 ASP A N 1
ATOM 5847 C CA . ASP A 1 739 ? 12.465 -2.594 29.011 1.00 41.12 739 ASP A CA 1
ATOM 5848 C C . ASP A 1 739 ? 12.569 -1.049 29.017 1.00 41.12 739 ASP A C 1
ATOM 5850 O O . ASP A 1 739 ? 12.176 -0.405 29.991 1.00 41.12 739 ASP A O 1
ATOM 5854 N N . ASP A 1 740 ? 13.093 -0.435 27.948 1.00 50.81 740 ASP A N 1
ATOM 5855 C CA . ASP A 1 740 ? 13.317 1.013 27.839 1.00 50.81 740 ASP A CA 1
ATOM 5856 C C . ASP A 1 740 ? 12.346 1.637 26.822 1.00 50.81 740 ASP A C 1
ATOM 5858 O O . ASP A 1 740 ? 12.658 1.833 25.646 1.00 50.81 740 ASP A O 1
ATOM 5862 N N . ASN A 1 741 ? 11.139 1.973 27.295 1.00 53.03 741 ASN A N 1
ATOM 5863 C CA . ASN A 1 741 ? 10.053 2.579 26.505 1.00 53.03 741 ASN A CA 1
ATOM 5864 C C . ASN A 1 741 ? 10.397 3.955 25.885 1.00 53.03 741 ASN A C 1
ATOM 5866 O O . ASN A 1 741 ? 9.535 4.569 25.256 1.00 53.03 741 ASN A O 1
ATOM 5870 N N . ASN A 1 742 ? 11.621 4.465 26.068 1.00 56.72 742 ASN A N 1
ATOM 5871 C CA . ASN A 1 742 ? 12.026 5.811 25.670 1.00 56.72 742 ASN A CA 1
ATOM 5872 C C . ASN A 1 742 ? 13.104 5.858 24.563 1.00 56.72 742 ASN A C 1
ATOM 5874 O O . ASN A 1 742 ? 13.641 6.933 24.282 1.00 56.72 742 ASN A O 1
ATOM 5878 N N . ASN A 1 743 ? 13.437 4.730 23.919 1.00 67.00 743 ASN A N 1
ATOM 5879 C CA . ASN A 1 743 ? 14.434 4.679 22.840 1.00 67.00 743 ASN A CA 1
ATOM 5880 C C . ASN A 1 743 ? 13.942 3.840 21.648 1.00 67.00 743 ASN A C 1
ATOM 5882 O O . ASN A 1 743 ? 13.832 2.620 21.743 1.00 67.00 743 ASN A O 1
ATOM 5886 N N . SER A 1 744 ? 13.665 4.475 20.504 1.00 83.06 744 SER A N 1
ATOM 5887 C CA . SER A 1 744 ? 13.236 3.758 19.295 1.00 83.06 744 SER A CA 1
ATOM 5888 C C . SER A 1 744 ? 14.375 3.542 18.305 1.00 83.06 744 SER A C 1
ATOM 5890 O O . SER A 1 744 ? 15.256 4.387 18.121 1.00 83.06 744 SER A O 1
ATOM 5892 N N . ILE A 1 745 ? 14.332 2.392 17.630 1.00 92.38 745 ILE A N 1
ATOM 5893 C CA . ILE A 1 745 ? 15.346 1.984 16.658 1.00 92.38 745 ILE A CA 1
ATOM 5894 C C . ILE A 1 745 ? 14.848 2.279 15.239 1.00 92.38 745 ILE A C 1
ATOM 5896 O O . ILE A 1 745 ? 13.791 1.795 14.830 1.00 92.38 745 ILE A O 1
ATOM 5900 N N . THR A 1 746 ? 15.630 3.036 14.465 1.00 95.00 746 THR A N 1
ATOM 5901 C CA . THR A 1 746 ? 15.366 3.297 13.039 1.00 95.00 746 THR A CA 1
ATOM 5902 C C . THR A 1 746 ? 16.496 2.731 12.172 1.00 95.00 746 THR A C 1
ATOM 5904 O O . THR A 1 746 ? 17.663 2.998 12.443 1.00 95.00 746 THR A O 1
ATOM 5907 N N . ILE A 1 747 ? 16.182 2.021 11.084 1.00 97.75 747 ILE A N 1
ATOM 5908 C CA . ILE A 1 747 ? 17.146 1.700 10.018 1.00 97.75 747 ILE A CA 1
ATOM 5909 C C . ILE A 1 747 ? 17.054 2.756 8.916 1.00 97.75 747 ILE A C 1
ATOM 5911 O O . ILE A 1 747 ? 15.983 2.975 8.352 1.00 97.75 747 ILE A O 1
ATOM 5915 N N . ILE A 1 748 ? 18.185 3.358 8.549 1.00 96.75 748 ILE A N 1
ATOM 5916 C CA . ILE A 1 748 ? 18.302 4.236 7.379 1.00 96.75 748 ILE A CA 1
ATOM 5917 C C . ILE A 1 748 ? 19.241 3.600 6.371 1.00 96.75 748 ILE A C 1
ATOM 5919 O O . ILE A 1 748 ? 20.402 3.332 6.677 1.00 96.75 748 ILE A O 1
ATOM 5923 N N . ALA A 1 749 ? 18.767 3.378 5.150 1.00 95.94 749 ALA A N 1
ATOM 5924 C CA . ALA A 1 749 ? 19.593 2.806 4.098 1.00 95.94 749 ALA A CA 1
ATOM 5925 C C . ALA A 1 749 ? 19.175 3.294 2.713 1.00 95.94 749 ALA A C 1
ATOM 5927 O O . ALA A 1 749 ? 17.999 3.533 2.457 1.00 95.94 749 ALA A O 1
ATOM 5928 N N . ARG A 1 750 ? 20.133 3.398 1.789 1.00 92.81 750 ARG A N 1
ATOM 5929 C CA . ARG A 1 750 ? 19.838 3.653 0.371 1.00 92.81 750 ARG A CA 1
ATOM 5930 C C . ARG A 1 750 ? 19.166 2.440 -0.271 1.00 92.81 750 ARG A C 1
ATOM 5932 O O . ARG A 1 750 ? 18.165 2.569 -0.966 1.00 92.81 750 ARG A O 1
ATOM 5939 N N . ASP A 1 751 ? 19.731 1.270 0.006 1.00 93.25 751 ASP A N 1
ATOM 5940 C CA . ASP A 1 751 ? 19.332 -0.017 -0.545 1.00 93.25 751 ASP A CA 1
ATOM 5941 C C . ASP A 1 751 ? 18.717 -0.891 0.552 1.00 93.25 751 ASP A C 1
ATOM 5943 O O . ASP A 1 751 ? 19.237 -0.941 1.669 1.00 93.25 751 ASP A O 1
ATOM 5947 N N . PHE A 1 752 ? 17.633 -1.594 0.219 1.00 93.75 752 PHE A N 1
ATOM 5948 C CA . PHE A 1 752 ? 16.956 -2.557 1.089 1.00 93.75 752 PHE A CA 1
ATOM 5949 C C . PHE A 1 752 ? 16.911 -3.942 0.429 1.00 93.75 752 PHE A C 1
ATOM 5951 O O . PHE A 1 752 ? 16.992 -4.028 -0.800 1.00 93.75 752 PHE A O 1
ATOM 5958 N N . PRO A 1 753 ? 16.771 -5.023 1.220 1.00 91.44 753 PRO A N 1
ATOM 5959 C CA . PRO A 1 753 ? 16.505 -6.361 0.697 1.00 91.44 753 PRO A CA 1
ATOM 5960 C C . PRO A 1 753 ? 15.319 -6.368 -0.285 1.00 91.44 753 PRO A C 1
ATOM 5962 O O . PRO A 1 753 ? 14.268 -5.808 0.006 1.00 91.44 753 PRO A O 1
ATOM 5965 N N . THR A 1 754 ? 15.499 -7.001 -1.443 1.00 83.38 754 THR A N 1
ATOM 5966 C CA . THR A 1 754 ? 14.467 -7.259 -2.467 1.00 83.38 754 THR A CA 1
ATOM 5967 C C . THR A 1 754 ? 14.692 -8.666 -3.035 1.00 83.38 754 THR A C 1
ATOM 5969 O O . THR A 1 754 ? 15.600 -9.355 -2.582 1.00 83.38 754 THR A O 1
ATOM 5972 N N . THR A 1 755 ? 13.898 -9.159 -3.980 1.00 79.81 755 THR A N 1
ATOM 5973 C CA . THR A 1 755 ? 14.157 -10.465 -4.613 1.00 79.81 755 THR A CA 1
ATOM 5974 C C . THR A 1 755 ? 15.318 -10.366 -5.606 1.00 79.81 755 THR A C 1
ATOM 5976 O O . THR A 1 755 ? 15.510 -9.326 -6.229 1.00 79.81 755 THR A O 1
ATOM 5979 N N . PHE A 1 756 ? 16.108 -11.438 -5.781 1.00 75.19 756 PHE A N 1
ATOM 5980 C CA . PHE A 1 756 ? 17.304 -11.417 -6.647 1.00 75.19 756 PHE A CA 1
ATOM 5981 C C . PHE A 1 756 ? 16.993 -10.973 -8.087 1.00 75.19 756 PHE A C 1
ATOM 5983 O O . PHE A 1 756 ? 17.770 -10.228 -8.672 1.00 75.19 756 PHE A O 1
ATOM 5990 N N . ALA A 1 757 ? 15.833 -11.373 -8.622 1.00 73.81 757 ALA A N 1
ATOM 5991 C CA . ALA A 1 757 ? 15.365 -10.999 -9.959 1.00 73.81 757 ALA A CA 1
ATOM 5992 C C . ALA A 1 757 ? 15.082 -9.493 -10.125 1.00 73.81 757 ALA A C 1
ATOM 5994 O O . ALA A 1 757 ? 15.043 -9.004 -11.250 1.00 73.81 757 ALA A O 1
ATOM 5995 N N . LEU A 1 758 ? 14.883 -8.769 -9.019 1.00 74.56 758 LEU A N 1
ATOM 5996 C CA . LEU A 1 758 ? 14.561 -7.342 -8.994 1.00 74.56 758 LEU A CA 1
ATOM 5997 C C . LEU A 1 758 ? 15.722 -6.472 -8.487 1.00 74.56 758 LEU A C 1
ATOM 5999 O O . LEU A 1 758 ? 15.578 -5.251 -8.432 1.00 74.56 758 LEU A O 1
ATOM 6003 N N . VAL A 1 759 ? 16.861 -7.062 -8.094 1.00 80.62 759 VAL A N 1
ATOM 6004 C CA . VAL A 1 759 ? 18.059 -6.285 -7.740 1.00 80.62 759 VAL A CA 1
ATOM 6005 C C . VAL A 1 759 ? 18.727 -5.826 -9.031 1.00 80.62 759 VAL A C 1
ATOM 6007 O O . VAL A 1 759 ? 19.059 -6.652 -9.876 1.00 80.62 759 VAL A O 1
ATOM 6010 N N . ASP A 1 760 ? 18.998 -4.530 -9.163 1.00 83.38 760 ASP A N 1
ATOM 6011 C CA . ASP A 1 760 ? 19.817 -4.025 -10.265 1.00 83.38 760 ASP A CA 1
ATOM 6012 C C . ASP A 1 760 ? 21.309 -4.189 -9.909 1.00 83.38 760 ASP A C 1
ATOM 6014 O O . ASP A 1 760 ? 21.840 -3.454 -9.063 1.00 83.38 760 ASP A O 1
ATOM 6018 N N . PRO A 1 761 ? 22.033 -5.128 -10.548 1.00 80.56 761 PRO A N 1
ATOM 6019 C CA . PRO A 1 761 ? 23.426 -5.408 -10.218 1.00 80.56 761 PRO A CA 1
ATOM 6020 C C . PRO A 1 761 ? 24.362 -4.240 -10.530 1.00 80.56 761 PRO A C 1
ATOM 6022 O O . PRO A 1 761 ? 25.457 -4.169 -9.975 1.00 80.56 761 PRO A O 1
ATOM 6025 N N . SER A 1 762 ? 23.958 -3.306 -11.393 1.00 78.25 762 SER A N 1
ATOM 6026 C CA . SER A 1 762 ? 24.792 -2.181 -11.807 1.00 78.25 762 SER A CA 1
ATOM 6027 C C . SER A 1 762 ? 24.725 -1.010 -10.826 1.00 78.25 762 SER A C 1
ATOM 6029 O O . SER A 1 762 ? 25.765 -0.432 -10.484 1.00 78.25 762 SER A O 1
ATOM 6031 N N . THR A 1 763 ? 23.526 -0.677 -10.343 1.00 81.25 763 THR A N 1
ATOM 6032 C CA . THR A 1 763 ? 23.296 0.439 -9.416 1.00 81.25 763 THR A CA 1
ATOM 6033 C C . THR A 1 763 ? 23.478 0.015 -7.958 1.00 81.25 763 THR A C 1
ATOM 6035 O O . THR A 1 763 ? 23.938 0.818 -7.143 1.00 81.25 763 THR A O 1
ATOM 6038 N N . GLN A 1 764 ? 23.258 -1.266 -7.637 1.00 87.88 764 GLN A N 1
ATOM 6039 C CA . GLN A 1 764 ? 23.308 -1.793 -6.268 1.00 87.88 764 GLN A CA 1
ATOM 6040 C C . GLN A 1 764 ? 24.558 -2.646 -5.968 1.00 87.88 764 GLN A C 1
ATOM 6042 O O . GLN A 1 764 ? 24.645 -3.283 -4.920 1.00 87.88 764 GLN A O 1
ATOM 6047 N N . ILE A 1 765 ? 25.591 -2.620 -6.821 1.00 89.75 765 ILE A N 1
ATOM 6048 C CA . ILE A 1 765 ? 26.834 -3.415 -6.663 1.00 89.75 765 ILE A CA 1
ATOM 6049 C C . ILE A 1 765 ? 27.540 -3.246 -5.300 1.00 89.75 765 ILE A C 1
ATOM 6051 O O . ILE A 1 765 ? 28.222 -4.152 -4.811 1.00 89.75 765 ILE A O 1
ATOM 6055 N N . ASN A 1 766 ? 27.378 -2.077 -4.674 1.00 87.62 766 ASN A N 1
ATOM 6056 C CA . ASN A 1 766 ? 27.965 -1.756 -3.370 1.00 87.62 766 ASN A CA 1
ATOM 6057 C C . ASN A 1 766 ? 27.057 -2.147 -2.188 1.00 87.62 766 ASN A C 1
ATOM 6059 O O . ASN A 1 766 ? 27.529 -2.186 -1.053 1.00 87.62 766 ASN A O 1
ATOM 6063 N N . PHE A 1 767 ? 25.783 -2.474 -2.427 1.00 91.25 767 PHE A N 1
ATOM 6064 C CA . PHE A 1 767 ? 24.923 -3.112 -1.435 1.00 91.25 767 PHE A CA 1
ATOM 6065 C C . PHE A 1 767 ? 25.259 -4.601 -1.394 1.00 91.25 767 PHE A C 1
ATOM 6067 O O . PHE A 1 767 ? 24.664 -5.418 -2.080 1.00 91.25 767 PHE A O 1
ATOM 6074 N N . THR A 1 768 ? 26.293 -4.964 -0.636 1.00 89.88 768 THR A N 1
ATOM 6075 C CA . THR A 1 768 ? 26.948 -6.272 -0.788 1.00 89.88 768 THR A CA 1
ATOM 6076 C C . THR A 1 768 ? 26.208 -7.485 -0.263 1.00 89.88 768 THR A C 1
ATOM 6078 O O . THR A 1 768 ? 26.610 -8.604 -0.575 1.00 89.88 768 THR A O 1
ATOM 6081 N N . SER A 1 769 ? 25.178 -7.291 0.557 1.00 93.69 769 SER A N 1
ATOM 6082 C CA . SER A 1 769 ? 24.503 -8.408 1.228 1.00 93.69 769 SER A CA 1
ATOM 6083 C C . SER A 1 769 ? 23.839 -9.370 0.219 1.00 93.69 769 SER A C 1
ATOM 6085 O O . SER A 1 769 ? 24.164 -10.555 0.269 1.00 93.69 769 SER A O 1
ATOM 6087 N N . PRO A 1 770 ? 23.068 -8.888 -0.784 1.00 89.50 770 PRO A N 1
ATOM 6088 C CA . PRO A 1 770 ? 22.559 -9.712 -1.890 1.00 89.50 770 PRO A CA 1
ATOM 6089 C C . PRO A 1 770 ? 23.599 -10.530 -2.672 1.00 89.50 770 PRO A C 1
ATOM 6091 O O . PRO A 1 770 ? 23.296 -11.610 -3.177 1.00 89.50 770 PRO A O 1
ATOM 6094 N N . TRP A 1 771 ? 24.834 -10.032 -2.787 1.00 89.25 771 TRP A N 1
ATOM 6095 C CA . TRP A 1 771 ? 25.879 -10.640 -3.624 1.00 89.25 771 TRP A CA 1
ATOM 6096 C C . TRP A 1 771 ? 26.664 -11.751 -2.915 1.00 89.25 771 TRP A C 1
ATOM 6098 O O . TRP A 1 771 ? 27.474 -12.429 -3.545 1.00 89.25 771 TRP A O 1
ATOM 6108 N N . GLY A 1 772 ? 26.477 -11.921 -1.602 1.00 84.25 772 GLY A N 1
ATOM 6109 C CA . GLY A 1 772 ? 27.202 -12.907 -0.800 1.00 84.25 772 GLY A CA 1
ATOM 6110 C C . GLY A 1 772 ? 26.815 -14.349 -1.129 1.00 84.25 772 GLY A C 1
ATOM 6111 O O . GLY A 1 772 ? 25.751 -14.592 -1.674 1.00 84.25 772 GLY A O 1
ATOM 6112 N N . GLY A 1 773 ? 27.657 -15.322 -0.768 1.00 86.56 773 GLY A N 1
ATOM 6113 C CA . GLY A 1 773 ? 27.327 -16.747 -0.915 1.00 86.56 773 GLY A CA 1
ATOM 6114 C C . GLY A 1 773 ? 25.978 -17.106 -0.272 1.00 86.56 773 GLY A C 1
ATOM 6115 O O . GLY A 1 773 ? 25.050 -17.430 -0.990 1.00 86.56 773 GLY A O 1
ATOM 6116 N N . ALA A 1 774 ? 25.780 -17.014 1.041 1.00 94.00 774 ALA A N 1
ATOM 6117 C CA . ALA A 1 774 ? 26.756 -16.781 2.103 1.00 94.00 774 ALA A CA 1
ATOM 6118 C C . ALA A 1 774 ? 26.741 -17.967 3.079 1.00 94.00 774 ALA A C 1
ATOM 6120 O O . ALA A 1 774 ? 25.703 -18.593 3.279 1.00 94.00 774 ALA A O 1
ATOM 6121 N N . HIS A 1 775 ? 27.886 -18.278 3.682 1.00 95.62 775 HIS A N 1
ATOM 6122 C CA . HIS A 1 775 ? 28.022 -19.363 4.653 1.00 95.62 775 HIS A CA 1
ATOM 6123 C C . HIS A 1 775 ? 28.816 -18.929 5.879 1.00 95.62 775 HIS A C 1
ATOM 6125 O O . HIS A 1 775 ? 29.441 -17.866 5.878 1.00 95.62 775 HIS A O 1
ATOM 6131 N N . ASN A 1 776 ? 28.825 -19.780 6.896 1.00 96.06 776 ASN A N 1
ATOM 6132 C CA . ASN A 1 776 ? 29.860 -19.761 7.913 1.00 96.06 776 ASN A CA 1
ATOM 6133 C C . ASN A 1 776 ? 31.069 -20.572 7.436 1.00 96.06 776 ASN A C 1
ATOM 6135 O O . ASN A 1 776 ? 30.952 -21.739 7.063 1.00 96.06 776 ASN A O 1
ATOM 6139 N N . ARG A 1 777 ? 32.239 -19.941 7.452 1.00 93.88 777 ARG A N 1
ATOM 6140 C CA . ARG A 1 777 ? 33.518 -20.596 7.195 1.00 93.88 777 ARG A CA 1
ATOM 6141 C C . ARG A 1 777 ? 34.436 -20.278 8.356 1.00 93.88 777 ARG A C 1
ATOM 6143 O O . ARG A 1 777 ? 34.745 -19.113 8.584 1.00 93.88 777 ARG A O 1
ATOM 6150 N N . TRP A 1 778 ? 34.902 -21.295 9.070 1.00 92.69 778 TRP A N 1
ATOM 6151 C CA . TRP A 1 778 ? 35.785 -21.056 10.204 1.00 92.69 778 TRP A CA 1
ATOM 6152 C C . TRP A 1 778 ? 37.138 -20.517 9.731 1.00 92.69 778 TRP A C 1
ATOM 6154 O O . TRP A 1 778 ? 37.855 -21.159 8.963 1.00 92.69 778 TRP A O 1
ATOM 6164 N N . VAL A 1 779 ? 37.486 -19.318 10.201 1.00 91.00 779 VAL A N 1
ATOM 6165 C CA . VAL A 1 779 ? 38.827 -18.738 10.068 1.00 91.00 779 VAL A CA 1
ATOM 6166 C C . VAL A 1 779 ? 39.483 -18.808 11.448 1.00 91.00 779 VAL A C 1
ATOM 6168 O O . VAL A 1 779 ? 39.253 -17.909 12.264 1.00 91.00 779 VAL A O 1
ATOM 6171 N N . PRO A 1 780 ? 40.228 -19.889 11.749 1.00 90.38 780 PRO A N 1
ATOM 6172 C CA . PRO A 1 780 ? 40.842 -20.060 13.057 1.00 90.38 780 PRO A CA 1
ATOM 6173 C C . PRO A 1 780 ? 41.915 -18.985 13.290 1.00 90.38 780 PRO A C 1
ATOM 6175 O O . PRO A 1 780 ? 42.583 -18.567 12.342 1.00 90.38 780 PRO A O 1
ATOM 6178 N N . PRO A 1 781 ? 42.100 -18.528 14.538 1.00 91.50 781 PRO A N 1
ATOM 6179 C CA . PRO A 1 781 ? 43.122 -17.544 14.849 1.00 91.50 781 PRO A CA 1
ATOM 6180 C C . PRO A 1 781 ? 44.523 -18.146 14.740 1.00 91.50 781 PRO A C 1
ATOM 6182 O O . PRO A 1 781 ? 44.781 -19.259 15.207 1.00 91.50 781 PRO A O 1
ATOM 6185 N N . THR A 1 782 ? 45.451 -17.369 14.194 1.00 90.94 782 THR A N 1
ATOM 6186 C CA . THR A 1 782 ? 46.857 -17.751 14.113 1.00 90.94 782 THR A CA 1
ATOM 6187 C C . THR A 1 782 ? 47.458 -17.832 15.514 1.00 90.94 782 THR A C 1
ATOM 6189 O O . THR A 1 782 ? 47.324 -16.882 16.295 1.00 90.94 782 THR A O 1
ATOM 6192 N N . PRO A 1 783 ? 48.150 -18.929 15.874 1.00 84.31 783 PRO A N 1
ATOM 6193 C CA . PRO A 1 783 ? 48.859 -19.012 17.146 1.00 84.31 783 PRO A CA 1
ATOM 6194 C C . PRO A 1 783 ? 49.863 -17.859 17.302 1.00 84.31 783 PRO A C 1
ATOM 6196 O O . PRO A 1 783 ? 50.772 -17.708 16.491 1.00 84.31 783 PRO A O 1
ATOM 6199 N N . GLY A 1 784 ? 49.692 -17.029 18.336 1.00 83.56 784 GLY A N 1
ATOM 6200 C CA . GLY A 1 784 ? 50.518 -15.828 18.549 1.00 83.56 784 GLY A CA 1
ATOM 6201 C C . GLY A 1 784 ? 50.265 -14.688 17.550 1.00 83.56 784 GLY A C 1
ATOM 6202 O O . GLY A 1 784 ? 51.030 -13.726 17.518 1.00 83.56 784 GLY A O 1
ATOM 6203 N N . GLY A 1 785 ? 49.213 -14.796 16.737 1.00 84.19 785 GLY A N 1
ATOM 6204 C CA . GLY A 1 785 ? 48.823 -13.805 15.746 1.00 84.19 785 GLY A CA 1
ATOM 6205 C C . GLY A 1 785 ? 48.128 -12.572 16.331 1.00 84.19 785 GLY A C 1
ATOM 6206 O O . GLY A 1 785 ? 48.001 -12.407 17.549 1.00 84.19 785 GLY A O 1
ATOM 6207 N N . PRO A 1 786 ? 47.660 -11.669 15.456 1.00 85.81 786 PRO A N 1
ATOM 6208 C CA . PRO A 1 786 ? 46.960 -10.461 15.861 1.00 85.81 786 PRO A CA 1
ATOM 6209 C C . PRO A 1 786 ? 45.703 -10.744 16.698 1.00 85.81 786 PRO A C 1
ATOM 6211 O O . PRO A 1 786 ? 44.862 -11.566 16.343 1.00 85.81 786 PRO A O 1
ATOM 6214 N N . ALA A 1 787 ? 45.498 -9.964 17.763 1.00 84.88 787 ALA A N 1
ATOM 6215 C CA . ALA A 1 787 ? 44.364 -10.135 18.680 1.00 84.88 787 ALA A CA 1
ATOM 6216 C C . ALA A 1 787 ? 42.974 -10.056 18.009 1.00 84.88 787 ALA A C 1
ATOM 6218 O O . ALA A 1 787 ? 41.999 -10.603 18.531 1.00 84.88 787 ALA A O 1
ATOM 6219 N N . HIS A 1 788 ? 42.863 -9.384 16.856 1.00 84.06 788 HIS A N 1
ATOM 6220 C CA . HIS A 1 788 ? 41.597 -9.279 16.131 1.00 84.06 788 HIS A CA 1
ATOM 6221 C C . HIS A 1 788 ? 41.139 -10.617 15.536 1.00 84.06 788 HIS A C 1
ATOM 6223 O O . HIS A 1 788 ? 39.938 -10.820 15.412 1.00 84.06 788 HIS A O 1
ATOM 6229 N N . GLU A 1 789 ? 42.042 -11.556 15.242 1.00 89.25 789 GLU A N 1
ATOM 6230 C CA . GLU A 1 789 ? 41.661 -12.879 14.727 1.00 89.25 789 GLU A CA 1
ATOM 6231 C C . GLU A 1 789 ? 40.902 -13.683 15.791 1.00 89.25 789 GLU A C 1
ATOM 6233 O O . GLU A 1 789 ? 39.826 -14.218 15.531 1.00 89.25 789 GLU A O 1
ATOM 6238 N N . ALA A 1 790 ? 41.399 -13.678 17.033 1.00 89.88 790 ALA A N 1
ATOM 6239 C CA . ALA A 1 790 ? 40.726 -14.318 18.164 1.00 89.88 790 ALA A CA 1
ATOM 6240 C C . ALA A 1 790 ? 39.406 -13.619 18.535 1.00 89.88 790 ALA A C 1
ATOM 6242 O O . ALA A 1 790 ? 38.457 -14.258 18.995 1.00 89.88 790 ALA A O 1
ATOM 6243 N N . ARG A 1 791 ? 39.321 -12.294 18.347 1.00 92.75 791 ARG A N 1
ATOM 6244 C CA . ARG A 1 791 ? 38.054 -11.557 18.459 1.00 92.75 791 ARG A CA 1
ATOM 6245 C C . ARG A 1 791 ? 37.066 -12.043 17.403 1.00 92.75 791 ARG A C 1
ATOM 6247 O O . ARG A 1 791 ? 35.974 -12.454 17.771 1.00 92.75 791 ARG A O 1
ATOM 6254 N N . ASP A 1 792 ? 37.446 -12.018 16.131 1.00 93.75 792 ASP A N 1
ATOM 6255 C CA . ASP A 1 792 ? 36.548 -12.352 15.027 1.00 93.75 792 ASP A CA 1
ATOM 6256 C C . ASP A 1 792 ? 36.074 -13.813 15.110 1.00 93.75 792 ASP A C 1
ATOM 6258 O O . ASP A 1 792 ? 34.901 -14.080 14.874 1.00 93.75 792 ASP A O 1
ATOM 6262 N N . HIS A 1 793 ? 36.928 -14.745 15.552 1.00 94.81 793 HIS A N 1
ATOM 6263 C CA . HIS A 1 793 ? 36.518 -16.130 15.822 1.00 94.81 793 HIS A CA 1
ATOM 6264 C C . HIS A 1 793 ? 35.417 -16.229 16.890 1.00 94.81 793 HIS A C 1
ATOM 6266 O O . HIS A 1 793 ? 34.439 -16.956 16.718 1.00 94.81 793 HIS A O 1
ATOM 6272 N N . ARG A 1 794 ? 35.511 -15.452 17.980 1.00 94.94 794 ARG A N 1
ATOM 6273 C CA . ARG A 1 794 ? 34.444 -15.399 18.999 1.00 94.94 794 ARG A CA 1
ATOM 6274 C C . ARG A 1 794 ? 33.131 -14.852 18.433 1.00 94.94 794 ARG A C 1
ATOM 6276 O O . ARG A 1 794 ? 32.073 -15.374 18.772 1.00 94.94 794 ARG A O 1
ATOM 6283 N N . LEU A 1 795 ? 33.195 -13.842 17.563 1.00 97.00 795 LEU A N 1
ATOM 6284 C CA . LEU A 1 795 ? 32.011 -13.280 16.898 1.00 97.00 795 LEU A CA 1
ATOM 6285 C C . LEU A 1 795 ? 31.369 -14.296 15.940 1.00 97.00 795 LEU A C 1
ATOM 6287 O O . LEU A 1 795 ? 30.141 -14.399 15.889 1.00 97.00 795 LEU A O 1
ATOM 6291 N N . ALA A 1 796 ? 32.182 -15.078 15.224 1.00 97.12 796 ALA A N 1
ATOM 6292 C CA . ALA A 1 796 ? 31.705 -16.170 14.380 1.00 97.12 796 ALA A CA 1
ATOM 6293 C C . ALA A 1 796 ? 30.993 -17.247 15.211 1.00 97.12 796 ALA A C 1
ATOM 6295 O O . ALA A 1 796 ? 29.897 -17.679 14.861 1.00 97.12 796 ALA A O 1
ATOM 6296 N N . LEU A 1 797 ? 31.553 -17.619 16.367 1.00 96.69 797 LEU A N 1
ATOM 6297 C CA . LEU A 1 797 ? 30.952 -18.614 17.257 1.00 96.69 797 LEU A CA 1
ATOM 6298 C C . LEU A 1 797 ? 29.610 -18.154 17.845 1.00 96.69 797 LEU A C 1
ATOM 6300 O O . LEU A 1 797 ? 28.654 -18.931 17.890 1.00 96.69 797 LEU A O 1
ATOM 6304 N N . ALA A 1 798 ? 29.514 -16.888 18.258 1.00 97.00 798 ALA A N 1
ATOM 6305 C CA . ALA A 1 798 ? 28.251 -16.289 18.689 1.00 97.00 798 ALA A CA 1
ATOM 6306 C C . ALA A 1 798 ? 27.209 -16.323 17.559 1.00 97.00 798 ALA A C 1
ATOM 6308 O O . ALA A 1 798 ? 26.079 -16.781 17.747 1.00 97.00 798 ALA A O 1
ATOM 6309 N N . THR A 1 799 ? 27.625 -15.946 16.347 1.00 98.31 799 THR A N 1
ATOM 6310 C CA . THR A 1 799 ? 26.755 -15.966 15.168 1.00 98.31 799 THR A CA 1
ATOM 6311 C C . THR A 1 799 ? 26.288 -17.369 14.815 1.00 98.31 799 THR A C 1
ATOM 6313 O O . THR A 1 799 ? 25.105 -17.568 14.557 1.00 98.31 799 THR A O 1
ATOM 6316 N N . PHE A 1 800 ? 27.172 -18.360 14.865 1.00 97.69 800 PHE A N 1
ATOM 6317 C CA . PHE A 1 800 ? 26.837 -19.756 14.613 1.00 97.69 800 PHE A CA 1
ATOM 6318 C C . PHE A 1 800 ? 25.739 -20.269 15.554 1.00 97.69 800 PHE A C 1
ATOM 6320 O O . PHE A 1 800 ? 24.746 -20.844 15.100 1.00 97.69 800 PHE A O 1
ATOM 6327 N N . ARG A 1 801 ? 25.858 -19.978 16.855 1.00 96.38 801 ARG A N 1
ATOM 6328 C CA . ARG A 1 801 ? 24.837 -20.329 17.856 1.00 96.38 801 ARG A CA 1
ATOM 6329 C C . ARG A 1 801 ? 23.511 -19.622 17.585 1.00 96.38 801 ARG A C 1
ATOM 6331 O O . ARG A 1 801 ? 22.462 -20.265 17.632 1.00 96.38 801 ARG A O 1
ATOM 6338 N N . ARG A 1 802 ? 23.546 -18.327 17.248 1.00 97.19 802 ARG A N 1
ATOM 6339 C CA . ARG A 1 802 ? 22.335 -17.557 16.929 1.00 97.19 802 ARG A CA 1
ATOM 6340 C C . ARG A 1 802 ? 21.640 -18.076 15.672 1.00 97.19 802 ARG A C 1
ATOM 6342 O O . ARG A 1 802 ? 20.426 -18.240 15.682 1.00 97.19 802 ARG A O 1
ATOM 6349 N N . MET A 1 803 ? 22.394 -18.399 14.624 1.00 97.44 803 MET A N 1
ATOM 6350 C CA . MET A 1 803 ? 21.857 -18.986 13.391 1.00 97.44 803 MET A CA 1
ATOM 6351 C C . MET A 1 803 ? 21.204 -20.347 13.646 1.00 97.44 803 MET A C 1
ATOM 6353 O O . MET A 1 803 ? 20.145 -20.628 13.088 1.00 97.44 803 MET A O 1
ATOM 6357 N N . ARG A 1 804 ? 21.779 -21.173 14.532 1.00 95.38 804 ARG A N 1
ATOM 6358 C CA . ARG A 1 804 ? 21.175 -22.449 14.942 1.00 95.38 804 ARG A CA 1
ATOM 6359 C C . ARG A 1 804 ? 19.841 -22.244 15.655 1.00 95.38 804 ARG A C 1
ATOM 6361 O O . ARG A 1 804 ? 18.863 -22.899 15.307 1.00 95.38 804 ARG A O 1
ATOM 6368 N N . ALA A 1 805 ? 19.791 -21.314 16.607 1.00 94.88 805 ALA A N 1
ATOM 6369 C CA . ALA A 1 805 ? 18.558 -20.975 17.313 1.00 94.88 805 ALA A CA 1
ATOM 6370 C C . ALA A 1 805 ? 17.486 -20.417 16.359 1.00 94.88 805 ALA A C 1
ATOM 6372 O O . ALA A 1 805 ? 16.335 -20.847 16.410 1.00 94.88 805 ALA A O 1
ATOM 6373 N N . LEU A 1 806 ? 17.871 -19.519 15.444 1.00 94.94 806 LEU A N 1
ATOM 6374 C CA . LEU A 1 806 ? 16.968 -18.971 14.432 1.00 94.94 806 LEU A CA 1
ATOM 6375 C C . LEU A 1 806 ? 16.427 -20.060 13.515 1.00 94.94 806 LEU A C 1
ATOM 6377 O O . LEU A 1 806 ? 15.225 -20.111 13.313 1.00 94.94 806 LEU A O 1
ATOM 6381 N N . ARG A 1 807 ? 17.265 -20.969 13.011 1.00 94.44 807 ARG A N 1
ATOM 6382 C CA . ARG A 1 807 ? 16.790 -22.083 12.180 1.00 94.44 807 ARG A CA 1
ATOM 6383 C C . ARG A 1 807 ? 15.800 -22.978 12.930 1.00 94.44 807 ARG A C 1
ATOM 6385 O O . ARG A 1 807 ? 14.823 -23.415 12.333 1.00 94.44 807 ARG A O 1
ATOM 6392 N N . ALA A 1 808 ? 16.055 -23.260 14.206 1.00 91.62 808 ALA A N 1
ATOM 6393 C CA . ALA A 1 808 ? 15.186 -24.117 15.006 1.00 91.62 808 ALA A CA 1
ATOM 6394 C C . ALA A 1 808 ? 13.802 -23.489 15.257 1.00 91.62 808 ALA A C 1
ATOM 6396 O O . ALA A 1 808 ? 12.804 -24.200 15.207 1.00 91.62 808 ALA A O 1
ATOM 6397 N N . GLY A 1 809 ? 13.738 -22.177 15.511 1.00 90.12 809 GLY A N 1
ATOM 6398 C CA . GLY A 1 809 ? 12.475 -21.468 15.771 1.00 90.12 809 GLY A CA 1
ATOM 6399 C C . GLY A 1 809 ? 11.789 -20.879 14.533 1.00 90.12 809 GLY A C 1
ATOM 6400 O O . GLY A 1 809 ? 10.593 -20.613 14.579 1.00 90.12 809 GLY A O 1
ATOM 6401 N N . HIS A 1 810 ? 12.539 -20.664 13.452 1.00 92.94 810 HIS A N 1
ATOM 6402 C CA . HIS A 1 810 ? 12.125 -19.942 12.246 1.00 92.94 810 HIS A CA 1
ATOM 6403 C C . HIS A 1 810 ? 12.686 -20.628 10.987 1.00 92.94 810 HIS A C 1
ATOM 6405 O O . HIS A 1 810 ? 13.655 -20.145 10.384 1.00 92.94 810 HIS A O 1
ATOM 6411 N N . PRO A 1 811 ? 12.138 -21.788 10.579 1.00 88.69 811 PRO A N 1
ATOM 6412 C CA . PRO A 1 811 ? 12.590 -22.494 9.381 1.00 88.69 811 PRO A CA 1
ATOM 6413 C C . PRO A 1 811 ? 12.501 -21.638 8.106 1.00 88.69 811 PRO A C 1
ATOM 6415 O O . PRO A 1 811 ? 13.321 -21.820 7.206 1.00 88.69 811 PRO A O 1
ATOM 6418 N N . GLU A 1 812 ? 11.580 -20.676 8.056 1.00 91.19 812 GLU A N 1
ATOM 6419 C CA . GLU A 1 812 ? 11.384 -19.691 6.988 1.00 91.19 812 GLU A CA 1
ATOM 6420 C C . GLU A 1 812 ? 12.548 -18.699 6.822 1.00 91.19 812 GLU A C 1
ATOM 6422 O O . GLU A 1 812 ? 12.632 -18.019 5.804 1.00 91.19 812 GLU A O 1
ATOM 6427 N N . ALA A 1 813 ? 13.490 -18.637 7.772 1.00 92.12 813 ALA A N 1
ATOM 6428 C CA . ALA A 1 813 ? 14.615 -17.702 7.737 1.00 92.12 813 ALA A CA 1
ATOM 6429 C C . ALA A 1 813 ? 15.602 -17.943 6.577 1.00 92.12 813 ALA A C 1
ATOM 6431 O O . ALA A 1 813 ? 16.533 -17.167 6.392 1.00 92.12 813 ALA A O 1
ATOM 6432 N N . GLY A 1 814 ? 15.471 -19.016 5.797 1.00 91.69 814 GLY A N 1
ATOM 6433 C CA . GLY A 1 814 ? 16.389 -19.264 4.683 1.00 91.69 814 GLY A CA 1
ATOM 6434 C C . GLY A 1 814 ? 17.748 -19.848 5.095 1.00 91.69 814 GLY A C 1
ATOM 6435 O O . GLY A 1 814 ? 18.673 -19.854 4.282 1.00 91.69 814 GLY A O 1
ATOM 6436 N N . ILE A 1 815 ? 17.891 -20.317 6.342 1.00 96.75 815 ILE A N 1
ATOM 6437 C CA . ILE A 1 815 ? 19.121 -20.913 6.892 1.00 96.75 815 ILE A CA 1
ATOM 6438 C C . ILE A 1 815 ? 19.107 -22.427 6.663 1.00 96.75 815 ILE A C 1
ATOM 6440 O O . ILE A 1 815 ? 18.126 -23.095 6.982 1.00 96.75 815 ILE A O 1
ATOM 6444 N N . THR A 1 816 ? 20.205 -22.984 6.162 1.00 95.94 816 THR A N 1
ATOM 6445 C CA . THR A 1 816 ? 20.395 -24.434 6.008 1.00 95.94 816 THR A CA 1
ATOM 6446 C C . THR A 1 816 ? 21.665 -24.848 6.735 1.00 95.94 816 THR A C 1
ATOM 6448 O O . THR A 1 816 ? 22.720 -24.276 6.483 1.00 95.94 816 THR A O 1
ATOM 6451 N N . PHE A 1 817 ? 21.569 -25.823 7.641 1.00 96.25 817 PHE A N 1
ATOM 6452 C CA . PHE A 1 817 ? 22.736 -26.449 8.269 1.00 96.25 817 PHE A CA 1
ATOM 6453 C C . PHE A 1 817 ? 23.173 -27.660 7.449 1.00 96.25 817 PHE A C 1
ATOM 6455 O O . PHE A 1 817 ? 22.335 -28.446 7.010 1.00 96.25 817 PHE A O 1
ATOM 6462 N N . LEU A 1 818 ? 24.476 -27.772 7.226 1.00 96.12 818 LEU A N 1
ATOM 6463 C CA . LEU A 1 818 ? 25.112 -28.770 6.372 1.00 96.12 818 LEU A CA 1
ATOM 6464 C C . LEU A 1 818 ? 26.597 -28.893 6.734 1.00 96.12 818 LEU A C 1
ATOM 6466 O O . LEU A 1 818 ? 27.109 -28.121 7.544 1.00 96.12 818 LEU A O 1
ATOM 6470 N N . ARG A 1 819 ? 27.303 -29.833 6.105 1.00 96.88 819 ARG A N 1
ATOM 6471 C CA . ARG A 1 819 ? 28.755 -29.957 6.276 1.00 96.88 819 ARG A CA 1
ATOM 6472 C C . ARG A 1 819 ? 29.497 -28.868 5.492 1.00 96.88 819 ARG A C 1
ATOM 6474 O O . ARG A 1 819 ? 29.110 -28.527 4.373 1.00 96.88 819 ARG A O 1
ATOM 6481 N N . GLY A 1 820 ? 30.571 -28.352 6.070 1.00 97.31 820 GLY A N 1
ATOM 6482 C CA . GLY A 1 820 ? 31.583 -27.556 5.388 1.00 97.31 820 GLY A CA 1
ATOM 6483 C C . GLY A 1 820 ? 32.837 -28.386 5.170 1.00 97.31 820 GLY A C 1
ATOM 6484 O O . GLY A 1 820 ? 33.228 -29.124 6.065 1.00 97.31 820 GLY A O 1
ATOM 6485 N N . VAL A 1 821 ? 33.453 -28.275 3.996 1.00 97.62 821 VAL A N 1
ATOM 6486 C CA . VAL A 1 821 ? 34.656 -29.017 3.600 1.00 97.62 821 VAL A CA 1
ATOM 6487 C C . VAL A 1 821 ? 35.729 -28.038 3.138 1.00 97.62 821 VAL A C 1
ATOM 6489 O O . VAL A 1 821 ? 35.469 -27.147 2.328 1.00 97.62 821 VAL A O 1
ATOM 6492 N N . GLU A 1 822 ? 36.948 -28.204 3.637 1.00 96.81 822 GLU A N 1
ATOM 6493 C CA . GLU A 1 822 ? 38.107 -27.380 3.301 1.00 96.81 822 GLU A CA 1
ATOM 6494 C C . GLU A 1 822 ? 39.220 -28.231 2.705 1.00 96.81 822 GLU A C 1
ATOM 6496 O O . GLU A 1 822 ? 39.560 -29.282 3.244 1.00 96.81 822 GLU A O 1
ATOM 6501 N N . TYR A 1 823 ? 39.831 -27.730 1.637 1.00 97.38 823 TYR A N 1
ATOM 6502 C CA . TYR A 1 823 ? 40.997 -28.309 0.984 1.00 97.38 823 TYR A CA 1
ATOM 6503 C C . TYR A 1 823 ? 42.105 -27.261 0.883 1.00 97.38 823 TYR A C 1
ATOM 6505 O O . TYR A 1 823 ? 41.931 -26.205 0.273 1.00 97.38 823 TYR A O 1
ATOM 6513 N N . LEU A 1 824 ? 43.262 -27.547 1.469 1.00 96.69 824 LEU A N 1
ATOM 6514 C CA . LEU A 1 824 ? 44.394 -26.628 1.542 1.00 96.69 824 LEU A CA 1
ATOM 6515 C C . LEU A 1 824 ? 45.628 -27.268 0.901 1.00 96.69 824 LEU A C 1
ATOM 6517 O O . LEU A 1 824 ? 46.134 -28.283 1.378 1.00 96.69 824 LEU A O 1
ATOM 6521 N N . GLU A 1 825 ? 46.148 -26.662 -0.166 1.00 96.75 825 GLU A N 1
ATOM 6522 C CA . GLU A 1 825 ? 47.399 -27.113 -0.801 1.00 96.75 825 GLU A CA 1
ATOM 6523 C C . GLU A 1 825 ? 48.646 -26.648 -0.035 1.00 96.75 825 GLU A C 1
ATOM 6525 O O . GLU A 1 825 ? 49.669 -27.329 -0.012 1.00 96.75 825 GLU A O 1
ATOM 6530 N N . SER A 1 826 ? 48.559 -25.494 0.629 1.00 94.88 826 SER A N 1
ATOM 6531 C CA . SER A 1 826 ? 49.624 -24.934 1.465 1.00 94.88 826 SER A CA 1
ATOM 6532 C C . SER A 1 826 ? 49.030 -24.420 2.782 1.00 94.88 826 SER A C 1
ATOM 6534 O O . SER A 1 826 ? 48.825 -23.212 2.919 1.00 94.88 826 SER A O 1
ATOM 6536 N N . PRO A 1 827 ? 48.678 -25.316 3.726 1.00 93.38 827 PRO A N 1
ATOM 6537 C CA . PRO A 1 827 ? 48.004 -24.935 4.963 1.00 93.38 827 PRO A CA 1
ATOM 6538 C C . PRO A 1 827 ? 48.867 -23.991 5.808 1.00 93.38 827 PRO A C 1
ATOM 6540 O O . PRO A 1 827 ? 50.066 -24.201 5.971 1.00 93.38 827 PRO A O 1
ATOM 6543 N N . GLY A 1 828 ? 48.241 -22.943 6.343 1.00 91.56 828 GLY A N 1
ATOM 6544 C CA . GLY A 1 828 ? 48.866 -22.046 7.313 1.00 91.56 828 GLY A CA 1
ATOM 6545 C C . GLY A 1 828 ? 49.011 -22.691 8.700 1.00 91.56 828 GLY A C 1
ATOM 6546 O O . GLY A 1 828 ? 48.330 -23.682 8.997 1.00 91.56 828 GLY A O 1
ATOM 6547 N N . PRO A 1 829 ? 49.856 -22.122 9.578 1.00 91.19 829 PRO A N 1
ATOM 6548 C CA . PRO A 1 829 ? 50.100 -22.645 10.923 1.00 91.19 829 PRO A CA 1
ATOM 6549 C C . PRO A 1 829 ? 48.830 -22.765 11.779 1.00 91.19 829 PRO A C 1
ATOM 6551 O O . PRO A 1 829 ? 48.771 -23.616 12.664 1.00 91.19 829 PRO A O 1
ATOM 6554 N N . GLU A 1 830 ? 47.812 -21.943 11.531 1.00 90.94 830 GLU A N 1
ATOM 6555 C CA . GLU A 1 830 ? 46.491 -21.990 12.160 1.00 90.94 830 GLU A CA 1
ATOM 6556 C C . GLU A 1 830 ? 45.695 -23.244 11.787 1.00 90.94 830 GLU A C 1
ATOM 6558 O O . GLU A 1 830 ? 45.070 -23.858 12.650 1.00 90.94 830 GLU A O 1
ATOM 6563 N N . TYR A 1 831 ? 45.766 -23.676 10.528 1.00 92.88 831 TYR A N 1
ATOM 6564 C CA . TYR A 1 831 ? 45.079 -24.876 10.050 1.00 92.88 831 TYR A CA 1
ATOM 6565 C C . TYR A 1 831 ? 45.855 -26.137 10.408 1.00 92.88 831 TYR A C 1
ATOM 6567 O O . TYR A 1 831 ? 45.261 -27.131 10.818 1.00 92.88 831 TYR A O 1
ATOM 6575 N N . GLU A 1 832 ? 47.186 -26.084 10.336 1.00 91.00 832 GLU A N 1
ATOM 6576 C CA . GLU A 1 832 ? 48.033 -27.154 10.858 1.00 91.00 832 GLU A CA 1
ATOM 6577 C C . GLU A 1 832 ? 47.774 -27.351 12.351 1.00 91.00 832 GLU A C 1
ATOM 6579 O O . GLU A 1 832 ? 47.591 -28.479 12.798 1.00 91.00 832 GLU A O 1
ATOM 6584 N N . ALA A 1 833 ? 47.687 -26.258 13.120 1.00 88.00 833 ALA A N 1
ATOM 6585 C CA . ALA A 1 833 ? 47.327 -26.297 14.531 1.00 88.00 833 ALA A CA 1
ATOM 6586 C C . ALA A 1 833 ? 45.964 -26.916 14.786 1.00 88.00 833 ALA A C 1
ATOM 6588 O O . ALA A 1 833 ? 45.824 -27.695 15.727 1.00 88.00 833 ALA A O 1
ATOM 6589 N N . LEU A 1 834 ? 44.992 -26.582 13.945 1.00 87.56 834 LEU A N 1
ATOM 6590 C CA . LEU A 1 834 ? 43.654 -27.130 14.027 1.00 87.56 834 LEU A CA 1
ATOM 6591 C C . LEU A 1 834 ? 43.635 -28.630 13.733 1.00 87.56 834 LEU A C 1
ATOM 6593 O O . LEU A 1 834 ? 42.891 -29.352 14.377 1.00 87.56 834 LEU A O 1
ATOM 6597 N N . ALA A 1 835 ? 44.474 -29.118 12.822 1.00 86.25 835 ALA A N 1
ATOM 6598 C CA . ALA A 1 835 ? 44.576 -30.537 12.490 1.00 86.25 835 ALA A CA 1
ATOM 6599 C C . ALA A 1 835 ? 45.469 -31.344 13.458 1.00 86.25 835 ALA A C 1
ATOM 6601 O O . ALA A 1 835 ? 45.493 -32.578 13.401 1.00 86.25 835 ALA A O 1
ATOM 6602 N N . ARG A 1 836 ? 46.210 -30.681 14.365 1.00 79.25 836 ARG A N 1
ATOM 6603 C CA . ARG A 1 836 ? 47.040 -31.362 15.373 1.00 79.25 836 ARG A CA 1
ATOM 6604 C C . ARG A 1 836 ? 46.150 -32.164 16.327 1.00 79.25 836 ARG A C 1
ATOM 6606 O O . ARG A 1 836 ? 45.401 -31.593 17.110 1.00 79.25 836 ARG A O 1
ATOM 6613 N N . GLY A 1 837 ? 46.290 -33.488 16.296 1.00 67.12 837 GLY A N 1
ATOM 6614 C CA . GLY A 1 837 ? 45.522 -34.412 17.141 1.00 67.12 837 GLY A CA 1
ATOM 6615 C C . GLY A 1 837 ? 44.781 -35.508 16.374 1.00 67.12 837 GLY A C 1
ATOM 6616 O O . GLY A 1 837 ? 44.289 -36.436 17.006 1.00 67.12 837 GLY A O 1
ATOM 6617 N N . GLY A 1 838 ? 44.759 -35.456 15.037 1.00 69.75 838 GLY A N 1
ATOM 6618 C CA . GLY A 1 838 ? 44.092 -36.465 14.208 1.00 69.75 838 GLY A CA 1
ATOM 6619 C C . GLY A 1 838 ? 42.623 -36.119 13.920 1.00 69.75 838 GLY A C 1
ATOM 6620 O O . GLY A 1 838 ? 42.285 -34.936 13.925 1.00 69.75 838 GLY A O 1
ATOM 6621 N N . PRO A 1 839 ? 41.764 -37.118 13.634 1.00 65.94 839 PRO A N 1
ATOM 6622 C CA . PRO A 1 839 ? 40.381 -36.905 13.202 1.00 65.94 839 PRO A CA 1
ATOM 6623 C C . PRO A 1 839 ? 39.575 -36.045 14.182 1.00 65.94 839 PRO A C 1
ATOM 6625 O O . PRO A 1 839 ? 38.966 -35.079 13.749 1.00 65.94 839 PRO A O 1
ATOM 6628 N N . ASP A 1 840 ? 39.672 -36.313 15.487 1.00 70.38 840 ASP A N 1
ATOM 6629 C CA . ASP A 1 840 ? 38.954 -35.590 16.544 1.00 70.38 840 ASP A CA 1
ATOM 6630 C C . ASP A 1 840 ? 39.881 -34.584 17.241 1.00 70.38 840 ASP A C 1
ATOM 6632 O O . ASP A 1 840 ? 40.365 -34.789 18.359 1.00 70.38 840 ASP A O 1
ATOM 6636 N N . SER A 1 841 ? 40.199 -33.492 16.547 1.00 79.62 841 SER A N 1
ATOM 6637 C CA . SER A 1 841 ? 41.136 -32.497 17.065 1.00 79.62 841 SER A CA 1
ATOM 6638 C C . SER A 1 841 ? 40.615 -31.793 18.323 1.00 79.62 841 SER A C 1
ATOM 6640 O O . SER A 1 841 ? 39.675 -30.993 18.282 1.00 79.62 841 SER A O 1
ATOM 6642 N N . ALA A 1 842 ? 41.316 -31.990 19.444 1.00 82.19 842 ALA A N 1
ATOM 6643 C CA . ALA A 1 842 ? 41.081 -31.243 20.679 1.00 82.19 842 ALA A CA 1
ATOM 6644 C C . ALA A 1 842 ? 41.242 -29.721 20.487 1.00 82.19 842 ALA A C 1
ATOM 6646 O O . ALA A 1 842 ? 40.586 -28.941 21.177 1.00 82.19 842 ALA A O 1
ATOM 6647 N N . ALA A 1 843 ? 42.079 -29.287 19.535 1.00 85.81 843 ALA A N 1
ATOM 6648 C CA . ALA A 1 843 ? 42.245 -27.873 19.209 1.00 85.81 843 ALA A CA 1
ATOM 6649 C C . ALA A 1 843 ? 40.993 -27.291 18.529 1.00 85.81 843 ALA A C 1
ATOM 6651 O O . ALA A 1 843 ? 40.600 -26.166 18.838 1.00 85.81 843 ALA A O 1
ATOM 6652 N N . ALA A 1 844 ? 40.332 -28.060 17.658 1.00 88.44 844 ALA A N 1
ATOM 6653 C CA . ALA A 1 844 ? 39.076 -27.649 17.031 1.00 88.44 844 ALA A CA 1
ATOM 6654 C C . ALA A 1 844 ? 37.929 -27.572 18.046 1.00 88.44 844 ALA A C 1
ATOM 6656 O O . ALA A 1 844 ? 37.212 -26.569 18.093 1.00 88.44 844 ALA A O 1
ATOM 6657 N N . ALA A 1 845 ? 37.830 -28.567 18.933 1.00 87.50 845 ALA A N 1
ATOM 6658 C CA . ALA A 1 845 ? 36.866 -28.559 20.029 1.00 87.50 845 ALA A CA 1
ATOM 6659 C C . ALA A 1 845 ? 37.083 -27.368 20.983 1.00 87.50 845 ALA A C 1
ATOM 6661 O O . ALA A 1 845 ? 36.123 -26.701 21.369 1.00 87.50 845 ALA A O 1
ATOM 6662 N N . ALA A 1 846 ? 38.338 -27.036 21.311 1.00 88.81 846 ALA A N 1
ATOM 6663 C CA . ALA A 1 846 ? 38.673 -25.875 22.141 1.00 88.81 846 ALA A CA 1
ATOM 6664 C C . ALA A 1 846 ? 38.275 -24.533 21.496 1.00 88.81 846 ALA A C 1
ATOM 6666 O O . ALA A 1 846 ? 37.999 -23.562 22.201 1.00 88.81 846 ALA A O 1
ATOM 6667 N N . LEU A 1 847 ? 38.211 -24.482 20.164 1.00 90.69 847 LEU A N 1
ATOM 6668 C CA . LEU A 1 847 ? 37.713 -23.336 19.404 1.00 90.69 847 LEU A CA 1
ATOM 6669 C C . LEU A 1 847 ? 36.187 -23.365 19.201 1.00 90.69 847 LEU A C 1
ATOM 6671 O O . LEU A 1 847 ? 35.638 -22.418 18.639 1.00 90.69 847 LEU A O 1
ATOM 6675 N N . GLY A 1 848 ? 35.489 -24.397 19.678 1.00 92.38 848 GLY A N 1
ATOM 6676 C CA . GLY A 1 848 ? 34.040 -24.540 19.529 1.00 92.38 848 GLY A CA 1
ATOM 6677 C C . GLY A 1 848 ? 33.599 -24.897 18.109 1.00 92.38 848 GLY A C 1
ATOM 6678 O O . GLY A 1 848 ? 32.462 -24.608 17.747 1.00 92.38 848 GLY A O 1
ATOM 6679 N N . ILE A 1 849 ? 34.490 -25.484 17.304 1.00 93.56 849 ILE A N 1
ATOM 6680 C CA . ILE A 1 849 ? 34.155 -25.977 15.968 1.00 93.56 849 ILE A CA 1
ATOM 6681 C C . ILE A 1 849 ? 33.533 -27.362 16.117 1.00 93.56 849 ILE A C 1
ATOM 6683 O O . ILE A 1 849 ? 34.180 -28.309 16.561 1.00 93.56 849 ILE A O 1
ATOM 6687 N N . GLU A 1 850 ? 32.258 -27.455 15.765 1.00 93.00 850 GLU A N 1
ATOM 6688 C CA . GLU A 1 850 ? 31.467 -28.675 15.889 1.00 93.00 850 GLU A CA 1
ATOM 6689 C C . GLU A 1 850 ? 31.588 -29.548 14.635 1.00 93.00 850 GLU A C 1
ATOM 6691 O O . GLU A 1 850 ? 31.860 -29.047 13.543 1.00 93.00 850 GLU A O 1
ATOM 6696 N N . GLY A 1 851 ? 31.425 -30.863 14.799 1.00 92.50 851 GLY A N 1
ATOM 6697 C CA . GLY A 1 851 ? 31.512 -31.827 13.696 1.00 92.50 851 GLY A CA 1
ATOM 6698 C C . GLY A 1 851 ? 32.881 -31.891 13.008 1.00 92.50 851 GLY A C 1
ATOM 6699 O O . GLY A 1 851 ? 32.969 -32.405 11.898 1.00 92.50 851 GLY A O 1
ATOM 6700 N N . PHE A 1 852 ? 33.937 -31.337 13.620 1.00 94.75 852 PHE A N 1
ATOM 6701 C CA . PHE A 1 852 ? 35.252 -31.236 12.991 1.00 94.75 852 PHE A CA 1
ATOM 6702 C C . PHE A 1 852 ? 35.892 -32.609 12.783 1.00 94.75 852 PHE A C 1
ATOM 6704 O O . PHE A 1 852 ? 36.054 -33.356 13.747 1.00 94.75 852 PHE A O 1
ATOM 6711 N N . ARG A 1 853 ? 36.336 -32.891 11.555 1.00 94.38 853 ARG A N 1
ATOM 6712 C CA . ARG A 1 853 ? 37.075 -34.108 11.217 1.00 94.38 853 ARG A CA 1
ATOM 6713 C C . ARG A 1 853 ? 38.144 -33.861 10.161 1.00 94.38 853 ARG A C 1
ATOM 6715 O O . ARG A 1 853 ? 37.855 -33.330 9.095 1.00 94.38 853 ARG A O 1
ATOM 6722 N N . VAL A 1 854 ? 39.373 -34.314 10.409 1.00 95.31 854 VAL A N 1
ATOM 6723 C CA . VAL A 1 854 ? 40.434 -34.326 9.382 1.00 95.31 854 VAL A CA 1
ATOM 6724 C C . VAL A 1 854 ? 40.168 -35.436 8.356 1.00 9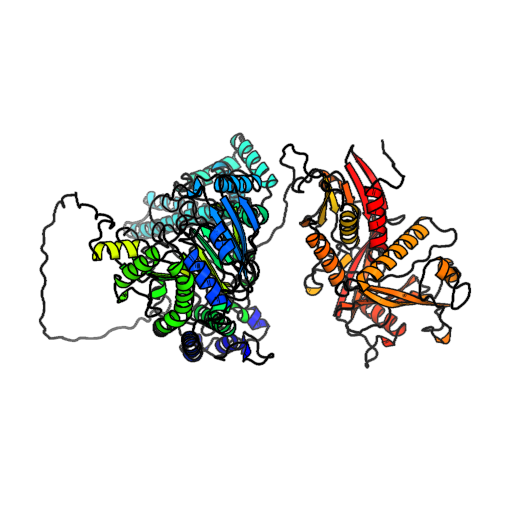5.31 854 VAL A C 1
ATOM 6726 O O . VAL A 1 854 ? 39.925 -36.588 8.725 1.00 95.31 854 VAL A O 1
ATOM 6729 N N . LEU A 1 855 ? 40.227 -35.093 7.068 1.00 94.50 855 LEU A N 1
ATOM 6730 C CA . LEU A 1 855 ? 40.029 -36.022 5.954 1.00 94.50 855 LEU A CA 1
ATOM 6731 C C . LEU A 1 855 ? 41.266 -36.900 5.739 1.00 94.50 855 LEU A C 1
ATOM 6733 O O . LEU A 1 855 ? 42.406 -36.450 5.885 1.00 94.50 855 LEU A O 1
ATOM 6737 N N . ARG A 1 856 ? 41.043 -38.159 5.359 1.00 92.31 856 ARG A N 1
ATOM 6738 C CA . ARG A 1 856 ? 42.115 -39.088 4.983 1.00 92.31 856 ARG A CA 1
ATOM 6739 C C . ARG A 1 856 ? 42.602 -38.795 3.563 1.00 92.31 856 ARG A C 1
ATOM 6741 O O . ARG A 1 856 ? 41.904 -38.166 2.776 1.00 92.31 856 ARG A O 1
ATOM 6748 N N . GLY A 1 857 ? 43.797 -39.277 3.220 1.00 89.94 857 GLY A N 1
ATOM 6749 C CA . GLY A 1 857 ? 44.404 -39.025 1.906 1.00 89.94 857 GLY A CA 1
ATOM 6750 C C . GLY A 1 857 ? 43.564 -39.510 0.716 1.00 89.94 857 GLY A C 1
ATOM 6751 O O . GLY A 1 857 ? 43.594 -38.880 -0.332 1.00 89.94 857 GLY A O 1
ATOM 6752 N N . ASP A 1 858 ? 42.784 -40.583 0.885 1.00 91.62 858 ASP A N 1
ATOM 6753 C CA . ASP A 1 858 ? 41.848 -41.124 -0.114 1.00 91.62 858 ASP A CA 1
ATOM 6754 C C . ASP A 1 858 ? 40.549 -40.308 -0.257 1.00 91.62 858 ASP A C 1
ATOM 6756 O O . ASP A 1 858 ? 39.812 -40.500 -1.218 1.00 91.62 858 ASP A O 1
ATOM 6760 N N . GLU A 1 859 ? 40.267 -39.399 0.680 1.00 93.25 859 GLU A N 1
ATOM 6761 C CA . GLU A 1 859 ? 39.121 -38.477 0.648 1.00 93.25 859 GLU A CA 1
ATOM 6762 C C . GLU A 1 859 ? 39.484 -37.107 0.038 1.00 93.25 859 GLU A C 1
ATOM 6764 O O . GLU A 1 859 ? 38.620 -36.235 -0.098 1.00 93.25 859 GLU A O 1
ATOM 6769 N N . LEU A 1 860 ? 40.758 -36.883 -0.304 1.00 95.25 860 LEU A N 1
ATOM 6770 C CA . LEU A 1 860 ? 41.222 -35.644 -0.929 1.00 95.25 860 LEU A CA 1
ATOM 6771 C C . LEU A 1 860 ? 40.965 -35.671 -2.444 1.00 95.25 860 LEU A C 1
ATOM 6773 O O . LEU A 1 860 ? 41.057 -36.731 -3.063 1.00 95.25 860 LEU A O 1
ATOM 6777 N N . PRO A 1 861 ? 40.677 -34.515 -3.072 1.00 93.00 861 PRO A N 1
ATOM 6778 C CA . PRO A 1 861 ? 40.322 -34.472 -4.490 1.00 93.00 861 PRO A CA 1
ATOM 6779 C C . PRO A 1 861 ? 41.508 -34.783 -5.412 1.00 93.00 861 PRO A C 1
ATOM 6781 O O . PRO A 1 861 ? 41.313 -35.275 -6.520 1.00 93.00 861 PRO A O 1
ATOM 6784 N N . ASP A 1 862 ? 42.733 -34.482 -4.974 1.00 94.12 862 ASP A N 1
ATOM 6785 C CA . ASP A 1 862 ? 43.978 -34.805 -5.668 1.00 94.12 862 ASP A CA 1
ATOM 6786 C C . ASP A 1 862 ? 45.183 -34.731 -4.712 1.00 94.12 862 ASP A C 1
ATOM 6788 O O . ASP A 1 862 ? 45.063 -34.321 -3.556 1.00 94.12 862 ASP A O 1
ATOM 6792 N N . ASP A 1 863 ? 46.356 -35.122 -5.209 1.00 93.38 863 ASP A N 1
ATOM 6793 C CA . ASP A 1 863 ? 47.623 -35.206 -4.473 1.00 93.38 863 ASP A CA 1
ATOM 6794 C C . ASP A 1 863 ? 48.260 -33.846 -4.135 1.00 93.38 863 ASP A C 1
ATOM 6796 O O . ASP A 1 863 ? 49.229 -33.785 -3.373 1.00 93.38 863 ASP A O 1
ATOM 6800 N N . ARG A 1 864 ? 47.729 -32.740 -4.673 1.00 95.25 864 ARG A N 1
ATOM 6801 C CA . ARG A 1 864 ? 48.231 -31.386 -4.386 1.00 95.25 864 ARG A CA 1
ATOM 6802 C C . ARG A 1 864 ? 47.686 -30.851 -3.070 1.00 95.25 864 ARG A C 1
ATOM 6804 O O . ARG A 1 864 ? 48.324 -29.999 -2.449 1.00 95.25 864 ARG A O 1
ATOM 6811 N N . VAL A 1 865 ? 46.517 -31.325 -2.640 1.00 96.19 865 VAL A N 1
ATOM 6812 C CA . VAL A 1 865 ? 45.922 -30.945 -1.357 1.00 96.19 865 VAL A CA 1
ATOM 6813 C C . VAL A 1 865 ? 46.710 -31.609 -0.232 1.00 96.19 865 VAL A C 1
ATOM 6815 O O . VAL A 1 865 ? 46.801 -32.829 -0.156 1.00 96.19 865 VAL A O 1
ATOM 6818 N N . ARG A 1 866 ? 47.286 -30.803 0.662 1.00 95.38 866 ARG A N 1
ATOM 6819 C CA . ARG A 1 866 ? 48.098 -31.292 1.787 1.00 95.38 866 ARG A CA 1
ATOM 6820 C C . ARG A 1 866 ? 47.295 -31.497 3.060 1.00 95.38 866 ARG A C 1
ATOM 6822 O O . ARG A 1 866 ? 47.677 -32.313 3.892 1.00 95.38 866 ARG A O 1
ATOM 6829 N N . LEU A 1 867 ? 46.214 -30.742 3.228 1.00 94.94 867 LEU A N 1
ATOM 6830 C CA . LEU A 1 867 ? 45.330 -30.847 4.379 1.00 94.94 867 LEU A CA 1
ATOM 6831 C C . LEU A 1 867 ? 43.881 -30.682 3.929 1.00 94.94 867 LEU A C 1
ATOM 6833 O O . LEU A 1 867 ? 43.546 -29.694 3.277 1.00 94.94 867 LEU A O 1
ATOM 6837 N N . GLY A 1 868 ? 43.034 -31.634 4.311 1.00 95.88 868 GLY A N 1
ATOM 6838 C CA . GLY A 1 868 ? 41.589 -31.543 4.157 1.00 95.88 868 GLY A CA 1
ATOM 6839 C C . GLY A 1 868 ? 40.878 -31.790 5.481 1.00 95.88 868 GLY A C 1
ATOM 6840 O O . GLY A 1 868 ? 41.345 -32.592 6.291 1.00 95.88 868 GLY A O 1
ATOM 6841 N N . PHE A 1 869 ? 39.767 -31.104 5.718 1.00 95.94 869 PHE A N 1
ATOM 6842 C CA . PHE A 1 869 ? 38.923 -31.331 6.893 1.00 95.94 869 PHE A CA 1
ATOM 6843 C C . PHE A 1 869 ? 37.470 -30.941 6.617 1.00 95.94 869 PHE A C 1
ATOM 6845 O O . PHE A 1 869 ? 37.194 -30.135 5.729 1.00 95.94 869 PHE A O 1
ATOM 6852 N N . GLU A 1 870 ? 36.550 -31.502 7.395 1.00 96.19 870 GLU A N 1
ATOM 6853 C CA . GLU A 1 870 ? 35.131 -31.153 7.399 1.00 96.19 870 GLU A CA 1
ATOM 6854 C C . GLU A 1 870 ? 34.664 -30.687 8.782 1.00 96.19 870 GLU A C 1
ATOM 6856 O O . GLU A 1 870 ? 35.361 -30.898 9.772 1.00 96.19 870 GLU A O 1
ATOM 6861 N N . TYR A 1 871 ? 33.526 -29.996 8.843 1.00 96.38 871 TYR A N 1
ATOM 6862 C CA . TYR A 1 871 ? 32.897 -29.498 10.071 1.00 96.38 871 TYR A CA 1
ATOM 6863 C C . TYR A 1 871 ? 31.411 -29.195 9.857 1.00 96.38 871 TYR A C 1
ATOM 6865 O O . TYR A 1 871 ? 30.960 -29.026 8.724 1.00 96.38 871 TYR A O 1
ATOM 6873 N N . ASP A 1 872 ? 30.653 -29.037 10.940 1.00 96.00 872 ASP A N 1
ATOM 6874 C CA . ASP A 1 872 ? 29.275 -28.559 10.867 1.00 96.00 872 ASP A CA 1
ATOM 6875 C C . ASP A 1 872 ? 29.241 -27.057 10.582 1.00 96.00 872 ASP A C 1
ATOM 6877 O O . ASP A 1 872 ? 29.903 -26.243 11.239 1.00 96.00 872 ASP A O 1
ATOM 6881 N N . THR A 1 873 ? 28.436 -26.666 9.597 1.00 96.94 873 THR A N 1
ATOM 6882 C CA . THR A 1 873 ? 28.275 -25.270 9.208 1.00 96.94 873 THR A CA 1
ATOM 6883 C C . THR A 1 873 ? 26.846 -24.930 8.791 1.00 96.94 873 THR A C 1
ATOM 6885 O O . THR A 1 873 ? 25.934 -25.754 8.850 1.00 96.94 873 THR A O 1
ATOM 6888 N N . TRP A 1 874 ? 26.636 -23.680 8.388 1.00 97.12 874 TRP A N 1
ATOM 6889 C CA . TRP A 1 874 ? 25.407 -23.223 7.764 1.00 97.12 874 TRP A CA 1
ATOM 6890 C C . TRP A 1 874 ? 25.691 -22.411 6.503 1.00 97.12 874 TRP A C 1
ATOM 6892 O O . TRP A 1 874 ? 26.717 -21.737 6.385 1.00 97.12 874 TRP A O 1
ATOM 6902 N N . CYS A 1 875 ? 24.736 -22.436 5.582 1.00 97.00 875 CYS A N 1
ATOM 6903 C CA . CYS A 1 875 ? 24.590 -21.475 4.501 1.00 97.00 875 CYS A CA 1
ATOM 6904 C C . CYS A 1 875 ? 23.228 -20.780 4.598 1.00 97.00 875 CYS A C 1
ATOM 6906 O O . CYS A 1 875 ? 22.299 -21.268 5.247 1.00 97.00 875 CYS A O 1
ATOM 6908 N N . VAL A 1 876 ? 23.115 -19.613 3.973 1.00 95.75 876 VAL A N 1
ATOM 6909 C CA . VAL A 1 876 ? 21.856 -18.875 3.862 1.00 95.75 876 VAL A CA 1
ATOM 6910 C C . VAL A 1 876 ? 21.581 -18.515 2.417 1.00 95.75 876 VAL A C 1
ATOM 6912 O O . VAL A 1 876 ? 22.508 -18.208 1.667 1.00 95.75 876 VAL A O 1
ATOM 6915 N N . ASN A 1 877 ? 20.300 -18.470 2.057 1.00 93.94 877 ASN A N 1
ATOM 6916 C CA . ASN A 1 877 ? 19.854 -17.671 0.925 1.00 93.94 877 ASN A CA 1
ATOM 6917 C C . ASN A 1 877 ? 19.834 -16.192 1.364 1.00 93.94 877 ASN A C 1
ATOM 6919 O O . ASN A 1 877 ? 18.982 -15.824 2.179 1.00 93.94 877 ASN A O 1
ATOM 6923 N N . PRO A 1 878 ? 20.756 -15.337 0.870 1.00 93.25 878 PRO A N 1
ATOM 6924 C CA . PRO A 1 878 ? 20.883 -13.957 1.339 1.00 93.25 878 PRO A CA 1
ATOM 6925 C C . PRO A 1 878 ? 19.602 -13.135 1.185 1.00 93.25 878 PRO A C 1
ATOM 6927 O O . PRO A 1 878 ? 19.326 -12.286 2.032 1.00 93.25 878 PRO A O 1
ATOM 6930 N N . MET A 1 879 ? 18.817 -13.399 0.133 1.00 88.56 879 MET A N 1
ATOM 6931 C CA . MET A 1 879 ? 17.606 -12.633 -0.173 1.00 88.56 879 MET A CA 1
ATOM 6932 C C . MET A 1 879 ? 16.488 -12.969 0.809 1.00 88.56 879 MET A C 1
ATOM 6934 O O . MET A 1 879 ? 15.901 -12.069 1.404 1.00 88.56 879 MET A O 1
ATOM 6938 N N . VAL A 1 880 ? 16.261 -14.267 1.034 1.00 93.62 880 VAL A N 1
ATOM 6939 C CA . VAL A 1 880 ? 15.269 -14.764 1.999 1.00 93.62 880 VAL A CA 1
ATOM 6940 C C . VAL A 1 880 ? 15.648 -14.325 3.408 1.00 93.62 880 VAL A C 1
ATOM 6942 O O . VAL A 1 880 ? 14.833 -13.739 4.114 1.00 93.62 880 VAL A O 1
ATOM 6945 N N . TYR A 1 881 ? 16.906 -14.530 3.800 1.00 96.44 881 TYR A N 1
ATOM 6946 C CA . TYR A 1 881 ? 17.358 -14.229 5.153 1.00 96.44 881 TYR A CA 1
ATOM 6947 C C . TYR A 1 881 ? 17.293 -12.731 5.473 1.00 96.44 881 TYR A C 1
ATOM 6949 O O . TYR A 1 881 ? 16.785 -12.346 6.524 1.00 96.44 881 TYR A O 1
ATOM 6957 N N . CYS A 1 882 ? 17.752 -11.852 4.576 1.00 96.06 882 CYS A N 1
ATOM 6958 C CA . CYS A 1 882 ? 17.689 -10.414 4.834 1.00 96.06 882 CYS A CA 1
ATOM 6959 C C . CYS A 1 882 ? 16.254 -9.862 4.803 1.00 96.06 882 CYS A C 1
ATOM 6961 O O . CYS A 1 882 ? 15.944 -8.996 5.620 1.00 96.06 882 CYS A O 1
ATOM 6963 N N . ALA A 1 883 ? 15.375 -10.368 3.928 1.00 94.69 883 ALA A N 1
ATOM 6964 C CA . ALA A 1 883 ? 13.953 -10.013 3.951 1.00 94.69 883 ALA A CA 1
ATOM 6965 C C . ALA A 1 883 ? 13.278 -10.483 5.252 1.00 94.69 883 ALA A C 1
ATOM 6967 O O . ALA A 1 883 ? 12.561 -9.714 5.888 1.00 94.69 883 ALA A O 1
ATOM 6968 N N . PHE A 1 884 ? 13.588 -11.699 5.710 1.00 96.19 884 PHE A N 1
ATOM 6969 C CA . PHE A 1 884 ? 13.132 -12.226 6.996 1.00 96.19 884 PHE A CA 1
ATOM 6970 C C . PHE A 1 884 ? 13.552 -11.330 8.172 1.00 96.19 884 PHE A C 1
ATOM 6972 O O . PHE A 1 884 ? 12.713 -10.965 8.996 1.00 96.19 884 PHE A O 1
ATOM 6979 N N . LEU A 1 885 ? 14.825 -10.918 8.245 1.00 97.38 885 LEU A N 1
ATOM 6980 C CA . LEU A 1 885 ? 15.286 -10.014 9.306 1.00 97.38 885 LEU A CA 1
ATOM 6981 C C . LEU A 1 885 ? 14.604 -8.640 9.235 1.00 97.38 885 LEU A C 1
ATOM 6983 O O . LEU A 1 885 ? 14.205 -8.107 10.269 1.00 97.38 885 LEU A O 1
ATOM 6987 N N . LEU A 1 886 ? 14.444 -8.078 8.031 1.00 97.06 886 LEU A N 1
ATOM 6988 C CA . LEU A 1 886 ? 13.763 -6.798 7.830 1.00 97.06 886 LEU A CA 1
ATOM 6989 C C . LEU A 1 886 ? 12.307 -6.858 8.303 1.00 97.06 886 LEU A C 1
ATOM 6991 O O . LEU A 1 886 ? 11.883 -6.004 9.079 1.00 97.06 886 LEU A O 1
ATOM 6995 N N . ASN A 1 887 ? 11.568 -7.888 7.889 1.00 94.12 887 ASN A N 1
ATOM 6996 C CA . ASN A 1 887 ? 10.169 -8.068 8.270 1.00 94.12 887 ASN A CA 1
ATOM 6997 C C . ASN A 1 887 ? 10.028 -8.213 9.784 1.00 94.12 887 ASN A C 1
ATOM 6999 O O . ASN A 1 887 ? 9.160 -7.585 10.379 1.00 94.12 887 ASN A O 1
ATOM 7003 N N . ARG A 1 888 ? 10.921 -8.967 10.437 1.00 94.25 888 ARG A N 1
ATOM 7004 C CA . ARG A 1 888 ? 10.925 -9.075 11.903 1.00 94.25 888 ARG A CA 1
ATOM 7005 C C . ARG A 1 888 ? 11.211 -7.753 12.595 1.00 94.25 888 ARG A C 1
ATOM 7007 O O . ARG A 1 888 ? 10.599 -7.479 13.621 1.00 94.25 888 ARG A O 1
ATOM 7014 N N . PHE A 1 889 ? 12.142 -6.965 12.067 1.00 95.56 889 PHE A N 1
ATOM 7015 C CA . PHE A 1 889 ? 12.472 -5.659 12.627 1.00 95.56 889 PHE A CA 1
ATOM 7016 C C . PHE A 1 889 ? 11.257 -4.726 12.573 1.00 95.56 889 PHE A C 1
ATOM 7018 O O . PHE A 1 889 ? 10.886 -4.145 13.593 1.00 95.56 889 PHE A O 1
ATOM 7025 N N . VAL A 1 890 ? 10.597 -4.653 11.411 1.00 90.38 890 VAL A N 1
ATOM 7026 C CA . VAL A 1 890 ? 9.388 -3.839 11.209 1.00 90.38 890 VAL A CA 1
ATOM 7027 C C . VAL A 1 890 ? 8.229 -4.341 12.069 1.00 90.38 890 VAL A C 1
ATOM 7029 O O . VAL A 1 890 ? 7.607 -3.551 12.772 1.00 90.38 890 VAL A O 1
ATOM 7032 N N . PHE A 1 891 ? 7.989 -5.655 12.103 1.00 86.44 891 PHE A N 1
ATOM 7033 C CA . PHE A 1 891 ? 6.932 -6.272 12.914 1.00 86.44 891 PHE A CA 1
ATOM 7034 C C . PHE A 1 891 ? 7.098 -5.998 14.418 1.00 86.44 891 PHE A C 1
ATOM 7036 O O . PHE A 1 891 ? 6.119 -5.907 15.149 1.00 86.44 891 PHE A O 1
ATOM 7043 N N . ARG A 1 892 ? 8.337 -5.816 14.892 1.00 86.06 892 ARG A N 1
ATOM 7044 C CA . ARG A 1 892 ? 8.656 -5.430 16.278 1.00 86.06 892 ARG A CA 1
ATOM 7045 C C . ARG A 1 892 ? 8.604 -3.913 16.521 1.00 86.06 892 ARG A C 1
ATOM 7047 O O . ARG A 1 892 ? 9.194 -3.432 17.483 1.00 86.06 892 ARG A O 1
ATOM 7054 N N . GLY A 1 893 ? 7.950 -3.152 15.642 1.00 82.50 893 GLY A N 1
ATOM 7055 C CA . GLY A 1 893 ? 7.813 -1.695 15.748 1.00 82.50 893 GLY A CA 1
ATOM 7056 C C . GLY A 1 893 ? 9.039 -0.905 15.278 1.00 82.50 893 GLY A C 1
ATOM 7057 O O . GLY A 1 893 ? 9.160 0.284 15.560 1.00 82.50 893 GLY A O 1
ATOM 7058 N N . GLY A 1 894 ? 9.978 -1.550 14.582 1.00 88.62 894 GLY A N 1
ATOM 7059 C CA . GLY A 1 894 ? 11.168 -0.902 14.037 1.00 88.62 894 GLY A CA 1
ATOM 7060 C C . GLY A 1 894 ? 10.837 -0.052 12.817 1.00 88.62 894 GLY A C 1
ATOM 7061 O O . GLY A 1 894 ? 10.112 -0.485 11.922 1.00 88.62 894 GLY A O 1
ATOM 7062 N N . ARG A 1 895 ? 11.395 1.158 12.742 1.00 91.50 895 ARG A N 1
ATOM 7063 C CA . ARG A 1 895 ? 11.118 2.077 11.631 1.00 91.50 895 ARG A CA 1
ATOM 7064 C C . ARG A 1 895 ? 12.195 1.987 10.558 1.00 91.50 895 ARG A C 1
ATOM 7066 O O . ARG A 1 895 ? 13.382 1.920 10.866 1.00 91.50 895 ARG A O 1
ATOM 7073 N N . VAL A 1 896 ? 11.805 2.023 9.290 1.00 93.12 896 VAL A N 1
ATOM 7074 C CA . VAL A 1 896 ? 12.736 1.974 8.154 1.00 93.12 896 VAL A CA 1
ATOM 7075 C C . VAL A 1 896 ? 12.607 3.234 7.311 1.00 93.12 896 VAL A C 1
ATOM 7077 O O . VAL A 1 896 ? 11.507 3.727 7.081 1.00 93.12 896 VAL A O 1
ATOM 7080 N N . VAL A 1 897 ? 13.731 3.769 6.842 1.00 90.56 897 VAL A N 1
ATOM 7081 C CA . VAL A 1 897 ? 13.767 4.957 5.983 1.00 90.56 897 VAL A CA 1
ATOM 7082 C C . VAL A 1 897 ? 14.692 4.691 4.805 1.00 90.56 897 VAL A C 1
ATOM 7084 O O . VAL A 1 897 ? 15.887 4.433 4.975 1.00 90.56 897 VAL A O 1
ATOM 7087 N N . ARG A 1 898 ? 14.147 4.792 3.588 1.00 90.94 898 ARG A N 1
ATOM 7088 C CA . ARG A 1 898 ? 14.947 4.748 2.362 1.00 90.94 898 ARG A CA 1
ATOM 7089 C C . ARG A 1 898 ? 15.580 6.104 2.084 1.00 90.94 898 ARG A C 1
ATOM 7091 O O . ARG A 1 898 ? 14.890 7.049 1.710 1.00 90.94 898 ARG A O 1
ATOM 7098 N N . ARG A 1 899 ? 16.893 6.202 2.304 1.00 88.81 899 ARG A N 1
ATOM 7099 C CA . ARG A 1 899 ? 17.683 7.430 2.140 1.00 88.81 899 ARG A CA 1
ATOM 7100 C C . ARG A 1 899 ? 19.170 7.114 2.006 1.00 88.81 899 ARG A C 1
ATOM 7102 O O . ARG A 1 899 ? 19.700 6.277 2.734 1.00 88.81 899 ARG A O 1
ATOM 7109 N N . GLU A 1 900 ? 19.851 7.805 1.098 1.00 89.06 900 GLU A N 1
ATOM 7110 C CA . GLU A 1 900 ? 21.313 7.798 1.045 1.00 89.06 900 GLU A CA 1
ATOM 7111 C C . GLU A 1 900 ? 21.876 8.773 2.086 1.00 89.06 900 GLU A C 1
ATOM 7113 O O . GLU A 1 900 ? 21.462 9.927 2.149 1.00 89.06 900 GLU A O 1
ATOM 7118 N N . VAL A 1 901 ? 22.810 8.288 2.901 1.00 89.25 901 VAL A N 1
ATOM 7119 C CA . VAL A 1 901 ? 23.558 9.067 3.898 1.00 89.25 901 VAL A CA 1
ATOM 7120 C C . VAL A 1 901 ? 24.974 9.248 3.362 1.00 89.25 901 VAL A C 1
ATOM 7122 O O . VAL A 1 901 ? 25.471 8.344 2.689 1.00 89.25 901 VAL A O 1
ATOM 7125 N N . ARG A 1 902 ? 25.632 10.382 3.622 1.00 87.12 902 ARG A N 1
ATOM 7126 C CA . ARG A 1 902 ? 27.008 10.649 3.144 1.00 87.12 902 ARG A CA 1
ATOM 7127 C C . ARG A 1 902 ? 28.064 10.646 4.239 1.00 87.12 902 ARG A C 1
ATOM 7129 O O . ARG A 1 902 ? 29.239 10.455 3.938 1.00 87.12 902 ARG A O 1
ATOM 7136 N N . ASP A 1 903 ? 27.643 10.843 5.477 1.00 87.94 903 ASP A N 1
ATOM 7137 C CA . ASP A 1 903 ? 28.476 10.843 6.674 1.00 87.94 903 ASP A CA 1
ATOM 7138 C C . ASP A 1 903 ? 27.610 10.384 7.860 1.00 87.94 903 ASP A C 1
ATOM 7140 O O . ASP A 1 903 ? 26.436 10.756 7.918 1.00 87.94 903 ASP A O 1
ATOM 7144 N N . PRO A 1 904 ? 28.112 9.579 8.815 1.00 87.88 904 PRO A N 1
ATOM 7145 C CA . PRO A 1 904 ? 27.279 9.120 9.923 1.00 87.88 904 PRO A CA 1
ATOM 7146 C C . PRO A 1 904 ? 26.830 10.274 10.832 1.00 87.88 904 PRO A C 1
ATOM 7148 O O . PRO A 1 904 ? 25.795 10.161 11.484 1.00 87.88 904 PRO A O 1
ATOM 7151 N N . GLY A 1 905 ? 27.569 11.388 10.844 1.00 86.19 905 GLY A N 1
ATOM 7152 C CA . GLY A 1 905 ? 27.236 12.617 11.548 1.00 86.19 905 GLY A CA 1
ATOM 7153 C C . GLY A 1 905 ? 25.960 13.292 11.038 1.00 86.19 905 GLY A C 1
ATOM 7154 O O . GLY A 1 905 ? 25.219 13.865 11.834 1.00 86.19 905 GLY A O 1
ATOM 7155 N N . GLU A 1 906 ? 25.658 13.157 9.739 1.00 87.62 906 GLU A N 1
ATOM 7156 C CA . GLU A 1 906 ? 24.445 13.690 9.093 1.00 87.62 906 GLU A CA 1
ATOM 7157 C C . GLU A 1 906 ? 23.173 13.199 9.792 1.00 87.62 906 GLU A C 1
ATOM 7159 O O . GLU A 1 906 ? 22.192 13.929 9.914 1.00 87.62 906 GLU A O 1
ATOM 7164 N N . VAL A 1 907 ? 23.209 11.970 10.306 1.00 88.19 907 VAL A N 1
ATOM 7165 C CA . VAL A 1 907 ? 22.070 11.332 10.962 1.00 88.19 907 VAL A CA 1
ATOM 7166 C C . VAL A 1 907 ? 21.719 12.008 12.284 1.00 88.19 907 VAL A C 1
ATOM 7168 O O . VAL A 1 907 ? 20.538 12.110 12.599 1.00 88.19 907 VAL A O 1
ATOM 7171 N N . PHE A 1 908 ? 22.692 12.556 13.023 1.00 88.94 908 PHE A N 1
ATOM 7172 C CA . PHE A 1 908 ? 22.391 13.340 14.230 1.00 88.94 908 PHE A CA 1
ATOM 7173 C C . PHE A 1 908 ? 21.654 14.639 13.935 1.00 88.94 908 PHE A C 1
ATOM 7175 O O . PHE A 1 908 ? 21.101 15.238 14.851 1.00 88.94 908 PHE A O 1
ATOM 7182 N N . GLU A 1 909 ? 21.671 15.085 12.681 1.00 86.75 909 GLU A N 1
ATOM 7183 C CA . GLU A 1 909 ? 20.943 16.250 12.185 1.00 86.75 909 GLU A CA 1
ATOM 7184 C C . GLU A 1 909 ? 19.658 15.874 11.439 1.00 86.75 909 GLU A C 1
ATOM 7186 O O . GLU A 1 909 ? 18.920 16.754 10.990 1.00 86.75 909 GLU A O 1
ATOM 7191 N N . MET A 1 910 ? 19.360 14.574 11.351 1.00 83.69 910 MET A N 1
ATOM 7192 C CA . MET A 1 910 ? 18.066 14.061 10.929 1.00 83.69 910 MET A CA 1
ATOM 7193 C C . MET A 1 910 ? 17.113 13.995 12.112 1.00 83.69 910 MET A C 1
ATOM 7195 O O . MET A 1 910 ? 17.486 13.932 13.281 1.00 83.69 910 MET A O 1
ATOM 7199 N N . ARG A 1 911 ? 15.853 14.170 11.774 1.00 72.38 911 ARG A N 1
ATOM 7200 C CA . ARG A 1 911 ? 15.055 15.131 12.515 1.00 72.38 911 ARG A CA 1
ATOM 7201 C C . ARG A 1 911 ? 13.571 14.784 12.287 1.00 72.38 911 ARG A C 1
ATOM 7203 O O . ARG A 1 911 ? 12.841 14.408 13.201 1.00 72.38 911 ARG A O 1
ATOM 7210 N N . ASP A 1 912 ? 13.264 14.469 11.031 1.00 65.88 912 ASP A N 1
ATOM 7211 C CA . ASP A 1 912 ? 12.165 13.595 10.606 1.00 65.88 912 ASP A CA 1
ATOM 7212 C C . ASP A 1 912 ? 12.269 12.128 11.097 1.00 65.88 912 ASP A C 1
ATOM 7214 O O . ASP A 1 912 ? 11.595 11.231 10.573 1.00 65.88 912 ASP A O 1
ATOM 7218 N N . LEU A 1 913 ? 13.127 11.850 12.091 1.00 72.88 913 LEU A N 1
ATOM 7219 C CA . LEU A 1 913 ? 13.351 10.512 12.618 1.00 72.88 913 LEU A CA 1
ATOM 7220 C C . LEU A 1 913 ? 12.498 10.116 13.828 1.00 72.88 913 LEU A C 1
ATOM 7222 O O . LEU A 1 913 ? 12.651 9.006 14.325 1.00 72.88 913 LEU A O 1
ATOM 7226 N N . GLY A 1 914 ? 11.568 10.970 14.255 1.00 62.81 914 GLY A N 1
ATOM 7227 C CA . GLY A 1 914 ? 10.696 10.692 15.403 1.00 62.81 914 GLY A CA 1
ATOM 7228 C C . GLY A 1 914 ? 11.329 11.018 16.761 1.00 62.81 914 GLY A C 1
ATOM 7229 O O . GLY A 1 914 ? 10.727 10.733 17.790 1.00 62.81 914 GLY A O 1
ATOM 7230 N N . GLY A 1 915 ? 12.516 11.638 16.772 1.00 78.00 915 GLY A N 1
ATOM 7231 C CA . GLY A 1 915 ? 13.152 12.172 17.973 1.00 78.00 915 GLY A CA 1
ATOM 7232 C C . GLY A 1 915 ? 14.629 12.537 17.810 1.00 78.00 915 GLY A C 1
ATOM 7233 O O . GLY A 1 915 ? 15.207 12.292 16.747 1.00 78.00 915 GLY A O 1
ATOM 7234 N N . PRO A 1 916 ? 15.262 13.126 18.845 1.00 81.88 916 PRO A N 1
ATOM 7235 C CA . PRO A 1 916 ? 16.673 13.475 18.800 1.00 81.88 916 PRO A CA 1
ATOM 7236 C C . PRO A 1 916 ? 17.518 12.205 18.733 1.00 81.88 916 PRO A C 1
ATOM 7238 O O . PRO A 1 916 ? 17.450 11.344 19.610 1.00 81.88 916 PRO A O 1
ATOM 7241 N N . VAL A 1 917 ? 18.344 12.091 17.697 1.00 89.12 917 VAL A N 1
ATOM 7242 C CA . VAL A 1 917 ? 19.307 10.997 17.589 1.00 89.12 917 VAL A CA 1
ATOM 7243 C C . VAL A 1 917 ? 20.446 11.252 18.566 1.00 89.12 917 VAL A C 1
ATOM 7245 O O . VAL A 1 917 ? 21.133 12.269 18.486 1.00 89.12 917 VAL A O 1
ATOM 7248 N N . THR A 1 918 ? 20.658 10.320 19.485 1.00 86.31 918 THR A N 1
ATOM 7249 C CA . THR A 1 918 ? 21.780 10.345 20.440 1.00 86.31 918 THR A CA 1
ATOM 7250 C C . THR A 1 918 ? 22.820 9.279 20.100 1.00 86.31 918 THR A C 1
ATOM 7252 O O . THR A 1 918 ? 24.000 9.411 20.442 1.00 86.31 918 THR A O 1
ATOM 7255 N N . MET A 1 919 ? 22.404 8.251 19.352 1.00 92.00 919 MET A N 1
ATOM 7256 C CA . MET A 1 919 ? 23.211 7.088 19.011 1.00 92.00 919 MET A CA 1
ATOM 7257 C C . MET A 1 919 ? 23.062 6.725 17.530 1.00 92.00 919 MET A C 1
ATOM 7259 O O . MET A 1 919 ? 21.954 6.573 17.019 1.00 92.00 919 MET A O 1
ATOM 7263 N N . VAL A 1 920 ? 24.186 6.528 16.842 1.00 96.56 920 VAL A N 1
ATOM 7264 C CA . VAL A 1 920 ? 24.222 6.056 15.452 1.00 96.56 920 VAL A CA 1
ATOM 7265 C C . VAL A 1 920 ? 25.074 4.800 15.361 1.00 96.56 920 VAL A C 1
ATOM 7267 O O . VAL A 1 920 ? 26.256 4.822 15.681 1.00 96.56 920 VAL A O 1
ATOM 7270 N N . VAL A 1 921 ? 24.516 3.705 14.857 1.00 97.81 921 VAL A N 1
ATOM 7271 C CA . VAL A 1 921 ? 25.281 2.518 14.473 1.00 97.81 921 VAL A CA 1
ATOM 7272 C C . VAL A 1 921 ? 25.651 2.630 12.999 1.00 97.81 921 VAL A C 1
ATOM 7274 O O . VAL A 1 921 ? 24.810 2.507 12.111 1.00 97.81 921 VAL A O 1
ATOM 7277 N N . ASN A 1 922 ? 26.930 2.843 12.713 1.00 97.88 922 ASN A N 1
ATOM 7278 C CA . ASN A 1 922 ? 27.440 2.898 11.349 1.00 97.88 922 ASN A CA 1
ATOM 7279 C C . ASN A 1 922 ? 27.731 1.480 10.830 1.00 97.88 922 ASN A C 1
ATOM 7281 O O . ASN A 1 922 ? 28.853 0.985 10.964 1.00 97.88 922 ASN A O 1
ATOM 7285 N N . ALA A 1 923 ? 26.730 0.866 10.194 1.00 97.38 923 ALA A N 1
ATOM 7286 C CA . ALA A 1 923 ? 26.821 -0.414 9.487 1.00 97.38 923 ALA A CA 1
ATOM 7287 C C . ALA A 1 923 ? 26.811 -0.240 7.949 1.00 97.38 923 ALA A C 1
ATOM 7289 O O . ALA A 1 923 ? 26.369 -1.116 7.204 1.00 97.38 923 ALA A O 1
ATOM 7290 N N . SER A 1 924 ? 27.346 0.885 7.455 1.00 94.69 924 SER A N 1
ATOM 7291 C CA . SER A 1 924 ? 27.382 1.255 6.024 1.00 94.69 924 SER A CA 1
ATOM 7292 C C . SER A 1 924 ? 28.230 0.333 5.138 1.00 94.69 924 SER A C 1
ATOM 7294 O O . SER A 1 924 ? 28.228 0.456 3.915 1.00 94.69 924 SER A O 1
ATOM 7296 N N . GLY A 1 925 ? 29.012 -0.564 5.741 1.00 93.62 925 GLY A N 1
ATOM 7297 C CA . GLY A 1 925 ? 29.996 -1.394 5.054 1.00 93.62 925 GLY A CA 1
ATOM 7298 C C . GLY A 1 925 ? 31.295 -0.640 4.764 1.00 93.62 925 GLY A C 1
ATOM 7299 O O . GLY A 1 925 ? 32.349 -1.055 5.247 1.00 93.62 925 GLY A O 1
ATOM 7300 N N . THR A 1 926 ? 31.232 0.464 4.016 1.00 88.81 926 THR A N 1
ATOM 7301 C CA . THR A 1 926 ? 32.419 1.215 3.559 1.00 88.81 926 THR A CA 1
ATOM 7302 C C . THR A 1 926 ? 32.923 2.256 4.554 1.00 88.81 926 THR A C 1
ATOM 7304 O O . THR A 1 926 ? 34.060 2.702 4.420 1.00 88.81 926 THR A O 1
ATOM 7307 N N . GLY A 1 927 ? 32.137 2.633 5.562 1.00 90.94 927 GLY A N 1
ATOM 7308 C CA . GLY A 1 927 ? 32.624 3.459 6.663 1.00 90.94 927 GLY A CA 1
ATOM 7309 C C . GLY A 1 927 ? 32.777 4.948 6.375 1.00 90.94 927 GLY A C 1
ATOM 7310 O O . GLY A 1 927 ? 33.483 5.604 7.132 1.00 90.94 927 GLY A O 1
ATOM 7311 N N . PHE A 1 928 ? 32.132 5.466 5.324 1.00 90.69 928 PHE A N 1
ATOM 7312 C CA . PHE A 1 928 ? 32.080 6.901 4.997 1.00 90.69 928 PHE A CA 1
ATOM 7313 C C . PHE A 1 928 ? 33.451 7.571 4.830 1.00 90.69 928 PHE A C 1
ATOM 7315 O O . PHE A 1 928 ? 33.809 8.496 5.547 1.00 90.69 928 PHE A O 1
ATOM 7322 N N . GLY A 1 929 ? 34.239 7.092 3.866 1.00 83.38 929 GLY A N 1
ATOM 7323 C CA . GLY A 1 929 ? 35.523 7.720 3.535 1.00 83.38 929 GLY A CA 1
ATOM 7324 C C . GLY A 1 929 ? 36.658 7.406 4.511 1.00 83.38 929 GLY A C 1
ATOM 7325 O O . GLY A 1 929 ? 37.698 8.057 4.446 1.00 83.38 929 GLY A O 1
ATOM 7326 N N . ASP A 1 930 ? 36.505 6.399 5.382 1.00 94.00 930 ASP A N 1
ATOM 7327 C CA . ASP A 1 930 ? 37.630 5.868 6.157 1.00 94.00 930 ASP A CA 1
ATOM 7328 C C . ASP A 1 930 ? 38.769 5.476 5.189 1.00 94.00 930 ASP A C 1
ATOM 7330 O O . ASP A 1 930 ? 38.579 4.579 4.366 1.00 94.00 930 ASP A O 1
ATOM 7334 N N . PRO A 1 931 ? 39.963 6.093 5.279 1.00 92.75 931 PRO A N 1
ATOM 7335 C CA . PRO A 1 931 ? 41.065 5.848 4.345 1.00 92.75 931 PRO A CA 1
ATOM 7336 C C . PRO A 1 931 ? 41.644 4.432 4.457 1.00 92.75 931 PRO A C 1
ATOM 7338 O O . PRO A 1 931 ? 42.416 3.996 3.603 1.00 92.75 931 PRO A O 1
ATOM 7341 N N . LYS A 1 932 ? 41.311 3.702 5.527 1.00 94.06 932 LYS A N 1
ATOM 7342 C CA . LYS A 1 932 ? 41.641 2.282 5.674 1.00 94.06 932 LYS A CA 1
ATOM 7343 C C . LYS A 1 932 ? 40.614 1.386 4.998 1.00 94.06 932 LYS A C 1
ATOM 7345 O O . LYS A 1 932 ? 40.901 0.201 4.843 1.00 94.06 932 LYS A O 1
ATOM 7350 N N . SER A 1 933 ? 39.438 1.901 4.655 1.00 95.25 933 SER A N 1
ATOM 7351 C CA . SER A 1 933 ? 38.392 1.169 3.954 1.00 95.25 933 SER A CA 1
ATOM 7352 C C . SER A 1 933 ? 38.722 1.050 2.474 1.00 95.25 933 SER A C 1
ATOM 7354 O O . SER A 1 933 ? 39.206 1.989 1.848 1.00 95.25 933 SER A O 1
ATOM 7356 N N . PHE A 1 934 ? 38.479 -0.127 1.918 1.00 95.25 934 PHE A N 1
ATOM 7357 C CA . PHE A 1 934 ? 38.699 -0.424 0.512 1.00 95.25 934 PHE A CA 1
ATOM 7358 C C . PHE A 1 934 ? 37.753 -1.535 0.071 1.00 95.25 934 PHE A C 1
ATOM 7360 O O . PHE A 1 934 ? 37.240 -2.308 0.884 1.00 95.25 934 PHE A O 1
ATOM 7367 N N . ILE A 1 935 ? 37.506 -1.631 -1.230 1.00 95.12 935 ILE A N 1
ATOM 7368 C CA . ILE A 1 935 ? 36.668 -2.696 -1.777 1.00 95.12 935 ILE A CA 1
ATOM 7369 C C . ILE A 1 935 ? 37.520 -3.886 -2.201 1.00 95.12 935 ILE A C 1
ATOM 7371 O O . ILE A 1 935 ? 38.683 -3.755 -2.577 1.00 95.12 935 ILE A O 1
ATOM 7375 N N . ILE A 1 936 ? 36.923 -5.070 -2.158 1.00 95.12 936 ILE A N 1
ATOM 7376 C CA . ILE A 1 936 ? 37.467 -6.274 -2.774 1.00 95.12 936 ILE A CA 1
ATOM 7377 C C . ILE A 1 936 ? 36.400 -6.797 -3.725 1.00 95.12 936 ILE A C 1
ATOM 7379 O O . ILE A 1 936 ? 35.404 -7.385 -3.281 1.00 95.12 936 ILE A O 1
ATOM 7383 N N . ARG A 1 937 ? 36.601 -6.593 -5.029 1.00 95.06 937 ARG A N 1
ATOM 7384 C CA . ARG A 1 937 ? 35.720 -7.164 -6.049 1.00 95.06 937 ARG A CA 1
ATOM 7385 C C . ARG A 1 937 ? 35.777 -8.684 -5.967 1.00 95.06 937 ARG A C 1
ATOM 7387 O O . ARG A 1 937 ? 36.833 -9.293 -5.768 1.00 95.06 937 ARG A O 1
ATOM 7394 N N . GLY A 1 938 ? 34.600 -9.284 -6.042 1.00 94.12 938 GLY A N 1
ATOM 7395 C CA . GLY A 1 938 ? 34.408 -10.716 -6.113 1.00 94.12 938 GLY A CA 1
ATOM 7396 C C . GLY A 1 938 ? 33.427 -11.042 -7.205 1.00 94.12 938 GLY A C 1
ATOM 7397 O O . GLY A 1 938 ? 32.260 -10.674 -7.102 1.00 94.12 938 GLY A O 1
ATOM 7398 N N . GLN A 1 939 ? 33.912 -11.748 -8.214 1.00 95.06 939 GLN A N 1
ATOM 7399 C CA . GLN A 1 939 ? 33.058 -12.406 -9.180 1.00 95.06 939 GLN A CA 1
ATOM 7400 C C . GLN A 1 939 ? 32.813 -13.848 -8.743 1.00 95.06 939 GLN A C 1
ATOM 7402 O O . GLN A 1 939 ? 33.738 -14.549 -8.320 1.00 95.06 939 GLN A O 1
ATOM 7407 N N . THR A 1 940 ? 31.561 -14.265 -8.853 1.00 95.62 940 THR A N 1
ATOM 7408 C CA . THR A 1 940 ? 31.090 -15.634 -8.655 1.00 95.62 940 THR A CA 1
ATOM 7409 C C . THR A 1 940 ? 30.076 -15.977 -9.746 1.00 95.62 940 THR A C 1
ATOM 7411 O O . THR A 1 940 ? 29.609 -15.092 -10.460 1.00 95.62 940 THR A O 1
ATOM 7414 N N . CYS A 1 941 ? 29.750 -17.252 -9.880 1.00 95.75 941 CYS A N 1
ATOM 7415 C CA . CYS A 1 941 ? 28.787 -17.786 -10.826 1.00 95.75 941 CYS A CA 1
ATOM 7416 C C . CYS A 1 941 ? 27.645 -18.434 -10.044 1.00 95.75 941 CYS A C 1
ATOM 7418 O O . CYS A 1 941 ? 27.894 -19.252 -9.161 1.00 95.75 941 CYS A O 1
ATOM 7420 N N . LEU A 1 942 ? 26.405 -18.069 -10.347 1.00 95.31 942 LEU A N 1
ATOM 7421 C CA . LEU A 1 942 ? 25.225 -18.748 -9.834 1.00 95.31 942 LEU A CA 1
ATOM 7422 C C . LEU A 1 942 ? 24.879 -19.910 -10.768 1.00 95.31 942 LEU A C 1
ATOM 7424 O O . LEU A 1 942 ? 24.732 -19.702 -11.972 1.00 95.31 942 LEU A O 1
ATOM 7428 N N . VAL A 1 943 ? 24.725 -21.114 -10.219 1.00 96.19 943 VAL A N 1
ATOM 7429 C CA . VAL A 1 943 ? 24.353 -22.321 -10.971 1.00 96.19 943 VAL A CA 1
ATOM 7430 C C . VAL A 1 943 ? 23.086 -22.962 -10.413 1.00 96.19 943 VAL A C 1
ATOM 7432 O O . VAL A 1 943 ? 22.774 -22.812 -9.231 1.00 96.19 943 VAL A O 1
ATOM 7435 N N . ALA A 1 944 ? 22.360 -23.691 -11.259 1.00 95.12 944 ALA A N 1
ATOM 7436 C CA . ALA A 1 944 ? 21.157 -24.425 -10.863 1.00 95.12 944 ALA A CA 1
ATOM 7437 C C . ALA A 1 944 ? 21.478 -25.703 -10.073 1.00 95.12 944 ALA A C 1
ATOM 7439 O O . ALA A 1 944 ? 20.636 -26.205 -9.331 1.00 95.12 944 ALA A O 1
ATOM 7440 N N . ASN A 1 945 ? 22.693 -26.234 -10.237 1.00 95.56 945 ASN A N 1
ATOM 7441 C CA . ASN A 1 945 ? 23.103 -27.498 -9.644 1.00 95.56 945 ASN A CA 1
ATOM 7442 C C . ASN A 1 945 ? 23.075 -27.419 -8.109 1.00 95.56 945 ASN A C 1
ATOM 7444 O O . ASN A 1 945 ? 23.694 -26.514 -7.531 1.00 95.56 945 ASN A O 1
ATOM 7448 N N . PRO A 1 946 ? 22.396 -28.358 -7.428 1.00 93.00 946 PRO A N 1
ATOM 7449 C CA . PRO A 1 946 ? 22.454 -28.441 -5.981 1.00 93.00 946 PRO A CA 1
ATOM 7450 C C . PRO A 1 946 ? 23.847 -28.900 -5.543 1.00 93.00 946 PRO A C 1
ATOM 7452 O O . PRO A 1 946 ? 24.544 -29.622 -6.253 1.00 93.00 946 PRO A O 1
ATOM 7455 N N . CYS A 1 947 ? 24.241 -28.493 -4.346 1.00 94.31 947 CYS A N 1
ATOM 7456 C CA . CYS A 1 947 ? 25.446 -28.977 -3.690 1.00 94.31 947 CYS A CA 1
ATOM 7457 C C . CYS A 1 947 ? 25.084 -29.273 -2.230 1.00 94.31 947 CYS A C 1
ATOM 7459 O O . CYS A 1 947 ? 24.335 -28.523 -1.603 1.00 94.31 947 CYS A O 1
ATOM 7461 N N . ASP A 1 948 ? 25.549 -30.404 -1.717 1.00 93.69 948 ASP A N 1
ATOM 7462 C CA . ASP A 1 948 ? 25.180 -30.974 -0.413 1.00 93.69 948 ASP A CA 1
ATOM 7463 C C . ASP A 1 948 ? 26.091 -30.506 0.734 1.00 93.69 948 ASP A C 1
ATOM 7465 O O . ASP A 1 948 ? 25.783 -30.702 1.912 1.00 93.69 948 ASP A O 1
ATOM 7469 N N . ALA A 1 949 ? 27.195 -29.848 0.387 1.00 96.31 949 ALA A N 1
ATOM 7470 C CA . ALA A 1 949 ? 28.155 -29.246 1.297 1.00 96.31 949 ALA A CA 1
ATOM 7471 C C . ALA A 1 949 ? 28.490 -27.808 0.879 1.00 96.31 949 ALA A C 1
ATOM 7473 O O . ALA A 1 949 ? 28.362 -27.435 -0.292 1.00 96.31 949 ALA A O 1
ATOM 7474 N N . THR A 1 950 ? 28.991 -27.001 1.816 1.00 97.38 950 THR A N 1
ATOM 7475 C CA . THR A 1 950 ? 29.872 -25.896 1.423 1.00 97.38 950 THR A CA 1
ATOM 7476 C C . THR A 1 950 ? 31.266 -26.469 1.223 1.00 97.38 950 THR A C 1
ATOM 7478 O O . THR A 1 950 ? 31.748 -27.242 2.046 1.00 97.38 950 THR A O 1
ATOM 7481 N N . VAL A 1 951 ? 31.924 -26.125 0.124 1.00 97.31 951 VAL A N 1
ATOM 7482 C CA . VAL A 1 951 ? 33.262 -26.647 -0.180 1.00 97.31 951 VAL A CA 1
ATOM 7483 C C . VAL A 1 951 ? 34.164 -25.471 -0.478 1.00 97.31 951 VAL A C 1
ATOM 7485 O O . VAL A 1 951 ? 33.759 -24.583 -1.217 1.00 97.31 951 VAL A O 1
ATOM 7488 N N . THR A 1 952 ? 35.372 -25.445 0.072 1.00 96.12 952 THR A N 1
ATOM 7489 C CA . THR A 1 952 ? 36.378 -24.419 -0.221 1.00 96.12 952 THR A CA 1
ATOM 7490 C C . THR A 1 952 ? 37.727 -25.074 -0.476 1.00 96.12 952 THR A C 1
ATOM 7492 O O . THR A 1 952 ? 38.192 -25.889 0.311 1.00 96.12 952 THR A O 1
ATOM 7495 N N . ARG A 1 953 ? 38.389 -24.683 -1.562 1.00 95.62 953 ARG A N 1
ATOM 7496 C CA . ARG A 1 953 ? 39.767 -25.038 -1.888 1.00 95.62 953 ARG A CA 1
ATOM 7497 C C . ARG A 1 953 ? 40.624 -23.784 -1.971 1.00 95.62 953 ARG A C 1
ATOM 7499 O O . ARG A 1 953 ? 40.308 -22.860 -2.725 1.00 95.62 953 ARG A O 1
ATOM 7506 N N . GLN A 1 954 ? 41.725 -23.783 -1.228 1.00 94.69 954 GLN A N 1
ATOM 7507 C CA . GLN A 1 954 ? 42.784 -22.782 -1.321 1.00 94.69 954 GLN A CA 1
ATOM 7508 C C . GLN A 1 954 ? 43.979 -23.378 -2.063 1.00 94.69 954 GLN A C 1
ATOM 7510 O O . GLN A 1 954 ? 44.612 -24.329 -1.592 1.00 94.69 954 GLN A O 1
ATOM 7515 N N . TYR A 1 955 ? 44.276 -22.809 -3.228 1.00 93.88 955 TYR A N 1
ATOM 7516 C CA . TYR A 1 955 ? 45.402 -23.219 -4.059 1.00 93.88 955 TYR A CA 1
ATOM 7517 C C . TYR A 1 955 ? 46.711 -22.627 -3.531 1.00 93.88 955 TYR A C 1
ATOM 7519 O O . TYR A 1 955 ? 46.728 -21.531 -2.965 1.00 93.88 955 TYR A O 1
ATOM 7527 N N . ALA A 1 956 ? 47.830 -23.314 -3.772 1.00 93.31 956 ALA A N 1
ATOM 7528 C CA . ALA A 1 956 ? 49.152 -22.839 -3.355 1.00 93.31 956 ALA A CA 1
ATOM 7529 C C . ALA A 1 956 ? 49.564 -21.519 -4.040 1.00 93.31 956 ALA A C 1
ATOM 7531 O O . ALA A 1 956 ? 50.375 -20.766 -3.505 1.00 93.31 956 ALA A O 1
ATOM 7532 N N . ASP A 1 957 ? 48.984 -21.215 -5.205 1.00 89.44 957 ASP A N 1
ATOM 7533 C CA . ASP A 1 957 ? 49.203 -19.971 -5.955 1.00 89.44 957 ASP A CA 1
ATOM 7534 C C . ASP A 1 957 ? 48.336 -18.789 -5.473 1.00 89.44 957 ASP A C 1
ATOM 7536 O O . ASP A 1 957 ? 48.370 -17.706 -6.059 1.00 89.44 957 ASP A O 1
ATOM 7540 N N . GLY A 1 958 ? 47.556 -18.982 -4.404 1.00 85.38 958 GLY A N 1
ATOM 7541 C CA . GLY A 1 958 ? 46.695 -17.961 -3.814 1.00 85.38 958 GLY A CA 1
ATOM 7542 C C . GLY A 1 958 ? 45.315 -17.831 -4.463 1.00 85.38 958 GLY A C 1
ATOM 7543 O O . GLY A 1 958 ? 44.534 -16.982 -4.021 1.00 85.38 958 GLY A O 1
ATOM 7544 N N . ARG A 1 959 ? 44.976 -18.648 -5.474 1.00 89.56 959 ARG A N 1
ATOM 7545 C CA . ARG A 1 959 ? 43.606 -18.750 -6.007 1.00 89.56 959 ARG A CA 1
ATOM 7546 C C . ARG A 1 959 ? 42.681 -19.509 -5.054 1.00 89.56 959 ARG A C 1
ATOM 7548 O O . ARG A 1 959 ? 43.118 -20.240 -4.168 1.00 89.56 959 ARG A O 1
ATOM 7555 N N . TRP A 1 960 ? 41.377 -19.319 -5.255 1.00 90.12 960 TRP A N 1
ATOM 7556 C CA . TRP A 1 960 ? 40.311 -19.905 -4.443 1.00 90.12 960 TRP A CA 1
ATOM 7557 C C . TRP A 1 960 ? 39.232 -20.493 -5.353 1.00 90.12 960 TRP A C 1
ATOM 7559 O O . TRP A 1 960 ? 38.870 -19.876 -6.356 1.00 90.12 960 TRP A O 1
ATOM 7569 N N . ALA A 1 961 ? 38.696 -21.650 -4.973 1.00 91.38 961 ALA A N 1
ATOM 7570 C CA . ALA A 1 961 ? 37.467 -22.207 -5.532 1.00 91.38 961 ALA A CA 1
ATOM 7571 C C . ALA A 1 961 ? 36.547 -22.612 -4.380 1.00 91.38 961 ALA A C 1
ATOM 7573 O O . ALA A 1 961 ? 37.009 -23.225 -3.424 1.00 91.38 961 ALA A O 1
ATOM 7574 N N . PHE A 1 962 ? 35.269 -22.263 -4.434 1.00 95.00 962 PHE A N 1
ATOM 7575 C CA . PHE A 1 962 ? 34.317 -22.596 -3.388 1.00 95.00 962 PHE A CA 1
ATOM 7576 C C . PHE A 1 962 ? 32.891 -22.737 -3.912 1.00 95.00 962 PHE A C 1
ATOM 7578 O O . PHE A 1 962 ? 32.529 -22.081 -4.890 1.00 95.00 962 PHE A O 1
ATOM 7585 N N . SER A 1 963 ? 32.072 -23.522 -3.209 1.00 96.50 963 SER A N 1
ATOM 7586 C CA . SER A 1 963 ? 30.618 -23.536 -3.355 1.00 96.50 963 SER A CA 1
ATOM 7587 C C . SER A 1 963 ? 29.903 -23.052 -2.102 1.00 96.50 963 SER A C 1
ATOM 7589 O O . SER A 1 963 ? 30.302 -23.323 -0.964 1.00 96.50 963 SER A O 1
ATOM 7591 N N . VAL A 1 964 ? 28.785 -22.369 -2.327 1.00 97.31 964 VAL A N 1
ATOM 7592 C CA . VAL A 1 964 ? 27.813 -22.043 -1.290 1.00 97.31 964 VAL A CA 1
ATOM 7593 C C . VAL A 1 964 ? 26.413 -22.355 -1.811 1.00 97.31 964 VAL A C 1
ATOM 7595 O O . VAL A 1 964 ? 25.895 -21.587 -2.627 1.00 97.31 964 VAL A O 1
ATOM 7598 N N . PRO A 1 965 ? 25.787 -23.459 -1.372 1.00 95.62 965 PRO A N 1
ATOM 7599 C CA . PRO A 1 965 ? 24.391 -23.733 -1.687 1.00 95.62 965 PRO A CA 1
ATOM 7600 C C . PRO A 1 965 ? 23.507 -22.645 -1.073 1.00 95.62 965 PRO A C 1
ATOM 7602 O O . PRO A 1 965 ? 23.650 -22.319 0.104 1.00 95.62 965 PRO A O 1
ATOM 7605 N N . ARG A 1 966 ? 22.578 -22.089 -1.844 1.00 91.19 966 ARG A N 1
ATOM 7606 C CA . ARG A 1 966 ? 21.513 -21.212 -1.357 1.00 91.19 966 ARG A CA 1
ATOM 7607 C C . ARG A 1 966 ? 20.221 -22.017 -1.421 1.00 91.19 966 ARG A C 1
ATOM 7609 O O . ARG A 1 966 ? 19.611 -22.143 -2.479 1.00 91.19 966 ARG A O 1
ATOM 7616 N N . GLY A 1 967 ? 19.819 -22.597 -0.289 1.00 85.56 967 GLY A N 1
ATOM 7617 C CA . GLY A 1 967 ? 18.532 -23.295 -0.182 1.00 85.56 967 GLY A CA 1
ATOM 7618 C C . GLY A 1 967 ? 17.346 -22.399 -0.575 1.00 85.56 967 GLY A C 1
ATOM 7619 O O . GLY A 1 967 ? 17.516 -21.205 -0.829 1.00 85.56 967 GLY A O 1
ATOM 7620 N N . PHE A 1 968 ? 16.129 -22.951 -0.579 1.00 88.69 968 PHE A N 1
ATOM 7621 C CA . PHE A 1 968 ? 14.916 -22.204 -0.960 1.00 88.69 968 PHE A CA 1
ATOM 7622 C C . PHE A 1 968 ? 15.011 -21.648 -2.390 1.00 88.69 968 PHE A C 1
ATOM 7624 O O . PHE A 1 968 ? 14.898 -20.444 -2.602 1.00 88.69 968 PHE A O 1
ATOM 7631 N N . GLU A 1 969 ? 15.322 -22.530 -3.346 1.00 87.62 969 GLU A N 1
ATOM 7632 C CA . GLU A 1 969 ? 15.442 -22.213 -4.782 1.00 87.62 969 GLU A CA 1
ATOM 7633 C C . GLU A 1 969 ? 16.444 -21.091 -5.117 1.00 87.62 969 GLU A C 1
ATOM 7635 O O . GLU A 1 969 ? 16.377 -20.455 -6.164 1.00 87.62 969 GLU A O 1
ATOM 7640 N N . GLY A 1 970 ? 17.428 -20.855 -4.244 1.00 88.56 970 GLY A N 1
ATOM 7641 C CA . GLY A 1 970 ? 18.436 -19.815 -4.437 1.00 88.56 970 GLY A CA 1
ATOM 7642 C C . GLY A 1 970 ? 19.608 -20.205 -5.343 1.00 88.56 970 GLY A C 1
ATOM 7643 O O . GLY A 1 970 ? 20.477 -19.359 -5.565 1.00 88.56 970 GLY A O 1
ATOM 7644 N N . GLY A 1 971 ? 19.661 -21.453 -5.824 1.00 93.06 971 GLY A N 1
ATOM 7645 C CA . GLY A 1 971 ? 20.771 -22.033 -6.593 1.00 93.06 971 GLY A CA 1
ATOM 7646 C C . GLY A 1 971 ? 22.035 -22.286 -5.759 1.00 93.06 971 GLY A C 1
ATOM 7647 O O . GLY A 1 971 ? 22.018 -22.211 -4.536 1.00 93.06 971 GLY A O 1
ATOM 7648 N N . THR A 1 972 ? 23.162 -22.567 -6.408 1.00 96.56 972 THR A N 1
ATOM 7649 C CA . THR A 1 972 ? 24.474 -22.697 -5.750 1.00 96.56 972 THR A CA 1
ATOM 7650 C C . THR A 1 972 ? 25.425 -21.643 -6.295 1.00 96.56 972 THR A C 1
ATOM 7652 O O . THR A 1 972 ? 25.566 -21.483 -7.504 1.00 96.56 972 THR A O 1
ATOM 7655 N N . ILE A 1 973 ? 26.109 -20.921 -5.411 1.00 96.75 973 ILE A N 1
ATOM 7656 C CA . ILE A 1 973 ? 27.182 -20.009 -5.807 1.00 96.75 973 ILE A CA 1
ATOM 7657 C C . ILE A 1 973 ? 28.474 -20.791 -5.954 1.00 96.75 973 ILE A C 1
ATOM 7659 O O . ILE A 1 973 ? 28.931 -21.380 -4.983 1.00 96.75 973 ILE A O 1
ATOM 7663 N N . ILE A 1 974 ? 29.085 -20.727 -7.133 1.00 97.50 974 ILE A N 1
ATOM 7664 C CA . ILE A 1 974 ? 30.459 -21.147 -7.394 1.00 97.50 974 ILE A CA 1
ATOM 7665 C C . ILE A 1 974 ? 31.324 -19.895 -7.451 1.00 97.50 974 ILE A C 1
ATOM 7667 O O . ILE A 1 974 ? 31.188 -19.048 -8.335 1.00 97.50 974 ILE A O 1
ATOM 7671 N N . GLY A 1 975 ? 32.221 -19.750 -6.491 1.00 90.75 975 GLY A N 1
ATOM 7672 C CA . GLY A 1 975 ? 33.130 -18.620 -6.412 1.00 90.75 975 GLY A CA 1
ATOM 7673 C C . GLY A 1 975 ? 34.583 -19.051 -6.269 1.00 90.75 975 GLY A C 1
ATOM 7674 O O . GLY A 1 975 ? 34.899 -20.225 -6.203 1.00 90.75 975 GLY A O 1
ATOM 7675 N N . GLY A 1 976 ? 35.525 -18.122 -6.258 1.00 88.75 976 GLY A N 1
ATOM 7676 C CA . GLY A 1 976 ? 35.315 -16.720 -6.581 1.00 88.75 976 GLY A CA 1
ATOM 7677 C C . GLY A 1 976 ? 36.624 -15.958 -6.606 1.00 88.75 976 GLY A C 1
ATOM 7678 O O . GLY A 1 976 ? 37.666 -16.460 -6.188 1.00 88.75 976 GLY A O 1
ATOM 7679 N N . THR A 1 977 ? 36.571 -14.719 -7.084 1.00 93.00 977 THR A N 1
ATOM 7680 C CA . THR A 1 977 ? 37.755 -13.856 -7.120 1.00 93.00 977 THR A CA 1
ATOM 7681 C C . THR A 1 977 ? 37.891 -12.979 -5.874 1.00 93.00 977 THR A C 1
ATOM 7683 O O . THR A 1 977 ? 36.923 -12.702 -5.143 1.00 93.00 977 THR A O 1
ATOM 7686 N N . LYS A 1 978 ? 39.131 -12.549 -5.623 1.00 92.56 978 LYS A N 1
ATOM 7687 C CA . LYS A 1 978 ? 39.516 -11.617 -4.564 1.00 92.56 978 LYS A CA 1
ATOM 7688 C C . LYS A 1 978 ? 40.411 -10.546 -5.175 1.00 92.56 978 LYS A C 1
ATOM 7690 O O . LYS A 1 978 ? 41.617 -10.727 -5.280 1.00 92.56 978 LYS A O 1
ATOM 7695 N N . GLU A 1 979 ? 39.802 -9.446 -5.589 1.00 94.19 979 GLU A N 1
ATOM 7696 C CA . GLU A 1 979 ? 40.471 -8.384 -6.341 1.00 94.19 979 GLU A CA 1
ATOM 7697 C C . GLU A 1 979 ? 40.381 -7.065 -5.555 1.00 94.19 979 GLU A C 1
ATOM 7699 O O . GLU A 1 979 ? 39.385 -6.341 -5.669 1.00 94.19 979 GLU A O 1
ATOM 7704 N N . PRO A 1 980 ? 41.368 -6.773 -4.686 1.00 94.25 980 PRO A N 1
ATOM 7705 C CA . PRO A 1 980 ? 41.430 -5.511 -3.955 1.00 94.25 980 PRO A CA 1
ATOM 7706 C C . PRO A 1 980 ? 41.449 -4.314 -4.904 1.00 94.25 980 PRO A C 1
ATOM 7708 O O . PRO A 1 980 ? 42.095 -4.366 -5.947 1.00 94.25 980 PRO A O 1
ATOM 7711 N N . ASP A 1 981 ? 40.746 -3.247 -4.530 1.00 93.69 981 ASP A N 1
ATOM 7712 C CA . ASP A 1 981 ? 40.729 -1.958 -5.236 1.00 93.69 981 ASP A CA 1
ATOM 7713 C C . ASP A 1 981 ? 40.242 -2.017 -6.701 1.00 93.69 981 ASP A C 1
ATOM 7715 O O . ASP A 1 981 ? 40.353 -1.038 -7.437 1.00 93.69 981 ASP A O 1
ATOM 7719 N N . ASN A 1 982 ? 39.638 -3.132 -7.130 1.00 93.88 982 ASN A N 1
ATOM 7720 C CA . ASN A 1 982 ? 39.085 -3.269 -8.474 1.00 93.88 982 ASN A CA 1
ATOM 7721 C C . ASN A 1 982 ? 37.636 -2.751 -8.562 1.00 93.88 982 ASN A C 1
ATOM 7723 O O . ASN A 1 982 ? 36.694 -3.367 -8.062 1.00 93.88 982 ASN A O 1
ATOM 7727 N N . TRP A 1 983 ? 37.454 -1.630 -9.260 1.00 92.00 983 TRP A N 1
ATOM 7728 C CA . TRP A 1 983 ? 36.163 -0.967 -9.464 1.00 92.00 983 TRP A CA 1
ATOM 7729 C C . TRP A 1 983 ? 35.465 -1.349 -10.772 1.00 92.00 983 TRP A C 1
ATOM 7731 O O . TRP A 1 983 ? 34.533 -0.655 -11.189 1.00 92.00 983 TRP A O 1
ATOM 7741 N N . ASP A 1 984 ? 35.853 -2.450 -11.408 1.00 91.00 984 ASP A N 1
ATOM 7742 C CA . ASP A 1 984 ? 35.105 -2.992 -12.538 1.00 91.00 984 ASP A CA 1
ATOM 7743 C C . ASP A 1 984 ? 33.728 -3.512 -12.078 1.00 91.00 984 ASP A C 1
ATOM 7745 O O . ASP A 1 984 ? 33.546 -3.985 -10.947 1.00 91.00 984 ASP A O 1
ATOM 7749 N N . ARG A 1 985 ? 32.718 -3.334 -12.926 1.00 90.31 985 ARG A N 1
ATOM 7750 C CA . ARG A 1 985 ? 31.339 -3.803 -12.726 1.00 90.31 985 ARG A CA 1
ATOM 7751 C C . ARG A 1 985 ? 31.042 -5.032 -13.577 1.00 90.31 985 ARG A C 1
ATOM 7753 O O . ARG A 1 985 ? 30.187 -5.822 -13.196 1.00 90.31 985 ARG A O 1
ATOM 7760 N N . ALA A 1 986 ? 31.729 -5.190 -14.707 1.00 90.94 986 ALA A N 1
ATOM 7761 C CA . ALA A 1 986 ? 31.437 -6.245 -15.659 1.00 90.94 986 ALA A CA 1
ATOM 7762 C C . ALA A 1 986 ? 31.961 -7.596 -15.149 1.00 90.94 986 ALA A C 1
ATOM 7764 O O . ALA A 1 986 ? 33.076 -7.659 -14.620 1.00 90.94 986 ALA A O 1
ATOM 7765 N N . PRO A 1 987 ? 31.191 -8.689 -15.270 1.00 93.06 987 PRO A N 1
ATOM 7766 C CA . PRO A 1 987 ? 31.728 -10.030 -15.095 1.00 93.06 987 PRO A CA 1
ATOM 7767 C C . PRO A 1 987 ? 32.606 -10.424 -16.293 1.00 93.06 987 PRO A C 1
ATOM 7769 O O . PRO A 1 987 ? 32.307 -10.071 -17.430 1.00 93.06 987 PRO A O 1
ATOM 7772 N N . SER A 1 988 ? 33.672 -11.188 -16.047 1.00 95.50 988 SER A N 1
ATOM 7773 C CA . SER A 1 988 ? 34.488 -11.818 -17.095 1.00 95.50 988 SER A CA 1
ATOM 7774 C C . SER A 1 988 ? 33.990 -13.244 -17.374 1.00 95.50 988 SER A C 1
ATOM 7776 O O . SER A 1 988 ? 34.007 -14.078 -16.459 1.00 95.50 988 SER A O 1
ATOM 7778 N N . PRO A 1 989 ? 33.581 -13.560 -18.614 1.00 95.12 989 PRO A N 1
ATOM 7779 C CA . PRO A 1 989 ? 33.242 -14.922 -19.028 1.00 95.12 989 PRO A CA 1
ATOM 7780 C C . PRO A 1 989 ? 34.376 -15.928 -18.787 1.00 95.12 989 PRO A C 1
ATOM 7782 O O . PRO A 1 989 ? 34.134 -17.037 -18.318 1.00 95.12 989 PRO A O 1
ATOM 7785 N N . GLU A 1 990 ? 35.624 -15.521 -19.012 1.00 95.88 990 GLU A N 1
ATOM 7786 C CA . GLU A 1 990 ? 36.808 -16.366 -18.829 1.00 95.88 990 GLU A CA 1
ATOM 7787 C C . GLU A 1 990 ? 37.007 -16.728 -17.351 1.00 95.88 990 GLU A C 1
ATOM 7789 O O . GLU A 1 990 ? 37.386 -17.851 -17.004 1.00 95.88 990 GLU A O 1
ATOM 7794 N N . VAL A 1 991 ? 36.730 -15.774 -16.453 1.00 94.81 991 VAL A N 1
ATOM 7795 C CA . VAL A 1 991 ? 36.720 -16.015 -15.006 1.00 94.81 991 VAL A CA 1
ATOM 7796 C C . VAL A 1 991 ? 35.621 -17.010 -14.645 1.00 94.81 991 VAL A C 1
ATOM 7798 O O . VAL A 1 991 ? 35.910 -17.960 -13.921 1.00 94.81 991 VAL A O 1
ATOM 7801 N N . ARG A 1 992 ? 34.396 -16.839 -15.158 1.00 95.69 992 ARG A N 1
ATOM 7802 C CA . ARG A 1 992 ? 33.275 -17.763 -14.917 1.00 95.69 992 ARG A CA 1
ATOM 7803 C C . ARG A 1 992 ? 33.616 -19.191 -15.336 1.00 95.69 992 ARG A C 1
ATOM 7805 O O . ARG A 1 992 ? 33.451 -20.114 -14.540 1.00 95.69 992 ARG A O 1
ATOM 7812 N N . GLU A 1 993 ? 34.106 -19.366 -16.559 1.00 95.12 993 GLU A N 1
ATOM 7813 C CA . GLU A 1 993 ? 34.460 -20.675 -17.120 1.00 95.12 993 GLU A CA 1
ATOM 7814 C C . GLU A 1 993 ? 35.547 -21.364 -16.298 1.00 95.12 993 GLU A C 1
ATOM 7816 O O . GLU A 1 993 ? 35.426 -22.545 -15.965 1.00 95.12 993 GLU A O 1
ATOM 7821 N N . ARG A 1 994 ? 36.581 -20.613 -15.897 1.00 94.94 994 ARG A N 1
ATOM 7822 C CA . ARG A 1 994 ? 37.619 -21.123 -15.000 1.00 94.94 994 ARG A CA 1
ATOM 7823 C C . ARG A 1 994 ? 37.041 -21.536 -13.648 1.00 94.94 994 ARG A C 1
ATOM 7825 O O . ARG A 1 994 ? 37.349 -22.629 -13.197 1.00 94.94 994 ARG A O 1
ATOM 7832 N N . LEU A 1 995 ? 36.222 -20.694 -13.011 1.00 95.25 995 LEU A N 1
ATOM 7833 C CA . LEU A 1 995 ? 35.631 -20.995 -11.701 1.00 95.25 995 LEU A CA 1
ATOM 7834 C C . LEU A 1 995 ? 34.776 -22.268 -11.743 1.00 95.25 995 LEU A C 1
ATOM 7836 O O . LEU A 1 995 ? 34.924 -23.123 -10.876 1.00 95.25 995 LEU A O 1
ATOM 7840 N N . CYS A 1 996 ? 33.932 -22.418 -12.767 1.00 96.12 996 CYS A N 1
ATOM 7841 C CA . CYS A 1 996 ? 33.093 -23.605 -12.929 1.00 96.12 996 CYS A CA 1
ATOM 7842 C C . CYS A 1 996 ? 33.941 -24.864 -13.145 1.00 96.12 996 CYS A C 1
ATOM 7844 O O . CYS A 1 996 ? 33.744 -25.860 -12.455 1.00 96.12 996 CYS A O 1
ATOM 7846 N N . ARG A 1 997 ? 34.928 -24.810 -14.049 1.00 94.12 997 ARG A N 1
ATOM 7847 C CA . ARG A 1 997 ? 35.830 -25.938 -14.327 1.00 94.12 997 ARG A CA 1
ATOM 7848 C C . ARG A 1 997 ? 36.645 -26.346 -13.100 1.00 94.12 997 ARG A C 1
ATOM 7850 O O . ARG A 1 997 ? 36.699 -27.526 -12.766 1.00 94.12 997 ARG A O 1
ATOM 7857 N N . ASP A 1 998 ? 37.279 -25.380 -12.440 1.00 93.25 998 ASP A N 1
ATOM 7858 C CA . ASP A 1 998 ? 38.142 -25.624 -11.283 1.00 93.25 998 ASP A CA 1
ATOM 7859 C C . ASP A 1 998 ? 37.326 -26.190 -10.102 1.00 93.25 998 ASP A C 1
ATOM 7861 O O . ASP A 1 998 ? 37.811 -27.057 -9.368 1.00 93.25 998 ASP A O 1
ATOM 7865 N N . PHE A 1 999 ? 36.076 -25.740 -9.927 1.00 95.94 999 PHE A N 1
ATOM 7866 C CA . PHE A 1 999 ? 35.203 -26.252 -8.873 1.00 95.94 999 PHE A CA 1
ATOM 7867 C C . PHE A 1 999 ? 34.659 -27.652 -9.181 1.00 95.94 999 PHE A C 1
ATOM 7869 O O . PHE A 1 999 ? 34.719 -28.510 -8.306 1.00 95.94 999 PHE A O 1
ATOM 7876 N N . VAL A 1 1000 ? 34.228 -27.931 -10.418 1.00 95.31 1000 VAL A N 1
ATOM 7877 C CA . VAL A 1 1000 ? 33.836 -29.292 -10.837 1.00 95.31 1000 VAL A CA 1
ATOM 7878 C C . VAL A 1 1000 ? 34.992 -30.278 -10.645 1.00 95.31 1000 VAL A C 1
ATOM 7880 O O . VAL A 1 1000 ? 34.777 -31.383 -10.163 1.00 95.31 1000 VAL A O 1
ATOM 7883 N N . ALA A 1 1001 ? 36.233 -29.877 -10.936 1.00 92.44 1001 ALA A N 1
ATOM 7884 C CA . ALA A 1 1001 ? 37.404 -30.716 -10.671 1.00 92.44 1001 ALA A CA 1
ATOM 7885 C C . ALA A 1 1001 ? 37.662 -30.943 -9.168 1.00 92.44 1001 ALA A C 1
ATOM 7887 O O . ALA A 1 1001 ? 38.205 -31.973 -8.786 1.00 92.44 1001 ALA A O 1
ATOM 7888 N N . THR A 1 1002 ? 37.290 -29.984 -8.316 1.00 94.38 1002 THR A N 1
ATOM 7889 C CA . THR A 1 1002 ? 37.460 -30.075 -6.857 1.00 94.38 1002 THR A CA 1
ATOM 7890 C C . THR A 1 1002 ? 36.360 -30.905 -6.199 1.00 94.38 1002 THR A C 1
ATOM 7892 O O . THR A 1 1002 ? 36.636 -31.632 -5.249 1.00 94.38 1002 THR A O 1
ATOM 7895 N N . TYR A 1 1003 ? 35.121 -30.795 -6.679 1.00 94.88 1003 TYR A N 1
ATOM 7896 C CA . TYR A 1 1003 ? 33.961 -31.473 -6.108 1.00 94.88 1003 TYR A CA 1
ATOM 7897 C C . TYR A 1 1003 ? 33.041 -32.004 -7.220 1.00 94.88 1003 TYR A C 1
ATOM 7899 O O . TYR A 1 1003 ? 32.009 -31.397 -7.516 1.00 94.88 1003 TYR A O 1
ATOM 7907 N N . PRO A 1 1004 ? 33.406 -33.128 -7.871 1.00 93.12 1004 PRO A N 1
ATOM 7908 C CA . PRO A 1 1004 ? 32.737 -33.597 -9.089 1.00 93.12 1004 PRO A CA 1
ATOM 7909 C C . PRO A 1 1004 ? 31.244 -33.899 -8.943 1.00 93.12 1004 PRO A C 1
ATOM 7911 O O . PRO A 1 1004 ? 30.524 -33.861 -9.936 1.00 93.12 1004 PRO A O 1
ATOM 7914 N N . SER A 1 1005 ? 30.756 -34.163 -7.728 1.00 92.06 1005 SER A N 1
ATOM 7915 C CA . SER A 1 1005 ? 29.344 -34.464 -7.456 1.00 92.06 1005 SER A CA 1
ATOM 7916 C C . SER A 1 1005 ? 28.385 -33.309 -7.758 1.00 92.06 1005 SER A C 1
ATOM 7918 O O . SER A 1 1005 ? 27.188 -33.552 -7.877 1.00 92.06 1005 SER A O 1
ATOM 7920 N N . ILE A 1 1006 ? 28.878 -32.072 -7.905 1.00 94.31 1006 ILE A N 1
ATOM 7921 C CA . ILE A 1 1006 ? 28.044 -30.935 -8.328 1.00 94.31 1006 ILE A CA 1
ATOM 7922 C C . ILE A 1 1006 ? 27.664 -31.007 -9.814 1.00 94.31 1006 ILE A C 1
ATOM 7924 O O . ILE A 1 1006 ? 26.687 -30.385 -10.236 1.00 94.31 1006 ILE A O 1
ATOM 7928 N N . ALA A 1 1007 ? 28.449 -31.714 -10.628 1.00 93.25 1007 ALA A N 1
ATOM 7929 C CA . ALA A 1 1007 ? 28.208 -31.790 -12.057 1.00 93.25 1007 ALA A CA 1
ATOM 7930 C C . ALA A 1 1007 ? 26.947 -32.607 -12.365 1.00 93.25 1007 ALA A C 1
ATOM 7932 O O . ALA A 1 1007 ? 26.623 -33.577 -11.681 1.00 93.25 1007 ALA A O 1
ATOM 7933 N N . ASP A 1 1008 ? 26.235 -32.220 -13.417 1.00 87.44 1008 ASP A N 1
ATOM 7934 C CA . ASP A 1 1008 ? 25.137 -33.022 -13.949 1.00 87.44 1008 ASP A CA 1
ATOM 7935 C C . ASP A 1 1008 ? 25.658 -34.232 -14.755 1.00 87.44 1008 ASP A C 1
ATOM 7937 O O . ASP A 1 1008 ? 26.863 -34.480 -14.860 1.00 87.44 1008 ASP A O 1
ATOM 7941 N N . GLY A 1 1009 ? 24.745 -34.992 -15.370 1.00 81.69 1009 GLY A N 1
ATOM 7942 C CA . GLY A 1 1009 ? 25.092 -36.158 -16.190 1.00 81.69 1009 GLY A CA 1
ATOM 7943 C C . GLY A 1 1009 ? 26.005 -35.863 -17.393 1.00 81.69 1009 GLY A C 1
ATOM 7944 O O . GLY A 1 1009 ? 26.530 -36.802 -17.986 1.00 81.69 1009 GLY A O 1
ATOM 7945 N N . SER A 1 1010 ? 26.216 -34.590 -17.753 1.00 83.94 1010 SER A N 1
ATOM 7946 C CA . SER A 1 1010 ? 27.162 -34.164 -18.792 1.00 83.94 1010 SER A CA 1
ATOM 7947 C C . SER A 1 1010 ? 28.577 -33.891 -18.268 1.00 83.94 1010 SER A C 1
ATOM 7949 O O . SER A 1 1010 ? 29.486 -33.661 -19.065 1.00 83.94 1010 SER A O 1
ATOM 7951 N N . GLY A 1 1011 ? 28.788 -33.904 -16.947 1.00 88.62 1011 GLY A N 1
ATOM 7952 C CA . GLY A 1 1011 ? 30.057 -33.509 -16.334 1.00 88.62 1011 GLY A CA 1
ATOM 7953 C C . GLY A 1 1011 ? 30.253 -31.989 -16.251 1.00 88.62 1011 GLY A C 1
ATOM 7954 O O . GLY A 1 1011 ? 31.386 -31.529 -16.110 1.00 88.62 1011 GLY A O 1
ATOM 7955 N N . SER A 1 1012 ? 29.175 -31.202 -16.346 1.00 90.06 1012 SER A N 1
ATOM 7956 C CA . SER A 1 1012 ? 29.215 -29.737 -16.286 1.00 90.06 1012 SER A CA 1
ATOM 7957 C C . SER A 1 1012 ? 28.174 -29.157 -15.317 1.00 90.06 1012 SER A C 1
ATOM 7959 O O . SER A 1 1012 ? 27.444 -29.893 -14.654 1.00 90.06 1012 SER A O 1
ATOM 7961 N N . VAL A 1 1013 ? 28.154 -27.828 -15.176 1.00 95.62 1013 VAL A N 1
ATOM 7962 C CA . VAL A 1 1013 ? 27.183 -27.098 -14.345 1.00 95.62 1013 VAL A CA 1
ATOM 7963 C C . VAL A 1 1013 ? 26.335 -26.170 -15.207 1.00 95.62 1013 VAL A C 1
ATOM 7965 O O . VAL A 1 1013 ? 26.833 -25.527 -16.132 1.00 95.62 1013 VAL A O 1
ATOM 7968 N N . THR A 1 1014 ? 25.056 -26.058 -14.867 1.00 96.06 1014 THR A N 1
ATOM 7969 C CA . THR A 1 1014 ? 24.095 -25.181 -15.536 1.00 96.06 1014 THR A CA 1
ATOM 7970 C C . THR A 1 1014 ? 24.167 -23.779 -14.937 1.00 96.06 1014 THR A C 1
ATOM 7972 O O . THR A 1 1014 ? 23.697 -23.539 -13.825 1.00 96.06 1014 THR A O 1
ATOM 7975 N N . VAL A 1 1015 ? 24.765 -22.845 -15.678 1.00 95.88 1015 VAL A N 1
ATOM 7976 C CA . VAL A 1 1015 ? 24.912 -21.437 -15.279 1.00 95.88 1015 VAL A CA 1
ATOM 7977 C C . VAL A 1 1015 ? 23.574 -20.702 -15.362 1.00 95.88 1015 VAL A C 1
ATOM 7979 O O . VAL A 1 1015 ? 22.940 -20.679 -16.412 1.00 95.88 1015 VAL A O 1
ATOM 7982 N N . LEU A 1 1016 ? 23.193 -20.042 -14.268 1.00 93.12 1016 LEU A N 1
ATOM 7983 C CA . LEU A 1 1016 ? 22.041 -19.140 -14.186 1.00 93.12 1016 LEU A CA 1
ATOM 7984 C C . LEU A 1 1016 ? 22.440 -17.671 -14.364 1.00 93.12 1016 LEU A C 1
ATOM 7986 O O . LEU A 1 1016 ? 21.659 -16.876 -14.876 1.00 93.12 1016 LEU A O 1
ATOM 7990 N N . GLY A 1 1017 ? 23.655 -17.299 -13.957 1.00 91.94 1017 GLY A N 1
ATOM 7991 C CA . GLY A 1 1017 ? 24.159 -15.946 -14.163 1.00 91.94 1017 GLY A CA 1
ATOM 7992 C C . GLY A 1 1017 ? 25.470 -15.661 -13.445 1.00 91.94 1017 GLY A C 1
ATOM 7993 O O . GLY A 1 1017 ? 25.888 -16.387 -12.545 1.00 91.94 1017 GLY A O 1
ATOM 7994 N N . ASP A 1 1018 ? 26.117 -14.569 -13.839 1.00 93.56 1018 ASP A N 1
ATOM 7995 C CA . ASP A 1 1018 ? 27.301 -14.048 -13.165 1.00 93.56 1018 ASP A CA 1
ATOM 7996 C C . ASP A 1 1018 ? 26.912 -13.059 -12.062 1.00 93.56 1018 ASP A C 1
ATOM 7998 O O . ASP A 1 1018 ? 26.061 -12.191 -12.252 1.00 93.56 1018 ASP A O 1
ATOM 8002 N N . VAL A 1 1019 ? 27.579 -13.154 -10.912 1.00 92.75 1019 VAL A N 1
ATOM 8003 C CA . VAL A 1 1019 ? 27.367 -12.267 -9.764 1.00 92.75 1019 VAL A CA 1
ATOM 8004 C C . VAL A 1 1019 ? 28.663 -11.534 -9.458 1.00 92.75 1019 VAL A C 1
ATOM 8006 O O . VAL A 1 1019 ? 29.686 -12.160 -9.170 1.00 92.75 1019 VAL A O 1
ATOM 8009 N N . VAL A 1 1020 ? 28.618 -10.202 -9.477 1.00 93.12 1020 VAL A N 1
ATOM 8010 C CA . VAL A 1 1020 ? 29.741 -9.338 -9.099 1.00 93.12 1020 VAL A CA 1
ATOM 8011 C C . VAL A 1 1020 ? 29.339 -8.503 -7.890 1.00 93.12 1020 VAL A C 1
ATOM 8013 O O . VAL A 1 1020 ? 28.364 -7.763 -7.934 1.00 93.12 1020 VAL A O 1
ATOM 8016 N N . GLY A 1 1021 ? 30.119 -8.595 -6.814 1.00 92.38 1021 GLY A N 1
ATOM 8017 C CA . GLY A 1 1021 ? 29.949 -7.774 -5.616 1.00 92.38 1021 GLY A CA 1
ATOM 8018 C C . GLY A 1 1021 ? 31.264 -7.147 -5.161 1.00 92.38 1021 GLY A C 1
ATOM 8019 O O . GLY A 1 1021 ? 32.350 -7.631 -5.486 1.00 92.38 1021 GLY A O 1
ATOM 8020 N N . ARG A 1 1022 ? 31.185 -6.066 -4.380 1.00 94.31 1022 ARG A N 1
ATOM 8021 C CA . ARG A 1 1022 ? 32.357 -5.322 -3.882 1.00 94.31 1022 ARG A CA 1
ATOM 8022 C C . ARG A 1 1022 ? 32.448 -5.345 -2.370 1.00 94.31 1022 ARG A C 1
ATOM 8024 O O . ARG A 1 1022 ? 31.963 -4.445 -1.695 1.00 94.31 1022 ARG A O 1
ATOM 8031 N N . ARG A 1 1023 ? 33.085 -6.389 -1.840 1.00 94.88 1023 ARG A N 1
ATOM 8032 C CA . ARG A 1 1023 ? 33.182 -6.642 -0.395 1.00 94.88 1023 ARG A CA 1
ATOM 8033 C C . ARG A 1 1023 ? 33.853 -5.448 0.295 1.00 94.88 1023 ARG A C 1
ATOM 8035 O O . ARG A 1 1023 ? 34.997 -5.151 -0.056 1.00 94.88 1023 ARG A O 1
ATOM 8042 N N . PRO A 1 1024 ? 33.201 -4.782 1.260 1.00 94.88 1024 PRO A N 1
ATOM 8043 C CA . PRO A 1 1024 ? 33.775 -3.615 1.910 1.00 94.88 1024 PRO A CA 1
ATOM 8044 C C . PRO A 1 1024 ? 34.712 -4.060 3.039 1.00 94.88 1024 PRO A C 1
ATOM 8046 O O . PRO A 1 1024 ? 34.282 -4.465 4.122 1.00 94.88 1024 PRO A O 1
ATOM 8049 N N . ALA A 1 1025 ? 36.008 -4.051 2.754 1.00 94.62 1025 ALA A N 1
ATOM 8050 C CA . ALA A 1 1025 ? 37.066 -4.458 3.665 1.00 94.62 1025 ALA A CA 1
ATOM 8051 C C . ALA A 1 1025 ? 37.751 -3.241 4.288 1.00 94.62 1025 ALA A C 1
ATOM 8053 O O . ALA A 1 1025 ? 37.602 -2.109 3.835 1.00 94.62 1025 ALA A O 1
ATOM 8054 N N . ARG A 1 1026 ? 38.530 -3.477 5.343 1.00 95.00 1026 ARG A N 1
ATOM 8055 C CA . ARG A 1 1026 ? 39.273 -2.419 6.016 1.00 95.00 1026 ARG A CA 1
ATOM 8056 C C . ARG A 1 1026 ? 40.643 -2.893 6.477 1.00 95.00 1026 ARG A C 1
ATOM 8058 O O . ARG A 1 1026 ? 40.782 -3.969 7.059 1.00 95.00 1026 ARG A O 1
ATOM 8065 N N . ARG A 1 1027 ? 41.673 -2.079 6.244 1.00 91.19 1027 ARG A N 1
ATOM 8066 C CA . ARG A 1 1027 ? 43.036 -2.329 6.729 1.00 91.19 1027 ARG A CA 1
ATOM 8067 C C . ARG A 1 1027 ? 43.039 -2.302 8.259 1.00 91.19 1027 ARG A C 1
ATOM 8069 O O . ARG A 1 1027 ? 42.621 -1.321 8.870 1.00 91.19 1027 ARG A O 1
ATOM 8076 N N . GLY A 1 1028 ? 43.527 -3.379 8.869 1.00 84.94 1028 GLY A N 1
ATOM 8077 C CA . GLY A 1 1028 ? 43.478 -3.579 10.322 1.00 84.94 1028 GLY A CA 1
ATOM 8078 C C . GLY A 1 1028 ? 42.187 -4.230 10.835 1.00 84.94 1028 GLY A C 1
ATOM 8079 O O . GLY A 1 1028 ? 42.004 -4.297 12.046 1.00 84.94 1028 GLY A O 1
ATOM 8080 N N . GLY A 1 1029 ? 41.316 -4.712 9.941 1.00 88.75 1029 GLY A N 1
ATOM 8081 C CA . GLY A 1 1029 ? 40.101 -5.447 10.290 1.00 88.75 1029 GLY A CA 1
ATOM 8082 C C . GLY A 1 1029 ? 38.886 -4.558 10.555 1.00 88.75 1029 GLY A C 1
ATOM 8083 O O . GLY A 1 1029 ? 38.948 -3.324 10.453 1.00 88.75 1029 GLY A O 1
ATOM 8084 N N . ALA A 1 1030 ? 37.771 -5.215 10.890 1.00 93.31 1030 ALA A N 1
ATOM 8085 C CA . ALA A 1 1030 ? 36.498 -4.556 11.158 1.00 93.31 1030 ALA A CA 1
ATOM 8086 C C . ALA A 1 1030 ? 36.643 -3.512 12.272 1.00 93.31 1030 ALA A C 1
ATOM 8088 O O . ALA A 1 1030 ? 37.222 -3.788 13.334 1.00 93.31 1030 ALA A O 1
ATOM 8089 N N . ARG A 1 1031 ? 36.103 -2.318 12.016 1.00 95.31 1031 ARG A N 1
ATOM 8090 C CA . ARG A 1 1031 ? 36.015 -1.242 13.002 1.00 95.31 1031 ARG A CA 1
ATOM 8091 C C . ARG A 1 1031 ? 34.773 -1.509 13.849 1.00 95.31 1031 ARG A C 1
ATOM 8093 O O . ARG A 1 1031 ? 33.668 -1.396 13.329 1.00 95.31 1031 ARG A O 1
ATOM 8100 N N . LEU A 1 1032 ? 35.001 -1.918 15.099 1.00 95.44 1032 LEU A N 1
ATOM 8101 C CA . LEU A 1 1032 ? 33.999 -2.218 16.127 1.00 95.44 1032 LEU A CA 1
ATOM 8102 C C . LEU A 1 1032 ? 34.330 -1.389 17.363 1.00 95.44 1032 LEU A C 1
ATOM 8104 O O . LEU A 1 1032 ? 35.043 -1.852 18.252 1.00 95.44 1032 LEU A O 1
ATOM 8108 N N . GLU A 1 1033 ? 33.913 -0.132 17.365 1.00 94.56 1033 GLU A N 1
ATOM 8109 C CA . GLU A 1 1033 ? 34.263 0.800 18.434 1.00 94.56 1033 GLU A CA 1
ATOM 8110 C C . GLU A 1 1033 ? 33.190 1.861 18.618 1.00 94.56 1033 GLU A C 1
ATOM 8112 O O . GLU A 1 1033 ? 32.442 2.179 17.692 1.00 94.56 1033 GLU A O 1
ATOM 8117 N N . ARG A 1 1034 ? 33.149 2.405 19.831 1.00 93.75 1034 ARG A N 1
ATOM 8118 C CA . ARG A 1 1034 ? 32.315 3.536 20.208 1.00 93.75 1034 ARG A CA 1
ATOM 8119 C C . ARG A 1 1034 ? 33.146 4.813 20.111 1.00 93.75 1034 ARG A C 1
ATOM 8121 O O . ARG A 1 1034 ? 34.176 4.926 20.771 1.00 93.75 1034 ARG A O 1
ATOM 8128 N N . GLU A 1 1035 ? 32.682 5.768 19.325 1.00 93.19 1035 GLU A N 1
ATOM 8129 C CA . GLU A 1 1035 ? 33.278 7.090 19.169 1.00 93.19 1035 GLU A CA 1
ATOM 8130 C C . GLU A 1 1035 ? 32.267 8.148 19.619 1.00 93.19 1035 GLU A C 1
ATOM 8132 O O . GLU A 1 1035 ? 31.153 8.219 19.101 1.00 93.19 1035 GLU A O 1
ATOM 8137 N N . GLU A 1 1036 ? 32.635 8.971 20.599 1.00 90.12 1036 GLU A N 1
ATOM 8138 C CA . GLU A 1 1036 ? 31.866 10.170 20.933 1.00 90.12 1036 GLU A CA 1
ATOM 8139 C C . GLU A 1 1036 ? 32.320 11.287 19.995 1.00 90.12 1036 GLU A C 1
ATOM 8141 O O . GLU A 1 1036 ? 33.424 11.814 20.123 1.00 90.12 1036 GLU A O 1
ATOM 8146 N N . VAL A 1 1037 ? 31.487 11.591 19.003 1.00 88.94 1037 VAL A N 1
ATOM 8147 C CA . VAL A 1 1037 ? 31.820 12.556 17.944 1.00 88.94 1037 VAL A CA 1
ATOM 8148 C C . VAL A 1 1037 ? 31.515 13.996 18.363 1.00 88.94 1037 VAL A C 1
ATOM 8150 O O . VAL A 1 1037 ? 32.056 14.936 17.789 1.00 88.94 1037 VAL A O 1
ATOM 8153 N N . ALA A 1 1038 ? 30.655 14.170 19.368 1.00 81.88 1038 ALA A N 1
ATOM 8154 C CA . ALA A 1 1038 ? 30.352 15.428 20.043 1.00 81.88 1038 ALA A CA 1
ATOM 8155 C C . ALA A 1 1038 ? 29.659 15.126 21.390 1.00 81.88 1038 ALA A C 1
ATOM 8157 O O . ALA A 1 1038 ? 29.131 14.021 21.545 1.00 81.88 1038 ALA A O 1
ATOM 8158 N N . PRO A 1 1039 ? 29.591 16.084 22.338 1.00 80.00 1039 PRO A N 1
ATOM 8159 C CA . PRO A 1 1039 ? 28.891 15.884 23.608 1.00 80.00 1039 PRO A CA 1
ATOM 8160 C C . PRO A 1 1039 ? 27.462 15.360 23.402 1.00 80.00 1039 PRO A C 1
ATOM 8162 O O . PRO A 1 1039 ? 26.648 16.004 22.741 1.00 80.00 1039 PRO A O 1
ATOM 8165 N N . GLY A 1 1040 ? 27.169 14.172 23.939 1.00 80.69 1040 GLY A N 1
ATOM 8166 C CA . GLY A 1 1040 ? 25.848 13.534 23.826 1.00 80.69 1040 GLY A CA 1
ATOM 8167 C C . GLY A 1 1040 ? 25.534 12.881 22.470 1.00 80.69 1040 GLY A C 1
ATOM 8168 O O . GLY A 1 1040 ? 24.410 12.422 22.272 1.00 80.69 1040 GLY A O 1
ATOM 8169 N N . ARG A 1 1041 ? 26.503 12.804 21.545 1.00 90.50 1041 ARG A N 1
ATOM 8170 C CA . ARG A 1 1041 ? 26.366 12.159 20.227 1.00 90.50 1041 ARG A CA 1
ATOM 8171 C C . ARG A 1 1041 ? 27.415 11.074 20.048 1.00 90.50 1041 ARG A C 1
ATOM 8173 O O . ARG A 1 1041 ? 28.613 11.344 19.955 1.00 90.50 1041 ARG A O 1
ATOM 8180 N N . THR A 1 1042 ? 26.957 9.831 19.990 1.00 93.88 1042 THR A N 1
ATOM 8181 C CA . THR A 1 1042 ? 27.829 8.656 19.899 1.00 93.88 1042 THR A CA 1
ATOM 8182 C C . THR A 1 1042 ? 27.622 7.917 18.584 1.00 93.88 1042 THR A C 1
ATOM 8184 O O . THR A 1 1042 ? 26.499 7.546 18.249 1.00 93.88 1042 THR A O 1
ATOM 8187 N N . VAL A 1 1043 ? 28.710 7.625 17.872 1.00 96.19 1043 VAL A N 1
ATOM 8188 C CA . VAL A 1 1043 ? 28.715 6.684 16.750 1.00 96.19 1043 VAL A CA 1
ATOM 8189 C C . VAL A 1 1043 ? 29.335 5.364 17.198 1.00 96.19 1043 VAL A C 1
ATOM 8191 O O . VAL A 1 1043 ? 30.468 5.321 17.669 1.00 96.19 1043 VAL A O 1
ATOM 8194 N N . VAL A 1 1044 ? 28.614 4.263 17.020 1.00 97.62 1044 VAL A N 1
ATOM 8195 C CA . VAL A 1 1044 ? 29.155 2.909 17.139 1.00 97.62 1044 VAL A CA 1
ATOM 8196 C C . VAL A 1 1044 ? 29.444 2.393 15.737 1.00 97.62 1044 VAL A C 1
ATOM 8198 O O . VAL A 1 1044 ? 28.544 2.183 14.925 1.00 97.62 1044 VAL A O 1
ATOM 8201 N N . HIS A 1 1045 ? 30.717 2.214 15.413 1.00 97.62 1045 HIS A N 1
ATOM 8202 C CA . HIS A 1 1045 ? 31.133 1.720 14.107 1.00 97.62 1045 HIS A CA 1
ATOM 8203 C C . HIS A 1 1045 ? 31.016 0.198 14.038 1.00 97.62 1045 HIS A C 1
ATOM 8205 O O . HIS A 1 1045 ? 31.452 -0.492 14.954 1.00 97.62 1045 HIS A O 1
ATOM 8211 N N . ALA A 1 1046 ? 30.439 -0.306 12.944 1.00 97.56 1046 ALA A N 1
ATOM 8212 C CA . ALA A 1 1046 ? 30.249 -1.726 12.670 1.00 97.56 1046 ALA A CA 1
ATOM 8213 C C . ALA A 1 1046 ? 30.440 -2.036 11.175 1.00 97.56 1046 ALA A C 1
ATOM 8215 O O . ALA A 1 1046 ? 29.524 -2.478 10.483 1.00 97.56 1046 ALA A O 1
ATOM 8216 N N . TYR A 1 1047 ? 31.634 -1.759 10.643 1.00 96.94 1047 TYR A N 1
ATOM 8217 C CA . TYR A 1 1047 ? 31.910 -1.872 9.205 1.00 96.94 1047 TYR A CA 1
ATOM 8218 C C . TYR A 1 1047 ? 33.323 -2.388 8.890 1.00 96.94 1047 TYR A C 1
ATOM 8220 O O . TYR A 1 1047 ? 34.165 -2.551 9.778 1.00 96.94 1047 TYR A O 1
ATOM 8228 N N . GLY A 1 1048 ? 33.596 -2.656 7.606 1.00 95.69 1048 GLY A N 1
ATOM 8229 C CA . GLY A 1 1048 ? 34.901 -3.143 7.149 1.00 95.69 1048 GLY A CA 1
ATOM 8230 C C . GLY A 1 1048 ? 35.125 -4.648 7.334 1.00 95.69 1048 GLY A C 1
ATOM 8231 O O . GLY A 1 1048 ? 36.267 -5.076 7.495 1.00 95.69 1048 GLY A O 1
ATOM 8232 N N . LEU A 1 1049 ? 34.054 -5.452 7.334 1.00 94.75 1049 LEU A N 1
ATOM 8233 C CA . LEU A 1 1049 ? 34.106 -6.903 7.574 1.00 94.75 1049 LEU A CA 1
ATOM 8234 C C . LEU A 1 1049 ? 34.541 -7.718 6.343 1.00 94.75 1049 LEU A C 1
ATOM 8236 O O . LEU A 1 1049 ? 34.702 -8.938 6.419 1.00 94.75 1049 LEU A O 1
ATOM 8240 N N . GLY A 1 1050 ? 34.717 -7.069 5.190 1.00 93.31 1050 GLY A N 1
ATOM 8241 C CA . GLY A 1 1050 ? 35.114 -7.724 3.950 1.00 93.31 1050 GLY A CA 1
ATOM 8242 C C . GLY A 1 1050 ? 34.136 -8.833 3.561 1.00 93.31 1050 GLY A C 1
ATOM 8243 O O . GLY A 1 1050 ? 32.934 -8.611 3.453 1.00 93.31 1050 GLY A O 1
ATOM 8244 N N . GLY A 1 1051 ? 34.658 -10.037 3.325 1.00 91.62 1051 GLY A N 1
ATOM 8245 C CA . GLY A 1 1051 ? 33.854 -11.203 2.943 1.00 91.62 1051 GLY A CA 1
ATOM 8246 C C . GLY A 1 1051 ? 33.134 -11.917 4.087 1.00 91.62 1051 GLY A C 1
ATOM 8247 O O . GLY A 1 1051 ? 32.442 -12.888 3.811 1.00 91.62 1051 GLY A O 1
ATOM 8248 N N . ARG A 1 1052 ? 33.278 -11.462 5.339 1.00 93.75 1052 ARG A N 1
ATOM 8249 C CA . ARG A 1 1052 ? 32.824 -12.191 6.540 1.00 93.75 1052 ARG A CA 1
ATOM 8250 C C . ARG A 1 1052 ? 31.562 -11.600 7.183 1.00 93.75 1052 ARG A C 1
ATOM 8252 O O . ARG A 1 1052 ? 31.267 -11.857 8.341 1.00 93.75 1052 ARG A O 1
ATOM 8259 N N . GLY A 1 1053 ? 30.804 -10.781 6.449 1.00 95.25 1053 GLY A N 1
ATOM 8260 C CA . GLY A 1 1053 ? 29.646 -10.060 6.995 1.00 95.25 1053 GLY A CA 1
ATOM 8261 C C . GLY A 1 1053 ? 28.570 -10.968 7.605 1.00 95.25 1053 GLY A C 1
ATOM 8262 O O . GLY A 1 1053 ? 28.131 -10.729 8.722 1.00 95.25 1053 GLY A O 1
ATOM 8263 N N . TYR A 1 1054 ? 28.172 -12.032 6.903 1.00 97.38 1054 TYR A N 1
ATOM 8264 C CA . TYR A 1 1054 ? 27.155 -12.970 7.400 1.00 97.38 1054 TYR A CA 1
ATOM 8265 C C . TYR A 1 1054 ? 27.674 -13.811 8.567 1.00 97.38 1054 TYR A C 1
ATOM 8267 O O . TYR A 1 1054 ? 27.008 -13.902 9.593 1.00 97.38 1054 TYR A O 1
ATOM 8275 N N . GLU A 1 1055 ? 28.873 -14.372 8.413 1.00 96.12 1055 GLU A N 1
ATOM 8276 C CA . GLU A 1 1055 ? 29.587 -15.182 9.408 1.00 96.12 1055 GLU A CA 1
ATOM 8277 C C . GLU A 1 1055 ? 29.732 -14.477 10.762 1.00 96.12 1055 GLU A C 1
ATOM 8279 O O . GLU A 1 1055 ? 29.663 -15.127 11.797 1.00 96.12 1055 GLU A O 1
ATOM 8284 N N . LEU A 1 1056 ? 29.909 -13.154 10.763 1.00 97.50 1056 LEU A N 1
ATOM 8285 C CA . LEU A 1 1056 ? 30.140 -12.368 11.978 1.00 97.50 1056 LEU A CA 1
ATOM 8286 C C . LEU A 1 1056 ? 28.904 -11.580 12.440 1.00 97.50 1056 LEU A C 1
ATOM 8288 O O . LEU A 1 1056 ? 28.978 -10.887 13.451 1.00 97.50 1056 LEU A O 1
ATOM 8292 N N . SER A 1 1057 ? 27.791 -11.650 11.704 1.00 98.00 1057 SER A N 1
ATOM 8293 C CA . SER A 1 1057 ? 26.667 -10.705 11.805 1.00 98.00 1057 SER A CA 1
ATOM 8294 C C . SER A 1 1057 ? 26.089 -10.537 13.210 1.00 98.00 1057 SER A C 1
ATOM 8296 O O . SER A 1 1057 ? 26.005 -9.413 13.704 1.00 98.00 1057 SER A O 1
ATOM 8298 N N . TRP A 1 1058 ? 25.729 -11.633 13.876 1.00 98.25 1058 TRP A N 1
ATOM 8299 C CA . TRP A 1 1058 ? 25.101 -11.579 15.197 1.00 98.25 1058 TRP A CA 1
ATOM 8300 C C . TRP A 1 1058 ? 26.098 -11.353 16.329 1.00 98.25 1058 TRP A C 1
ATOM 8302 O O . TRP A 1 1058 ? 25.791 -10.611 17.250 1.00 98.25 1058 TRP A O 1
ATOM 8312 N N . GLY A 1 1059 ? 27.316 -11.894 16.246 1.00 97.88 1059 GLY A N 1
ATOM 8313 C CA . GLY A 1 1059 ? 28.363 -11.568 17.220 1.00 97.88 1059 GLY A CA 1
ATOM 8314 C C . GLY A 1 1059 ? 28.734 -10.081 17.176 1.00 97.88 1059 GLY A C 1
ATOM 8315 O O . GLY A 1 1059 ? 28.955 -9.446 18.210 1.00 97.88 1059 GLY A O 1
ATOM 8316 N N . VAL A 1 1060 ? 28.760 -9.498 15.973 1.00 98.06 1060 VAL A N 1
ATOM 8317 C CA . VAL A 1 1060 ? 28.915 -8.051 15.779 1.00 98.06 1060 VAL A CA 1
ATOM 8318 C C . VAL A 1 1060 ? 27.726 -7.302 16.364 1.00 98.06 1060 VAL A C 1
ATOM 8320 O O . VAL A 1 1060 ? 27.950 -6.334 17.082 1.00 98.06 1060 VAL A O 1
ATOM 8323 N N . ALA A 1 1061 ? 26.495 -7.758 16.125 1.00 98.06 1061 ALA A N 1
ATOM 8324 C CA . ALA A 1 1061 ? 25.295 -7.154 16.700 1.00 98.06 1061 ALA A CA 1
ATOM 8325 C C . ALA A 1 1061 ? 25.309 -7.158 18.239 1.00 98.06 1061 ALA A C 1
ATOM 8327 O O . ALA A 1 1061 ? 25.052 -6.123 18.848 1.00 98.06 1061 ALA A O 1
ATOM 8328 N N . GLU A 1 1062 ? 25.706 -8.269 18.864 1.00 96.25 1062 GLU A N 1
ATOM 8329 C CA . GLU A 1 1062 ? 25.870 -8.387 20.321 1.00 96.25 1062 GLU A CA 1
ATOM 8330 C C . GLU A 1 1062 ? 26.957 -7.433 20.844 1.00 96.25 1062 GLU A C 1
ATOM 8332 O O . GLU A 1 1062 ? 26.771 -6.742 21.847 1.00 96.25 1062 GLU A O 1
ATOM 8337 N N . THR A 1 1063 ? 28.082 -7.321 20.127 1.00 95.88 1063 THR A N 1
ATOM 8338 C CA . THR A 1 1063 ? 29.148 -6.363 20.468 1.00 95.88 1063 THR A CA 1
ATOM 8339 C C . THR A 1 1063 ? 28.659 -4.920 20.353 1.00 95.88 1063 THR A C 1
ATOM 8341 O O . THR A 1 1063 ? 28.946 -4.101 21.222 1.00 95.88 1063 THR A O 1
ATOM 8344 N N . VAL A 1 1064 ? 27.910 -4.599 19.295 1.00 96.38 1064 VAL A N 1
ATOM 8345 C CA . VAL A 1 1064 ? 27.314 -3.276 19.081 1.00 96.38 1064 VAL A CA 1
ATOM 8346 C C . VAL A 1 1064 ? 26.332 -2.945 20.196 1.00 96.38 1064 VAL A C 1
ATOM 8348 O O . VAL A 1 1064 ? 26.423 -1.853 20.747 1.00 96.38 1064 VAL A O 1
ATOM 8351 N N . ALA A 1 1065 ? 25.456 -3.875 20.580 1.00 93.50 1065 ALA A N 1
ATOM 8352 C CA . ALA A 1 1065 ? 24.537 -3.684 21.698 1.00 93.50 1065 ALA A CA 1
ATOM 8353 C C . ALA A 1 1065 ? 25.294 -3.393 23.008 1.00 93.50 1065 ALA A C 1
ATOM 8355 O O . ALA A 1 1065 ? 24.964 -2.436 23.707 1.00 93.50 1065 ALA A O 1
ATOM 8356 N N . GLY A 1 1066 ? 26.379 -4.126 23.292 1.00 91.31 1066 GLY A N 1
ATOM 8357 C CA . GLY A 1 1066 ? 27.245 -3.855 24.446 1.00 91.31 1066 GLY A CA 1
ATOM 8358 C C . GLY A 1 1066 ? 27.934 -2.483 24.399 1.00 91.31 1066 GLY A C 1
ATOM 8359 O O . GLY A 1 1066 ? 28.020 -1.791 25.416 1.00 91.31 1066 GLY A O 1
ATOM 8360 N N . LEU A 1 1067 ? 28.385 -2.051 23.215 1.00 91.94 1067 LEU A N 1
ATOM 8361 C CA . LEU A 1 1067 ? 28.976 -0.724 23.006 1.00 91.94 1067 LEU A CA 1
ATOM 8362 C C . LEU A 1 1067 ? 27.942 0.400 23.167 1.00 91.94 1067 LEU A C 1
ATOM 8364 O O . LEU A 1 1067 ? 28.270 1.433 23.750 1.00 91.94 1067 LEU A O 1
ATOM 8368 N N . VAL A 1 1068 ? 26.706 0.196 22.701 1.00 90.00 1068 VAL A N 1
ATOM 8369 C CA . VAL A 1 1068 ? 25.584 1.131 22.891 1.00 90.00 1068 VAL A CA 1
ATOM 8370 C C . VAL A 1 1068 ? 25.222 1.248 24.375 1.00 90.00 1068 VAL A C 1
ATOM 8372 O O . VAL A 1 1068 ? 25.061 2.361 24.867 1.00 90.00 1068 VAL A O 1
ATOM 8375 N N . ALA A 1 1069 ? 25.206 0.133 25.113 1.00 83.56 1069 ALA A N 1
ATOM 8376 C CA . ALA A 1 1069 ? 24.947 0.101 26.556 1.00 83.56 1069 ALA A CA 1
ATOM 8377 C C . ALA A 1 1069 ? 26.101 0.656 27.424 1.00 83.56 1069 ALA A C 1
ATOM 8379 O O . ALA A 1 1069 ? 25.973 0.758 28.642 1.00 83.56 1069 ALA A O 1
ATOM 8380 N N . GLY A 1 1070 ? 27.249 1.011 26.830 1.00 71.38 1070 GLY A N 1
ATOM 8381 C CA . GLY A 1 1070 ? 28.405 1.564 27.547 1.00 71.38 1070 GLY A CA 1
ATOM 8382 C C . GLY A 1 1070 ? 29.285 0.531 28.264 1.00 71.38 1070 GLY A C 1
ATOM 8383 O O . GLY A 1 1070 ? 30.204 0.912 28.991 1.00 71.38 1070 GLY A O 1
ATOM 8384 N N . ALA A 1 1071 ? 29.069 -0.764 28.034 1.00 50.53 1071 ALA A N 1
ATOM 8385 C CA . ALA A 1 1071 ? 29.783 -1.860 28.680 1.00 50.53 1071 ALA A CA 1
ATOM 8386 C C . ALA A 1 1071 ? 30.946 -2.397 27.817 1.00 50.53 1071 ALA A C 1
ATOM 8388 O O . ALA A 1 1071 ? 30.928 -3.551 27.411 1.00 50.53 1071 ALA A O 1
ATOM 8389 N N . ALA A 1 1072 ? 31.959 -1.571 27.514 1.00 35.72 1072 ALA A N 1
ATOM 8390 C CA . ALA A 1 1072 ? 33.340 -1.997 27.202 1.00 35.72 1072 ALA A CA 1
ATOM 8391 C C . ALA A 1 1072 ? 34.230 -0.784 26.869 1.00 35.72 1072 ALA A C 1
ATOM 8393 O O . ALA A 1 1072 ? 33.907 0.029 26.005 1.00 35.72 1072 ALA A O 1
ATOM 8394 N N . GLY A 1 1073 ? 35.370 -0.667 27.556 1.00 38.81 1073 GLY A N 1
ATOM 8395 C CA . GLY A 1 1073 ? 36.271 0.481 27.484 1.00 38.81 1073 GLY A CA 1
ATOM 8396 C C . GLY A 1 1073 ? 37.098 0.580 26.199 1.00 38.81 1073 GLY A C 1
ATOM 8397 O O . GLY A 1 1073 ? 37.808 -0.349 25.830 1.00 38.81 1073 GLY A O 1
ATOM 8398 N N . SER A 1 1074 ? 37.044 1.754 25.568 1.00 35.00 1074 SER A N 1
ATOM 8399 C CA . SER A 1 1074 ? 38.123 2.380 24.786 1.00 35.00 1074 SER A CA 1
ATOM 8400 C C . SER A 1 1074 ? 37.637 3.757 24.307 1.00 35.00 1074 SER A C 1
ATOM 8402 O O . SER A 1 1074 ? 37.429 3.981 23.116 1.00 35.00 1074 SER A O 1
ATOM 8404 N N . THR A 1 1075 ? 37.419 4.700 25.226 1.00 33.44 1075 THR A N 1
ATOM 8405 C CA . THR A 1 1075 ? 37.127 6.091 24.855 1.00 33.44 1075 THR A CA 1
ATOM 8406 C C . THR A 1 1075 ? 38.428 6.743 24.393 1.00 33.44 1075 THR A C 1
ATOM 8408 O O . THR A 1 1075 ? 39.321 6.990 25.204 1.00 33.44 1075 THR A O 1
ATOM 8411 N N . ARG A 1 1076 ? 38.580 7.002 23.092 1.00 35.25 1076 ARG A N 1
ATOM 8412 C CA . ARG A 1 1076 ? 39.693 7.805 22.567 1.00 35.25 1076 ARG A CA 1
ATOM 8413 C C . ARG A 1 1076 ? 39.136 9.143 22.092 1.00 35.25 1076 ARG A C 1
ATOM 8415 O O . ARG A 1 1076 ? 38.765 9.285 20.936 1.00 35.25 1076 ARG A O 1
ATOM 8422 N N . ALA A 1 1077 ? 39.061 10.108 23.005 1.00 29.20 1077 ALA A N 1
ATOM 8423 C CA . ALA A 1 1077 ? 38.760 11.493 22.659 1.00 29.20 1077 ALA A CA 1
ATOM 8424 C C . ALA A 1 1077 ? 39.940 12.079 21.863 1.00 29.20 1077 ALA A C 1
ATOM 8426 O O . ALA A 1 1077 ? 41.096 11.941 22.276 1.00 29.20 1077 ALA A O 1
ATOM 8427 N N . ARG A 1 1078 ? 39.674 12.706 20.714 1.00 31.42 1078 ARG A N 1
ATOM 8428 C CA . ARG A 1 1078 ? 40.655 13.543 20.009 1.00 31.42 1078 ARG A CA 1
ATOM 8429 C C . ARG A 1 1078 ? 40.420 15.001 20.406 1.00 31.42 1078 ARG A C 1
ATOM 8431 O O . ARG A 1 1078 ? 39.320 15.503 20.206 1.00 31.42 1078 ARG A O 1
ATOM 8438 N N . MET A 1 1079 ? 41.454 15.626 20.978 1.00 26.28 1079 MET A N 1
ATOM 8439 C CA . MET A 1 1079 ? 41.652 17.081 20.940 1.00 26.28 1079 MET A CA 1
ATOM 8440 C C . MET A 1 1079 ? 42.031 17.521 19.531 1.00 26.28 1079 MET A C 1
ATOM 8442 O O . MET A 1 1079 ? 42.722 16.723 18.846 1.00 26.28 1079 MET A O 1
#

Foldseek 3Di:
DLAFPVPDPPPDDPLNVVLVLLQDFDPPDPVLNPAHAQVPDDPVRLVPWDLDFAQDWDCDTRNRSQWTDGSFFLATARQQSPVLCVRQLSLLVVLLPFFFDDDQVLVLVLVLLLCLLPDDPLVSCQVQADVSDKDFPDDDQQKTWIWGDHVPFIEIEMEGAQDDLVDLVSLCVDPLLVLLVVLLCVLPVDDDQDPLLLLLLLLVVLVPDPVNVVLVVLVVVLVVLVVVLVVPPDDDPVSPVSVVVSVVSVVVSLVVLLVVLVVSSLVSLLCLQPVADPVRVVVSVVVSVVVVVDPPPSSVVSSVVSVVSDDPLCVVCLRDDSQSNLVSSVQSCVVPFFAEDETQWYWYAYSSSQTFKIKHPLQLCNTRNPSSQSSLQSSVLSLLRHARAGHADCVQCSCVVVVCVVPVLLVSNNDGPSSSSQVGWHKAKFFWFAKPPCLQLPHIATDCRNVVVSDPSRPPVNVCVLSSLLRNVLSLQVSCCSNCCSSPVPLLVLLQLLQVLDDPVGGRDHDPSDRFRMKMKTKLYFWRWWALQQFARSHKKKKAKAFDKDAWWKDWSSNRHTYDRDHNMMMIRNRNSTTIGIHDMDGIMIMMMGTHGSSSSSSSCVSVVNPPRDDDPDPPDDPPDDDDDDDDDDDDDDDDDDDDDDDDDDDDDDPPPDPPDDQPDPAIDDDRMDHPRHPDDDDDGDHGPDIDDDDDDDDDDYDDFADDDDPFFQAEEEEEALALQSLLLLVLLLVLCVVPPRYAYEYEYQDAQDDPVPDDLQVCQANFLQQFLDKADQDFDADVDDPVNVVLLVLLLLLQVVLVVCCVVPVQLQKDKAKAKEFELPDDNRVVQQCPPAQPGPSCVVSVFAPKGWDDPVRFLDPSGPTMIMTIMMFGNSNRNSVVSVVVSVVSVYHYHNDDDQAQVVVQSHYVPRHRHLEYEYASQQHRPPVQKWWWKKKKFFFQFADRYWYWYQHPVRDIWIWRGRPPSSGIITYTDTHIRDPDSDDDPVRHVCSFVVNCSRPVVSDDPVSGTGTPDMRIHIFIAGDVAFQQAWEDPDVSHIYGYGHRHGSCCSSSNNSSSVSSSCRVVVNDDDYDDDD

InterPro domains:
  IPR006076 FAD dependent oxidoreductase [PF01266] (718-1065)
  IPR006181 D-amino acid oxidase, conserved site [PS00677] (1043-1061)
  IPR023209 D-amino-acid oxidase [PTHR11530] (713-1069)